Protein AF-0000000081377756 (afdb_homodimer)

Radius of gyration: 36.28 Å; Cα contacts (8 Å, |Δi|>4): 1027; chains: 2; bounding box: 153×93×91 Å

Organism: Iris pallida (NCBI:txid29817)

Structure (mmCIF, N/CA/C/O backbone):
data_AF-0000000081377756-model_v1
#
loop_
_entity.id
_entity.type
_entity.pdbx_description
1 polymer 'Uncharacterized protein'
#
loop_
_atom_site.group_PDB
_atom_site.id
_atom_site.type_symbol
_atom_site.label_atom_id
_atom_site.label_alt_id
_atom_site.label_comp_id
_atom_site.label_asym_id
_atom_site.label_entity_id
_atom_site.label_seq_id
_atom_site.pdbx_PDB_ins_code
_atom_site.Cartn_x
_atom_site.Cartn_y
_atom_site.Cartn_z
_atom_site.occupancy
_atom_site.B_iso_or_equiv
_atom_site.auth_seq_id
_atom_site.auth_comp_id
_atom_site.auth_asym_id
_atom_site.auth_atom_id
_atom_site.pdbx_PDB_model_num
ATOM 1 N N . MET A 1 1 ? 67 21.875 63.406 1 16.95 1 MET A N 1
ATOM 2 C CA . MET A 1 1 ? 67.938 21 64.125 1 16.95 1 MET A CA 1
ATOM 3 C C . MET A 1 1 ? 68.375 19.812 63.281 1 16.95 1 MET A C 1
ATOM 5 O O . MET A 1 1 ? 67.75 19.531 62.25 1 16.95 1 MET A O 1
ATOM 9 N N . SER A 1 2 ? 68.438 18.656 63.906 1 16.58 2 SER A N 1
ATOM 10 C CA . SER A 1 2 ? 69.5 17.609 63.906 1 16.58 2 SER A CA 1
ATOM 11 C C . SER A 1 2 ? 69.312 16.656 62.719 1 16.58 2 SER A C 1
ATOM 13 O O . SER A 1 2 ? 68.312 16.672 62.062 1 16.58 2 SER A O 1
ATOM 15 N N . ASP A 1 3 ? 69.312 15.266 62.969 1 16.7 3 ASP A N 1
ATOM 16 C CA . ASP A 1 3 ? 70.312 14.219 62.812 1 16.7 3 ASP A CA 1
ATOM 17 C C . ASP A 1 3 ? 70.062 13.352 61.594 1 16.7 3 ASP A C 1
ATOM 19 O O . ASP A 1 3 ? 68.938 13.406 61.031 1 16.7 3 ASP A O 1
ATOM 23 N N . SER A 1 4 ? 69.938 11.953 61.781 1 17.02 4 SER A N 1
ATOM 24 C CA . SER A 1 4 ? 70.812 10.781 61.625 1 17.02 4 SER A CA 1
ATOM 25 C C . SER A 1 4 ? 70.312 9.93 60.438 1 17.02 4 SER A C 1
ATOM 27 O O . SER A 1 4 ? 69.188 10.047 59.969 1 17.02 4 SER A O 1
ATOM 29 N N . SER A 1 5 ? 70.75 8.609 60.281 1 16.91 5 SER A N 1
ATOM 30 C CA . SER A 1 5 ? 71.625 7.719 59.5 1 16.91 5 SER A CA 1
ATOM 31 C C . SER A 1 5 ? 70.812 6.664 58.75 1 16.91 5 SER A C 1
ATOM 33 O O . SER A 1 5 ? 71.125 6.289 57.625 1 16.91 5 SER A O 1
ATOM 35 N N . PRO A 1 6 ? 69.75 5.816 59.281 1 18.91 6 PRO A N 1
ATOM 36 C CA . PRO A 1 6 ? 70.188 4.43 59.438 1 18.91 6 PRO A CA 1
ATOM 37 C C . PRO A 1 6 ? 70.125 3.65 58.125 1 18.91 6 PRO A C 1
ATOM 39 O O . PRO A 1 6 ? 69.438 4.043 57.188 1 18.91 6 PRO A O 1
ATOM 42 N N . PRO A 1 7 ? 70.312 2.166 58.125 1 18.94 7 PRO A N 1
ATOM 43 C CA . PRO A 1 7 ? 71.062 1.033 57.594 1 18.94 7 PRO A CA 1
ATOM 44 C C . PRO A 1 7 ? 70.312 0.346 56.438 1 18.94 7 PRO A C 1
ATOM 46 O O . PRO A 1 7 ? 69.125 0.571 56.219 1 18.94 7 PRO A O 1
ATOM 49 N N . THR A 1 8 ? 70.812 -0.946 55.906 1 18.73 8 THR A N 1
ATOM 50 C CA . THR A 1 8 ? 71.375 -1.743 54.844 1 18.73 8 THR A CA 1
ATOM 51 C C . THR A 1 8 ? 70.375 -2.826 54.375 1 18.73 8 THR A C 1
ATOM 53 O O . THR A 1 8 ? 70.5 -3.375 53.281 1 18.73 8 THR A O 1
ATOM 56 N N . PRO A 1 9 ? 69.25 -3.254 55.031 1 17.28 9 PRO A N 1
ATOM 57 C CA . PRO A 1 9 ? 69.25 -4.711 55.188 1 17.28 9 PRO A CA 1
ATOM 58 C C . PRO A 1 9 ? 69.125 -5.43 53.844 1 17.28 9 PRO A C 1
ATOM 60 O O . PRO A 1 9 ? 68.562 -4.863 52.875 1 17.28 9 PRO A O 1
ATOM 63 N N . ASN A 1 10 ? 69.438 -6.836 53.656 1 17.06 10 ASN A N 1
ATOM 64 C CA . ASN A 1 10 ? 70.062 -8.023 53.062 1 17.06 10 ASN A CA 1
ATOM 65 C C . ASN A 1 10 ? 69.062 -8.766 52.156 1 17.06 10 ASN A C 1
ATOM 67 O O . ASN A 1 10 ? 69.375 -9.086 51 1 17.06 10 ASN A O 1
ATOM 71 N N . ASN A 1 11 ? 68.25 -9.773 52.656 1 15.78 11 ASN A N 1
ATOM 72 C CA . ASN A 1 11 ? 68.5 -11.195 52.438 1 15.78 11 ASN A CA 1
ATOM 73 C C . ASN A 1 11 ? 67.75 -11.703 51.156 1 15.78 11 ASN A C 1
ATOM 75 O O . ASN A 1 11 ? 68.438 -12.344 50.312 1 15.78 11 ASN A O 1
ATOM 79 N N . ASN A 1 12 ? 66.562 -12.438 51.281 1 16.52 12 ASN A N 1
ATOM 80 C CA . ASN A 1 12 ? 66.375 -13.883 51.125 1 16.52 12 ASN A CA 1
ATOM 81 C C . ASN A 1 12 ? 66.062 -14.258 49.688 1 16.52 12 ASN A C 1
ATOM 83 O O . ASN A 1 12 ? 65.562 -13.422 48.906 1 16.52 12 ASN A O 1
ATOM 87 N N . ILE A 1 13 ? 65.75 -15.703 49.312 1 17.34 13 ILE A N 1
ATOM 88 C CA . ILE A 1 13 ? 66.188 -16.922 48.625 1 17.34 13 ILE A CA 1
ATOM 89 C C . ILE A 1 13 ? 65.25 -17.219 47.438 1 17.34 13 ILE A C 1
ATOM 91 O O . ILE A 1 13 ? 65.75 -17.469 46.344 1 17.34 13 ILE A O 1
ATOM 95 N N . THR A 1 14 ? 63.906 -17.578 47.594 1 17.12 14 THR A N 1
ATOM 96 C CA . THR A 1 14 ? 63.5 -18.953 47.281 1 17.12 14 THR A CA 1
ATOM 97 C C . THR A 1 14 ? 63.344 -19.141 45.781 1 17.12 14 THR A C 1
ATOM 99 O O . THR A 1 14 ? 63.094 -18.172 45.062 1 17.12 14 THR A O 1
ATOM 102 N N . THR A 1 15 ? 62.906 -20.5 45.25 1 17.42 15 THR A N 1
ATOM 103 C CA . THR A 1 15 ? 63.156 -21.641 44.375 1 17.42 15 THR A CA 1
ATOM 104 C C . THR A 1 15 ? 62.25 -21.609 43.156 1 17.42 15 THR A C 1
ATOM 106 O O . THR A 1 15 ? 61.031 -21.469 43.281 1 17.42 15 THR A O 1
ATOM 109 N N . ALA A 1 16 ? 62.719 -21.391 42 1 19.36 16 ALA A N 1
ATOM 110 C CA . ALA A 1 16 ? 62.312 -21.25 40.594 1 19.36 16 ALA A CA 1
ATOM 111 C C . ALA A 1 16 ? 61.812 -22.578 40.031 1 19.36 16 ALA A C 1
ATOM 113 O O . ALA A 1 16 ? 62.625 -23.438 39.688 1 19.36 16 ALA A O 1
ATOM 114 N N . THR A 1 17 ? 60.781 -23.25 40.594 1 17.16 17 THR A N 1
ATOM 115 C CA . THR A 1 17 ? 60.438 -24.625 40.219 1 17.16 17 THR A CA 1
ATOM 116 C C . THR A 1 17 ? 60.219 -24.719 38.719 1 17.16 17 THR A C 1
ATOM 118 O O . THR A 1 17 ? 59.812 -23.734 38.062 1 17.16 17 THR A O 1
ATOM 121 N N . ASN A 1 18 ? 60.281 -26 37.969 1 17.84 18 ASN A N 1
ATOM 122 C CA . ASN A 1 18 ? 60.656 -26.938 36.906 1 17.84 18 ASN A CA 1
ATOM 123 C C . ASN A 1 18 ? 59.5 -27.172 35.938 1 17.84 18 ASN A C 1
ATOM 125 O O . ASN A 1 18 ? 59.656 -27.891 34.938 1 17.84 18 ASN A O 1
ATOM 129 N N . ASN A 1 19 ? 58.188 -26.875 36.156 1 17.86 19 ASN A N 1
ATOM 130 C CA . ASN A 1 19 ? 57.281 -27.906 35.719 1 17.86 19 ASN A CA 1
ATOM 131 C C . ASN A 1 19 ? 57.281 -28.047 34.188 1 17.86 19 ASN A C 1
ATOM 133 O O . ASN A 1 19 ? 57.406 -27.062 33.469 1 17.86 19 ASN A O 1
ATOM 137 N N . LYS A 1 20 ? 57.094 -29.359 33.531 1 19.05 20 LYS A N 1
ATOM 138 C CA . LYS A 1 20 ? 57.344 -30.359 32.5 1 19.05 20 LYS A CA 1
ATOM 139 C C . LYS A 1 20 ? 56.375 -30.188 31.328 1 19.05 20 LYS A C 1
ATOM 141 O O . LYS A 1 20 ? 56.406 -30.938 30.359 1 19.05 20 LYS A O 1
ATOM 146 N N . THR A 1 21 ? 55.344 -29.312 31.234 1 19.38 21 THR A N 1
ATOM 147 C CA . THR A 1 21 ? 54.188 -29.875 30.547 1 19.38 21 THR A CA 1
ATOM 148 C C . THR A 1 21 ? 54.5 -30.109 29.078 1 19.38 21 THR A C 1
ATOM 150 O O . THR A 1 21 ? 54.938 -29.188 28.375 1 19.38 21 THR A O 1
ATOM 153 N N . HIS A 1 22 ? 54.781 -31.297 28.625 1 18.95 22 HIS A N 1
ATOM 154 C CA . HIS A 1 22 ? 55.188 -31.938 27.375 1 18.95 22 HIS A CA 1
ATOM 155 C C . HIS A 1 22 ? 54.125 -31.734 26.281 1 18.95 22 HIS A C 1
ATOM 157 O O . HIS A 1 22 ? 52.938 -31.938 26.5 1 18.95 22 HIS A O 1
ATOM 163 N N . SER A 1 23 ? 54.25 -30.828 25.422 1 18.95 23 SER A N 1
ATOM 164 C CA . SER A 1 23 ? 53.375 -30.375 24.344 1 18.95 23 SER A CA 1
ATOM 165 C C . SER A 1 23 ? 53.156 -31.484 23.312 1 18.95 23 SER A C 1
ATOM 167 O O . SER A 1 23 ? 54.125 -32.094 22.828 1 18.95 23 SER A O 1
ATOM 169 N N . PRO A 1 24 ? 52 -32.188 23.328 1 19.88 24 PRO A N 1
ATOM 170 C CA . PRO A 1 24 ? 51.719 -33.375 22.516 1 19.88 24 PRO A CA 1
ATOM 171 C C . PRO A 1 24 ? 52.031 -33.188 21.047 1 19.88 24 PRO A C 1
ATOM 173 O O . PRO A 1 24 ? 52.062 -32.031 20.562 1 19.88 24 PRO A O 1
ATOM 176 N N . SER A 1 25 ? 52.625 -34.188 20.406 1 19.44 25 SER A N 1
ATOM 177 C CA . SER A 1 25 ? 53.25 -34.531 19.141 1 19.44 25 SER A CA 1
ATOM 178 C C . SER A 1 25 ? 52.25 -34.531 17.984 1 19.44 25 SER A C 1
ATOM 180 O O . SER A 1 25 ? 51.406 -35.406 17.875 1 19.44 25 SER A O 1
ATOM 182 N N . LEU A 1 26 ? 51.594 -33.469 17.672 1 19.25 26 LEU A N 1
ATOM 183 C CA . LEU A 1 26 ? 50.562 -33.438 16.641 1 19.25 26 LEU A CA 1
ATOM 184 C C . LEU A 1 26 ? 51.094 -33.906 15.305 1 19.25 26 LEU A C 1
ATOM 186 O O . LEU A 1 26 ? 51.938 -33.219 14.695 1 19.25 26 LEU A O 1
ATOM 190 N N . ILE A 1 27 ? 51.344 -35.188 15.18 1 19.31 27 ILE A N 1
ATOM 191 C CA . ILE A 1 27 ? 51.938 -35.844 14.016 1 19.31 27 ILE A CA 1
ATOM 192 C C . ILE A 1 27 ? 51.125 -35.469 12.766 1 19.31 27 ILE A C 1
ATOM 194 O O . ILE A 1 27 ? 49.906 -35.625 12.75 1 19.31 27 ILE A O 1
ATOM 198 N N . ILE A 1 28 ? 51.656 -34.719 11.891 1 21.33 28 ILE A N 1
ATOM 199 C CA . ILE A 1 28 ? 51.312 -34.125 10.609 1 21.33 28 ILE A CA 1
ATOM 200 C C . ILE A 1 28 ? 51.25 -35.188 9.539 1 21.33 28 ILE A C 1
ATOM 202 O O . ILE A 1 28 ? 52.25 -35.75 9.133 1 21.33 28 ILE A O 1
ATOM 206 N N . CYS A 1 29 ? 50.469 -36.312 9.766 1 19.7 29 CYS A N 1
ATOM 207 C CA . CYS A 1 29 ? 50.531 -37.375 8.766 1 19.7 29 CYS A CA 1
ATOM 208 C C . CYS A 1 29 ? 50.312 -36.812 7.367 1 19.7 29 CYS A C 1
ATOM 210 O O . CYS A 1 29 ? 49.375 -36.062 7.121 1 19.7 29 CYS A O 1
ATOM 212 N N . PRO A 1 30 ? 51.375 -36.875 6.551 1 24.06 30 PRO A N 1
ATOM 213 C CA . PRO A 1 30 ? 51.562 -36.406 5.18 1 24.06 30 PRO A CA 1
ATOM 214 C C . PRO A 1 30 ? 50.656 -37.125 4.172 1 24.06 30 PRO A C 1
ATOM 216 O O . PRO A 1 30 ? 50.906 -37.062 2.969 1 24.06 30 PRO A O 1
ATOM 219 N N . CYS A 1 31 ? 49.469 -37.562 4.531 1 21.94 31 CYS A N 1
ATOM 220 C CA . CYS A 1 31 ? 48.75 -38.469 3.623 1 21.94 31 CYS A CA 1
ATOM 221 C C . CYS A 1 31 ? 48.719 -37.875 2.213 1 21.94 31 CYS A C 1
ATOM 223 O O . CYS A 1 31 ? 48.219 -36.75 2.004 1 21.94 31 CYS A O 1
ATOM 225 N N . GLN A 1 32 ? 49.594 -38.281 1.352 1 23.69 32 GLN A N 1
ATOM 226 C CA . GLN A 1 32 ? 49.844 -38.062 -0.066 1 23.69 32 GLN A CA 1
ATOM 227 C C . GLN A 1 32 ? 48.625 -38.469 -0.913 1 23.69 32 GLN A C 1
ATOM 229 O O . GLN A 1 32 ? 48.531 -39.625 -1.307 1 23.69 32 GLN A O 1
ATOM 234 N N . THR A 1 33 ? 47.5 -38.438 -0.489 1 23.33 33 THR A N 1
ATOM 235 C CA . THR A 1 33 ? 46.438 -38.969 -1.323 1 23.33 33 THR A CA 1
ATOM 236 C C . THR A 1 33 ? 46.469 -38.375 -2.723 1 23.33 33 THR A C 1
ATOM 238 O O . THR A 1 33 ? 46.531 -37.156 -2.873 1 23.33 33 THR A O 1
ATOM 241 N N . LYS A 1 34 ? 47 -39.094 -3.686 1 25.02 34 LYS A N 1
ATOM 242 C CA . LYS A 1 34 ? 46.969 -38.781 -5.117 1 25.02 34 LYS A CA 1
ATOM 243 C C . LYS A 1 34 ? 45.625 -38.281 -5.559 1 25.02 34 LYS A C 1
ATOM 245 O O . LYS A 1 34 ? 44.594 -38.938 -5.305 1 25.02 34 LYS A O 1
ATOM 250 N N . LEU A 1 35 ? 45.531 -37.125 -5.672 1 22.86 35 LEU A N 1
ATOM 251 C CA . LEU A 1 35 ? 44.375 -36.344 -6.082 1 22.86 35 LEU A CA 1
ATOM 252 C C . LEU A 1 35 ? 43.844 -36.812 -7.434 1 22.86 35 LEU A C 1
ATOM 254 O O . LEU A 1 35 ? 44.469 -36.562 -8.469 1 22.86 35 LEU A O 1
ATOM 258 N N . GLU A 1 36 ? 43.531 -38.125 -7.574 1 27.7 36 GLU A N 1
ATOM 259 C CA . GLU A 1 36 ? 42.938 -38.562 -8.844 1 27.7 36 GLU A CA 1
ATOM 260 C C . GLU A 1 36 ? 42 -37.469 -9.406 1 27.7 36 GLU A C 1
ATOM 262 O O . GLU A 1 36 ? 41.312 -36.812 -8.648 1 27.7 36 GLU A O 1
ATOM 267 N N . GLU A 1 37 ? 42.219 -37.219 -10.773 1 26.62 37 GLU A N 1
ATOM 268 C CA . GLU A 1 37 ? 41.625 -36.125 -11.562 1 26.62 37 GLU A CA 1
ATOM 269 C C . GLU A 1 37 ? 40.094 -36.156 -11.539 1 26.62 37 GLU A C 1
ATOM 271 O O . GLU A 1 37 ? 39.5 -37.094 -12.07 1 26.62 37 GLU A O 1
ATOM 276 N N . THR A 1 38 ? 39.5 -36.094 -10.5 1 27.22 38 THR A N 1
ATOM 277 C CA . THR A 1 38 ? 38.062 -36.219 -10.453 1 27.22 38 THR A CA 1
ATOM 278 C C . THR A 1 38 ? 37.406 -35.375 -11.555 1 27.22 38 THR A C 1
ATOM 280 O O . THR A 1 38 ? 37.781 -34.219 -11.773 1 27.22 38 THR A O 1
ATOM 283 N N . PRO A 1 39 ? 36.688 -36.062 -12.492 1 28.75 39 PRO A N 1
ATOM 284 C CA . PRO A 1 39 ? 36.188 -35.344 -13.672 1 28.75 39 PRO A CA 1
ATOM 285 C C . PRO A 1 39 ? 35.5 -34.031 -13.312 1 28.75 39 PRO A C 1
ATOM 287 O O . PRO A 1 39 ? 34.844 -33.938 -12.289 1 28.75 39 PRO A O 1
ATOM 290 N N . THR A 1 40 ? 35.969 -32.906 -13.789 1 25.28 40 THR A N 1
ATOM 291 C CA . THR A 1 40 ? 35.719 -31.547 -13.336 1 25.28 40 THR A CA 1
ATOM 292 C C . THR A 1 40 ? 34.25 -31.203 -13.438 1 25.28 40 THR A C 1
ATOM 294 O O . THR A 1 40 ? 33.594 -31.562 -14.414 1 25.28 40 THR A O 1
ATOM 297 N N . LEU A 1 41 ? 33.531 -31.078 -12.32 1 25.64 41 LEU A N 1
ATOM 298 C CA . LEU A 1 41 ? 32.25 -30.469 -12.055 1 25.64 41 LEU A CA 1
ATOM 299 C C . LEU A 1 41 ? 31.953 -29.344 -13.039 1 25.64 41 LEU A C 1
ATOM 301 O O . LEU A 1 41 ? 30.906 -28.703 -12.969 1 25.64 41 LEU A O 1
ATOM 305 N N . VAL A 1 42 ? 32.812 -29.031 -14.047 1 27.89 42 VAL A N 1
ATOM 306 C CA . VAL A 1 42 ? 32.75 -28 -15.07 1 27.89 42 VAL A CA 1
ATOM 307 C C . VAL A 1 42 ? 31.625 -28.312 -16.062 1 27.89 42 VAL A C 1
ATOM 309 O O . VAL A 1 42 ? 30.922 -27.406 -16.516 1 27.89 42 VAL A O 1
ATOM 312 N N . GLU A 1 43 ? 31.516 -29.516 -16.516 1 28.5 43 GLU A N 1
ATOM 313 C CA . GLU A 1 43 ? 30.719 -29.75 -17.719 1 28.5 43 GLU A CA 1
ATOM 314 C C . GLU A 1 43 ? 29.234 -29.703 -17.406 1 28.5 43 GLU A C 1
ATOM 316 O O . GLU A 1 43 ? 28.438 -29.234 -18.234 1 28.5 43 GLU A O 1
ATOM 321 N N . THR A 1 44 ? 28.734 -30.5 -16.453 1 29.59 44 THR A N 1
ATOM 322 C CA . THR A 1 44 ? 27.297 -30.531 -16.188 1 29.59 44 THR A CA 1
ATOM 323 C C . THR A 1 44 ? 26.797 -29.172 -15.719 1 29.59 44 THR A C 1
ATOM 325 O O . THR A 1 44 ? 25.594 -28.953 -15.586 1 29.59 44 THR A O 1
ATOM 328 N N . MET A 1 45 ? 27.641 -28.344 -15.133 1 29.42 45 MET A N 1
ATOM 329 C CA . MET A 1 45 ? 27.344 -26.938 -14.875 1 29.42 45 MET A CA 1
ATOM 330 C C . MET A 1 45 ? 27.25 -26.156 -16.172 1 29.42 45 MET A C 1
ATOM 332 O O . MET A 1 45 ? 27.094 -24.922 -16.156 1 29.42 45 MET A O 1
ATOM 336 N N . LYS A 1 46 ? 27.25 -26.656 -17.281 1 33.75 46 LYS A N 1
ATOM 337 C CA . LYS A 1 46 ? 27.312 -26.062 -18.609 1 33.75 46 LYS A CA 1
ATOM 338 C C . LYS A 1 46 ? 25.953 -25.516 -19.047 1 33.75 46 LYS A C 1
ATOM 340 O O . LYS A 1 46 ? 25.875 -24.469 -19.703 1 33.75 46 LYS A O 1
ATOM 345 N N . ALA A 1 47 ? 24.984 -26.297 -19 1 34.5 47 ALA A N 1
ATOM 346 C CA . ALA A 1 47 ? 23.703 -25.812 -19.516 1 34.5 47 ALA A CA 1
ATOM 347 C C . ALA A 1 47 ? 23.141 -24.688 -18.656 1 34.5 47 ALA A C 1
ATOM 349 O O . ALA A 1 47 ? 22.484 -23.781 -19.156 1 34.5 47 ALA A O 1
ATOM 350 N N . GLU A 1 48 ? 23.281 -24.578 -17.328 1 38.5 48 GLU A N 1
ATOM 351 C CA . GLU A 1 48 ? 23.062 -23.5 -16.375 1 38.5 48 GLU A CA 1
ATOM 352 C C . GLU A 1 48 ? 24.094 -22.375 -16.578 1 38.5 48 GLU A C 1
ATOM 354 O O . GLU A 1 48 ? 23.938 -21.297 -16.016 1 38.5 48 GLU A O 1
ATOM 359 N N . ASN A 1 49 ? 25.109 -22.422 -17.344 1 40.28 49 ASN A N 1
ATOM 360 C CA . ASN A 1 49 ? 26.312 -21.688 -17.719 1 40.28 49 ASN A CA 1
ATOM 361 C C . ASN A 1 49 ? 26.016 -20.656 -18.812 1 40.28 49 ASN A C 1
ATOM 363 O O . ASN A 1 49 ? 26.609 -19.578 -18.828 1 40.28 49 ASN A O 1
ATOM 367 N N . VAL A 1 50 ? 25.328 -21.156 -19.75 1 41.22 50 VAL A N 1
ATOM 368 C CA . VAL A 1 50 ? 25.094 -20.281 -20.891 1 41.22 50 VAL A CA 1
ATOM 369 C C . VAL A 1 50 ? 24.328 -19.047 -20.438 1 41.22 50 VAL A C 1
ATOM 371 O O . VAL A 1 50 ? 24.672 -17.922 -20.797 1 41.22 50 VAL A O 1
ATOM 374 N N . ASP A 1 51 ? 23.078 -19.328 -19.797 1 47.88 51 ASP A N 1
ATOM 375 C CA . ASP A 1 51 ? 22.266 -18.234 -19.281 1 47.88 51 ASP A CA 1
ATOM 376 C C . ASP A 1 51 ? 23.016 -17.406 -18.234 1 47.88 51 ASP A C 1
ATOM 378 O O . ASP A 1 51 ? 22.906 -16.188 -18.203 1 47.88 51 ASP A O 1
ATOM 382 N N . SER A 1 52 ? 23.828 -18.266 -17.453 1 54.72 52 SER A N 1
ATOM 383 C CA . SER A 1 52 ? 24.703 -17.594 -16.5 1 54.72 52 SER A CA 1
ATOM 384 C C . SER A 1 52 ? 25.828 -16.828 -17.219 1 54.72 52 SER A C 1
ATOM 386 O O . SER A 1 52 ? 26.141 -15.695 -16.859 1 54.72 52 SER A O 1
ATOM 388 N N . ASN A 1 53 ? 26.312 -17.516 -18.344 1 54.5 53 ASN A N 1
ATOM 389 C CA . ASN A 1 53 ? 27.359 -16.859 -19.109 1 54.5 53 ASN A CA 1
ATOM 390 C C . ASN A 1 53 ? 26.828 -15.656 -19.875 1 54.5 53 ASN A C 1
ATOM 392 O O . ASN A 1 53 ? 27.5 -14.625 -19.969 1 54.5 53 ASN A O 1
ATOM 396 N N . TYR A 1 54 ? 25.719 -15.875 -20.469 1 56.59 54 TYR A N 1
ATOM 397 C CA . TYR A 1 54 ? 25.078 -14.758 -21.156 1 56.59 54 TYR A CA 1
ATOM 398 C C . TYR A 1 54 ? 24.797 -13.602 -20.203 1 56.59 54 TYR A C 1
ATOM 400 O O . TYR A 1 54 ? 25.062 -12.445 -20.516 1 56.59 54 TYR A O 1
ATOM 408 N N . ASP A 1 55 ? 24.391 -14.055 -19.078 1 73.56 55 ASP A N 1
ATOM 409 C CA . ASP A 1 55 ? 24.094 -13.008 -18.109 1 73.56 55 ASP A CA 1
ATOM 410 C C . ASP A 1 55 ? 25.359 -12.305 -17.656 1 73.56 55 ASP A C 1
ATOM 412 O O . ASP A 1 55 ? 25.391 -11.086 -17.5 1 73.56 55 ASP A O 1
ATOM 416 N N . ALA A 1 56 ? 26.406 -13.125 -17.781 1 80.06 56 ALA A N 1
ATOM 417 C CA . ALA A 1 56 ? 27.656 -12.5 -17.344 1 80.06 56 ALA A CA 1
ATOM 418 C C . ALA A 1 56 ? 28.188 -11.539 -18.406 1 80.06 56 ALA A C 1
ATOM 420 O O . ALA A 1 56 ? 28.656 -10.445 -18.078 1 80.06 56 ALA A O 1
ATOM 421 N N . ALA A 1 57 ? 28.141 -11.969 -19.688 1 84.94 57 ALA A N 1
ATOM 422 C CA . ALA A 1 57 ? 28.578 -11.094 -20.766 1 84.94 57 ALA A CA 1
ATOM 423 C C . ALA A 1 57 ? 27.688 -9.859 -20.875 1 84.94 57 ALA A C 1
ATOM 425 O O . ALA A 1 57 ? 28.172 -8.75 -21.062 1 84.94 57 ALA A O 1
ATOM 426 N N . ALA A 1 58 ? 26.469 -10.109 -20.812 1 87.31 58 ALA A N 1
ATOM 427 C CA . ALA A 1 58 ? 25.516 -9.008 -20.875 1 87.31 58 ALA A CA 1
ATOM 428 C C . ALA A 1 58 ? 25.734 -8.023 -19.734 1 87.31 58 ALA A C 1
ATOM 430 O O . ALA A 1 58 ? 25.641 -6.805 -19.922 1 87.31 58 ALA A O 1
ATOM 431 N N . MET A 1 59 ? 26.094 -8.508 -18.625 1 90.44 59 MET A N 1
ATOM 432 C CA . MET A 1 59 ? 26.359 -7.664 -17.469 1 90.44 59 MET A CA 1
ATOM 433 C C . MET A 1 59 ? 27.594 -6.801 -17.688 1 90.44 59 MET A C 1
ATOM 435 O O . MET A 1 59 ? 27.547 -5.586 -17.484 1 90.44 59 MET A O 1
ATOM 439 N N . LYS A 1 60 ? 28.625 -7.461 -18.188 1 89.69 60 LYS A N 1
ATOM 440 C CA . LYS A 1 60 ? 29.859 -6.727 -18.422 1 89.69 60 LYS A CA 1
ATOM 441 C C . LYS A 1 60 ? 29.672 -5.652 -19.484 1 89.69 60 LYS A C 1
ATOM 443 O O . LYS A 1 60 ? 30.172 -4.535 -19.344 1 89.69 60 LYS A O 1
ATOM 448 N N . ARG A 1 61 ? 29 -5.957 -20.469 1 92.12 61 ARG A N 1
ATOM 449 C CA . ARG A 1 61 ? 28.719 -5.004 -21.547 1 92.12 61 ARG A CA 1
ATOM 450 C C . ARG A 1 61 ? 27.906 -3.818 -21.031 1 92.12 61 ARG A C 1
ATOM 452 O O . ARG A 1 61 ? 28.219 -2.666 -21.344 1 92.12 61 ARG A O 1
ATOM 459 N N . SER A 1 62 ? 26.891 -4.121 -20.281 1 93 62 SER A N 1
ATOM 460 C CA . SER A 1 62 ? 26.031 -3.062 -19.766 1 93 62 SER A CA 1
ATOM 461 C C . SER A 1 62 ? 26.781 -2.129 -18.828 1 93 62 SER A C 1
ATOM 463 O O . SER A 1 62 ? 26.609 -0.911 -18.875 1 93 62 SER A O 1
ATOM 465 N N . VAL A 1 63 ? 27.656 -2.729 -18.062 1 91.69 63 VAL A N 1
ATOM 466 C CA . VAL A 1 63 ? 28.453 -1.934 -17.125 1 91.69 63 VAL A CA 1
ATOM 467 C C . VAL A 1 63 ? 29.375 -1 -17.906 1 91.69 63 VAL A C 1
ATOM 469 O O . VAL A 1 63 ? 29.5 0.181 -17.578 1 91.69 63 VAL A O 1
ATOM 472 N N . LYS A 1 64 ? 29.938 -1.518 -18.938 1 92.94 64 LYS A N 1
ATOM 473 C CA . LYS A 1 64 ? 30.812 -0.712 -19.781 1 92.94 64 LYS A CA 1
ATOM 474 C C . LYS A 1 64 ? 30.047 0.408 -20.469 1 92.94 64 LYS A C 1
ATOM 476 O O . LYS A 1 64 ? 30.516 1.544 -20.547 1 92.94 64 LYS A O 1
ATOM 481 N N . GLU A 1 65 ? 28.906 0.089 -20.906 1 95.38 65 GLU A N 1
ATOM 482 C CA . GLU A 1 65 ? 28.109 1.045 -21.672 1 95.38 65 GLU A CA 1
ATOM 483 C C . GLU A 1 65 ? 27.594 2.166 -20.766 1 95.38 65 GLU A C 1
ATOM 485 O O . GLU A 1 65 ? 27.453 3.309 -21.219 1 95.38 65 GLU A O 1
ATOM 490 N N . ILE A 1 66 ? 27.297 1.918 -19.547 1 96.06 66 ILE A N 1
ATOM 491 C CA . ILE A 1 66 ? 26.859 2.953 -18.609 1 96.06 66 ILE A CA 1
ATOM 492 C C . ILE A 1 66 ? 28 3.945 -18.375 1 96.06 66 ILE A C 1
ATOM 494 O O . ILE A 1 66 ? 27.766 5.148 -18.25 1 96.06 66 ILE A O 1
ATOM 498 N N . ASN A 1 67 ? 29.219 3.451 -18.422 1 93.25 67 ASN A N 1
ATOM 499 C CA . ASN A 1 67 ? 30.375 4.285 -18.109 1 93.25 67 ASN A CA 1
ATOM 500 C C . ASN A 1 67 ? 30.844 5.074 -19.312 1 93.25 67 ASN A C 1
ATOM 502 O O . ASN A 1 67 ? 31.234 6.234 -19.203 1 93.25 67 ASN A O 1
ATOM 506 N N . PHE A 1 68 ? 30.719 4.391 -20.453 1 92.56 68 PHE A N 1
ATOM 507 C CA . PHE A 1 68 ? 31.438 4.992 -21.562 1 92.56 68 PHE A CA 1
ATOM 508 C C . PHE A 1 68 ? 30.531 5.16 -22.766 1 92.56 68 PHE A C 1
ATOM 510 O O . PHE A 1 68 ? 30.922 5.77 -23.766 1 92.56 68 PHE A O 1
ATOM 517 N N . GLY A 1 69 ? 29.406 4.723 -22.734 1 92.12 69 GLY A N 1
ATOM 518 C CA . GLY A 1 69 ? 28.547 4.719 -23.906 1 92.12 69 GLY A CA 1
ATOM 519 C C . GLY A 1 69 ? 27.875 6.059 -24.156 1 92.12 69 GLY A C 1
ATOM 520 O O . GLY A 1 69 ? 27.938 6.961 -23.312 1 92.12 69 GLY A O 1
ATOM 521 N N . GLY A 1 70 ? 27.344 6.203 -25.281 1 92.88 70 GLY A N 1
ATOM 522 C CA . GLY A 1 70 ? 26.516 7.348 -25.625 1 92.88 70 GLY A CA 1
ATOM 523 C C . GLY A 1 70 ? 25.125 7.281 -25.031 1 92.88 70 GLY A C 1
ATOM 524 O O . GLY A 1 70 ? 24.828 6.391 -24.234 1 92.88 70 GLY A O 1
ATOM 525 N N . HIS A 1 71 ? 24.297 8.211 -25.453 1 93.31 71 HIS A N 1
ATOM 526 C CA . HIS A 1 71 ? 22.969 8.367 -24.859 1 93.31 71 HIS A CA 1
ATOM 527 C C . HIS A 1 71 ? 22.125 7.117 -25.062 1 93.31 71 HIS A C 1
ATOM 529 O O . HIS A 1 71 ? 21.562 6.578 -24.094 1 93.31 71 HIS A O 1
ATOM 535 N N . ASP A 1 72 ? 22.078 6.699 -26.234 1 95.56 72 ASP A N 1
ATOM 536 C CA . ASP A 1 72 ? 21.234 5.555 -26.547 1 95.56 72 ASP A CA 1
ATOM 537 C C . ASP A 1 72 ? 21.781 4.273 -25.938 1 95.56 72 ASP A C 1
ATOM 539 O O . ASP A 1 72 ? 21.016 3.414 -25.484 1 95.56 72 ASP A O 1
ATOM 543 N N . GLU A 1 73 ? 23.078 4.184 -25.922 1 95.94 73 GLU A N 1
ATOM 544 C CA . GLU A 1 73 ? 23.719 3.016 -25.312 1 95.94 73 GLU A CA 1
ATOM 545 C C . GLU A 1 73 ? 23.5 2.984 -23.812 1 95.94 73 GLU A C 1
ATOM 547 O O . GLU A 1 73 ? 23.266 1.921 -23.234 1 95.94 73 GLU A O 1
ATOM 552 N N . LYS A 1 74 ? 23.625 4.148 -23.188 1 96.75 74 LYS A N 1
ATOM 553 C CA . LYS A 1 74 ? 23.391 4.242 -21.75 1 96.75 74 LYS A CA 1
ATOM 554 C C . LYS A 1 74 ? 21.953 3.885 -21.391 1 96.75 74 LYS A C 1
ATOM 556 O O . LYS A 1 74 ? 21.703 3.18 -20.422 1 96.75 74 LYS A O 1
ATOM 561 N N . ALA A 1 75 ? 21.031 4.348 -22.234 1 97.12 75 ALA A N 1
ATOM 562 C CA . ALA A 1 75 ? 19.625 4.039 -22.031 1 97.12 75 ALA A CA 1
ATOM 563 C C . ALA A 1 75 ? 19.375 2.535 -22.125 1 97.12 75 ALA A C 1
ATOM 565 O O . ALA A 1 75 ? 18.719 1.95 -21.266 1 97.12 75 ALA A O 1
ATOM 566 N N . ALA A 1 76 ? 19.906 1.938 -23.156 1 96.81 76 ALA A N 1
ATOM 567 C CA . ALA A 1 76 ? 19.734 0.503 -23.375 1 96.81 76 ALA A CA 1
ATOM 568 C C . ALA A 1 76 ? 20.391 -0.296 -22.25 1 96.81 76 ALA A C 1
ATOM 570 O O . ALA A 1 76 ? 19.844 -1.307 -21.797 1 96.81 76 ALA A O 1
ATOM 571 N N . ALA A 1 77 ? 21.547 0.15 -21.875 1 97.56 77 ALA A N 1
ATOM 572 C CA . ALA A 1 77 ? 22.266 -0.529 -20.812 1 97.56 77 ALA A CA 1
ATOM 573 C C . ALA A 1 77 ? 21.5 -0.453 -19.5 1 97.56 77 ALA A C 1
ATOM 575 O O . ALA A 1 77 ? 21.406 -1.441 -18.766 1 97.56 77 ALA A O 1
ATOM 576 N N . ALA A 1 78 ? 20.969 0.699 -19.156 1 97.81 78 ALA A N 1
ATOM 577 C CA . ALA A 1 78 ? 20.188 0.855 -17.922 1 97.81 78 ALA A CA 1
ATOM 578 C C . ALA A 1 78 ? 18.969 -0.056 -17.922 1 97.81 78 ALA A C 1
ATOM 580 O O . ALA A 1 78 ? 18.641 -0.679 -16.922 1 97.81 78 ALA A O 1
ATOM 581 N N . ALA A 1 79 ? 18.312 -0.139 -19.062 1 96.69 79 ALA A N 1
ATOM 582 C CA . ALA A 1 79 ? 17.156 -1.021 -19.203 1 96.69 79 ALA A CA 1
ATOM 583 C C . ALA A 1 79 ? 17.547 -2.48 -19 1 96.69 79 ALA A C 1
ATOM 585 O O . ALA A 1 79 ? 16.812 -3.254 -18.375 1 96.69 79 ALA A O 1
ATOM 586 N N . GLU A 1 80 ? 18.656 -2.818 -19.547 1 95.06 80 GLU A N 1
ATOM 587 C CA . GLU A 1 80 ? 19.141 -4.184 -19.406 1 95.06 80 GLU A CA 1
ATOM 588 C C . GLU A 1 80 ? 19.516 -4.496 -17.953 1 95.06 80 GLU A C 1
ATOM 590 O O . GLU A 1 80 ? 19.25 -5.598 -17.469 1 95.06 80 GLU A O 1
ATOM 595 N N . ILE A 1 81 ? 20.125 -3.586 -17.297 1 95.94 81 ILE A N 1
ATOM 596 C CA . ILE A 1 81 ? 20.469 -3.762 -15.891 1 95.94 81 ILE A CA 1
ATOM 597 C C . ILE A 1 81 ? 19.203 -3.965 -15.062 1 95.94 81 ILE A C 1
ATOM 599 O O . ILE A 1 81 ? 19.172 -4.828 -14.18 1 95.94 81 ILE A O 1
ATOM 603 N N . LYS A 1 82 ? 18.203 -3.148 -15.359 1 94.5 82 LYS A N 1
ATOM 604 C CA . LYS A 1 82 ? 16.922 -3.311 -14.68 1 94.5 82 LYS A CA 1
ATOM 605 C C . LYS A 1 82 ? 16.359 -4.719 -14.875 1 94.5 82 LYS A C 1
ATOM 607 O O . LYS A 1 82 ? 15.953 -5.371 -13.914 1 94.5 82 LYS A O 1
ATOM 612 N N . ARG A 1 83 ? 16.391 -5.188 -16.078 1 91.38 83 ARG A N 1
ATOM 613 C CA . ARG A 1 83 ? 15.883 -6.512 -16.406 1 91.38 83 ARG A CA 1
ATOM 614 C C . ARG A 1 83 ? 16.656 -7.598 -15.68 1 91.38 83 ARG A C 1
ATOM 616 O O . ARG A 1 83 ? 16.062 -8.516 -15.102 1 91.38 83 ARG A O 1
ATOM 623 N N . LEU A 1 84 ? 17.953 -7.512 -15.703 1 90.44 84 LEU A N 1
ATOM 624 C CA . LEU A 1 84 ? 18.828 -8.5 -15.086 1 90.44 84 LEU A CA 1
ATOM 625 C C . LEU A 1 84 ? 18.656 -8.516 -13.578 1 90.44 84 LEU A C 1
ATOM 627 O O . LEU A 1 84 ? 18.609 -9.586 -12.961 1 90.44 84 LEU A O 1
ATOM 631 N N . ALA A 1 85 ? 18.547 -7.332 -12.977 1 90.81 85 ALA A N 1
ATOM 632 C CA . ALA A 1 85 ? 18.391 -7.215 -11.531 1 90.81 85 ALA A CA 1
ATOM 633 C C . ALA A 1 85 ? 17.047 -7.781 -11.086 1 90.81 85 ALA A C 1
ATOM 635 O O . ALA A 1 85 ? 16.922 -8.297 -9.969 1 90.81 85 ALA A O 1
ATOM 636 N N . LYS A 1 86 ? 16.062 -7.656 -11.898 1 85.31 86 LYS A N 1
ATOM 637 C CA . LYS A 1 86 ? 14.711 -8.125 -11.578 1 85.31 86 LYS A CA 1
ATOM 638 C C . LYS A 1 86 ? 14.617 -9.641 -11.664 1 85.31 86 LYS A C 1
ATOM 640 O O . LYS A 1 86 ? 13.852 -10.266 -10.938 1 85.31 86 LYS A O 1
ATOM 645 N N . ALA A 1 87 ? 15.414 -10.266 -12.445 1 75.81 87 ALA A N 1
ATOM 646 C CA . ALA A 1 87 ? 15.289 -11.68 -12.797 1 75.81 87 ALA A CA 1
ATOM 647 C C . ALA A 1 87 ? 15.867 -12.57 -11.703 1 75.81 87 ALA A C 1
ATOM 649 O O . ALA A 1 87 ? 15.266 -13.594 -11.352 1 75.81 87 ALA A O 1
ATOM 650 N N . ASP A 1 88 ? 16.969 -12.18 -11.18 1 72.94 88 ASP A N 1
ATOM 651 C CA . ASP A 1 88 ? 17.719 -13.117 -10.344 1 72.94 88 ASP A CA 1
ATOM 652 C C . ASP A 1 88 ? 18.484 -12.383 -9.25 1 72.94 88 ASP A C 1
ATOM 654 O O . ASP A 1 88 ? 19.172 -11.398 -9.523 1 72.94 88 ASP A O 1
ATOM 658 N N . GLY A 1 89 ? 18.344 -12.93 -8.039 1 77.56 89 GLY A N 1
ATOM 659 C CA . GLY A 1 89 ? 19.062 -12.344 -6.926 1 77.56 89 GLY A CA 1
ATOM 660 C C . GLY A 1 89 ? 20.578 -12.445 -7.066 1 77.56 89 GLY A C 1
ATOM 661 O O . GLY A 1 89 ? 21.297 -11.539 -6.656 1 77.56 89 GLY A O 1
ATOM 662 N N . ARG A 1 90 ? 20.953 -13.461 -7.629 1 75.94 90 ARG A N 1
ATOM 663 C CA . ARG A 1 90 ? 22.391 -13.633 -7.855 1 75.94 90 ARG A CA 1
ATOM 664 C C . ARG A 1 90 ? 22.922 -12.602 -8.844 1 75.94 90 ARG A C 1
ATOM 666 O O . ARG A 1 90 ? 23.984 -12.023 -8.633 1 75.94 90 ARG A O 1
ATOM 673 N N . THR A 1 91 ? 22.203 -12.461 -9.898 1 84.12 91 THR A N 1
ATOM 674 C CA . THR A 1 91 ? 22.578 -11.469 -10.891 1 84.12 91 THR A CA 1
ATOM 675 C C . THR A 1 91 ? 22.594 -10.062 -10.289 1 84.12 91 THR A C 1
ATOM 677 O O . THR A 1 91 ? 23.484 -9.266 -10.578 1 84.12 91 THR A O 1
ATOM 680 N N . LYS A 1 92 ? 21.688 -9.852 -9.469 1 87.69 92 LYS A N 1
ATOM 681 C CA . LYS A 1 92 ? 21.594 -8.57 -8.781 1 87.69 92 LYS A CA 1
ATOM 682 C C . LYS A 1 92 ? 22.844 -8.312 -7.934 1 87.69 92 LYS A C 1
ATOM 684 O O . LYS A 1 92 ? 23.406 -7.219 -7.973 1 87.69 92 LYS A O 1
ATOM 689 N N . ARG A 1 93 ? 23.234 -9.266 -7.223 1 85.62 93 ARG A N 1
ATOM 690 C CA . ARG A 1 93 ? 24.438 -9.164 -6.391 1 85.62 93 ARG A CA 1
ATOM 691 C C . ARG A 1 93 ? 25.688 -8.953 -7.242 1 85.62 93 ARG A C 1
ATOM 693 O O . ARG A 1 93 ? 26.547 -8.141 -6.898 1 85.62 93 ARG A O 1
ATOM 700 N N . LEU A 1 94 ? 25.734 -9.68 -8.273 1 89.38 94 LEU A N 1
ATOM 701 C CA . LEU A 1 94 ? 26.891 -9.594 -9.156 1 89.38 94 LEU A CA 1
ATOM 702 C C . LEU A 1 94 ? 26.984 -8.219 -9.797 1 89.38 94 LEU A C 1
ATOM 704 O O . LEU A 1 94 ? 28.078 -7.66 -9.93 1 89.38 94 LEU A O 1
ATOM 708 N N . LEU A 1 95 ? 25.875 -7.691 -10.195 1 93.62 95 LEU A N 1
ATOM 709 C CA . LEU A 1 95 ? 25.844 -6.348 -10.766 1 93.62 95 LEU A CA 1
ATOM 710 C C . LEU A 1 95 ? 26.406 -5.324 -9.781 1 93.62 95 LEU A C 1
ATOM 712 O O . LEU A 1 95 ? 27.219 -4.473 -10.156 1 93.62 95 LEU A O 1
ATOM 716 N N . ALA A 1 96 ? 25.984 -5.434 -8.57 1 92.62 96 ALA A N 1
ATOM 717 C CA . ALA A 1 96 ? 26.469 -4.531 -7.531 1 92.62 96 ALA A CA 1
ATOM 718 C C . ALA A 1 96 ? 27.984 -4.691 -7.328 1 92.62 96 ALA A C 1
ATOM 720 O O . ALA A 1 96 ? 28.703 -3.705 -7.16 1 92.62 96 ALA A O 1
ATOM 721 N N . GLU A 1 97 ? 28.438 -5.91 -7.355 1 90.31 97 GLU A N 1
ATOM 722 C CA . GLU A 1 97 ? 29.859 -6.203 -7.172 1 90.31 97 GLU A CA 1
ATOM 723 C C . GLU A 1 97 ? 30.688 -5.648 -8.328 1 90.31 97 GLU A C 1
ATOM 725 O O . GLU A 1 97 ? 31.859 -5.301 -8.148 1 90.31 97 GLU A O 1
ATOM 730 N N . LEU A 1 98 ? 30.109 -5.582 -9.438 1 92.75 98 LEU A N 1
ATOM 731 C CA . LEU A 1 98 ? 30.797 -5.031 -10.602 1 92.75 98 LEU A CA 1
ATOM 732 C C . LEU A 1 98 ? 30.859 -3.512 -10.523 1 92.75 98 LEU A C 1
ATOM 734 O O . LEU A 1 98 ? 31.453 -2.867 -11.391 1 92.75 98 LEU A O 1
ATOM 738 N N . GLY A 1 99 ? 30.266 -2.906 -9.523 1 93.62 99 GLY A N 1
ATOM 739 C CA . GLY A 1 99 ? 30.406 -1.483 -9.258 1 93.62 99 GLY A CA 1
ATOM 740 C C . GLY A 1 99 ? 29.469 -0.626 -10.086 1 93.62 99 GLY A C 1
ATOM 741 O O . GLY A 1 99 ? 29.812 0.49 -10.469 1 93.62 99 GLY A O 1
ATOM 742 N N . ILE A 1 100 ? 28.281 -1.108 -10.391 1 96.62 100 ILE A N 1
ATOM 743 C CA . ILE A 1 100 ? 27.375 -0.424 -11.32 1 96.62 100 ILE A CA 1
ATOM 744 C C . ILE A 1 100 ? 26.641 0.69 -10.586 1 96.62 100 ILE A C 1
ATOM 746 O O . ILE A 1 100 ? 26.109 1.611 -11.219 1 96.62 100 ILE A O 1
ATOM 750 N N . VAL A 1 101 ? 26.547 0.732 -9.305 1 97.31 101 VAL A N 1
ATOM 751 C CA . VAL A 1 101 ? 25.672 1.6 -8.531 1 97.31 101 VAL A CA 1
ATOM 752 C C . VAL A 1 101 ? 26.141 3.049 -8.641 1 97.31 101 VAL A C 1
ATOM 754 O O . VAL A 1 101 ? 25.359 3.934 -9.008 1 97.31 101 VAL A O 1
ATOM 757 N N . PRO A 1 102 ? 27.453 3.344 -8.43 1 96.44 102 PRO A N 1
ATOM 758 C CA . PRO A 1 102 ? 27.875 4.746 -8.492 1 96.44 102 PRO A CA 1
ATOM 759 C C . PRO A 1 102 ? 27.641 5.371 -9.859 1 96.44 102 PRO A C 1
ATOM 761 O O . PRO A 1 102 ? 27.078 6.469 -9.961 1 96.44 102 PRO A O 1
ATOM 764 N N . PRO A 1 103 ? 27.953 4.676 -10.945 1 97.19 103 PRO A N 1
ATOM 765 C CA . PRO A 1 103 ? 27.688 5.297 -12.25 1 97.19 103 PRO A CA 1
ATOM 766 C C . PRO A 1 103 ? 26.203 5.48 -12.523 1 97.19 103 PRO A C 1
ATOM 768 O O . PRO A 1 103 ? 25.812 6.434 -13.203 1 97.19 103 PRO A O 1
ATOM 771 N N . LEU A 1 104 ? 25.344 4.633 -12.078 1 98.12 104 LEU A N 1
ATOM 772 C CA . LEU A 1 104 ? 23.891 4.785 -12.242 1 98.12 104 LEU A CA 1
ATOM 773 C C . LEU A 1 104 ? 23.391 5.992 -11.461 1 98.12 104 LEU A C 1
ATOM 775 O O . LEU A 1 104 ? 22.531 6.734 -11.945 1 98.12 104 LEU A O 1
ATOM 779 N N . VAL A 1 105 ? 23.875 6.172 -10.25 1 97.56 105 VAL A N 1
ATOM 780 C CA . VAL A 1 105 ? 23.5 7.336 -9.461 1 97.56 105 VAL A CA 1
ATOM 781 C C . VAL A 1 105 ? 23.922 8.617 -10.18 1 97.56 105 VAL A C 1
ATOM 783 O O . VAL A 1 105 ? 23.156 9.578 -10.25 1 97.56 105 VAL A O 1
ATOM 786 N N . ALA A 1 106 ? 25.109 8.57 -10.719 1 96.25 106 ALA A N 1
ATOM 787 C CA . ALA A 1 106 ? 25.594 9.727 -11.477 1 96.25 106 ALA A CA 1
ATOM 788 C C . ALA A 1 106 ? 24.719 9.984 -12.695 1 96.25 106 ALA A C 1
ATOM 790 O O . ALA A 1 106 ? 24.375 11.133 -13 1 96.25 106 ALA A O 1
ATOM 791 N N . MET A 1 107 ? 24.391 8.953 -13.398 1 97.19 107 MET A N 1
ATOM 792 C CA . MET A 1 107 ? 23.547 9.062 -14.586 1 97.19 107 MET A CA 1
ATOM 793 C C . MET A 1 107 ? 22.188 9.656 -14.234 1 97.19 107 MET A C 1
ATOM 795 O O . MET A 1 107 ? 21.672 10.516 -14.953 1 97.19 107 MET A O 1
ATOM 799 N N . MET A 1 108 ? 21.562 9.281 -13.172 1 97.06 108 MET A N 1
ATOM 800 C CA . MET A 1 108 ? 20.25 9.75 -12.703 1 97.06 108 MET A CA 1
ATOM 801 C C . MET A 1 108 ? 20.281 11.258 -12.461 1 97.06 108 MET A C 1
ATOM 803 O O . MET A 1 108 ? 19.312 11.953 -12.766 1 97.06 108 MET A O 1
ATOM 807 N N . VAL A 1 109 ? 21.391 11.711 -12.047 1 95.12 109 VAL A N 1
ATOM 808 C CA . VAL A 1 109 ? 21.469 13.102 -11.586 1 95.12 109 VAL A CA 1
ATOM 809 C C . VAL A 1 109 ? 21.984 13.984 -12.719 1 95.12 109 VAL A C 1
ATOM 811 O O . VAL A 1 109 ? 21.453 15.078 -12.945 1 95.12 109 VAL A O 1
ATOM 814 N N . GLU A 1 110 ? 22.922 13.469 -13.406 1 92.5 110 GLU A N 1
ATOM 815 C CA . GLU A 1 110 ? 23.734 14.359 -14.227 1 92.5 110 GLU A CA 1
ATOM 816 C C . GLU A 1 110 ? 23.375 14.211 -15.711 1 92.5 110 GLU A C 1
ATOM 818 O O . GLU A 1 110 ? 23.719 15.078 -16.516 1 92.5 110 GLU A O 1
ATOM 823 N N . HIS A 1 111 ? 22.766 13.172 -16.031 1 94.81 111 HIS A N 1
ATOM 824 C CA . HIS A 1 111 ? 22.562 12.969 -17.453 1 94.81 111 HIS A CA 1
ATOM 825 C C . HIS A 1 111 ? 21.656 14.047 -18.031 1 94.81 111 HIS A C 1
ATOM 827 O O . HIS A 1 111 ? 20.688 14.484 -17.391 1 94.81 111 HIS A O 1
ATOM 833 N N . LYS A 1 112 ? 21.922 14.375 -19.281 1 94.06 112 LYS A N 1
ATOM 834 C CA . LYS A 1 112 ? 21.219 15.484 -19.906 1 94.06 112 LYS A CA 1
ATOM 835 C C . LYS A 1 112 ? 19.781 15.094 -20.266 1 94.06 112 LYS A C 1
ATOM 837 O O . LYS A 1 112 ? 18.875 15.922 -20.203 1 94.06 112 LYS A O 1
ATOM 842 N N . GLU A 1 113 ? 19.594 13.898 -20.625 1 94.81 113 GLU A N 1
ATOM 843 C CA . GLU A 1 113 ? 18.281 13.438 -21.078 1 94.81 113 GLU A CA 1
ATOM 844 C C . GLU A 1 113 ? 17.453 12.875 -19.922 1 94.81 113 GLU A C 1
ATOM 846 O O . GLU A 1 113 ? 17.906 11.977 -19.219 1 94.81 113 GLU A O 1
ATOM 851 N N . LEU A 1 114 ? 16.25 13.414 -19.797 1 95 114 LEU A N 1
ATOM 852 C CA . LEU A 1 114 ? 15.352 12.992 -18.734 1 95 114 LEU A CA 1
ATOM 853 C C . LEU A 1 114 ? 15.055 11.5 -18.828 1 95 114 LEU A C 1
ATOM 855 O O . LEU A 1 114 ? 14.945 10.812 -17.812 1 95 114 LEU A O 1
ATOM 859 N N . ARG A 1 115 ? 14.875 11.055 -20.062 1 94.94 115 ARG A N 1
ATOM 860 C CA . ARG A 1 115 ? 14.586 9.641 -20.281 1 94.94 115 ARG A CA 1
ATOM 861 C C . ARG A 1 115 ? 15.68 8.766 -19.688 1 94.94 1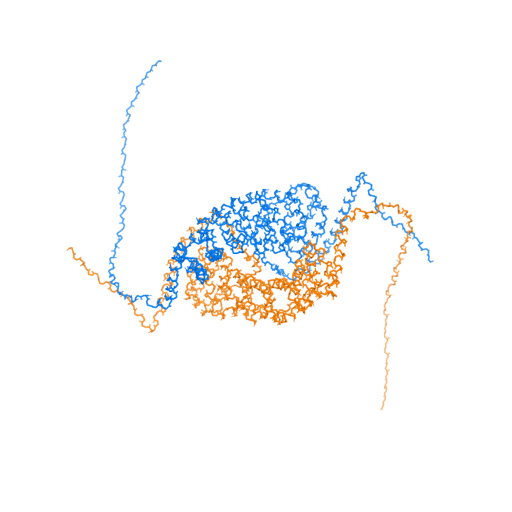15 ARG A C 1
ATOM 863 O O . ARG A 1 115 ? 15.398 7.766 -19.016 1 94.94 115 ARG A O 1
ATOM 870 N N . CYS A 1 116 ? 16.922 9.102 -19.875 1 96.69 116 CYS A N 1
ATOM 871 C CA . CYS A 1 116 ? 18.062 8.359 -19.359 1 96.69 116 CYS A CA 1
ATOM 872 C C . CYS A 1 116 ? 18.109 8.43 -17.828 1 96.69 116 CYS A C 1
ATOM 874 O O . CYS A 1 116 ? 18.406 7.438 -17.172 1 96.69 116 CYS A O 1
ATOM 876 N N . ARG A 1 117 ? 17.781 9.562 -17.281 1 97.06 117 ARG A N 1
ATOM 877 C CA . ARG A 1 117 ? 17.75 9.719 -15.836 1 97.06 117 ARG A CA 1
ATOM 878 C C . ARG A 1 117 ? 16.703 8.805 -15.211 1 97.06 117 ARG A C 1
ATOM 880 O O . ARG A 1 117 ? 16.969 8.141 -14.203 1 97.06 117 ARG A O 1
ATOM 887 N N . ARG A 1 118 ? 15.57 8.711 -15.867 1 96.94 118 ARG A N 1
ATOM 888 C CA . ARG A 1 118 ? 14.477 7.871 -15.375 1 96.94 118 ARG A CA 1
ATOM 889 C C . ARG A 1 118 ? 14.852 6.395 -15.445 1 96.94 118 ARG A C 1
ATOM 891 O O . ARG A 1 118 ? 14.531 5.625 -14.539 1 96.94 118 ARG A O 1
ATOM 898 N N . LEU A 1 119 ? 15.469 6.035 -16.516 1 97.56 119 LEU A N 1
ATOM 899 C CA . LEU A 1 119 ? 15.883 4.645 -16.656 1 97.56 119 LEU A CA 1
ATOM 900 C C . LEU A 1 119 ? 16.906 4.27 -15.594 1 97.56 119 LEU A C 1
ATOM 902 O O . LEU A 1 119 ? 16.922 3.139 -15.102 1 97.56 119 LEU A O 1
ATOM 906 N N . ALA A 1 120 ? 17.781 5.211 -15.297 1 98.12 120 ALA A N 1
ATOM 907 C CA . ALA A 1 120 ? 18.734 4.984 -14.211 1 98.12 120 ALA A CA 1
ATOM 908 C C . ALA A 1 120 ? 18.016 4.781 -12.883 1 98.12 120 ALA A C 1
ATOM 910 O O . ALA A 1 120 ? 18.375 3.9 -12.102 1 98.12 120 ALA A O 1
ATOM 911 N N . VAL A 1 121 ? 16.969 5.559 -12.617 1 97.94 121 VAL A N 1
ATOM 912 C CA . VAL A 1 121 ? 16.172 5.402 -11.398 1 97.94 121 VAL A CA 1
ATOM 913 C C . VAL A 1 121 ? 15.547 4.016 -11.367 1 97.94 121 VAL A C 1
ATOM 915 O O . VAL A 1 121 ? 15.617 3.318 -10.352 1 97.94 121 VAL A O 1
ATOM 918 N N . ASP A 1 122 ? 15.023 3.623 -12.453 1 96.81 122 ASP A N 1
ATOM 919 C CA . ASP A 1 122 ? 14.375 2.314 -12.539 1 96.81 122 ASP A CA 1
ATOM 920 C C . ASP A 1 122 ? 15.359 1.198 -12.18 1 96.81 122 ASP A C 1
ATOM 922 O O . ASP A 1 122 ? 15 0.264 -11.461 1 96.81 122 ASP A O 1
ATOM 926 N N . ALA A 1 123 ? 16.469 1.294 -12.773 1 97.62 123 ALA A N 1
ATOM 927 C CA . ALA A 1 123 ? 17.5 0.287 -12.508 1 97.62 123 ALA A CA 1
ATOM 928 C C . ALA A 1 123 ? 17.891 0.269 -11.031 1 97.62 123 ALA A C 1
ATOM 930 O O . ALA A 1 123 ? 18.047 -0.8 -10.438 1 97.62 123 ALA A O 1
ATOM 931 N N . LEU A 1 124 ? 18.031 1.405 -10.438 1 97.88 124 LEU A N 1
ATOM 932 C CA . LEU A 1 124 ? 18.422 1.513 -9.039 1 97.88 124 LEU A CA 1
ATOM 933 C C . LEU A 1 124 ? 17.328 0.95 -8.125 1 97.88 124 LEU A C 1
ATOM 935 O O . LEU A 1 124 ? 17.641 0.325 -7.105 1 97.88 124 LEU A O 1
ATOM 939 N N . VAL A 1 125 ? 16.062 1.177 -8.492 1 96.19 125 VAL A N 1
ATOM 940 C CA . VAL A 1 125 ? 14.961 0.63 -7.711 1 96.19 125 VAL A CA 1
ATOM 941 C C . VAL A 1 125 ? 15.055 -0.894 -7.668 1 96.19 125 VAL A C 1
ATOM 943 O O . VAL A 1 125 ? 14.93 -1.502 -6.605 1 96.19 125 VAL A O 1
ATOM 946 N N . GLU A 1 126 ? 15.328 -1.429 -8.773 1 94.12 126 GLU A N 1
ATOM 947 C CA . GLU A 1 126 ? 15.422 -2.885 -8.844 1 94.12 126 GLU A CA 1
ATOM 948 C C . GLU A 1 126 ? 16.641 -3.398 -8.094 1 94.12 126 GLU A C 1
ATOM 950 O O . GLU A 1 126 ? 16.578 -4.434 -7.426 1 94.12 126 GLU A O 1
ATOM 955 N N . LEU A 1 127 ? 17.719 -2.697 -8.195 1 95.31 127 LEU A N 1
ATOM 956 C CA . LEU A 1 127 ? 18.938 -3.092 -7.488 1 95.31 127 LEU A CA 1
ATOM 957 C C . LEU A 1 127 ? 18.734 -3.004 -5.977 1 95.31 127 LEU A C 1
ATOM 959 O O . LEU A 1 127 ? 19.281 -3.816 -5.227 1 95.31 127 LEU A O 1
ATOM 963 N N . ALA A 1 128 ? 17.984 -2.072 -5.559 1 94.38 128 ALA A N 1
ATOM 964 C CA . ALA A 1 128 ? 17.75 -1.863 -4.129 1 94.38 128 ALA A CA 1
ATOM 965 C C . ALA A 1 128 ? 16.781 -2.898 -3.57 1 94.38 128 ALA A C 1
ATOM 967 O O . ALA A 1 128 ? 16.891 -3.299 -2.41 1 94.38 128 ALA A O 1
ATOM 968 N N . SER A 1 129 ? 15.891 -3.322 -4.348 1 91.44 129 SER A N 1
ATOM 969 C CA . SER A 1 129 ? 14.797 -4.172 -3.895 1 91.44 129 SER A CA 1
ATOM 970 C C . SER A 1 129 ? 15.312 -5.504 -3.367 1 91.44 129 SER A C 1
ATOM 972 O O . SER A 1 129 ? 16.016 -6.23 -4.078 1 91.44 129 SER A O 1
ATOM 974 N N . GLY A 1 130 ? 15.062 -5.797 -2.137 1 86.56 130 GLY A N 1
ATOM 975 C CA . GLY A 1 130 ? 15.352 -7.086 -1.537 1 86.56 130 GLY A CA 1
ATOM 976 C C . GLY A 1 130 ? 16.766 -7.188 -1.009 1 86.56 130 GLY A C 1
ATOM 977 O O . GLY A 1 130 ? 17.203 -8.258 -0.584 1 86.56 130 GLY A O 1
ATOM 978 N N . SER A 1 131 ? 17.531 -6.039 -1.018 1 87.75 131 SER A N 1
ATOM 979 C CA . SER A 1 131 ? 18.938 -6.129 -0.634 1 87.75 131 SER A CA 1
ATOM 980 C C . SER A 1 131 ? 19.359 -4.941 0.226 1 87.75 131 SER A C 1
ATOM 982 O O . SER A 1 131 ? 19.531 -3.834 -0.284 1 87.75 131 SER A O 1
ATOM 984 N N . PHE A 1 132 ? 19.703 -5.219 1.51 1 87.62 132 PHE A N 1
ATOM 985 C CA . PHE A 1 132 ? 20.203 -4.168 2.379 1 87.62 132 PHE A CA 1
ATOM 986 C C . PHE A 1 132 ? 21.562 -3.676 1.892 1 87.62 132 PHE A C 1
ATOM 988 O O . PHE A 1 132 ? 21.859 -2.482 1.968 1 87.62 132 PHE A O 1
ATOM 995 N N . ARG A 1 133 ? 22.266 -4.582 1.385 1 87.75 133 ARG A N 1
ATOM 996 C CA . ARG A 1 133 ? 23.609 -4.258 0.898 1 87.75 133 ARG A CA 1
ATOM 997 C C . ARG A 1 133 ? 23.547 -3.24 -0.236 1 87.75 133 ARG A C 1
ATOM 999 O O . ARG A 1 133 ? 24.25 -2.234 -0.215 1 87.75 133 ARG A O 1
ATOM 1006 N N . ASN A 1 134 ? 22.719 -3.545 -1.207 1 92.88 134 ASN A N 1
ATOM 1007 C CA . ASN A 1 134 ? 22.609 -2.633 -2.342 1 92.88 134 ASN A CA 1
ATOM 1008 C C . ASN A 1 134 ? 22.016 -1.288 -1.925 1 92.88 134 ASN A C 1
ATOM 1010 O O . ASN A 1 134 ? 22.391 -0.247 -2.467 1 92.88 134 ASN A O 1
ATOM 1014 N N . LYS A 1 135 ? 21.078 -1.301 -1.024 1 92.81 135 LYS A N 1
ATOM 1015 C CA . LYS A 1 135 ? 20.547 -0.049 -0.496 1 92.81 135 LYS A CA 1
ATOM 1016 C C . LYS A 1 135 ? 21.641 0.803 0.123 1 92.81 135 LYS A C 1
ATOM 1018 O O . LYS A 1 135 ? 21.719 2.01 -0.118 1 92.81 135 LYS A O 1
ATOM 1023 N N . LYS A 1 136 ? 22.453 0.139 0.875 1 91.94 136 LYS A N 1
ATOM 1024 C CA . LYS A 1 136 ? 23.578 0.84 1.491 1 91.94 136 LYS A CA 1
ATOM 1025 C C . LYS A 1 136 ? 24.516 1.42 0.434 1 91.94 136 LYS A C 1
ATOM 1027 O O . LYS A 1 136 ? 24.953 2.566 0.547 1 91.94 136 LYS A O 1
ATOM 1032 N N . LEU A 1 137 ? 24.797 0.648 -0.543 1 93.5 137 LEU A N 1
ATOM 1033 C CA . LEU A 1 137 ? 25.688 1.092 -1.619 1 93.5 137 LEU A CA 1
ATOM 1034 C C . LEU A 1 137 ? 25.109 2.324 -2.312 1 93.5 137 LEU A C 1
ATOM 1036 O O . LEU A 1 137 ? 25.859 3.244 -2.662 1 93.5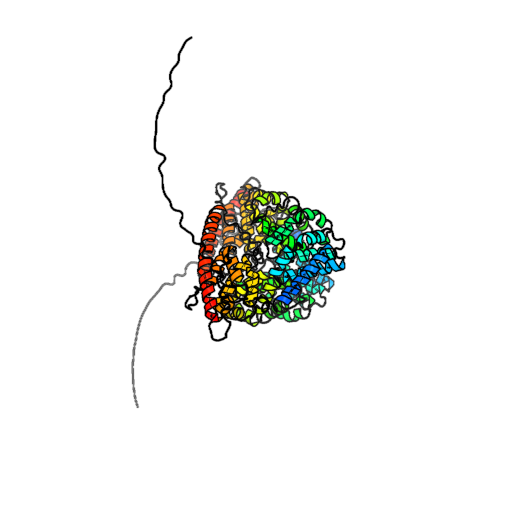 137 LEU A O 1
ATOM 1040 N N . ILE A 1 138 ? 23.844 2.371 -2.492 1 95.75 138 ILE A N 1
ATOM 1041 C CA . ILE A 1 138 ? 23.172 3.48 -3.164 1 95.75 138 ILE A CA 1
ATOM 1042 C C . ILE A 1 138 ? 23.297 4.742 -2.314 1 95.75 138 ILE A C 1
ATOM 1044 O O . ILE A 1 138 ? 23.594 5.824 -2.834 1 95.75 138 ILE A O 1
ATOM 1048 N N . VAL A 1 139 ? 23.078 4.605 -1.03 1 93.31 139 VAL A N 1
ATOM 1049 C CA . VAL A 1 139 ? 23.219 5.738 -0.119 1 93.31 139 VAL A CA 1
ATOM 1050 C C . VAL A 1 139 ? 24.672 6.211 -0.1 1 93.31 139 VAL A C 1
ATOM 1052 O O . VAL A 1 139 ? 24.938 7.418 -0.145 1 93.31 139 VAL A O 1
ATOM 1055 N N . GLU A 1 140 ? 25.578 5.289 -0.1 1 92.31 140 GLU A N 1
ATOM 1056 C CA . GLU A 1 140 ? 27 5.602 -0.061 1 92.31 140 GLU A CA 1
ATOM 1057 C C . GLU A 1 140 ? 27.453 6.262 -1.36 1 92.31 140 GLU A C 1
ATOM 1059 O O . GLU A 1 140 ? 28.438 7.012 -1.372 1 92.31 140 GLU A O 1
ATOM 1064 N N . ALA A 1 141 ? 26.766 5.957 -2.395 1 94.88 141 ALA A N 1
ATOM 1065 C CA . ALA A 1 141 ? 27.094 6.559 -3.686 1 94.88 141 ALA A CA 1
ATOM 1066 C C . ALA A 1 141 ? 26.656 8.016 -3.742 1 94.88 141 ALA A C 1
ATOM 1068 O O . ALA A 1 141 ? 26.906 8.711 -4.73 1 94.88 141 ALA A O 1
ATOM 1069 N N . GLY A 1 142 ? 25.984 8.477 -2.715 1 93.31 142 GLY A N 1
ATOM 1070 C CA . GLY A 1 142 ? 25.688 9.891 -2.574 1 93.31 142 GLY A CA 1
ATOM 1071 C C . GLY A 1 142 ? 24.281 10.258 -3.033 1 93.31 142 GLY A C 1
ATOM 1072 O O . GLY A 1 142 ? 24.031 11.406 -3.406 1 93.31 142 GLY A O 1
ATOM 1073 N N . LEU A 1 143 ? 23.359 9.336 -3.078 1 94.62 143 LEU A N 1
ATOM 1074 C CA . LEU A 1 143 ? 21.984 9.594 -3.516 1 94.62 143 LEU A CA 1
ATOM 1075 C C . LEU A 1 143 ? 21.391 10.766 -2.754 1 94.62 143 LEU A C 1
ATOM 1077 O O . LEU A 1 143 ? 20.859 11.703 -3.363 1 94.62 143 LEU A O 1
ATOM 1081 N N . LEU A 1 144 ? 21.5 10.797 -1.464 1 94.06 144 LEU A N 1
ATOM 1082 C CA . LEU A 1 144 ? 20.812 11.773 -0.628 1 94.06 144 LEU A CA 1
ATOM 1083 C C . LEU A 1 144 ? 21.391 13.172 -0.842 1 94.06 144 LEU A C 1
ATOM 1085 O O . LEU A 1 144 ? 20.641 14.148 -0.914 1 94.06 144 LEU A O 1
ATOM 1089 N N . SER A 1 145 ? 22.688 13.289 -0.969 1 93.31 145 SER A N 1
ATOM 1090 C CA . SER A 1 145 ? 23.328 14.586 -1.131 1 93.31 145 SER A CA 1
ATOM 1091 C C . SER A 1 145 ? 23 15.203 -2.486 1 93.31 145 SER A C 1
ATOM 1093 O O . SER A 1 145 ? 23.203 16.391 -2.699 1 93.31 145 SER A O 1
ATOM 1095 N N . LYS A 1 146 ? 22.453 14.398 -3.326 1 94.19 146 LYS A N 1
ATOM 1096 C CA . LYS A 1 146 ? 22.156 14.875 -4.676 1 94.19 146 LYS A CA 1
ATOM 1097 C C . LYS A 1 146 ? 20.688 15.258 -4.824 1 94.19 146 LYS A C 1
ATOM 1099 O O . LYS A 1 146 ? 20.281 15.75 -5.875 1 94.19 146 LYS A O 1
ATOM 1104 N N . LEU A 1 147 ? 19.844 15.133 -3.82 1 94.62 147 LEU A N 1
ATOM 1105 C CA . LEU A 1 147 ? 18.406 15.359 -3.883 1 94.62 147 LEU A CA 1
ATOM 1106 C C . LEU A 1 147 ? 18.094 16.812 -4.254 1 94.62 147 LEU A C 1
ATOM 1108 O O . LEU A 1 147 ? 17.203 17.062 -5.055 1 94.62 147 LEU A O 1
ATOM 1112 N N . PRO A 1 148 ? 18.859 17.781 -3.736 1 93.38 148 PRO A N 1
ATOM 1113 C CA . PRO A 1 148 ? 18.578 19.156 -4.164 1 93.38 148 PRO A CA 1
ATOM 1114 C C . PRO A 1 148 ? 18.703 19.344 -5.672 1 93.38 148 PRO A C 1
ATOM 1116 O O . PRO A 1 148 ? 17.922 20.078 -6.277 1 93.38 148 PRO A O 1
ATOM 1119 N N . GLN A 1 149 ? 19.625 18.672 -6.242 1 93.44 149 GLN A N 1
ATOM 1120 C CA . GLN A 1 149 ? 19.797 18.75 -7.691 1 93.44 149 GLN A CA 1
ATOM 1121 C C . GLN A 1 149 ? 18.641 18.094 -8.422 1 93.44 149 GLN A C 1
ATOM 1123 O O . GLN A 1 149 ? 18.188 18.594 -9.469 1 93.44 149 GLN A O 1
ATOM 1128 N N . LEU A 1 150 ? 18.156 17.031 -7.867 1 93.38 150 LEU A N 1
ATOM 1129 C CA . LEU A 1 150 ? 17.047 16.328 -8.477 1 93.38 150 LEU A CA 1
ATOM 1130 C C . LEU A 1 150 ? 15.773 17.172 -8.422 1 93.38 150 LEU A C 1
ATOM 1132 O O . LEU A 1 150 ? 14.906 17.047 -9.297 1 93.38 150 LEU A O 1
ATOM 1136 N N . MET A 1 151 ? 15.648 18.016 -7.477 1 91.5 151 MET A N 1
ATOM 1137 C CA . MET A 1 151 ? 14.469 18.844 -7.27 1 91.5 151 MET A CA 1
ATOM 1138 C C . MET A 1 151 ? 14.359 19.906 -8.359 1 91.5 151 MET A C 1
ATOM 1140 O O . MET A 1 151 ? 13.289 20.484 -8.555 1 91.5 151 MET A O 1
ATOM 1144 N N . ARG A 1 152 ? 15.438 20.141 -9.016 1 90.19 152 ARG A N 1
ATOM 1145 C CA . ARG A 1 152 ? 15.422 21.125 -10.086 1 90.19 152 ARG A CA 1
ATOM 1146 C C . ARG A 1 152 ? 14.531 20.688 -11.234 1 90.19 152 ARG A C 1
ATOM 1148 O O . ARG A 1 152 ? 13.953 21.516 -11.945 1 90.19 152 ARG A O 1
ATOM 1155 N N . SER A 1 153 ? 14.5 19.422 -11.406 1 91.12 153 SER A N 1
ATOM 1156 C CA . SER A 1 153 ? 13.555 18.844 -12.352 1 91.12 153 SER A CA 1
ATOM 1157 C C . SER A 1 153 ? 12.266 18.438 -11.664 1 91.12 153 SER A C 1
ATOM 1159 O O . SER A 1 153 ? 12.203 17.359 -11.047 1 91.12 153 SER A O 1
ATOM 1161 N N . LYS A 1 154 ? 11.18 19.203 -11.875 1 89.94 154 LYS A N 1
ATOM 1162 C CA . LYS A 1 154 ? 9.914 18.906 -11.211 1 89.94 154 LYS A CA 1
ATOM 1163 C C . LYS A 1 154 ? 9.375 17.547 -11.641 1 89.94 154 LYS A C 1
ATOM 1165 O O . LYS A 1 154 ? 8.789 16.828 -10.828 1 89.94 154 LYS A O 1
ATOM 1170 N N . ALA A 1 155 ? 9.672 17.281 -12.883 1 92.12 155 ALA A N 1
ATOM 1171 C CA . ALA A 1 155 ? 9.195 16.016 -13.398 1 92.12 155 ALA A CA 1
ATOM 1172 C C . ALA A 1 155 ? 9.875 14.844 -12.695 1 92.12 155 ALA A C 1
ATOM 1174 O O . ALA A 1 155 ? 9.219 13.859 -12.336 1 92.12 155 ALA A O 1
ATOM 1175 N N . LEU A 1 156 ? 11.156 14.953 -12.461 1 92.75 156 LEU A N 1
ATOM 1176 C CA . LEU A 1 156 ? 11.891 13.875 -11.812 1 92.75 156 LEU A CA 1
ATOM 1177 C C . LEU A 1 156 ? 11.609 13.844 -10.312 1 92.75 156 LEU A C 1
ATOM 1179 O O . LEU A 1 156 ? 11.523 12.766 -9.719 1 92.75 156 LEU A O 1
ATOM 1183 N N . ALA A 1 157 ? 11.422 15 -9.758 1 93.75 157 ALA A N 1
ATOM 1184 C CA . ALA A 1 157 ? 11.141 15.078 -8.328 1 93.75 157 ALA A CA 1
ATOM 1185 C C . ALA A 1 157 ? 9.812 14.406 -7.992 1 93.75 157 ALA A C 1
ATOM 1187 O O . ALA A 1 157 ? 9.656 13.852 -6.898 1 93.75 157 ALA A O 1
ATOM 1188 N N . ARG A 1 158 ? 8.93 14.414 -8.93 1 95.38 158 ARG A N 1
ATOM 1189 C CA . ARG A 1 158 ? 7.598 13.844 -8.727 1 95.38 158 ARG A CA 1
ATOM 1190 C C . ARG A 1 158 ? 7.52 12.43 -9.273 1 95.38 158 ARG A C 1
ATOM 1192 O O . ARG A 1 158 ? 6.434 11.859 -9.398 1 95.38 158 ARG A O 1
ATOM 1199 N N . ASP A 1 159 ? 8.633 11.953 -9.625 1 94.75 159 ASP A N 1
ATOM 1200 C CA . ASP A 1 159 ? 8.68 10.641 -10.266 1 94.75 159 ASP A CA 1
ATOM 1201 C C . ASP A 1 159 ? 8.375 9.531 -9.258 1 94.75 159 ASP A C 1
ATOM 1203 O O . ASP A 1 159 ? 8.961 9.484 -8.18 1 94.75 159 ASP A O 1
ATOM 1207 N N . ARG A 1 160 ? 7.496 8.625 -9.672 1 93.12 160 ARG A N 1
ATOM 1208 C CA . ARG A 1 160 ? 7.051 7.543 -8.797 1 93.12 160 ARG A CA 1
ATOM 1209 C C . ARG A 1 160 ? 8.211 6.617 -8.445 1 93.12 160 ARG A C 1
ATOM 1211 O O . ARG A 1 160 ? 8.312 6.152 -7.309 1 93.12 160 ARG A O 1
ATOM 1218 N N . GLN A 1 161 ? 9.008 6.359 -9.398 1 94.31 161 GLN A N 1
ATOM 1219 C CA . GLN A 1 161 ? 10.117 5.441 -9.164 1 94.31 161 GLN A CA 1
ATOM 1220 C C . GLN A 1 161 ? 11.164 6.066 -8.25 1 94.31 161 GLN A C 1
ATOM 1222 O O . GLN A 1 161 ? 11.797 5.363 -7.453 1 94.31 161 GLN A O 1
ATOM 1227 N N . LEU A 1 162 ? 11.367 7.312 -8.367 1 97 162 LEU A N 1
ATOM 1228 C CA . LEU A 1 162 ? 12.281 7.969 -7.434 1 97 162 LEU A CA 1
ATOM 1229 C C . LEU A 1 162 ? 11.742 7.895 -6.008 1 97 162 LEU A C 1
ATOM 1231 O O . LEU A 1 162 ? 12.5 7.609 -5.074 1 97 162 LEU A O 1
ATOM 1235 N N . ALA A 1 163 ? 10.469 8.172 -5.859 1 96.44 163 ALA A N 1
ATOM 1236 C CA . ALA A 1 163 ? 9.859 8.055 -4.539 1 96.44 163 ALA A CA 1
ATOM 1237 C C . ALA A 1 163 ? 10.039 6.652 -3.971 1 96.44 163 ALA A C 1
ATOM 1239 O O . ALA A 1 163 ? 10.352 6.488 -2.789 1 96.44 163 ALA A O 1
ATOM 1240 N N . LEU A 1 164 ? 9.844 5.676 -4.824 1 95.31 164 LEU A N 1
ATOM 1241 C CA . LEU A 1 164 ? 10 4.285 -4.406 1 95.31 164 LEU A CA 1
ATOM 1242 C C . LEU A 1 164 ? 11.438 4.008 -3.982 1 95.31 164 LEU A C 1
ATOM 1244 O O . LEU A 1 164 ? 11.672 3.271 -3.021 1 95.31 164 LEU A O 1
ATOM 1248 N N . LEU A 1 165 ? 12.359 4.512 -4.699 1 96.62 165 LEU A N 1
ATOM 1249 C CA . LEU A 1 165 ? 13.766 4.336 -4.359 1 96.62 165 LEU A CA 1
ATOM 1250 C C . LEU A 1 165 ? 14.07 4.918 -2.982 1 96.62 165 LEU A C 1
ATOM 1252 O O . LEU A 1 165 ? 14.695 4.262 -2.15 1 96.62 165 LEU A O 1
ATOM 1256 N N . LEU A 1 166 ? 13.594 6.125 -2.779 1 96.44 166 LEU A N 1
ATOM 1257 C CA . LEU A 1 166 ? 13.82 6.785 -1.495 1 96.44 166 LEU A CA 1
ATOM 1258 C C . LEU A 1 166 ? 13.141 6.012 -0.366 1 96.44 166 LEU A C 1
ATOM 1260 O O . LEU A 1 166 ? 13.711 5.871 0.721 1 96.44 166 LEU A O 1
ATOM 1264 N N . CYS A 1 167 ? 12.023 5.508 -0.637 1 95.12 167 CYS A N 1
ATOM 1265 C CA . CYS A 1 167 ? 11.328 4.684 0.346 1 95.12 167 CYS A CA 1
ATOM 1266 C C . CYS A 1 167 ? 12.117 3.412 0.642 1 95.12 167 CYS A C 1
ATOM 1268 O O . CYS A 1 167 ? 12.258 3.021 1.802 1 95.12 167 CYS A O 1
ATOM 1270 N N . SER A 1 168 ? 12.602 2.865 -0.357 1 93.12 168 SER A N 1
ATOM 1271 C CA . SER A 1 168 ? 13.375 1.634 -0.21 1 93.12 168 SER A CA 1
ATOM 1272 C C . SER A 1 168 ? 14.609 1.855 0.656 1 93.12 168 SER A C 1
ATOM 1274 O O . SER A 1 168 ? 14.875 1.085 1.582 1 93.12 168 SER A O 1
ATOM 1276 N N . VAL A 1 169 ? 15.352 2.889 0.415 1 93.56 169 VAL A N 1
ATOM 1277 C CA . VAL A 1 169 ? 16.594 3.104 1.149 1 93.56 169 VAL A CA 1
ATOM 1278 C C . VAL A 1 169 ? 16.281 3.549 2.576 1 93.56 169 VAL A C 1
ATOM 1280 O O . VAL A 1 169 ? 17.094 3.357 3.486 1 93.56 169 VAL A O 1
ATOM 1283 N N . SER A 1 170 ? 15.109 4.102 2.83 1 93.06 170 SER A N 1
ATOM 1284 C CA . SER A 1 170 ? 14.742 4.555 4.168 1 93.06 170 SER A CA 1
ATOM 1285 C C . SER A 1 170 ? 14.586 3.375 5.125 1 93.06 170 SER A C 1
ATOM 1287 O O . SER A 1 170 ? 14.617 3.553 6.344 1 93.06 170 SER A O 1
ATOM 1289 N N . SER A 1 171 ? 14.375 2.189 4.613 1 88.75 171 SER A N 1
ATOM 1290 C CA . SER A 1 171 ? 14.258 1.002 5.453 1 88.75 171 SER A CA 1
ATOM 1291 C C . SER A 1 171 ? 15.547 0.743 6.227 1 88.75 171 SER A C 1
ATOM 1293 O O . SER A 1 171 ? 15.547 0.002 7.215 1 88.75 171 SER A O 1
ATOM 1295 N N . LEU A 1 172 ? 16.641 1.341 5.785 1 86.44 172 LEU A N 1
ATOM 1296 C CA . LEU A 1 172 ? 17.922 1.217 6.465 1 86.44 172 LEU A CA 1
ATOM 1297 C C . LEU A 1 172 ? 17.906 1.952 7.801 1 86.44 172 LEU A C 1
ATOM 1299 O O . LEU A 1 172 ? 18.766 1.73 8.648 1 86.44 172 LEU A O 1
ATOM 1303 N N . ALA A 1 173 ? 16.984 2.775 8.031 1 80.5 173 ALA A N 1
ATOM 1304 C CA . ALA A 1 173 ? 16.953 3.635 9.211 1 80.5 173 ALA A CA 1
ATOM 1305 C C . ALA A 1 173 ? 16.875 2.807 10.492 1 80.5 173 ALA A C 1
ATOM 1307 O O . ALA A 1 173 ? 17.469 3.164 11.508 1 80.5 173 ALA A O 1
ATOM 1308 N N . LYS A 1 174 ? 16.188 1.641 10.484 1 69.31 174 LYS A N 1
ATOM 1309 C CA . LYS A 1 174 ? 15.977 0.836 11.68 1 69.31 174 LYS A CA 1
ATOM 1310 C C . LYS A 1 174 ? 17.219 0.013 12.016 1 69.31 174 LYS A C 1
ATOM 1312 O O . LYS A 1 174 ? 17.438 -0.361 13.164 1 69.31 174 LYS A O 1
ATOM 1317 N N . THR A 1 175 ? 17.688 -0.703 11.203 1 59.31 175 THR A N 1
ATOM 1318 C CA . THR A 1 175 ? 18.641 -1.774 11.445 1 59.31 175 THR A CA 1
ATOM 1319 C C . THR A 1 175 ? 20.047 -1.213 11.594 1 59.31 175 THR A C 1
ATOM 1321 O O . THR A 1 175 ? 20.891 -1.797 12.289 1 59.31 175 THR A O 1
ATOM 1324 N N . GLN A 1 176 ? 20.5 -0.415 10.844 1 54.25 176 GLN A N 1
ATOM 1325 C CA . GLN A 1 176 ? 21.922 -0.126 10.797 1 54.25 176 GLN A CA 1
ATOM 1326 C C . GLN A 1 176 ? 22.172 1.373 10.68 1 54.25 176 GLN A C 1
ATOM 1328 O O . GLN A 1 176 ? 22.812 1.974 11.547 1 54.25 176 GLN A O 1
ATOM 1333 N N . PHE A 1 177 ? 22.016 1.914 9.477 1 54.59 177 PHE A N 1
ATOM 1334 C CA . PHE A 1 177 ? 22.781 2.986 8.844 1 54.59 177 PHE A CA 1
ATOM 1335 C C . PHE A 1 177 ? 22.375 4.344 9.414 1 54.59 177 PHE A C 1
ATOM 1337 O O . PHE A 1 177 ? 21.234 4.52 9.867 1 54.59 177 PHE A O 1
ATOM 1344 N N . PRO A 1 178 ? 23.484 4.977 9.695 1 58.75 178 PRO A N 1
ATOM 1345 C CA . PRO A 1 178 ? 23.469 6.406 10.016 1 58.75 178 PRO A CA 1
ATOM 1346 C C . PRO A 1 178 ? 22.75 7.238 8.953 1 58.75 178 PRO A C 1
ATOM 1348 O O . PRO A 1 178 ? 23.375 8.07 8.289 1 58.75 178 PRO A O 1
ATOM 1351 N N . LEU A 1 179 ? 21.625 6.672 8.43 1 73.75 179 LEU A N 1
ATOM 1352 C CA . LEU A 1 179 ? 20.906 7.559 7.512 1 73.75 179 LEU A CA 1
ATOM 1353 C C . LEU A 1 179 ? 20.422 8.805 8.234 1 73.75 179 LEU A C 1
ATOM 1355 O O . LEU A 1 179 ? 19.531 8.727 9.094 1 73.75 179 LEU A O 1
ATOM 1359 N N . ASP A 1 180 ? 21.203 9.805 7.945 1 84.56 180 ASP A N 1
ATOM 1360 C CA . ASP A 1 180 ? 20.812 11.117 8.453 1 84.56 180 ASP A CA 1
ATOM 1361 C C . ASP A 1 180 ? 19.859 11.82 7.488 1 84.56 180 ASP A C 1
ATOM 1363 O O . ASP A 1 180 ? 20.281 12.32 6.445 1 84.56 180 ASP A O 1
ATOM 1367 N N . PRO A 1 181 ? 18.672 11.828 7.832 1 88.38 181 PRO A N 1
ATOM 1368 C CA . PRO A 1 181 ? 17.703 12.375 6.875 1 88.38 181 PRO A CA 1
ATOM 1369 C C . PRO A 1 181 ? 17.562 13.891 6.973 1 88.38 181 PRO A C 1
ATOM 1371 O O . PRO A 1 181 ? 16.891 14.508 6.148 1 88.38 181 PRO A O 1
ATOM 1374 N N . ARG A 1 182 ? 18.219 14.617 7.809 1 88.44 182 ARG A N 1
ATOM 1375 C CA . ARG A 1 182 ? 17.922 15.992 8.203 1 88.44 182 ARG A CA 1
ATOM 1376 C C . ARG A 1 182 ? 18.25 16.969 7.066 1 88.44 182 ARG A C 1
ATOM 1378 O O . ARG A 1 182 ? 17.453 17.859 6.762 1 88.44 182 ARG A O 1
ATOM 1385 N N . ARG A 1 183 ? 19.297 16.766 6.473 1 87.31 183 ARG A N 1
ATOM 1386 C CA . ARG A 1 183 ? 19.812 17.828 5.602 1 87.31 183 ARG A CA 1
ATOM 1387 C C . ARG A 1 183 ? 19.141 17.781 4.234 1 87.31 183 ARG A C 1
ATOM 1389 O O . ARG A 1 183 ? 18.797 18.828 3.67 1 87.31 183 ARG A O 1
ATOM 1396 N N . PHE A 1 184 ? 18.828 16.641 3.742 1 92 184 PHE A N 1
ATOM 1397 C CA . PHE A 1 184 ? 18.422 16.609 2.342 1 92 184 PHE A CA 1
ATOM 1398 C C . PHE A 1 184 ? 17.125 15.828 2.174 1 92 184 PHE A C 1
ATOM 1400 O O . PHE A 1 184 ? 16.203 16.281 1.494 1 92 184 PHE A O 1
ATOM 1407 N N . LEU A 1 185 ? 16.984 14.75 2.846 1 95.44 185 LEU A N 1
ATOM 1408 C CA . LEU A 1 185 ? 15.867 13.844 2.617 1 95.44 185 LEU A CA 1
ATOM 1409 C C . LEU A 1 185 ? 14.57 14.438 3.162 1 95.44 185 LEU A C 1
ATOM 1411 O O . LEU A 1 185 ? 13.562 14.477 2.461 1 95.44 185 LEU A O 1
ATOM 1415 N N . LEU A 1 186 ? 14.57 15 4.344 1 97.38 186 LEU A N 1
ATOM 1416 C CA . LEU A 1 186 ? 13.352 15.484 4.977 1 97.38 186 LEU A CA 1
ATOM 1417 C C . LEU A 1 186 ? 12.797 16.703 4.234 1 97.38 186 LEU A C 1
ATOM 1419 O O . LEU A 1 186 ? 11.609 16.734 3.896 1 97.38 186 LEU A O 1
ATOM 1423 N N . PRO A 1 187 ? 13.672 17.641 3.914 1 96.56 187 PRO A N 1
ATOM 1424 C CA . PRO A 1 187 ? 13.148 18.766 3.133 1 96.56 187 PRO A CA 1
ATOM 1425 C C . PRO A 1 187 ? 12.555 18.328 1.798 1 96.56 187 PRO A C 1
ATOM 1427 O O . PRO A 1 187 ? 11.516 18.844 1.381 1 96.56 187 PRO A O 1
ATOM 1430 N N . PHE A 1 188 ? 13.219 17.438 1.164 1 97 188 PHE A N 1
ATOM 1431 C CA . PHE A 1 188 ? 12.711 16.906 -0.097 1 97 188 PHE A CA 1
ATOM 1432 C C . PHE A 1 188 ? 11.32 16.312 0.085 1 97 188 PHE A C 1
ATOM 1434 O O . PHE A 1 188 ? 10.406 16.609 -0.677 1 97 188 PHE A O 1
ATOM 1441 N N . LEU A 1 189 ? 11.102 15.477 1.078 1 97.94 189 LEU A N 1
ATOM 1442 C CA . LEU A 1 189 ? 9.844 14.789 1.323 1 97.94 189 LEU A CA 1
ATOM 1443 C C . LEU A 1 189 ? 8.727 15.781 1.64 1 97.94 189 LEU A C 1
ATOM 1445 O O . LEU A 1 189 ? 7.625 15.68 1.1 1 97.94 189 LEU A O 1
ATOM 1449 N N . VAL A 1 190 ? 9 16.734 2.463 1 97.75 190 VAL A N 1
ATOM 1450 C CA . VAL A 1 190 ? 7.996 17.719 2.869 1 97.75 190 VAL A CA 1
ATOM 1451 C C . VAL A 1 190 ? 7.566 18.547 1.662 1 97.75 190 VAL A C 1
ATOM 1453 O O . VAL A 1 190 ? 6.379 18.844 1.49 1 97.75 190 VAL A O 1
ATOM 1456 N N . GLU A 1 191 ? 8.5 18.844 0.859 1 96.81 191 GLU A N 1
ATOM 1457 C CA . GLU A 1 191 ? 8.18 19.594 -0.348 1 96.81 191 GLU A CA 1
ATOM 1458 C C . GLU A 1 191 ? 7.223 18.828 -1.249 1 96.81 191 GLU A C 1
ATOM 1460 O O . GLU A 1 191 ? 6.277 19.406 -1.798 1 96.81 191 GLU A O 1
ATOM 1465 N N . ILE A 1 192 ? 7.461 17.547 -1.386 1 97.06 192 ILE A N 1
ATOM 1466 C CA . ILE A 1 192 ? 6.605 16.734 -2.238 1 97.06 192 ILE A CA 1
ATOM 1467 C C . ILE A 1 192 ? 5.223 16.594 -1.604 1 97.06 192 ILE A C 1
ATOM 1469 O O . ILE A 1 192 ? 4.207 16.656 -2.299 1 97.06 192 ILE A O 1
ATOM 1473 N N . LEU A 1 193 ? 5.152 16.438 -0.318 1 97 193 LEU A N 1
ATOM 1474 C CA . LEU A 1 193 ? 3.873 16.297 0.368 1 97 193 LEU A CA 1
ATOM 1475 C C . LEU A 1 193 ? 3.021 17.547 0.188 1 97 193 LEU A C 1
ATOM 1477 O O . LEU A 1 193 ? 1.798 17.469 0.068 1 97 193 LEU A O 1
ATOM 1481 N N . ASP A 1 194 ? 3.682 18.656 0.121 1 95.69 194 ASP A N 1
ATOM 1482 C CA . ASP A 1 194 ? 2.961 19.922 0.042 1 95.69 194 ASP A CA 1
ATOM 1483 C C . ASP A 1 194 ? 2.764 20.344 -1.409 1 95.69 194 ASP A C 1
ATOM 1485 O O . ASP A 1 194 ? 2.16 21.391 -1.678 1 95.69 194 ASP A O 1
ATOM 1489 N N . ASP A 1 195 ? 3.312 19.562 -2.283 1 95.06 195 ASP A N 1
ATOM 1490 C CA . ASP A 1 195 ? 3.184 19.875 -3.705 1 95.06 195 ASP A CA 1
ATOM 1491 C C . ASP A 1 195 ? 1.797 19.484 -4.223 1 95.06 195 ASP A C 1
ATOM 1493 O O . ASP A 1 195 ? 1.472 18.312 -4.336 1 95.06 195 ASP A O 1
ATOM 1497 N N . GLU A 1 196 ? 1.026 20.406 -4.641 1 91.19 196 GLU A N 1
ATOM 1498 C CA . GLU A 1 196 ? -0.345 20.172 -5.082 1 91.19 196 GLU A CA 1
ATOM 1499 C C . GLU A 1 196 ? -0.379 19.391 -6.395 1 91.19 196 GLU A C 1
ATOM 1501 O O . GLU A 1 196 ? -1.363 18.719 -6.695 1 91.19 196 GLU A O 1
ATOM 1506 N N . ASP A 1 197 ? 0.711 19.453 -7.051 1 91.75 197 ASP A N 1
ATOM 1507 C CA . ASP A 1 197 ? 0.753 18.797 -8.359 1 91.75 197 ASP A CA 1
ATOM 1508 C C . ASP A 1 197 ? 1.246 17.359 -8.242 1 91.75 197 ASP A C 1
ATOM 1510 O O . ASP A 1 197 ? 1.147 16.578 -9.195 1 91.75 197 ASP A O 1
ATOM 1514 N N . ALA A 1 198 ? 1.832 17.031 -7.086 1 92.81 198 ALA A N 1
ATOM 1515 C CA . ALA A 1 198 ? 2.277 15.656 -6.906 1 92.81 198 ALA A CA 1
ATOM 1516 C C . ALA A 1 198 ? 1.09 14.703 -6.816 1 92.81 198 ALA A C 1
ATOM 1518 O O . ALA A 1 198 ? 0.087 15.016 -6.168 1 92.81 198 ALA A O 1
ATOM 1519 N N . CYS A 1 199 ? 1.189 13.586 -7.535 1 88.5 199 CYS A N 1
ATOM 1520 C CA . CYS A 1 199 ? 0.069 12.648 -7.527 1 88.5 199 CYS A CA 1
ATOM 1521 C C . CYS A 1 199 ? -0.045 11.945 -6.18 1 88.5 199 CYS A C 1
ATOM 1523 O O . CYS A 1 199 ? 0.919 11.898 -5.414 1 88.5 199 CYS A O 1
ATOM 1525 N N . GLU A 1 200 ? -1.144 11.391 -5.922 1 87.25 200 GLU A N 1
ATOM 1526 C CA . GLU A 1 200 ? -1.47 10.766 -4.645 1 87.25 200 GLU A CA 1
ATOM 1527 C C . GLU A 1 200 ? -0.538 9.594 -4.348 1 87.25 200 GLU A C 1
ATOM 1529 O O . GLU A 1 200 ? -0.149 9.375 -3.199 1 87.25 200 GLU A O 1
ATOM 1534 N N . GLU A 1 201 ? -0.196 8.852 -5.348 1 88.69 201 GLU A N 1
ATOM 1535 C CA . GLU A 1 201 ? 0.666 7.688 -5.176 1 88.69 201 GLU A CA 1
ATOM 1536 C C . GLU A 1 201 ? 2.047 8.094 -4.668 1 88.69 201 GLU A C 1
ATOM 1538 O O . GLU A 1 201 ? 2.619 7.426 -3.805 1 88.69 201 GLU A O 1
ATOM 1543 N N . VAL A 1 202 ? 2.557 9.164 -5.223 1 94.25 202 VAL A N 1
ATOM 1544 C CA . VAL A 1 202 ? 3.865 9.664 -4.812 1 94.25 202 VAL A CA 1
ATOM 1545 C C . VAL A 1 202 ? 3.801 10.164 -3.371 1 94.25 202 VAL A C 1
ATOM 1547 O O . VAL A 1 202 ? 4.684 9.867 -2.564 1 94.25 202 VAL A O 1
ATOM 1550 N N . LYS A 1 203 ? 2.764 10.836 -3.031 1 95.5 203 LYS A N 1
ATOM 1551 C CA . LYS A 1 203 ? 2.594 11.32 -1.667 1 95.5 203 LYS A CA 1
ATOM 1552 C C . LYS A 1 203 ? 2.48 10.172 -0.676 1 95.5 203 LYS A C 1
ATOM 1554 O O . LYS A 1 203 ? 3.08 10.203 0.4 1 95.5 203 LYS A O 1
ATOM 1559 N N . ARG A 1 204 ? 1.716 9.195 -1.077 1 93.88 204 ARG A N 1
ATOM 1560 C CA . ARG A 1 204 ? 1.582 8.008 -0.237 1 93.88 204 ARG A CA 1
ATOM 1561 C C . ARG A 1 204 ? 2.938 7.355 0.008 1 93.88 204 ARG A C 1
ATOM 1563 O O . ARG A 1 204 ? 3.242 6.945 1.13 1 93.88 204 ARG A O 1
ATOM 1570 N N . THR A 1 205 ? 3.711 7.289 -1.021 1 94.88 205 THR A N 1
ATOM 1571 C CA . THR A 1 205 ? 5.039 6.691 -0.903 1 94.88 205 THR A CA 1
ATOM 1572 C C . THR A 1 205 ? 5.938 7.547 -0.014 1 94.88 205 THR A C 1
ATOM 1574 O O . THR A 1 205 ? 6.719 7.02 0.781 1 94.88 205 THR A O 1
ATOM 1577 N N . CYS A 1 206 ? 5.848 8.836 -0.132 1 97.62 206 CYS A N 1
ATOM 1578 C CA . CYS A 1 206 ? 6.617 9.727 0.724 1 97.62 206 CYS A CA 1
ATOM 1579 C C . CYS A 1 206 ? 6.207 9.578 2.184 1 97.62 206 CYS A C 1
ATOM 1581 O O . CYS A 1 206 ? 7.051 9.625 3.08 1 97.62 206 CYS A O 1
ATOM 1583 N N . VAL A 1 207 ? 4.961 9.359 2.406 1 97.69 207 VAL A N 1
ATOM 1584 C CA . VAL A 1 207 ? 4.484 9.109 3.764 1 97.69 207 VAL A CA 1
ATOM 1585 C C . VAL A 1 207 ? 5.09 7.82 4.301 1 97.69 207 VAL A C 1
ATOM 1587 O O . VAL A 1 207 ? 5.531 7.762 5.453 1 97.69 207 VAL A O 1
ATOM 1590 N N . ALA A 1 208 ? 5.117 6.848 3.465 1 95.62 208 ALA A N 1
ATOM 1591 C CA . ALA A 1 208 ? 5.727 5.582 3.867 1 95.62 208 ALA A CA 1
ATOM 1592 C C . ALA A 1 208 ? 7.203 5.77 4.207 1 95.62 208 ALA A C 1
ATOM 1594 O O . ALA A 1 208 ? 7.727 5.125 5.117 1 95.62 208 ALA A O 1
ATOM 1595 N N . THR A 1 209 ? 7.863 6.582 3.451 1 96.5 209 THR A N 1
ATOM 1596 C CA . THR A 1 209 ? 9.258 6.898 3.727 1 96.5 209 THR A CA 1
ATOM 1597 C C . THR A 1 209 ? 9.406 7.547 5.102 1 96.5 209 THR A C 1
ATOM 1599 O O . THR A 1 209 ? 10.266 7.152 5.891 1 96.5 209 THR A O 1
ATOM 1602 N N . LEU A 1 210 ? 8.547 8.477 5.375 1 96.88 210 LEU A N 1
ATOM 1603 C CA . LEU A 1 210 ? 8.562 9.141 6.676 1 96.88 210 LEU A CA 1
ATOM 1604 C C . LEU A 1 210 ? 8.25 8.156 7.793 1 96.88 210 LEU A C 1
ATOM 1606 O O . LEU A 1 210 ? 8.82 8.25 8.883 1 96.88 210 LEU A O 1
ATOM 1610 N N . TYR A 1 211 ? 7.449 7.277 7.59 1 96.62 211 TYR A N 1
ATOM 1611 C CA . TYR A 1 211 ? 7.121 6.246 8.562 1 96.62 211 TYR A CA 1
ATOM 1612 C C . TYR A 1 211 ? 8.352 5.422 8.922 1 96.62 211 TYR A C 1
ATOM 1614 O O . TYR A 1 211 ? 8.625 5.184 10.102 1 96.62 211 TYR A O 1
ATOM 1622 N N . ASN A 1 212 ? 9.023 5.023 7.867 1 92.38 212 ASN A N 1
ATOM 1623 C CA . ASN A 1 212 ? 10.258 4.277 8.102 1 92.38 212 ASN A CA 1
ATOM 1624 C C . ASN A 1 212 ? 11.25 5.074 8.93 1 92.38 212 ASN A C 1
ATOM 1626 O O . ASN A 1 212 ? 11.867 4.539 9.852 1 92.38 212 ASN A O 1
ATOM 1630 N N . LEU A 1 213 ? 11.383 6.297 8.625 1 94 213 LEU A N 1
ATOM 1631 C CA . LEU A 1 213 ? 12.328 7.152 9.328 1 94 213 LEU A CA 1
ATOM 1632 C C . LEU A 1 213 ? 11.883 7.383 10.766 1 94 213 LEU A C 1
ATOM 1634 O O . LEU A 1 213 ? 12.719 7.445 11.672 1 94 213 LEU A O 1
ATOM 1638 N N . SER A 1 214 ? 10.617 7.453 10.984 1 94.06 214 SER A N 1
ATOM 1639 C CA . SER A 1 214 ? 10.078 7.773 12.297 1 94.06 214 SER A CA 1
ATOM 1640 C C . SER A 1 214 ? 10.172 6.578 13.242 1 94.06 214 SER A C 1
ATOM 1642 O O . SER A 1 214 ? 9.984 6.723 14.453 1 94.06 214 SER A O 1
ATOM 1644 N N . ALA A 1 215 ? 10.445 5.434 12.68 1 89.56 215 ALA A N 1
ATOM 1645 C CA . ALA A 1 215 ? 10.617 4.246 13.516 1 89.56 215 ALA A CA 1
ATOM 1646 C C . ALA A 1 215 ? 11.789 4.406 14.477 1 89.56 215 ALA A C 1
ATOM 1648 O O . ALA A 1 215 ? 11.828 3.768 15.523 1 89.56 215 ALA A O 1
ATOM 1649 N N . LYS A 1 216 ? 12.719 5.199 14.07 1 87.62 216 LYS A N 1
ATOM 1650 C CA . LYS A 1 216 ? 13.828 5.551 14.953 1 87.62 216 LYS A CA 1
ATOM 1651 C C . LYS A 1 216 ? 13.5 6.789 15.781 1 87.62 216 LYS A C 1
ATOM 1653 O O . LYS A 1 216 ? 13.344 7.883 15.234 1 87.62 216 LYS A O 1
ATOM 1658 N N . LEU A 1 217 ? 13.539 6.648 17.094 1 88.38 217 LEU A N 1
ATOM 1659 C CA . LEU A 1 217 ? 13.117 7.699 18.016 1 88.38 217 LEU A CA 1
ATOM 1660 C C . LEU A 1 217 ? 13.953 8.961 17.828 1 88.38 217 LEU A C 1
ATOM 1662 O O . LEU A 1 217 ? 13.438 10.078 17.922 1 88.38 217 LEU A O 1
ATOM 1666 N N . ASP A 1 218 ? 15.195 8.781 17.469 1 89.69 218 ASP A N 1
ATOM 1667 C CA . ASP A 1 218 ? 16.109 9.906 17.344 1 89.69 218 ASP A CA 1
ATOM 1668 C C . ASP A 1 218 ? 15.742 10.781 16.141 1 89.69 218 ASP A C 1
ATOM 1670 O O . ASP A 1 218 ? 16.172 11.93 16.047 1 89.69 218 ASP A O 1
ATOM 1674 N N . ASN A 1 219 ? 14.969 10.234 15.273 1 92.81 219 ASN A N 1
ATOM 1675 C CA . ASN A 1 219 ? 14.594 10.992 14.086 1 92.81 219 ASN A CA 1
ATOM 1676 C C . ASN A 1 219 ? 13.367 11.852 14.336 1 92.81 219 ASN A C 1
ATOM 1678 O O . ASN A 1 219 ? 12.977 12.656 13.477 1 92.81 219 ASN A O 1
ATOM 1682 N N . ALA A 1 220 ? 12.75 11.758 15.469 1 94.69 220 ALA A N 1
ATOM 1683 C CA . ALA A 1 220 ? 11.531 12.508 15.766 1 94.69 220 ALA A CA 1
ATOM 1684 C C . ALA A 1 220 ? 11.797 14.016 15.703 1 94.69 220 ALA A C 1
ATOM 1686 O O . ALA A 1 220 ? 11.031 14.758 15.078 1 94.69 220 ALA A O 1
ATOM 1687 N N . ARG A 1 221 ? 12.828 14.445 16.328 1 95.62 221 ARG A N 1
ATOM 1688 C CA . ARG A 1 221 ? 13.109 15.875 16.406 1 95.62 221 ARG A CA 1
ATOM 1689 C C . ARG A 1 221 ? 13.344 16.469 15.016 1 95.62 221 ARG A C 1
ATOM 1691 O O . ARG A 1 221 ? 12.711 17.453 14.641 1 95.62 221 ARG A O 1
ATOM 1698 N N . PRO A 1 222 ? 14.211 15.828 14.219 1 95.75 222 PRO A N 1
ATOM 1699 C CA . PRO A 1 222 ? 14.398 16.391 12.883 1 95.75 222 PRO A CA 1
ATOM 1700 C C . PRO A 1 222 ? 13.125 16.344 12.031 1 95.75 222 PRO A C 1
ATOM 1702 O O . PRO A 1 222 ? 12.875 17.234 11.227 1 95.75 222 PRO A O 1
ATOM 1705 N N . ILE A 1 223 ? 12.352 15.305 12.125 1 97.44 223 ILE A N 1
ATOM 1706 C CA . ILE A 1 223 ? 11.109 15.195 11.359 1 97.44 223 ILE A CA 1
ATOM 1707 C C . ILE A 1 223 ? 10.156 16.328 11.758 1 97.44 223 ILE A C 1
ATOM 1709 O O . ILE A 1 223 ? 9.586 17 10.898 1 97.44 223 ILE A O 1
ATOM 1713 N N . VAL A 1 224 ? 10.047 16.594 13.031 1 97.88 224 VAL A N 1
ATOM 1714 C CA . VAL A 1 224 ? 9.188 17.656 13.531 1 97.88 224 VAL A CA 1
ATOM 1715 C C . VAL A 1 224 ? 9.711 19.016 13.047 1 97.88 224 VAL A C 1
ATOM 1717 O O . VAL A 1 224 ? 8.93 19.844 12.586 1 97.88 224 VAL A O 1
ATOM 1720 N N . ALA A 1 225 ? 10.969 19.172 13.109 1 97.25 225 ALA A N 1
ATOM 1721 C CA . ALA A 1 225 ? 11.594 20.438 12.727 1 97.25 225 ALA A CA 1
ATOM 1722 C C . ALA A 1 225 ? 11.391 20.719 11.242 1 97.25 225 ALA A C 1
ATOM 1724 O O . ALA A 1 225 ? 11.391 21.875 10.82 1 97.25 225 ALA A O 1
ATOM 1725 N N . SER A 1 226 ? 11.242 19.734 10.438 1 97.31 226 SER A N 1
ATOM 1726 C CA . SER A 1 226 ? 11.086 19.906 9 1 97.31 226 SER A CA 1
ATOM 1727 C C . SER A 1 226 ? 9.695 20.422 8.648 1 97.31 226 SER A C 1
ATOM 1729 O O . SER A 1 226 ? 9.445 20.828 7.512 1 97.31 226 SER A O 1
ATOM 1731 N N . GLY A 1 227 ? 8.75 20.312 9.586 1 96.75 227 GLY A N 1
ATOM 1732 C CA . GLY A 1 227 ? 7.375 20.719 9.336 1 96.75 227 GLY A CA 1
ATOM 1733 C C . GLY A 1 227 ? 6.5 19.578 8.828 1 96.75 227 GLY A C 1
ATOM 1734 O O . GLY A 1 227 ? 5.379 19.812 8.375 1 96.75 227 GLY A O 1
ATOM 1735 N N . ALA A 1 228 ? 6.984 18.391 8.953 1 97.75 228 ALA A N 1
ATOM 1736 C CA . ALA A 1 228 ? 6.293 17.234 8.398 1 97.75 228 ALA A CA 1
ATOM 1737 C C . ALA A 1 228 ? 4.961 17 9.102 1 97.75 228 ALA A C 1
ATOM 1739 O O . ALA A 1 228 ? 4.012 16.484 8.5 1 97.75 228 ALA A O 1
ATOM 1740 N N . VAL A 1 229 ? 4.812 17.359 10.32 1 98 229 VAL A N 1
ATOM 1741 C CA . VAL A 1 229 ? 3.617 17.078 11.109 1 98 229 VAL A CA 1
ATOM 1742 C C . VAL A 1 229 ? 2.41 17.781 10.477 1 98 229 VAL A C 1
ATOM 1744 O O . VAL A 1 229 ? 1.354 17.156 10.312 1 98 229 VAL A O 1
ATOM 1747 N N . ARG A 1 230 ? 2.594 19.016 10.117 1 96.69 230 ARG A N 1
ATOM 1748 C CA . ARG A 1 230 ? 1.514 19.766 9.492 1 96.69 230 ARG A CA 1
ATOM 1749 C C . ARG A 1 230 ? 1.092 19.125 8.172 1 96.69 230 ARG A C 1
ATOM 1751 O O . ARG A 1 230 ? -0.102 18.984 7.898 1 96.69 230 ARG A O 1
ATOM 1758 N N . SER A 1 231 ? 2.055 18.766 7.387 1 97.06 231 SER A N 1
ATOM 1759 C CA . SER A 1 231 ? 1.782 18.141 6.094 1 97.06 231 SER A CA 1
ATOM 1760 C C . SER A 1 231 ? 1.063 16.812 6.258 1 97.06 231 SER A C 1
ATOM 1762 O O . SER A 1 231 ? 0.151 16.484 5.492 1 97.06 231 SER A O 1
ATOM 1764 N N . LEU A 1 232 ? 1.48 16.016 7.223 1 97.5 232 LEU A N 1
ATOM 1765 C CA . LEU A 1 232 ? 0.868 14.727 7.5 1 97.5 232 LEU A CA 1
ATOM 1766 C C . LEU A 1 232 ? -0.585 14.898 7.93 1 97.5 232 LEU A C 1
ATOM 1768 O O . LEU A 1 232 ? -1.466 14.18 7.449 1 97.5 232 LEU A O 1
ATOM 1772 N N . LEU A 1 233 ? -0.867 15.844 8.773 1 96.25 233 LEU A N 1
ATOM 1773 C CA . LEU A 1 233 ? -2.227 16.062 9.25 1 96.25 233 LEU A CA 1
ATOM 1774 C C . LEU A 1 233 ? -3.131 16.531 8.109 1 96.25 233 LEU A C 1
ATOM 1776 O O . LEU A 1 233 ? -4.305 16.141 8.055 1 96.25 233 LEU A O 1
ATOM 1780 N N . LYS A 1 234 ? -2.596 17.297 7.27 1 93.12 234 LYS A N 1
ATOM 1781 C CA . LYS A 1 234 ? -3.354 17.703 6.09 1 93.12 234 LYS A CA 1
ATOM 1782 C C . LYS A 1 234 ? -3.73 16.484 5.234 1 93.12 234 LYS A C 1
ATOM 1784 O O . LYS A 1 234 ? -4.867 16.391 4.77 1 93.12 234 LYS A O 1
ATOM 1789 N N . LEU A 1 235 ? -2.824 15.594 5.117 1 93.06 235 LEU A N 1
ATOM 1790 C CA . LEU A 1 235 ? -3.035 14.422 4.27 1 93.06 235 LEU A CA 1
ATOM 1791 C C . LEU A 1 235 ? -4.035 13.461 4.91 1 93.06 235 LEU A C 1
ATOM 1793 O O . LEU A 1 235 ? -4.77 12.766 4.207 1 93.06 235 LEU A O 1
ATOM 1797 N N . VAL A 1 236 ? -4.043 13.383 6.188 1 92.75 236 VAL A N 1
ATOM 1798 C CA . VAL A 1 236 ? -4.961 12.508 6.91 1 92.75 236 VAL A CA 1
ATOM 1799 C C . VAL A 1 236 ? -6.395 12.789 6.473 1 92.75 236 VAL A C 1
ATOM 1801 O O . VAL A 1 236 ? -7.188 11.859 6.285 1 92.75 236 VAL A O 1
ATOM 1804 N N . SER A 1 237 ? -6.695 14.023 6.199 1 81.19 237 SER A N 1
ATOM 1805 C CA . SER A 1 237 ? -8.07 14.422 5.906 1 81.19 237 SER A CA 1
ATOM 1806 C C . SER A 1 237 ? -8.312 14.492 4.402 1 81.19 237 SER A C 1
ATOM 1808 O O . SER A 1 237 ? -9.461 14.43 3.951 1 81.19 237 SER A O 1
ATOM 1810 N N . THR A 1 238 ? -7.27 14.57 3.658 1 83 238 THR A N 1
ATOM 1811 C CA . THR A 1 238 ? -7.477 14.875 2.246 1 83 238 THR A CA 1
ATOM 1812 C C . THR A 1 238 ? -7.18 13.648 1.384 1 83 238 THR A C 1
ATOM 1814 O O . THR A 1 238 ? -7.586 13.594 0.22 1 83 238 THR A O 1
ATOM 1817 N N . SER A 1 239 ? -6.453 12.758 1.9 1 81.62 239 SER A N 1
ATOM 1818 C CA . SER A 1 239 ? -6.066 11.578 1.126 1 81.62 239 SER A CA 1
ATOM 1819 C C . SER A 1 239 ? -6.395 10.297 1.874 1 81.62 239 SER A C 1
ATOM 1821 O O . SER A 1 239 ? -5.625 9.852 2.732 1 81.62 239 SER A O 1
ATOM 1823 N N . THR A 1 240 ? -7.379 9.672 1.418 1 78.25 240 THR A N 1
ATOM 1824 C CA . THR A 1 240 ? -7.809 8.453 2.092 1 78.25 240 THR A CA 1
ATOM 1825 C C . THR A 1 240 ? -6.75 7.359 1.96 1 78.25 240 THR A C 1
ATOM 1827 O O . THR A 1 240 ? -6.551 6.566 2.881 1 78.25 240 THR A O 1
ATOM 1830 N N . SER A 1 241 ? -6.027 7.367 0.859 1 81.75 241 SER A N 1
ATOM 1831 C CA . SER A 1 241 ? -5.055 6.312 0.598 1 81.75 241 SER A CA 1
ATOM 1832 C C . SER A 1 241 ? -3.799 6.5 1.445 1 81.75 241 SER A C 1
ATOM 1834 O O . SER A 1 241 ? -3.105 5.527 1.759 1 81.75 241 SER A O 1
ATOM 1836 N N . ALA A 1 242 ? -3.551 7.668 1.834 1 90.75 242 ALA A N 1
ATOM 1837 C CA . ALA A 1 242 ? -2.334 7.953 2.594 1 90.75 242 ALA A CA 1
ATOM 1838 C C . ALA A 1 242 ? -2.641 8.117 4.078 1 90.75 242 ALA A C 1
ATOM 1840 O O . ALA A 1 242 ? -1.727 8.227 4.898 1 90.75 242 ALA A O 1
ATOM 1841 N N . SER A 1 243 ? -3.879 8.094 4.48 1 92.81 243 SER A N 1
ATOM 1842 C CA . SER A 1 243 ? -4.312 8.453 5.828 1 92.81 243 SER A CA 1
ATOM 1843 C C . SER A 1 243 ? -3.738 7.496 6.867 1 92.81 243 SER A C 1
ATOM 1845 O O . SER A 1 243 ? -3.254 7.926 7.914 1 92.81 243 SER A O 1
ATOM 1847 N N . GLU A 1 244 ? -3.797 6.273 6.559 1 93.88 244 GLU A N 1
ATOM 1848 C CA . GLU A 1 244 ? -3.312 5.301 7.535 1 93.88 244 GLU A CA 1
ATOM 1849 C C . GLU A 1 244 ? -1.817 5.473 7.789 1 93.88 244 GLU A C 1
ATOM 1851 O O . GLU A 1 244 ? -1.372 5.453 8.938 1 93.88 244 GLU A O 1
ATOM 1856 N N . GLY A 1 245 ? -1.094 5.613 6.695 1 96.31 245 GLY A N 1
ATOM 1857 C CA . GLY A 1 245 ? 0.332 5.855 6.844 1 96.31 245 GLY A CA 1
ATOM 1858 C C . GLY A 1 245 ? 0.645 7.133 7.602 1 96.31 245 GLY A C 1
ATOM 1859 O O . GLY A 1 245 ? 1.549 7.156 8.438 1 96.31 245 GLY A O 1
ATOM 1860 N N . ALA A 1 246 ? -0.076 8.117 7.25 1 97.62 246 ALA A N 1
ATOM 1861 C CA . ALA A 1 246 ? 0.12 9.398 7.926 1 97.62 246 ALA A CA 1
ATOM 1862 C C . ALA A 1 246 ? -0.167 9.273 9.422 1 97.62 246 ALA A C 1
ATOM 1864 O O . ALA A 1 246 ? 0.612 9.75 10.25 1 97.62 246 ALA A O 1
ATOM 1865 N N . LEU A 1 247 ? -1.229 8.586 9.75 1 97.81 247 LEU A N 1
ATOM 1866 C CA . LEU A 1 247 ? -1.603 8.391 11.141 1 97.81 247 LEU A CA 1
ATOM 1867 C C . LEU A 1 247 ? -0.552 7.562 11.875 1 97.81 247 LEU A C 1
ATOM 1869 O O . LEU A 1 247 ? -0.184 7.875 13.008 1 97.81 247 LEU A O 1
ATOM 1873 N N . ALA A 1 248 ? -0.105 6.559 11.227 1 97.06 248 ALA A N 1
ATOM 1874 C CA . ALA A 1 248 ? 0.912 5.703 11.836 1 97.06 248 ALA A CA 1
ATOM 1875 C C . ALA A 1 248 ? 2.207 6.473 12.07 1 97.06 248 ALA A C 1
ATOM 1877 O O . ALA A 1 248 ? 2.863 6.289 13.102 1 97.06 248 ALA A O 1
ATOM 1878 N N . THR A 1 249 ? 2.572 7.262 11.141 1 97.88 249 THR A N 1
ATOM 1879 C CA . THR A 1 249 ? 3.762 8.094 11.289 1 97.88 249 THR A CA 1
ATOM 1880 C C . THR A 1 249 ? 3.609 9.047 12.469 1 97.88 249 THR A C 1
ATOM 1882 O O . THR A 1 249 ? 4.516 9.172 13.297 1 97.88 249 THR A O 1
ATOM 1885 N N . LEU A 1 250 ? 2.49 9.688 12.523 1 98.31 250 LEU A N 1
ATOM 1886 C CA . LEU A 1 250 ? 2.209 10.562 13.648 1 98.31 250 LEU A CA 1
ATOM 1887 C C . LEU A 1 250 ? 2.246 9.797 14.969 1 98.31 250 LEU A C 1
ATOM 1889 O O . LEU A 1 250 ? 2.711 10.312 15.984 1 98.31 250 LEU A O 1
ATOM 1893 N N . GLY A 1 251 ? 1.741 8.594 14.953 1 97.81 251 GLY A N 1
ATOM 1894 C CA . GLY A 1 251 ? 1.817 7.738 16.125 1 97.81 251 GLY A CA 1
ATOM 1895 C C . GLY A 1 251 ? 3.24 7.492 16.594 1 97.81 251 GLY A C 1
ATOM 1896 O O . GLY A 1 251 ? 3.523 7.539 17.797 1 97.81 251 GLY A O 1
ATOM 1897 N N . ASN A 1 252 ? 4.102 7.227 15.641 1 95.94 252 ASN A N 1
ATOM 1898 C CA . ASN A 1 252 ? 5.508 7.051 15.977 1 95.94 252 ASN A CA 1
ATOM 1899 C C . ASN A 1 252 ? 6.102 8.32 16.594 1 95.94 252 ASN A C 1
ATOM 1901 O O . ASN A 1 252 ? 6.867 8.25 17.547 1 95.94 252 ASN A O 1
ATOM 1905 N N . LEU A 1 253 ? 5.773 9.414 16.016 1 97.56 253 LEU A N 1
ATOM 1906 C CA . LEU A 1 253 ? 6.297 10.68 16.5 1 97.56 253 LEU A CA 1
ATOM 1907 C C . LEU A 1 253 ? 5.777 10.977 17.906 1 97.56 253 LEU A C 1
ATOM 1909 O O . LEU A 1 253 ? 6.48 11.586 18.719 1 97.56 253 LEU A O 1
ATOM 1913 N N . ALA A 1 254 ? 4.613 10.523 18.219 1 97.06 254 ALA A N 1
ATOM 1914 C CA . ALA A 1 254 ? 3.975 10.781 19.5 1 97.06 254 ALA A CA 1
ATOM 1915 C C . ALA A 1 254 ? 4.688 10.031 20.625 1 97.06 254 ALA A C 1
ATOM 1917 O O . ALA A 1 254 ? 4.426 10.281 21.812 1 97.06 254 ALA A O 1
ATOM 1918 N N . ALA A 1 255 ? 5.547 9.164 20.281 1 94.25 255 ALA A N 1
ATOM 1919 C CA . ALA A 1 255 ? 6.332 8.453 21.281 1 94.25 255 ALA A CA 1
ATOM 1920 C C . ALA A 1 255 ? 7.379 9.367 21.906 1 94.25 255 ALA A C 1
ATOM 1922 O O . ALA A 1 255 ? 7.922 9.062 22.969 1 94.25 255 ALA A O 1
ATOM 1923 N N . SER A 1 256 ? 7.68 10.453 21.328 1 94.69 256 SER A N 1
ATOM 1924 C CA . SER A 1 256 ? 8.625 11.438 21.844 1 94.69 256 SER A CA 1
ATOM 1925 C C . SER A 1 256 ? 7.898 12.672 22.359 1 94.69 256 SER A C 1
ATOM 1927 O O . SER A 1 256 ? 6.812 13.008 21.891 1 94.69 256 SER A O 1
ATOM 1929 N N . ALA A 1 257 ? 8.531 13.344 23.312 1 95.12 257 ALA A N 1
ATOM 1930 C CA . ALA A 1 257 ? 7.961 14.578 23.844 1 95.12 257 ALA A CA 1
ATOM 1931 C C . ALA A 1 257 ? 7.836 15.641 22.766 1 95.12 257 ALA A C 1
ATOM 1933 O O . ALA A 1 257 ? 6.824 16.344 22.688 1 95.12 257 ALA A O 1
ATOM 1934 N N . THR A 1 258 ? 8.828 15.672 21.938 1 96.31 258 THR A N 1
ATOM 1935 C CA . THR A 1 258 ? 8.836 16.641 20.859 1 96.31 258 THR A CA 1
ATOM 1936 C C . THR A 1 258 ? 7.688 16.391 19.891 1 96.31 258 THR A C 1
ATOM 1938 O O . THR A 1 258 ? 7.023 17.312 19.438 1 96.31 258 THR A O 1
ATOM 1941 N N . GLY A 1 259 ? 7.523 15.148 19.578 1 97 259 GLY A N 1
ATOM 1942 C CA . GLY A 1 259 ? 6.434 14.766 18.688 1 97 259 GLY A CA 1
ATOM 1943 C C . GLY A 1 259 ? 5.062 15.055 19.266 1 97 259 GLY A C 1
ATOM 1944 O O . GLY A 1 259 ? 4.188 15.57 18.578 1 97 259 GLY A O 1
ATOM 1945 N N . LYS A 1 260 ? 4.887 14.758 20.531 1 96 260 LYS A N 1
ATOM 1946 C CA . LYS A 1 260 ? 3.625 15.023 21.203 1 96 260 LYS A CA 1
ATOM 1947 C C . LYS A 1 260 ? 3.275 16.516 21.172 1 96 260 LYS A C 1
ATOM 1949 O O . LYS A 1 260 ? 2.143 16.875 20.844 1 96 260 LYS A O 1
ATOM 1954 N N . ASP A 1 261 ? 4.23 17.234 21.422 1 96.25 261 ASP A N 1
ATOM 1955 C CA . ASP A 1 261 ? 4.031 18.688 21.453 1 96.25 261 ASP A CA 1
ATOM 1956 C C . ASP A 1 261 ? 3.682 19.219 20.062 1 96.25 261 ASP A C 1
ATOM 1958 O O . ASP A 1 261 ? 2.775 20.047 19.922 1 96.25 261 ASP A O 1
ATOM 1962 N N . ALA A 1 262 ? 4.398 18.766 19.125 1 97.25 262 ALA A N 1
ATOM 1963 C CA . ALA A 1 262 ? 4.18 19.234 17.766 1 97.25 262 ALA A CA 1
ATOM 1964 C C . ALA A 1 262 ? 2.777 18.875 17.281 1 97.25 262 ALA A C 1
ATOM 1966 O O . ALA A 1 262 ? 2.094 19.688 16.656 1 97.25 262 ALA A O 1
ATOM 1967 N N . ILE A 1 263 ? 2.34 17.672 17.531 1 97.25 263 ILE A N 1
ATOM 1968 C CA . ILE A 1 263 ? 1.018 17.203 17.125 1 97.25 263 ILE A CA 1
ATOM 1969 C C . ILE A 1 263 ? -0.058 17.984 17.875 1 97.25 263 ILE A C 1
ATOM 1971 O O . ILE A 1 263 ? -1.013 18.469 17.266 1 97.25 263 ILE A O 1
ATOM 1975 N N . GLY A 1 264 ? 0.089 18.141 19.156 1 95 264 GLY A N 1
ATOM 1976 C CA . GLY A 1 264 ? -0.887 18.812 19.984 1 95 264 GLY A CA 1
ATOM 1977 C C . GLY A 1 264 ? -1.021 20.297 19.656 1 95 264 GLY A C 1
ATOM 1978 O O . GLY A 1 264 ? -2.078 20.891 19.875 1 95 264 GLY A O 1
ATOM 1979 N N . ASN A 1 265 ? 0.014 20.844 19.156 1 94.69 265 ASN A N 1
ATOM 1980 C CA . ASN A 1 265 ? 0.013 22.281 18.875 1 94.69 265 ASN A CA 1
ATOM 1981 C C . ASN A 1 265 ? -0.6 22.594 17.516 1 94.69 265 ASN A C 1
ATOM 1983 O O . ASN A 1 265 ? -0.826 23.75 17.172 1 94.69 265 ASN A O 1
ATOM 1987 N N . GLU A 1 266 ? -0.838 21.578 16.719 1 94.44 266 GLU A N 1
ATOM 1988 C CA . GLU A 1 266 ? -1.493 21.797 15.438 1 94.44 266 GLU A CA 1
ATOM 1989 C C . GLU A 1 266 ? -2.971 22.125 15.625 1 94.44 266 GLU A C 1
ATOM 1991 O O . GLU A 1 266 ? -3.725 21.328 16.188 1 94.44 266 GLU A O 1
ATOM 1996 N N . PRO A 1 267 ? -3.439 23.266 15.125 1 91.31 267 PRO A N 1
ATOM 1997 C CA . PRO A 1 267 ? -4.809 23.703 15.398 1 91.31 267 PRO A CA 1
ATOM 1998 C C . PRO A 1 267 ? -5.863 22.766 14.836 1 91.31 267 PRO A C 1
ATOM 2000 O O . PRO A 1 267 ? -6.949 22.625 15.406 1 91.31 267 PRO A O 1
ATOM 2003 N N . SER A 1 268 ? -5.562 22.094 13.781 1 89.5 268 SER A N 1
ATOM 2004 C CA . SER A 1 268 ? -6.574 21.312 13.086 1 89.5 268 SER A CA 1
ATOM 2005 C C . SER A 1 268 ? -6.551 19.859 13.547 1 89.5 268 SER A C 1
ATOM 2007 O O . SER A 1 268 ? -7.281 19.016 13.016 1 89.5 268 SER A O 1
ATOM 2009 N N . VAL A 1 269 ? -5.762 19.531 14.547 1 94.56 269 VAL A N 1
ATOM 2010 C CA . VAL A 1 269 ? -5.484 18.125 14.859 1 94.56 269 VAL A CA 1
ATOM 2011 C C . VAL A 1 269 ? -6.754 17.453 15.352 1 94.56 269 VAL A C 1
ATOM 2013 O O . VAL A 1 269 ? -7.074 16.328 14.922 1 94.56 269 VAL A O 1
ATOM 2016 N N . VAL A 1 270 ? -7.543 18.062 16.172 1 94.12 270 VAL A N 1
ATOM 2017 C CA . VAL A 1 270 ? -8.719 17.438 16.766 1 94.12 270 VAL A CA 1
ATOM 2018 C C . VAL A 1 270 ? -9.781 17.203 15.695 1 94.12 270 VAL A C 1
ATOM 2020 O O . VAL A 1 270 ? -10.359 16.125 15.609 1 94.12 270 VAL A O 1
ATOM 2023 N N . GLU A 1 271 ? -10 18.203 14.891 1 90.31 271 GLU A N 1
ATOM 2024 C CA . GLU A 1 271 ? -10.992 18.094 13.828 1 90.31 271 GLU A CA 1
ATOM 2025 C C . GLU A 1 271 ? -10.617 17.016 12.828 1 90.31 271 GLU A C 1
ATOM 2027 O O . GLU A 1 271 ? -11.469 16.219 12.414 1 90.31 271 GLU A O 1
ATOM 2032 N N . ALA A 1 272 ? -9.359 16.969 12.453 1 91.88 272 ALA A N 1
ATOM 2033 C CA . ALA A 1 272 ? -8.883 15.984 11.484 1 91.88 272 ALA A CA 1
ATOM 2034 C C . ALA A 1 272 ? -9.047 14.562 12.016 1 91.88 272 ALA A C 1
ATOM 2036 O O . ALA A 1 272 ? -9.523 13.68 11.305 1 91.88 272 ALA A O 1
ATOM 2037 N N . LEU A 1 273 ? -8.703 14.406 13.242 1 95.25 273 LEU A N 1
ATOM 2038 C CA . LEU A 1 273 ? -8.75 13.07 13.836 1 95.25 273 LEU A CA 1
ATOM 2039 C C . LEU A 1 273 ? -10.188 12.648 14.109 1 95.25 273 LEU A C 1
ATOM 2041 O O . LEU A 1 273 ? -10.531 11.469 14 1 95.25 273 LEU A O 1
ATOM 2045 N N . ALA A 1 274 ? -11.016 13.602 14.461 1 91.56 274 ALA A N 1
ATOM 2046 C CA . ALA A 1 274 ? -12.43 13.305 14.688 1 91.56 274 ALA A CA 1
ATOM 2047 C C . ALA A 1 274 ? -13.094 12.789 13.422 1 91.56 274 ALA A C 1
ATOM 2049 O O . ALA A 1 274 ? -13.953 11.898 13.469 1 91.56 274 ALA A O 1
ATOM 2050 N N . GLU A 1 275 ? -12.734 13.344 12.336 1 89 275 GLU A N 1
ATOM 2051 C CA . GLU A 1 275 ? -13.273 12.898 11.055 1 89 275 GLU A CA 1
ATOM 2052 C C . GLU A 1 275 ? -12.914 11.438 10.781 1 89 275 GLU A C 1
ATOM 2054 O O . GLU A 1 275 ? -13.742 10.672 10.281 1 89 275 GLU A O 1
ATOM 2059 N N . ILE A 1 276 ? -11.719 11.031 11.086 1 92.94 276 ILE A N 1
ATOM 2060 C CA . ILE A 1 276 ? -11.227 9.68 10.844 1 92.94 276 ILE A CA 1
ATOM 2061 C C . ILE A 1 276 ? -11.984 8.688 11.719 1 92.94 276 ILE A C 1
ATOM 2063 O O . ILE A 1 276 ? -12.203 7.539 11.32 1 92.94 276 ILE A O 1
ATOM 2067 N N . LEU A 1 277 ? -12.406 9.125 12.906 1 92 277 LEU A N 1
ATOM 2068 C CA . LEU A 1 277 ? -13.156 8.258 13.805 1 92 277 LEU A CA 1
ATOM 2069 C C . LEU A 1 277 ? -14.453 7.781 13.148 1 92 277 LEU A C 1
ATOM 2071 O O . LEU A 1 277 ? -14.992 6.734 13.516 1 92 277 LEU A O 1
ATOM 2075 N N . ALA A 1 278 ? -14.883 8.516 12.195 1 87.88 278 ALA A N 1
ATOM 2076 C CA . ALA A 1 278 ? -16.172 8.211 11.57 1 87.88 278 ALA A CA 1
ATOM 2077 C C . ALA A 1 278 ? -16 7.16 10.477 1 87.88 278 ALA A C 1
ATOM 2079 O O . ALA A 1 278 ? -17 6.66 9.93 1 87.88 278 ALA A O 1
ATOM 2080 N N . TRP A 1 279 ? -14.773 6.871 10.164 1 88.38 279 TRP A N 1
ATOM 2081 C CA . TRP A 1 279 ? -14.531 5.871 9.125 1 88.38 279 TRP A CA 1
ATOM 2082 C C . TRP A 1 279 ? -14.758 4.461 9.664 1 88.38 279 TRP A C 1
ATOM 2084 O O . TRP A 1 279 ? -13.844 3.848 10.211 1 88.38 279 TRP A O 1
ATOM 2094 N N . ASP A 1 280 ? -15.844 3.924 9.445 1 84.38 280 ASP A N 1
ATOM 2095 C CA . ASP A 1 280 ? -16.203 2.658 10.078 1 84.38 280 ASP A CA 1
ATOM 2096 C C . ASP A 1 280 ? -15.586 1.476 9.344 1 84.38 280 ASP A C 1
ATOM 2098 O O . ASP A 1 280 ? -15.508 0.373 9.883 1 84.38 280 ASP A O 1
ATOM 2102 N N . ASP A 1 281 ? -15.133 1.701 8.109 1 84.19 281 ASP A N 1
ATOM 2103 C CA . ASP A 1 281 ? -14.586 0.586 7.348 1 84.19 281 ASP A CA 1
ATOM 2104 C C . ASP A 1 281 ? -13.062 0.516 7.5 1 84.19 281 ASP A C 1
ATOM 2106 O O . ASP A 1 281 ? -12.414 -0.308 6.859 1 84.19 281 ASP A O 1
ATOM 2110 N N . LYS A 1 282 ? -12.516 1.394 8.258 1 89.25 282 LYS A N 1
ATOM 2111 C CA . LYS A 1 282 ? -11.07 1.433 8.453 1 89.25 282 LYS A CA 1
ATOM 2112 C C . LYS A 1 282 ? -10.719 1.343 9.938 1 89.25 282 LYS A C 1
ATOM 2114 O O . LYS A 1 282 ? -10.344 2.344 10.555 1 89.25 282 LYS A O 1
ATOM 2119 N N . PRO A 1 283 ? -10.758 0.219 10.523 1 88.5 283 PRO A N 1
ATOM 2120 C CA . PRO A 1 283 ? -10.562 0.052 11.961 1 88.5 283 PRO A CA 1
ATOM 2121 C C . PRO A 1 283 ? -9.188 0.519 12.438 1 88.5 283 PRO A C 1
ATOM 2123 O O . PRO A 1 283 ? -9.062 1.1 13.516 1 88.5 283 PRO A O 1
ATOM 2126 N N . ARG A 1 284 ? -8.219 0.284 11.586 1 91.56 284 ARG A N 1
ATOM 2127 C CA . ARG A 1 284 ? -6.875 0.686 11.977 1 91.56 284 ARG A CA 1
ATOM 2128 C C . ARG A 1 284 ? -6.762 2.205 12.07 1 91.56 284 ARG A C 1
ATOM 2130 O O . ARG A 1 284 ? -6.117 2.732 12.977 1 91.56 284 ARG A O 1
ATOM 2137 N N . CYS A 1 285 ? -7.352 2.83 11.148 1 93.69 285 CYS A N 1
ATOM 2138 C CA . CYS A 1 285 ? -7.355 4.289 11.18 1 93.69 285 CYS A CA 1
ATOM 2139 C C . CYS A 1 285 ? -8.102 4.801 12.406 1 93.69 285 CYS A C 1
ATOM 2141 O O . CYS A 1 285 ? -7.652 5.754 13.055 1 93.69 285 CYS A O 1
ATOM 2143 N N . GLN A 1 286 ? -9.148 4.148 12.75 1 93.25 286 GLN A N 1
ATOM 2144 C CA . GLN A 1 286 ? -9.906 4.531 13.938 1 93.25 286 GLN A CA 1
ATOM 2145 C C . GLN A 1 286 ? -9.07 4.355 15.203 1 93.25 286 GLN A C 1
ATOM 2147 O O . GLN A 1 286 ? -9.055 5.23 16.078 1 93.25 286 GLN A O 1
ATOM 2152 N N . GLU A 1 287 ? -8.375 3.24 15.234 1 94.81 287 GLU A N 1
ATOM 2153 C CA . GLU A 1 287 ? -7.523 2.949 16.391 1 94.81 287 GLU A CA 1
ATOM 2154 C C . GLU A 1 287 ? -6.434 4.008 16.547 1 94.81 287 GLU A C 1
ATOM 2156 O O . GLU A 1 287 ? -6.191 4.488 17.656 1 94.81 287 GLU A O 1
ATOM 2161 N N . LEU A 1 288 ? -5.879 4.328 15.438 1 96.69 288 LEU A N 1
ATOM 2162 C CA . LEU A 1 288 ? -4.773 5.281 15.469 1 96.69 288 LEU A CA 1
ATOM 2163 C C . LEU A 1 288 ? -5.277 6.688 15.773 1 96.69 288 LEU A C 1
ATOM 2165 O O . LEU A 1 288 ? -4.633 7.438 16.516 1 96.69 288 LEU A O 1
ATOM 2169 N N . ALA A 1 289 ? -6.379 7.043 15.172 1 96.81 289 ALA A N 1
ATOM 2170 C CA . ALA A 1 289 ? -6.969 8.352 15.453 1 96.81 289 ALA A CA 1
ATOM 2171 C C . ALA A 1 289 ? -7.32 8.492 16.938 1 96.81 289 ALA A C 1
ATOM 2173 O O . ALA A 1 289 ? -7.043 9.523 17.547 1 96.81 289 ALA A O 1
ATOM 2174 N N . ALA A 1 290 ? -7.906 7.445 17.516 1 96.31 290 ALA A N 1
ATOM 2175 C CA . ALA A 1 290 ? -8.242 7.465 18.938 1 96.31 290 ALA A CA 1
ATOM 2176 C C . ALA A 1 290 ? -6.988 7.605 19.797 1 96.31 290 ALA A C 1
ATOM 2178 O O . ALA A 1 290 ? -6.977 8.352 20.781 1 96.31 290 ALA A O 1
ATOM 2179 N N . TYR A 1 291 ? -6.008 6.895 19.438 1 97.12 291 TYR A N 1
ATOM 2180 C CA . TYR A 1 291 ? -4.738 6.98 20.141 1 97.12 291 TYR A CA 1
ATOM 2181 C C . TYR A 1 291 ? -4.195 8.406 20.125 1 97.12 291 TYR A C 1
ATOM 2183 O O . TYR A 1 291 ? -3.768 8.93 21.156 1 97.12 291 TYR A O 1
ATOM 2191 N N . LEU A 1 292 ? -4.176 8.992 19 1 97.56 292 LEU A N 1
ATOM 2192 C CA . LEU A 1 292 ? -3.619 10.336 18.859 1 97.56 292 LEU A CA 1
ATOM 2193 C C . LEU A 1 292 ? -4.461 11.352 19.609 1 97.56 292 LEU A C 1
ATOM 2195 O O . LEU A 1 292 ? -3.924 12.305 20.188 1 97.56 292 LEU A O 1
ATOM 2199 N N . LEU A 1 293 ? -5.742 11.172 19.594 1 96.69 293 LEU A N 1
ATOM 2200 C CA . LEU A 1 293 ? -6.602 12.039 20.391 1 96.69 293 LEU A CA 1
ATOM 2201 C C . LEU A 1 293 ? -6.277 11.891 21.875 1 96.69 293 LEU A C 1
ATOM 2203 O O . LEU A 1 293 ? -6.309 12.875 22.625 1 96.69 293 LEU A O 1
ATOM 2207 N N . MET A 1 294 ? -5.992 10.664 22.266 1 95.5 294 MET A N 1
ATOM 2208 C CA . MET A 1 294 ? -5.578 10.445 23.656 1 95.5 294 MET A CA 1
ATOM 2209 C C . MET A 1 294 ? -4.289 11.195 23.969 1 95.5 294 MET A C 1
ATOM 2211 O O . MET A 1 294 ? -4.152 11.781 25.031 1 95.5 294 MET A O 1
ATOM 2215 N N . VAL A 1 295 ? -3.387 11.195 23.078 1 95.62 295 VAL A N 1
ATOM 2216 C CA . VAL A 1 295 ? -2.115 11.891 23.234 1 95.62 295 VAL A CA 1
ATOM 2217 C C . VAL A 1 295 ? -2.363 13.391 23.406 1 95.62 295 VAL A C 1
ATOM 2219 O O . VAL A 1 295 ? -1.773 14.023 24.281 1 95.62 295 VAL A O 1
ATOM 2222 N N . VAL A 1 296 ? -3.234 13.953 22.625 1 95.19 296 VAL A N 1
ATOM 2223 C CA . VAL A 1 296 ? -3.562 15.375 22.688 1 95.19 296 VAL A CA 1
ATOM 2224 C C . VAL A 1 296 ? -4.277 15.695 24 1 95.19 296 VAL A C 1
ATOM 2226 O O . VAL A 1 296 ? -3.977 16.688 24.656 1 95.19 296 VAL A O 1
ATOM 2229 N N . ALA A 1 297 ? -5.125 14.82 24.359 1 93.12 297 ALA A N 1
ATOM 2230 C CA . ALA A 1 297 ? -5.914 15.023 25.578 1 93.12 297 ALA A CA 1
ATOM 2231 C C . ALA A 1 297 ? -5.043 14.953 26.828 1 93.12 297 ALA A C 1
ATOM 2233 O O . ALA A 1 297 ? -5.34 15.586 27.844 1 93.12 297 ALA A O 1
ATOM 2234 N N . HIS A 1 298 ? -4.055 14.234 26.719 1 89.56 298 HIS A N 1
ATOM 2235 C CA . HIS A 1 298 ? -3.205 14 27.875 1 89.56 298 HIS A CA 1
ATOM 2236 C C . HIS A 1 298 ? -2.221 15.141 28.094 1 89.56 298 HIS A C 1
ATOM 2238 O O . HIS A 1 298 ? -1.617 15.266 29.156 1 89.56 298 HIS A O 1
ATOM 2244 N N . ARG A 1 299 ? -2.111 15.945 27.172 1 88 299 ARG A N 1
ATOM 2245 C CA . ARG A 1 299 ? -1.12 17.016 27.234 1 88 299 ARG A CA 1
ATOM 2246 C C . ARG A 1 299 ? -1.495 18.047 28.297 1 88 299 ARG A C 1
ATOM 2248 O O . ARG A 1 299 ? -0.633 18.531 29.031 1 88 299 ARG A O 1
ATOM 2255 N N . SER A 1 300 ? -2.734 18.5 28.328 1 84.06 300 SER A N 1
ATOM 2256 C CA . SER A 1 300 ? -3.191 19.484 29.297 1 84.06 300 SER A CA 1
ATOM 2257 C C . SER A 1 300 ? -4.695 19.391 29.531 1 84.06 300 SER A C 1
ATOM 2259 O O . SER A 1 300 ? -5.426 18.891 28.672 1 84.06 300 SER A O 1
ATOM 2261 N N . ALA A 1 301 ? -5.062 19.875 30.625 1 84.62 301 ALA A N 1
ATOM 2262 C CA . ALA A 1 301 ? -6.484 19.906 30.969 1 84.62 301 ALA A CA 1
ATOM 2263 C C . ALA A 1 301 ? -7.246 20.828 30.016 1 84.62 301 ALA A C 1
ATOM 2265 O O . ALA A 1 301 ? -8.391 20.547 29.656 1 84.62 301 ALA A O 1
ATOM 2266 N N . ALA A 1 302 ? -6.617 21.828 29.625 1 86 302 ALA A N 1
ATOM 2267 C CA . ALA A 1 302 ? -7.23 22.781 28.719 1 86 302 ALA A CA 1
ATOM 2268 C C . ALA A 1 302 ? -7.539 22.156 27.359 1 86 302 ALA A C 1
ATOM 2270 O O . ALA A 1 302 ? -8.617 22.375 26.797 1 86 302 ALA A O 1
ATOM 2271 N N . GLN A 1 303 ? -6.621 21.359 26.891 1 88 303 GLN A N 1
ATOM 2272 C CA . GLN A 1 303 ? -6.816 20.688 25.609 1 88 303 GLN A CA 1
ATOM 2273 C C . GLN A 1 303 ? -7.926 19.656 25.703 1 88 303 GLN A C 1
ATOM 2275 O O . GLN A 1 303 ? -8.703 19.484 24.766 1 88 303 GLN A O 1
ATOM 2280 N N . ARG A 1 304 ? -7.93 19 26.766 1 89.25 304 ARG A N 1
ATOM 2281 C CA . ARG A 1 304 ? -8.977 18.016 26.984 1 89.25 304 ARG A CA 1
ATOM 2282 C C . ARG A 1 304 ? -10.359 18.656 26.984 1 89.25 304 ARG A C 1
ATOM 2284 O O . ARG A 1 304 ? -11.289 18.125 26.375 1 89.25 304 ARG A O 1
ATOM 2291 N N . GLU A 1 305 ? -10.414 19.719 27.672 1 87.81 305 GLU A N 1
ATOM 2292 C CA . GLU A 1 305 ? -11.68 20.438 27.719 1 87.81 305 GLU A CA 1
ATOM 2293 C C . GLU A 1 305 ? -12.086 20.938 26.344 1 87.81 305 GLU A C 1
ATOM 2295 O O . GLU A 1 305 ? -13.25 20.828 25.953 1 87.81 305 GLU A O 1
ATOM 2300 N N . MET A 1 306 ? -11.188 21.469 25.672 1 88.75 306 MET A N 1
ATOM 2301 C CA . MET A 1 306 ? -11.453 21.969 24.328 1 88.75 306 MET A CA 1
ATOM 2302 C C . MET A 1 306 ? -11.914 20.828 23.422 1 88.75 306 MET A C 1
ATOM 2304 O O . MET A 1 306 ? -12.844 21 22.625 1 88.75 306 MET A O 1
ATOM 2308 N N . MET A 1 307 ? -11.281 19.719 23.5 1 90.75 307 MET A N 1
ATOM 2309 C CA . MET A 1 307 ? -11.609 18.547 22.688 1 90.75 307 MET A CA 1
ATOM 2310 C C . MET A 1 307 ? -13.023 18.062 22.984 1 90.75 307 MET A C 1
ATOM 2312 O O . MET A 1 307 ? -13.781 17.734 22.062 1 90.75 307 MET A O 1
ATOM 2316 N N . SER A 1 308 ? -13.352 18.047 24.25 1 88.88 308 SER A N 1
ATOM 2317 C CA . SER A 1 308 ? -14.664 17.547 24.672 1 88.88 308 SER A CA 1
ATOM 2318 C C . SER A 1 308 ? -15.773 18.453 24.172 1 88.88 308 SER A C 1
ATOM 2320 O O . SER A 1 308 ? -16.922 18.016 24.016 1 88.88 308 SER A O 1
ATOM 2322 N N . ARG A 1 309 ? -15.445 19.672 23.844 1 87.38 309 ARG A N 1
ATOM 2323 C CA . ARG A 1 309 ? -16.438 20.641 23.391 1 87.38 309 ARG A CA 1
ATOM 2324 C C . ARG A 1 309 ? -16.469 20.734 21.875 1 87.38 309 ARG A C 1
ATOM 2326 O O . ARG A 1 309 ? -17.375 21.359 21.297 1 87.38 309 ARG A O 1
ATOM 2333 N N . SER A 1 310 ? -15.477 20.172 21.281 1 86.56 310 SER A N 1
ATOM 2334 C CA . SER A 1 310 ? -15.398 20.219 19.812 1 86.56 310 SER A CA 1
ATOM 2335 C C . SER A 1 310 ? -16.547 19.438 19.188 1 86.56 310 SER A C 1
ATOM 2337 O O . SER A 1 310 ? -16.859 18.328 19.625 1 86.56 310 SER A O 1
ATOM 2339 N N . ALA A 1 311 ? -17.094 20.031 18.188 1 77.31 311 ALA A N 1
ATOM 2340 C CA . ALA A 1 311 ? -18.266 19.453 17.531 1 77.31 311 ALA A CA 1
ATOM 2341 C C . ALA A 1 311 ? -17.953 18.078 16.953 1 77.31 311 ALA A C 1
ATOM 2343 O O . ALA A 1 311 ? -16.953 17.922 16.234 1 77.31 311 ALA A O 1
ATOM 2344 N N . GLY A 1 312 ? -18.672 17.094 17.422 1 79.06 312 GLY A N 1
ATOM 2345 C CA . GLY A 1 312 ? -18.656 15.789 16.781 1 79.06 312 GLY A CA 1
ATOM 2346 C C . GLY A 1 312 ? -17.703 14.812 17.453 1 79.06 312 GLY A C 1
ATOM 2347 O O . GLY A 1 312 ? -17.75 13.617 17.172 1 79.06 312 GLY A O 1
ATOM 2348 N N . VAL A 1 313 ? -16.844 15.359 18.266 1 89 313 VAL A N 1
ATOM 2349 C CA . VAL A 1 313 ? -15.828 14.492 18.844 1 89 313 VAL A CA 1
ATOM 2350 C C . VAL A 1 313 ? -16.484 13.461 19.766 1 89 313 VAL A C 1
ATOM 2352 O O . VAL A 1 313 ? -16.266 12.258 19.609 1 89 313 VAL A O 1
ATOM 2355 N N . VAL A 1 314 ? -17.312 13.898 20.672 1 87.44 314 VAL A N 1
ATOM 2356 C CA . VAL A 1 314 ? -17.922 13.016 21.672 1 87.44 314 VAL A CA 1
ATOM 2357 C C . VAL A 1 314 ? -18.859 12.031 20.969 1 87.44 314 VAL A C 1
ATOM 2359 O O . VAL A 1 314 ? -18.75 10.82 21.172 1 87.44 314 VAL A O 1
ATOM 2362 N N . PRO A 1 315 ? -19.75 12.531 20.062 1 83.81 315 PRO A N 1
ATOM 2363 C CA . PRO A 1 315 ? -20.625 11.578 19.359 1 83.81 315 PRO A CA 1
ATOM 2364 C C . PRO A 1 315 ? -19.828 10.523 18.594 1 83.81 315 PRO A C 1
ATOM 2366 O O . PRO A 1 315 ? -20.219 9.344 18.578 1 83.81 315 PRO A O 1
ATOM 2369 N N . ARG A 1 316 ? -18.781 10.922 18 1 88.06 316 ARG A N 1
ATOM 2370 C CA . ARG A 1 316 ? -17.953 9.984 17.234 1 88.06 316 ARG A CA 1
ATOM 2371 C C . ARG A 1 316 ? -17.266 8.984 18.156 1 88.06 316 ARG A C 1
ATOM 2373 O O . ARG A 1 316 ? -17.172 7.801 17.828 1 88.06 316 ARG A O 1
ATOM 2380 N N . LEU A 1 317 ? -16.812 9.469 19.234 1 91 317 LEU A N 1
ATOM 2381 C CA . LEU A 1 317 ? -16.188 8.578 20.203 1 91 317 LEU A CA 1
ATOM 2382 C C . LEU A 1 317 ? -17.203 7.57 20.75 1 91 317 LEU A C 1
ATOM 2384 O O . LEU A 1 317 ? -16.859 6.402 20.953 1 91 317 LEU A O 1
ATOM 2388 N N . LEU A 1 318 ? -18.359 7.996 20.922 1 87.44 318 LEU A N 1
ATOM 2389 C CA . LEU A 1 318 ? -19.406 7.102 21.391 1 87.44 318 LEU A CA 1
ATOM 2390 C C . LEU A 1 318 ? -19.703 6.023 20.359 1 87.44 318 LEU A C 1
ATOM 2392 O O . LEU A 1 318 ? -19.875 4.852 20.703 1 87.44 318 LEU A O 1
ATOM 2396 N N . GLU A 1 319 ? -19.734 6.484 19.188 1 85.56 319 GLU A N 1
ATOM 2397 C CA . GLU A 1 319 ? -19.969 5.531 18.109 1 85.56 319 GLU A CA 1
ATOM 2398 C C . GLU A 1 319 ? -18.859 4.488 18.047 1 85.56 319 GLU A C 1
ATOM 2400 O O . GLU A 1 319 ? -19.125 3.297 17.891 1 85.56 319 GLU A O 1
ATOM 2405 N N . VAL A 1 320 ? -17.625 4.938 18.156 1 90.38 320 VAL A N 1
ATOM 2406 C CA . VAL A 1 320 ? -16.484 4.035 18.125 1 90.38 320 VAL A CA 1
ATOM 2407 C C . VAL A 1 320 ? -16.516 3.109 19.344 1 90.38 320 VAL A C 1
ATOM 2409 O O . VAL A 1 320 ? -16.188 1.929 19.234 1 90.38 320 VAL A O 1
ATOM 2412 N N . ALA A 1 321 ? -16.938 3.633 20.438 1 87.19 321 ALA A N 1
ATOM 2413 C CA . ALA A 1 321 ? -17.031 2.836 21.656 1 87.19 321 ALA A CA 1
ATOM 2414 C C . ALA A 1 321 ? -18.047 1.709 21.5 1 87.19 321 ALA A C 1
ATOM 2416 O O . ALA A 1 321 ? -17.906 0.658 22.141 1 87.19 321 ALA A O 1
ATOM 2417 N N . LEU A 1 322 ? -19 1.899 20.609 1 80.5 322 LEU A N 1
ATOM 2418 C CA . LEU A 1 322 ? -20.062 0.921 20.438 1 80.5 322 LEU A CA 1
ATOM 2419 C C . LEU A 1 322 ? -19.734 -0.031 19.281 1 80.5 322 LEU A C 1
ATOM 2421 O O . LEU A 1 322 ? -20.031 -1.227 19.359 1 80.5 322 LEU A O 1
ATOM 2425 N N . LEU A 1 323 ? -19.109 0.524 18.266 1 79.31 323 LEU A N 1
ATOM 2426 C CA . LEU A 1 323 ? -19.078 -0.24 17.031 1 79.31 323 LEU A CA 1
ATOM 2427 C C . LEU A 1 323 ? -17.656 -0.467 16.562 1 79.31 323 LEU A C 1
ATOM 2429 O O . LEU A 1 323 ? -17.406 -1.207 15.602 1 79.31 323 LEU A O 1
ATOM 2433 N N . GLY A 1 324 ? -16.703 0.081 17.266 1 84.31 324 GLY A N 1
ATOM 2434 C CA . GLY A 1 324 ? -15.336 0.025 16.781 1 84.31 324 GLY A CA 1
ATOM 2435 C C . GLY A 1 324 ? -14.641 -1.29 17.094 1 84.31 324 GLY A C 1
ATOM 2436 O O . GLY A 1 324 ? -15.25 -2.189 17.688 1 84.31 324 GLY A O 1
ATOM 2437 N N . SER A 1 325 ? -13.391 -1.396 16.609 1 83.62 325 SER A N 1
ATOM 2438 C CA . SER A 1 325 ? -12.555 -2.539 16.953 1 83.62 325 SER A CA 1
ATOM 2439 C C . SER A 1 325 ? -12.297 -2.586 18.469 1 83.62 325 SER A C 1
ATOM 2441 O O . SER A 1 325 ? -12.469 -1.584 19.156 1 83.62 325 SER A O 1
ATOM 2443 N N . PRO A 1 326 ? -11.906 -3.77 18.938 1 83.44 326 PRO A N 1
ATOM 2444 C CA . PRO A 1 326 ? -11.68 -3.869 20.391 1 83.44 326 PRO A CA 1
ATOM 2445 C C . PRO A 1 326 ? -10.727 -2.799 20.906 1 83.44 326 PRO A C 1
ATOM 2447 O O . PRO A 1 326 ? -11 -2.168 21.938 1 83.44 326 PRO A O 1
ATOM 2450 N N . LEU A 1 327 ? -9.688 -2.59 20.172 1 91.88 327 LEU A N 1
ATOM 2451 C CA . LEU A 1 327 ? -8.711 -1.601 20.625 1 91.88 327 LEU A CA 1
ATOM 2452 C C . LEU A 1 327 ? -9.266 -0.188 20.484 1 91.88 327 LEU A C 1
ATOM 2454 O O . LEU A 1 327 ? -9.07 0.65 21.375 1 91.88 327 LEU A O 1
ATOM 2458 N N . ALA A 1 328 ? -9.938 0.067 19.391 1 92.12 328 ALA A N 1
ATOM 2459 C CA . ALA A 1 328 ? -10.555 1.38 19.203 1 92.12 328 ALA A CA 1
ATOM 2460 C C . ALA A 1 328 ? -11.594 1.663 20.281 1 92.12 328 ALA A C 1
ATOM 2462 O O . ALA A 1 328 ? -11.68 2.785 20.781 1 92.12 328 ALA A O 1
ATOM 2463 N N . ARG A 1 329 ? -12.289 0.661 20.594 1 90.81 329 ARG A N 1
ATOM 2464 C CA . ARG A 1 329 ? -13.312 0.777 21.625 1 90.81 329 ARG A CA 1
ATOM 2465 C C . ARG A 1 329 ? -12.688 1.118 22.984 1 90.81 329 ARG A C 1
ATOM 2467 O O . ARG A 1 329 ? -13.164 2.014 23.688 1 90.81 329 ARG A O 1
ATOM 2474 N N . LYS A 1 330 ? -11.68 0.374 23.281 1 93 330 LYS A N 1
ATOM 2475 C CA . LYS A 1 330 ? -10.984 0.598 24.547 1 93 330 LYS A CA 1
ATOM 2476 C C . LYS A 1 330 ? -10.461 2.029 24.641 1 93 330 LYS A C 1
ATOM 2478 O O . LYS A 1 330 ? -10.625 2.689 25.656 1 93 330 LYS A O 1
ATOM 2483 N N . ARG A 1 331 ? -9.906 2.471 23.625 1 94.38 331 ARG A N 1
ATOM 2484 C CA . ARG A 1 331 ? -9.328 3.811 23.609 1 94.38 331 ARG A CA 1
ATOM 2485 C C . ARG A 1 331 ? -10.422 4.879 23.656 1 94.38 331 ARG A C 1
ATOM 2487 O O . ARG A 1 331 ? -10.273 5.887 24.359 1 94.38 331 ARG A O 1
ATOM 2494 N N . ALA A 1 332 ? -11.469 4.664 22.922 1 93.5 332 ALA A N 1
ATOM 2495 C CA . ALA A 1 332 ? -12.578 5.613 22.906 1 93.5 332 ALA A CA 1
ATOM 2496 C C . ALA A 1 332 ? -13.211 5.734 24.297 1 93.5 332 ALA A C 1
ATOM 2498 O O . ALA A 1 332 ? -13.492 6.84 24.75 1 93.5 332 ALA A O 1
ATOM 2499 N N . LEU A 1 333 ? -13.336 4.625 24.953 1 90.69 333 LEU A N 1
ATOM 2500 C CA . LEU A 1 333 ? -13.922 4.617 26.281 1 90.69 333 LEU A CA 1
ATOM 2501 C C . LEU A 1 333 ? -13.023 5.352 27.281 1 90.69 333 LEU A C 1
ATOM 2503 O O . LEU A 1 333 ? -13.508 6.105 28.125 1 90.69 333 LEU A O 1
ATOM 2507 N N . LYS A 1 334 ? -11.812 5.105 27.156 1 90.81 334 LYS A N 1
ATOM 2508 C CA . LYS A 1 334 ? -10.867 5.785 28.031 1 90.81 334 LYS A CA 1
ATOM 2509 C C . LYS A 1 334 ? -10.906 7.297 27.812 1 90.81 334 LYS A C 1
ATOM 2511 O O . LYS A 1 334 ? -10.867 8.062 28.781 1 90.81 334 LYS A O 1
ATOM 2516 N N . LEU A 1 335 ? -10.984 7.691 26.656 1 92.56 335 LEU A N 1
ATOM 2517 C CA . LEU A 1 335 ? -11.055 9.109 26.328 1 92.56 335 LEU A CA 1
ATOM 2518 C C . LEU A 1 335 ? -12.32 9.734 26.906 1 92.56 335 LEU A C 1
ATOM 2520 O O . LEU A 1 335 ? -12.281 10.828 27.469 1 92.56 335 LEU A O 1
ATOM 2524 N N . LEU A 1 336 ? -13.367 9.039 26.734 1 89.44 336 LEU A N 1
ATOM 2525 C CA . LEU A 1 336 ? -14.641 9.516 27.266 1 89.44 336 LEU A CA 1
ATOM 2526 C C . LEU A 1 336 ? -14.594 9.625 28.781 1 89.44 336 LEU A C 1
ATOM 2528 O O . LEU A 1 336 ? -15.156 10.555 29.359 1 89.44 336 LEU A O 1
ATOM 2532 N N . GLN A 1 337 ? -13.836 8.688 29.344 1 86.31 337 GLN A N 1
ATOM 2533 C CA . GLN A 1 337 ? -13.641 8.734 30.797 1 86.31 337 GLN A CA 1
ATOM 2534 C C . GLN A 1 337 ? -12.828 9.961 31.203 1 86.31 337 GLN A C 1
ATOM 2536 O O . GLN A 1 337 ? -13.125 10.602 32.219 1 86.31 337 GLN A O 1
ATOM 2541 N N . TRP A 1 338 ? -11.867 10.273 30.438 1 88.38 338 TRP A N 1
ATOM 2542 C CA . TRP A 1 338 ? -11.031 11.438 30.719 1 88.38 338 TRP A CA 1
ATOM 2543 C C . TRP A 1 338 ? -11.844 12.727 30.625 1 88.38 338 TRP A C 1
ATOM 2545 O O . TRP A 1 338 ? -11.547 13.703 31.328 1 88.38 338 TRP A O 1
ATOM 2555 N N . PHE A 1 339 ? -12.805 12.742 29.75 1 87.19 339 PHE A N 1
ATOM 2556 C CA . PHE A 1 339 ? -13.641 13.93 29.594 1 87.19 339 PHE A CA 1
ATOM 2557 C C . PHE A 1 339 ? -14.539 14.125 30.812 1 87.19 339 PHE A C 1
ATOM 2559 O O . PHE A 1 339 ? -14.906 15.258 31.141 1 87.19 339 PHE A O 1
ATOM 2566 N N . LYS A 1 340 ? -14.875 13.031 31.453 1 77.44 340 LYS A N 1
ATOM 2567 C CA . LYS A 1 340 ? -15.75 13.078 32.625 1 77.44 340 LYS A CA 1
ATOM 2568 C C . LYS A 1 340 ? -14.969 13.477 33.875 1 77.44 340 LYS A C 1
ATOM 2570 O O . LYS A 1 340 ? -15.477 14.211 34.719 1 77.44 340 LYS A O 1
ATOM 2575 N N . ASP A 1 341 ? -13.766 12.703 34.062 1 65.12 341 ASP A N 1
ATOM 2576 C CA . ASP A 1 341 ? -12.984 12.883 35.281 1 65.12 341 ASP A CA 1
ATOM 2577 C C . ASP A 1 341 ? -12.383 14.289 35.344 1 65.12 341 ASP A C 1
ATOM 2579 O O . ASP A 1 341 ? -11.641 14.688 34.438 1 65.12 341 ASP A O 1
ATOM 2583 N N . ASP A 1 342 ? -13.133 15.305 35.5 1 50.81 342 ASP A N 1
ATOM 2584 C CA . ASP A 1 342 ? -12.578 16.641 35.719 1 50.81 342 ASP A CA 1
ATOM 2585 C C . ASP A 1 342 ? -11.203 16.562 36.375 1 50.81 342 ASP A C 1
ATOM 2587 O O . ASP A 1 342 ? -10.484 17.562 36.469 1 50.81 342 ASP A O 1
ATOM 2591 N N . ARG A 1 343 ? -10.852 15.68 37.5 1 41.53 343 ARG A N 1
ATOM 2592 C CA . ARG A 1 343 ? -9.719 15.766 38.406 1 41.53 343 ARG A CA 1
ATOM 2593 C C . ARG A 1 343 ? -8.422 15.328 37.719 1 41.53 343 ARG A C 1
ATOM 2595 O O . ARG A 1 343 ? -8.445 14.453 36.875 1 41.53 343 ARG A O 1
ATOM 2602 N N . GLY A 1 344 ? -7.285 16.016 37.688 1 38.72 344 GLY A N 1
ATOM 2603 C CA . GLY A 1 344 ? -5.898 16.109 37.25 1 38.72 344 GLY A CA 1
ATOM 2604 C C . GLY A 1 344 ? -5.172 14.781 37.312 1 38.72 344 GLY A C 1
ATOM 2605 O O . GLY A 1 344 ? -3.996 14.695 36.938 1 38.72 344 GLY A O 1
ATOM 2606 N N . THR A 1 345 ? -5.43 13.867 38.344 1 36.78 345 THR A N 1
ATOM 2607 C CA . THR A 1 345 ? -4.348 12.961 38.688 1 36.78 345 THR A CA 1
ATOM 2608 C C . THR A 1 345 ? -4.305 11.758 37.75 1 36.78 345 THR A C 1
ATOM 2610 O O . THR A 1 345 ? -4.125 10.625 38.188 1 36.78 345 THR A O 1
ATOM 2613 N N . THR A 1 346 ? -4.891 11.773 36.781 1 38.06 346 THR A N 1
ATOM 2614 C CA . THR A 1 346 ? -4.902 10.469 36.125 1 38.06 346 THR A CA 1
ATOM 2615 C C . THR A 1 346 ? -3.555 10.18 35.469 1 38.06 346 THR A C 1
ATOM 2617 O O . THR A 1 346 ? -3.123 10.914 34.594 1 38.06 346 THR A O 1
ATOM 2620 N N . ARG A 1 347 ? -2.607 9.57 36.312 1 33.38 347 ARG A N 1
ATOM 2621 C CA . ARG A 1 347 ? -1.359 9.062 35.75 1 33.38 347 ARG A CA 1
ATOM 2622 C C . ARG A 1 347 ? -1.625 8.18 34.562 1 33.38 347 ARG A C 1
ATOM 2624 O O . ARG A 1 347 ? -2.336 7.172 34.656 1 33.38 347 ARG A O 1
ATOM 2631 N N . VAL A 1 348 ? -1.591 8.688 33.469 1 36.41 348 VAL A N 1
ATOM 2632 C CA . VAL A 1 348 ? -1.589 7.922 32.219 1 36.41 348 VAL A CA 1
ATOM 2633 C C . VAL A 1 348 ? -0.508 6.844 32.281 1 36.41 348 VAL A C 1
ATOM 2635 O O . VAL A 1 348 ? 0.68 7.152 32.406 1 36.41 348 VAL A O 1
ATOM 2638 N N . ALA A 1 349 ? -0.667 5.734 32.938 1 29.11 349 ALA A N 1
ATOM 2639 C CA . ALA A 1 349 ? 0.332 4.695 32.719 1 29.11 349 ALA A CA 1
ATOM 2640 C C . ALA A 1 349 ? 0.861 4.75 31.281 1 29.11 349 ALA A C 1
ATOM 2642 O O . ALA A 1 349 ? 0.162 5.199 30.359 1 29.11 349 ALA A O 1
ATOM 2643 N N . ALA A 1 350 ? 2.172 4.777 31.109 1 31.38 350 ALA A N 1
ATOM 2644 C CA . ALA A 1 350 ? 2.936 4.734 29.859 1 31.38 350 ALA A CA 1
ATOM 2645 C C . ALA A 1 350 ? 2.281 3.797 28.844 1 31.38 350 ALA A C 1
ATOM 2647 O O . ALA A 1 350 ? 2.326 2.574 29 1 31.38 350 ALA A O 1
ATOM 2648 N N . HIS A 1 351 ? 1.063 4.051 28.594 1 31.77 351 HIS A N 1
ATOM 2649 C CA . HIS A 1 351 ? 0.475 3.242 27.531 1 31.77 351 HIS A CA 1
ATOM 2650 C C . HIS A 1 351 ? 1.448 3.064 26.359 1 31.77 351 HIS A C 1
ATOM 2652 O O . HIS A 1 351 ? 2.088 4.027 25.938 1 31.77 351 HIS A O 1
ATOM 2658 N N . SER A 1 352 ? 2.109 1.983 26.375 1 32.59 352 SER A N 1
ATOM 2659 C CA . SER A 1 352 ? 3.037 1.598 25.328 1 32.59 352 SER A CA 1
ATOM 2660 C C . SER A 1 352 ? 2.557 2.088 23.969 1 32.59 352 SER A C 1
ATOM 2662 O O . SER A 1 352 ? 1.392 1.905 23.609 1 32.59 352 SER A O 1
ATOM 2664 N N . GLY A 1 353 ? 2.943 3.262 23.672 1 31.5 353 GLY A N 1
ATOM 2665 C CA . GLY A 1 353 ? 2.727 3.686 22.297 1 31.5 353 GLY A CA 1
ATOM 2666 C C . GLY A 1 353 ? 2.613 2.525 21.328 1 31.5 353 GLY A C 1
ATOM 2667 O O . GLY A 1 353 ? 3.033 1.409 21.641 1 31.5 353 GLY A O 1
ATOM 2668 N N . PRO A 1 354 ? 1.625 2.48 20.672 1 32.41 354 PRO A N 1
ATOM 2669 C CA . PRO A 1 354 ? 1.554 1.388 19.703 1 32.41 354 PRO A CA 1
ATOM 2670 C C . PRO A 1 354 ? 2.91 1.064 19.078 1 32.41 354 PRO A C 1
ATOM 2672 O O . PRO A 1 354 ? 3.566 1.95 18.516 1 32.41 354 PRO A O 1
ATOM 2675 N N . GLN A 1 355 ? 3.818 0.554 19.891 1 30.58 355 GLN A N 1
ATOM 2676 C CA . GLN A 1 355 ? 4.84 0.08 18.969 1 30.58 355 GLN A CA 1
ATOM 2677 C C . GLN A 1 355 ? 4.215 -0.379 17.656 1 30.58 355 GLN A C 1
ATOM 2679 O O . GLN A 1 355 ? 3.438 -1.336 17.625 1 30.58 355 GLN A O 1
ATOM 2684 N N . ALA A 1 356 ? 3.863 0.673 16.953 1 31.31 356 ALA A N 1
ATOM 2685 C CA . ALA A 1 356 ? 3.158 0.618 15.672 1 31.31 356 ALA A CA 1
ATOM 2686 C C . ALA A 1 356 ? 3.615 -0.581 14.844 1 31.31 356 ALA A C 1
ATOM 2688 O O . ALA A 1 356 ? 4.766 -0.638 14.406 1 31.31 356 ALA A O 1
ATOM 2689 N N . GLN A 1 357 ? 3.406 -1.679 15.328 1 27.81 357 GLN A N 1
ATOM 2690 C CA . GLN A 1 357 ? 3.52 -2.631 14.227 1 27.81 357 GLN A CA 1
ATOM 2691 C C . GLN A 1 357 ? 2.771 -2.137 12.992 1 27.81 357 GLN A C 1
ATOM 2693 O O . GLN A 1 357 ? 1.546 -2.242 12.914 1 27.81 357 GLN A O 1
ATOM 2698 N N . ALA A 1 358 ? 3.045 -0.89 12.672 1 26.83 358 ALA A N 1
ATOM 2699 C CA . ALA A 1 358 ? 2.453 -0.332 11.461 1 26.83 358 ALA A CA 1
ATOM 2700 C C . ALA A 1 358 ? 2.283 -1.407 10.391 1 26.83 358 ALA A C 1
ATOM 2702 O O . ALA A 1 358 ? 3.264 -1.867 9.797 1 26.83 358 ALA A O 1
ATOM 2703 N N . ARG A 1 359 ? 1.456 -2.342 10.617 1 27.8 359 ARG A N 1
ATOM 2704 C CA . ARG A 1 359 ? 0.992 -3.268 9.586 1 27.8 359 ARG A CA 1
ATOM 2705 C C . ARG A 1 359 ? 0.619 -2.525 8.312 1 27.8 359 ARG A C 1
ATOM 2707 O O . ARG A 1 359 ? 0.16 -1.382 8.359 1 27.8 359 ARG A O 1
ATOM 2714 N N . MET A 1 360 ? 1.266 -2.791 7.336 1 26.92 360 MET A N 1
ATOM 2715 C CA . MET A 1 360 ? 1.102 -2.229 5.996 1 26.92 360 MET A CA 1
ATOM 2716 C C . MET A 1 360 ? -0.368 -1.951 5.699 1 26.92 360 MET A C 1
ATOM 2718 O O . MET A 1 360 ? -1.219 -2.824 5.879 1 26.92 360 MET A O 1
ATOM 2722 N N . VAL A 1 361 ? -0.846 -0.747 5.926 1 24.78 361 VAL A N 1
ATOM 2723 C CA . VAL A 1 361 ? -2.154 -0.18 5.613 1 24.78 361 VAL A CA 1
ATOM 2724 C C . VAL A 1 361 ? -2.645 -0.723 4.273 1 24.78 361 VAL A C 1
ATOM 2726 O O . VAL A 1 361 ? -3.316 -0.016 3.52 1 24.78 361 VAL A O 1
ATOM 2729 N N . LEU A 1 362 ? -1.979 -1.631 3.711 1 24.56 362 LEU A N 1
ATOM 2730 C CA . LEU A 1 362 ? -2.906 -1.938 2.627 1 24.56 362 LEU A CA 1
ATOM 2731 C C . LEU A 1 362 ? -4.234 -2.451 3.178 1 24.56 362 LEU A C 1
ATOM 2733 O O . LEU A 1 362 ? -4.473 -3.66 3.205 1 24.56 362 LEU A O 1
ATOM 2737 N N . ARG A 1 363 ? -4.582 -2.217 4.473 1 26.48 363 ARG A N 1
ATOM 2738 C CA . ARG A 1 363 ? -5.539 -2.996 5.254 1 26.48 363 ARG A CA 1
ATOM 2739 C C . ARG A 1 363 ? -6.922 -2.975 4.609 1 26.48 363 ARG A C 1
ATOM 2741 O O . ARG A 1 363 ? -7.559 -1.922 4.531 1 26.48 363 ARG A O 1
ATOM 2748 N N . CYS A 1 364 ? -7.23 -3.713 3.619 1 21.94 364 CYS A N 1
ATOM 2749 C CA . CYS A 1 364 ? -8.633 -4.055 3.803 1 21.94 364 CYS A CA 1
ATOM 2750 C C . CYS A 1 364 ? -8.844 -4.816 5.105 1 21.94 364 CYS A C 1
ATOM 2752 O O . CYS A 1 364 ? -8.297 -5.902 5.289 1 21.94 364 CYS A O 1
ATOM 2754 N N . SER A 1 365 ? -8.914 -4.328 6.375 1 24.31 365 SER A N 1
ATOM 2755 C CA . SER A 1 365 ? -8.82 -4.641 7.797 1 24.31 365 SER A CA 1
ATOM 2756 C C . SER A 1 365 ? -9.859 -5.68 8.203 1 24.31 365 SER A C 1
ATOM 2758 O O . SER A 1 365 ? -10.141 -5.852 9.391 1 24.31 365 SER A O 1
ATOM 2760 N N . SER A 1 366 ? -10.422 -6.617 7.547 1 22.55 366 SER A N 1
ATOM 2761 C CA . SER A 1 366 ? -11.555 -7.207 8.242 1 22.55 366 SER A CA 1
ATOM 2762 C C . SER A 1 366 ? -11.109 -8.305 9.203 1 22.55 366 SER A C 1
ATOM 2764 O O . SER A 1 366 ? -10.641 -9.359 8.773 1 22.55 366 SER A O 1
ATOM 2766 N N . SER A 1 367 ? -10.484 -8.047 10.352 1 23.7 367 SER A N 1
ATOM 2767 C CA . SER A 1 367 ? -10.164 -9.172 11.227 1 23.7 367 SER A CA 1
ATOM 2768 C C . SER A 1 367 ? -11.43 -9.773 11.836 1 23.7 367 SER A C 1
ATOM 2770 O O . SER A 1 367 ? -12.242 -9.062 12.414 1 23.7 367 SER A O 1
ATOM 2772 N N . PRO A 1 368 ? -11.875 -11.008 11.562 1 23.48 368 PRO A N 1
ATOM 2773 C CA . PRO A 1 368 ? -13.062 -11.625 12.156 1 23.48 368 PRO A CA 1
ATOM 2774 C C . PRO A 1 368 ? -12.844 -12.07 13.602 1 23.48 368 PRO A C 1
ATOM 2776 O O . PRO A 1 368 ? -11.867 -12.766 13.898 1 23.48 368 PRO A O 1
ATOM 2779 N N . MET A 1 369 ? -13.078 -11.266 14.586 1 24.55 369 MET A N 1
ATOM 2780 C CA . MET A 1 369 ? -13.258 -11.812 15.93 1 24.55 369 MET A CA 1
ATOM 2781 C C . MET A 1 369 ? -14.281 -12.945 15.922 1 24.55 369 MET A C 1
ATOM 2783 O O . MET A 1 369 ? -15.195 -12.953 15.102 1 24.55 369 MET A O 1
ATOM 2787 N N . ALA A 1 370 ? -14.078 -14.078 16.609 1 25.33 370 ALA A N 1
ATOM 2788 C CA . ALA A 1 370 ? -14.914 -15.258 16.812 1 25.33 370 ALA A CA 1
ATOM 2789 C C . ALA A 1 370 ? -16.328 -14.859 17.219 1 25.33 370 ALA A C 1
ATOM 2791 O O . ALA A 1 370 ? -16.516 -13.977 18.062 1 25.33 370 ALA A O 1
ATOM 2792 N N . GLU A 1 371 ? -17.391 -15.172 16.562 1 27.55 371 GLU A N 1
ATOM 2793 C CA . GLU A 1 371 ? -18.812 -14.883 16.5 1 27.55 371 GLU A CA 1
ATOM 2794 C C . GLU A 1 371 ? -19.5 -15.18 17.828 1 27.55 371 GLU A C 1
ATOM 2796 O O . GLU A 1 371 ? -20.391 -14.453 18.25 1 27.55 371 GLU A O 1
ATOM 2801 N N . GLU A 1 372 ? -19.391 -16.422 18.469 1 30.12 372 GLU A N 1
ATOM 2802 C CA . GLU A 1 372 ? -20.359 -16.953 19.406 1 30.12 372 GLU A CA 1
ATOM 2803 C C . GLU A 1 372 ? -20.391 -16.156 20.703 1 30.12 372 GLU A C 1
ATOM 2805 O O . GLU A 1 372 ? -21.453 -15.867 21.25 1 30.12 372 GLU A O 1
ATOM 2810 N N . ASP A 1 373 ? -19.266 -16.109 21.469 1 28.17 373 ASP A N 1
ATOM 2811 C CA . ASP A 1 373 ? -19.219 -15.461 22.781 1 28.17 373 ASP A CA 1
ATOM 2812 C C . ASP A 1 373 ? -19.391 -13.945 22.656 1 28.17 373 ASP A C 1
ATOM 2814 O O . ASP A 1 373 ? -19.562 -13.25 23.656 1 28.17 373 ASP A O 1
ATOM 2818 N N . VAL A 1 374 ? -19.359 -13.359 21.438 1 30.56 374 VAL A N 1
ATOM 2819 C CA . VAL A 1 374 ? -19.438 -11.945 21.125 1 30.56 374 VAL A CA 1
ATOM 2820 C C . VAL A 1 374 ? -20.906 -11.508 21.062 1 30.56 374 VAL A C 1
ATOM 2822 O O . VAL A 1 374 ? -21.219 -10.336 21.281 1 30.56 374 VAL A O 1
ATOM 2825 N N . GLU A 1 375 ? -21.844 -12.336 20.844 1 31.28 375 GLU A N 1
ATOM 2826 C CA . GLU A 1 375 ? -23.25 -11.977 20.75 1 31.28 375 GLU A CA 1
ATOM 2827 C C . GLU A 1 375 ? -23.828 -11.703 22.141 1 31.28 375 GLU A C 1
ATOM 2829 O O . GLU A 1 375 ? -24.609 -10.766 22.328 1 31.28 375 GLU A O 1
ATOM 2834 N N . GLU A 1 376 ? -23.656 -12.656 23.141 1 32.72 376 GLU A N 1
ATOM 2835 C CA . GLU A 1 376 ? -24.203 -12.539 24.5 1 32.72 376 GLU A CA 1
ATOM 2836 C C . GLU A 1 376 ? -23.531 -11.383 25.25 1 32.72 376 GLU A C 1
ATOM 2838 O O . GLU A 1 376 ? -24.203 -10.633 25.969 1 32.72 376 GLU A O 1
ATOM 2843 N N . GLY A 1 377 ? -22.234 -11.156 25.109 1 29.17 377 GLY A N 1
ATOM 2844 C CA . GLY A 1 377 ? -21.531 -10.016 25.688 1 29.17 377 GLY A CA 1
ATOM 2845 C C . GLY A 1 377 ? -21.906 -8.695 25.031 1 29.17 377 GLY A C 1
ATOM 2846 O O . GLY A 1 377 ? -22.016 -7.672 25.719 1 29.17 377 GLY A O 1
ATOM 2847 N N . ARG A 1 378 ? -22.328 -8.633 23.797 1 31.28 378 ARG A N 1
ATOM 2848 C CA . ARG A 1 378 ? -22.844 -7.438 23.125 1 31.28 378 ARG A CA 1
ATOM 2849 C C . ARG A 1 378 ? -24.188 -7.023 23.703 1 31.28 378 ARG A C 1
ATOM 2851 O O . ARG A 1 378 ? -24.453 -5.836 23.906 1 31.28 378 ARG A O 1
ATOM 2858 N N . ARG A 1 379 ? -25.062 -7.938 23.891 1 37.5 379 ARG A N 1
ATOM 2859 C CA . ARG A 1 379 ? -26.344 -7.594 24.484 1 37.5 379 ARG A CA 1
ATOM 2860 C C . ARG A 1 379 ? -26.172 -7.039 25.891 1 37.5 379 ARG A C 1
ATOM 2862 O O . ARG A 1 379 ? -26.828 -6.059 26.266 1 37.5 379 ARG A O 1
ATOM 2869 N N . ALA A 1 380 ? -25.312 -7.688 26.672 1 32.91 380 ALA A N 1
ATOM 2870 C CA . ALA A 1 380 ? -25.078 -7.219 28.031 1 32.91 380 ALA A CA 1
ATOM 2871 C C . ALA A 1 380 ? -24.344 -5.887 28.047 1 32.91 380 ALA A C 1
ATOM 2873 O O . ALA A 1 380 ? -24.688 -4.977 28.797 1 32.91 380 ALA A O 1
ATOM 2874 N N . VAL A 1 381 ? -23.391 -5.691 27.125 1 33 381 VAL A N 1
ATOM 2875 C CA . VAL A 1 381 ? -22.688 -4.41 27.062 1 33 381 VAL A CA 1
ATOM 2876 C C . VAL A 1 381 ? -23.625 -3.35 26.469 1 33 381 VAL A C 1
ATOM 2878 O O . VAL A 1 381 ? -23.672 -2.221 26.953 1 33 381 VAL A O 1
ATOM 2881 N N . ARG A 1 382 ? -24.531 -3.623 25.594 1 35.44 382 ARG A N 1
ATOM 2882 C CA . ARG A 1 382 ? -25.531 -2.676 25.125 1 35.44 382 ARG A CA 1
ATOM 2883 C C . ARG A 1 382 ? -26.438 -2.234 26.266 1 35.44 382 ARG A C 1
ATOM 2885 O O . ARG A 1 382 ? -26.766 -1.049 26.391 1 35.44 382 ARG A O 1
ATOM 2892 N N . ALA A 1 383 ? -26.875 -3.203 27.047 1 37.25 383 ALA A N 1
ATOM 2893 C CA . ALA A 1 383 ? -27.75 -2.854 28.156 1 37.25 383 ALA A CA 1
ATOM 2894 C C . ALA A 1 383 ? -27 -2.029 29.203 1 37.25 383 ALA A C 1
ATOM 2896 O O . ALA A 1 383 ? -27.547 -1.047 29.719 1 37.25 383 ALA A O 1
ATOM 2897 N N . MET A 1 384 ? -25.781 -2.424 29.484 1 31.86 384 MET A N 1
ATOM 2898 C CA . MET A 1 384 ? -24.984 -1.691 30.469 1 31.86 384 MET A CA 1
ATOM 2899 C C . MET A 1 384 ? -24.578 -0.329 29.938 1 31.86 384 MET A C 1
ATOM 2901 O O . MET A 1 384 ? -24.625 0.674 30.641 1 31.86 384 MET A O 1
ATOM 2905 N N . VAL A 1 385 ? -24.234 -0.317 28.688 1 34.53 385 VAL A N 1
ATOM 2906 C CA . VAL A 1 385 ? -23.891 0.961 28.078 1 34.53 385 VAL A CA 1
ATOM 2907 C C . VAL A 1 385 ? -25.125 1.844 27.969 1 34.53 385 VAL A C 1
ATOM 2909 O O . VAL A 1 385 ? -25.078 3.033 28.297 1 34.53 385 VAL A O 1
ATOM 2912 N N . LYS A 1 386 ? -26.266 1.303 27.703 1 35.56 386 LYS A N 1
ATOM 2913 C CA . LYS A 1 386 ? -27.5 2.086 27.688 1 35.56 386 LYS A CA 1
ATOM 2914 C C . LYS A 1 386 ? -27.797 2.643 29.078 1 35.56 386 LYS A C 1
ATOM 2916 O O . LYS A 1 386 ? -28.141 3.816 29.219 1 35.56 386 LYS A O 1
ATOM 2921 N N . GLN A 1 387 ? -27.672 1.809 30.078 1 36.34 387 GLN A N 1
ATOM 2922 C CA . GLN A 1 387 ? -27.938 2.273 31.438 1 36.34 387 GLN A CA 1
ATOM 2923 C C . GLN A 1 387 ? -26.891 3.277 31.891 1 36.34 387 GLN A C 1
ATOM 2925 O O . GLN A 1 387 ? -27.219 4.293 32.5 1 36.34 387 GLN A O 1
ATOM 2930 N N . SER A 1 388 ? -25.641 2.914 31.594 1 31.66 388 SER A N 1
ATOM 2931 C CA . SER A 1 388 ? -24.594 3.854 31.953 1 31.66 388 SER A CA 1
ATOM 2932 C C . SER A 1 388 ? -24.688 5.133 31.141 1 31.66 388 SER A C 1
ATOM 2934 O O . SER A 1 388 ? -24.5 6.234 31.656 1 31.66 388 SER A O 1
ATOM 2936 N N . LEU A 1 389 ? -25.031 4.984 29.875 1 32.38 389 LEU A N 1
ATOM 2937 C CA . LEU A 1 389 ? -25.219 6.172 29.047 1 32.38 389 LEU A CA 1
ATOM 2938 C C . LEU A 1 389 ? -26.406 6.996 29.562 1 32.38 389 LEU A C 1
ATOM 2940 O O . LEU A 1 389 ? -26.328 8.227 29.625 1 32.38 389 LEU A O 1
ATOM 2944 N N . ASP A 1 390 ? -27.438 6.414 30.016 1 37.12 390 ASP A N 1
ATOM 2945 C CA . ASP A 1 390 ? -28.578 7.164 30.562 1 37.12 390 ASP A CA 1
ATOM 2946 C C . ASP A 1 390 ? -28.172 7.918 31.828 1 37.12 390 ASP A C 1
ATOM 2948 O O . ASP A 1 390 ? -28.5 9.094 31.984 1 37.12 390 ASP A O 1
ATOM 2952 N N . ARG A 1 391 ? -27.438 7.285 32.656 1 33.12 391 ARG A N 1
ATOM 2953 C CA . ARG A 1 391 ? -27.016 7.945 33.906 1 33.12 391 ARG A CA 1
ATOM 2954 C C . ARG A 1 391 ? -25.969 9.008 33.625 1 33.12 391 ARG A C 1
ATOM 2956 O O . ARG A 1 391 ? -26.047 10.117 34.156 1 33.12 391 ARG A O 1
ATOM 2963 N N . ASN A 1 392 ? -25 8.57 32.875 1 33.25 392 ASN A N 1
ATOM 2964 C CA . ASN A 1 392 ? -23.906 9.5 32.625 1 33.25 392 ASN A CA 1
ATOM 2965 C C . ASN A 1 392 ? -24.344 10.633 31.688 1 33.25 392 ASN A C 1
ATOM 2967 O O . ASN A 1 392 ? -23.953 11.789 31.906 1 33.25 392 ASN A O 1
ATOM 2971 N N . MET A 1 393 ? -25.188 10.328 30.766 1 32.03 393 MET A N 1
ATOM 2972 C CA . MET A 1 393 ? -25.734 11.422 29.969 1 32.03 393 MET A CA 1
ATOM 2973 C C . MET A 1 393 ? -26.516 12.398 30.844 1 32.03 393 MET A C 1
ATOM 2975 O O . MET A 1 393 ? -26.484 13.609 30.609 1 32.03 393 MET A O 1
ATOM 2979 N N . GLU A 1 394 ? -27.109 11.961 31.922 1 37.06 394 GLU A N 1
ATOM 2980 C CA . GLU A 1 394 ? -27.766 12.883 32.844 1 37.06 394 GLU A CA 1
ATOM 2981 C C . GLU A 1 394 ? -26.75 13.797 33.531 1 37.06 394 GLU A C 1
ATOM 2983 O O . GLU A 1 394 ? -26.969 15.008 33.656 1 37.06 394 GLU A O 1
ATOM 2988 N N . THR A 1 395 ? -25.672 13.164 33.906 1 35.56 395 THR A N 1
ATOM 2989 C CA . THR A 1 395 ? -24.688 13.977 34.594 1 35.56 395 THR A CA 1
ATOM 2990 C C . THR A 1 395 ? -24.031 14.961 33.625 1 35.56 395 THR A C 1
ATOM 2992 O O . THR A 1 395 ? -23.844 16.141 33.969 1 35.56 395 THR A O 1
ATOM 2995 N N . ILE A 1 396 ? -23.766 14.398 32.469 1 34 396 ILE A N 1
ATOM 2996 C CA . ILE A 1 396 ? -23.141 15.281 31.484 1 34 396 ILE A CA 1
ATOM 2997 C C . ILE A 1 396 ? -24.125 16.359 31.062 1 34 396 ILE A C 1
ATOM 2999 O O . ILE A 1 396 ? -23.781 17.547 30.969 1 34 396 ILE A O 1
ATOM 3003 N N . THR A 1 397 ? -25.359 16 31 1 32.81 397 THR A N 1
ATOM 3004 C CA . THR A 1 397 ? -26.391 17 30.734 1 32.81 397 THR A CA 1
ATOM 3005 C C . THR A 1 397 ? -26.531 17.969 31.906 1 32.81 397 THR A C 1
ATOM 3007 O O . THR A 1 397 ? -26.672 19.172 31.719 1 32.81 397 THR A O 1
ATOM 3010 N N . ARG A 1 398 ? -26.328 17.484 33 1 33.94 398 ARG A N 1
ATOM 3011 C CA . ARG A 1 398 ? -26.391 18.359 34.188 1 33.94 398 ARG A CA 1
ATOM 3012 C C . ARG A 1 398 ? -25.188 19.312 34.219 1 33.94 398 ARG A C 1
ATOM 3014 O O . ARG A 1 398 ? -25.344 20.5 34.5 1 33.94 398 ARG A O 1
ATOM 3021 N N . ARG A 1 399 ? -24.062 18.688 34 1 30.83 399 ARG A N 1
ATOM 3022 C CA . ARG A 1 399 ? -22.891 19.531 34.062 1 30.83 399 ARG A CA 1
ATOM 3023 C C . ARG A 1 399 ? -22.875 20.562 32.938 1 30.83 399 ARG A C 1
ATOM 3025 O O . ARG A 1 399 ? -22.516 21.719 33.156 1 30.83 399 ARG A O 1
ATOM 3032 N N . ALA A 1 400 ? -23.281 20.062 31.781 1 29.42 400 ALA A N 1
ATOM 3033 C CA . ALA A 1 400 ? -23.438 21.047 30.703 1 29.42 400 ALA A CA 1
ATOM 3034 C C . ALA A 1 400 ? -24.484 22.094 31.094 1 29.42 400 ALA A C 1
ATOM 3036 O O . ALA A 1 400 ? -24.312 23.281 30.766 1 29.42 400 ALA A O 1
ATOM 3037 N N . ALA A 1 401 ? -25.391 21.703 31.891 1 31.7 401 ALA A N 1
ATOM 3038 C CA . ALA A 1 401 ? -26.375 22.656 32.406 1 31.7 401 ALA A CA 1
ATOM 3039 C C . ALA A 1 401 ? -25.75 23.578 33.438 1 31.7 401 ALA A C 1
ATOM 3041 O O . ALA A 1 401 ? -26.141 24.734 33.562 1 31.7 401 ALA A O 1
ATOM 3042 N N . GLY A 1 402 ? -24.828 23.016 34.188 1 30.39 402 GLY A N 1
ATOM 3043 C CA . GLY A 1 402 ? -24.234 23.875 35.219 1 30.39 402 GLY A CA 1
ATOM 3044 C C . GLY A 1 402 ? -23.391 24.984 34.625 1 30.39 402 GLY A C 1
ATOM 3045 O O . GLY A 1 402 ? -23.141 26 35.281 1 30.39 402 GLY A O 1
ATOM 3046 N N . VAL A 1 403 ? -22.609 24.641 33.594 1 32 403 VAL A N 1
ATOM 3047 C CA . VAL A 1 403 ? -21.781 25.734 33.094 1 32 403 VAL A CA 1
ATOM 3048 C C . VAL A 1 403 ? -22.656 26.828 32.5 1 32 403 VAL A C 1
ATOM 3050 O O . VAL A 1 403 ? -22.188 27.938 32.281 1 32 403 VAL A O 1
ATOM 3053 N N . VAL A 1 404 ? -23.953 26.516 32.281 1 30.08 404 VAL A N 1
ATOM 3054 C CA . VAL A 1 404 ? -24.797 27.594 31.781 1 30.08 404 VAL A CA 1
ATOM 3055 C C . VAL A 1 404 ? -25.031 28.625 32.906 1 30.08 404 VAL A C 1
ATOM 3057 O O . VAL A 1 404 ? -25.406 29.766 32.625 1 30.08 404 VAL A O 1
ATOM 3060 N N . GLU A 1 405 ? -24.891 28.219 34.188 1 29.81 405 GLU A N 1
ATOM 3061 C CA . GLU A 1 405 ? -25.359 29.203 35.125 1 29.81 405 GLU A CA 1
ATOM 3062 C C . GLU A 1 405 ? -24.359 30.344 35.281 1 29.81 405 GLU A C 1
ATOM 3064 O O . GLU A 1 405 ? -24.531 31.234 36.125 1 29.81 405 GLU A O 1
ATOM 3069 N N . GLY A 1 406 ? -23.188 30.281 34.812 1 27.45 406 GLY A N 1
ATOM 3070 C CA . GLY A 1 406 ? -22.656 31.594 35.188 1 27.45 406 GLY A CA 1
ATOM 3071 C C . GLY A 1 406 ? -23.453 32.719 34.562 1 27.45 406 GLY A C 1
ATOM 3072 O O . GLY A 1 406 ? -24.344 32.5 33.75 1 27.45 406 GLY A O 1
ATOM 3073 N N . PRO A 1 407 ? -23.359 34.094 34.875 1 26.28 407 PRO A N 1
ATOM 3074 C CA . PRO A 1 407 ? -24.25 35.219 34.594 1 26.28 407 PRO A CA 1
ATOM 3075 C C . PRO A 1 407 ? -24.734 35.219 33.125 1 26.28 407 PRO A C 1
ATOM 3077 O O . PRO A 1 407 ? -25.516 36.094 32.75 1 26.28 407 PRO A O 1
ATOM 3080 N N . LEU A 1 408 ? -24.156 34.625 32.188 1 24.78 408 LEU A N 1
ATOM 3081 C CA . LEU A 1 408 ? -24.938 34.75 30.953 1 24.78 408 LEU A CA 1
ATOM 3082 C C . LEU A 1 408 ? -26.094 33.75 30.938 1 24.78 408 LEU A C 1
ATOM 3084 O O . LEU A 1 408 ? -25.938 32.594 31.359 1 24.78 408 LEU A O 1
ATOM 3088 N N . GLY A 1 409 ? -27.484 34.094 31.047 1 22.09 409 GLY A N 1
ATOM 3089 C CA . GLY A 1 409 ? -28.891 33.844 31.297 1 22.09 409 GLY A CA 1
ATOM 3090 C C . GLY A 1 409 ? -29.406 32.594 30.641 1 22.09 409 GLY A C 1
ATOM 3091 O O . GLY A 1 409 ? -30.609 32.406 30.469 1 22.09 409 GLY A O 1
ATOM 3092 N N . ILE A 1 410 ? -28.734 31.578 30.094 1 21.11 410 ILE A N 1
ATOM 3093 C CA . ILE A 1 410 ? -29.562 30.719 29.266 1 21.11 410 ILE A CA 1
ATOM 3094 C C . ILE A 1 410 ? -30.453 29.844 30.172 1 21.11 410 ILE A C 1
ATOM 3096 O O . ILE A 1 410 ? -29.953 29.141 31.047 1 21.11 410 ILE A O 1
ATOM 3100 N N . LYS A 1 411 ? -31.75 30.25 30.234 1 23.31 411 LYS A N 1
ATOM 3101 C CA . LYS A 1 411 ? -32.969 29.812 30.906 1 23.31 411 LYS A CA 1
ATOM 3102 C C . LYS A 1 411 ? -33.094 28.297 30.922 1 23.31 411 LYS A C 1
ATOM 3104 O O . LYS A 1 411 ? -32.562 27.625 30.016 1 23.31 411 LYS A O 1
ATOM 3109 N N . SER A 1 412 ? -33.438 27.719 32.031 1 22.2 412 SER A N 1
ATOM 3110 C CA . SER A 1 412 ? -33.75 26.406 32.594 1 22.2 412 SER A CA 1
ATOM 3111 C C . SER A 1 412 ? -34.875 25.719 31.828 1 22.2 412 SER A C 1
ATOM 3113 O O . SER A 1 412 ? -36 26.203 31.797 1 22.2 412 SER A O 1
ATOM 3115 N N . LEU A 1 413 ? -34.781 25.328 30.562 1 20.17 413 LEU A N 1
ATOM 3116 C CA . LEU A 1 413 ? -35.938 24.812 29.859 1 20.17 413 LEU A CA 1
ATOM 3117 C C . LEU A 1 413 ? -36.562 23.656 30.625 1 20.17 413 LEU A C 1
ATOM 3119 O O . LEU A 1 413 ? -36.156 22.516 30.469 1 20.17 413 LEU A O 1
ATOM 3123 N N . VAL A 1 414 ? -36.75 23.875 31.953 1 19.75 414 VAL A N 1
ATOM 3124 C CA . VAL A 1 414 ? -37.406 22.844 32.781 1 19.75 414 VAL A CA 1
ATOM 3125 C C . VAL A 1 414 ? -38.875 22.75 32.438 1 19.75 414 VAL A C 1
ATOM 3127 O O . VAL A 1 414 ? -39.594 23.75 32.531 1 19.75 414 VAL A O 1
ATOM 3130 N N . ALA A 1 415 ? -39.344 21.984 31.453 1 20.69 415 ALA A N 1
ATOM 3131 C CA . ALA A 1 415 ? -40.781 21.719 31.188 1 20.69 415 ALA A CA 1
ATOM 3132 C C . ALA A 1 415 ? -41.469 21.109 32.406 1 20.69 415 ALA A C 1
ATOM 3134 O O . ALA A 1 415 ? -41 20.078 32.938 1 20.69 415 ALA A O 1
ATOM 3135 N N . THR A 1 416 ? -42 21.969 33.312 1 19.81 416 THR A N 1
ATOM 3136 C CA . THR A 1 416 ? -42.906 21.703 34.438 1 19.81 416 THR A CA 1
ATOM 3137 C C . THR A 1 416 ? -44.062 20.844 33.969 1 19.81 416 THR A C 1
ATOM 3139 O O . THR A 1 416 ? -44.594 21.031 32.875 1 19.81 416 THR A O 1
ATOM 3142 N N . SER A 1 417 ? -44.531 19.609 34.594 1 21.17 417 SER A N 1
ATOM 3143 C CA . SER A 1 417 ? -45.438 18.453 34.531 1 21.17 417 SER A CA 1
ATOM 3144 C C . SER A 1 417 ? -46.875 18.828 34.906 1 21.17 417 SER A C 1
ATOM 3146 O O . SER A 1 417 ? -47.719 17.953 35.062 1 21.17 417 SER A O 1
ATOM 3148 N N . SER A 1 418 ? -47.406 20.094 34.938 1 21.08 418 SER A N 1
ATOM 3149 C CA . SER A 1 418 ? -48.688 20.172 35.625 1 21.08 418 SER A CA 1
ATOM 3150 C C . SER A 1 418 ? -49.719 19.266 34.938 1 21.08 418 SER A C 1
ATOM 3152 O O . SER A 1 418 ? -49.719 19.141 33.719 1 21.08 418 SER A O 1
ATOM 3154 N N . SER A 1 419 ? -50.656 18.328 35.688 1 19.62 419 SER A N 1
ATOM 3155 C CA . SER A 1 419 ? -51.625 17.234 35.75 1 19.62 419 SER A CA 1
ATOM 3156 C C . SER A 1 419 ? -53.031 17.688 35.281 1 19.62 419 SER A C 1
ATOM 3158 O O . SER A 1 419 ? -54 16.938 35.375 1 19.62 419 SER A O 1
ATOM 3160 N N . LYS A 1 420 ? -53.375 18.875 34.75 1 20.86 420 LYS A N 1
ATOM 3161 C CA . LYS A 1 420 ? -54.812 19.094 34.75 1 20.86 420 LYS A CA 1
ATOM 3162 C C . LYS A 1 420 ? -55.562 17.969 34.031 1 20.86 420 LYS A C 1
ATOM 3164 O O . LYS A 1 420 ? -55.062 17.422 33.031 1 20.86 420 LYS A O 1
ATOM 3169 N N . SER A 1 421 ? -56.812 17.656 34.656 1 17.8 421 SER A N 1
ATOM 3170 C CA . SER A 1 421 ? -57.938 16.75 34.719 1 17.8 421 SER A CA 1
ATOM 3171 C C . SER A 1 421 ? -58.844 16.891 33.5 1 17.8 421 SER A C 1
ATOM 3173 O O . SER A 1 421 ? -59.312 17.969 33.188 1 17.8 421 SER A O 1
ATOM 3175 N N . LEU A 1 422 ? -58.5 16.594 32.219 1 18.59 422 LEU A N 1
ATOM 3176 C CA . LEU A 1 422 ? -59.656 16.547 31.328 1 18.59 422 LEU A CA 1
ATOM 3177 C C . LEU A 1 422 ? -60.781 15.695 31.922 1 18.59 422 LEU A C 1
ATOM 3179 O O . LEU A 1 422 ? -60.531 14.617 32.469 1 18.59 422 LEU A O 1
ATOM 3183 N N . PRO A 1 423 ? -61.875 16.453 32.438 1 19.02 423 PRO A N 1
ATOM 3184 C CA . PRO A 1 423 ? -63.25 16.016 32.781 1 19.02 423 PRO A CA 1
ATOM 3185 C C . PRO A 1 423 ? -63.75 14.938 31.859 1 19.02 423 PRO A C 1
ATOM 3187 O O . PRO A 1 423 ? -63.312 14.828 30.719 1 19.02 423 PRO A O 1
ATOM 3190 N N . TYR A 1 424 ? -64.625 13.789 32.281 1 21.28 424 TYR A N 1
ATOM 3191 C CA . TYR A 1 424 ? -65.125 12.586 31.656 1 21.28 424 TYR A CA 1
ATOM 3192 C C . TYR A 1 424 ? -65.938 12.93 30.422 1 21.28 424 TYR A C 1
ATOM 3194 O O . TYR A 1 424 ? -66.688 13.953 30.391 1 21.28 424 TYR A O 1
ATOM 3202 N N . MET B 1 1 ? -80.938 -58.062 15.477 1 15.88 1 MET B N 1
ATOM 3203 C CA . MET B 1 1 ? -81.25 -58.125 16.906 1 15.88 1 MET B CA 1
ATOM 3204 C C . MET B 1 1 ? -81.062 -56.781 17.578 1 15.88 1 MET B C 1
ATOM 3206 O O . MET B 1 1 ? -80.375 -55.906 17.016 1 15.88 1 MET B O 1
ATOM 3210 N N . SER B 1 2 ? -80.688 -56.594 18.875 1 16.05 2 SER B N 1
ATOM 3211 C CA . SER B 1 2 ? -81.125 -56 20.141 1 16.05 2 SER B CA 1
ATOM 3212 C C . SER B 1 2 ? -80.5 -54.656 20.391 1 16.05 2 SER B C 1
ATOM 3214 O O . SER B 1 2 ? -79.562 -54.25 19.703 1 16.05 2 SER B O 1
ATOM 3216 N N . ASP B 1 3 ? -79.75 -54.344 21.609 1 16.27 3 ASP B N 1
ATOM 3217 C CA . ASP B 1 3 ? -80.125 -53.719 22.891 1 16.27 3 ASP B CA 1
ATOM 3218 C C . ASP B 1 3 ? -79.5 -52.344 23.016 1 16.27 3 ASP B C 1
ATOM 3220 O O . ASP B 1 3 ? -78.562 -52 22.25 1 16.27 3 ASP B O 1
ATOM 3224 N N . SER B 1 4 ? -78.625 -52 24.125 1 16.02 4 SER B N 1
ATOM 3225 C CA . SER B 1 4 ? -78.812 -51.406 25.438 1 16.02 4 SER B CA 1
ATOM 3226 C C . SER B 1 4 ? -78.062 -50.062 25.516 1 16.02 4 SER B C 1
ATOM 3228 O O . SER B 1 4 ? -77.25 -49.75 24.672 1 16.02 4 SER B O 1
ATOM 3230 N N . SER B 1 5 ? -77.312 -49.656 26.625 1 16.11 5 SER B N 1
ATOM 3231 C CA . SER B 1 5 ? -77.562 -48.844 27.812 1 16.11 5 SER B CA 1
ATOM 3232 C C . SER B 1 5 ? -76.75 -47.562 27.797 1 16.11 5 SER B C 1
ATOM 3234 O O . SER B 1 5 ? -77.312 -46.469 27.953 1 16.11 5 SER B O 1
ATOM 3236 N N . PRO B 1 6 ? -75.625 -47.312 28.719 1 17.97 6 PRO B N 1
ATOM 3237 C CA . PRO B 1 6 ? -75.75 -46.562 29.969 1 17.97 6 PRO B CA 1
ATOM 3238 C C . PRO B 1 6 ? -75.188 -45.156 29.875 1 17.97 6 PRO B C 1
ATOM 3240 O O . PRO B 1 6 ? -74.438 -44.844 28.953 1 17.97 6 PRO B O 1
ATOM 3243 N N . PRO B 1 7 ? -74.438 -44.531 31.016 1 17.28 7 PRO B N 1
ATOM 3244 C CA . PRO B 1 7 ? -74.688 -43.531 32.094 1 17.28 7 PRO B CA 1
ATOM 3245 C C . PRO B 1 7 ? -73.812 -42.312 31.953 1 17.28 7 PRO B C 1
ATOM 3247 O O . PRO B 1 7 ? -74.312 -41.188 32.031 1 17.28 7 PRO B O 1
ATOM 3250 N N . THR B 1 8 ? -72.375 -42.25 32.25 1 16.66 8 THR B N 1
ATOM 3251 C CA . THR B 1 8 ? -71.938 -41.688 33.531 1 16.66 8 THR B CA 1
ATOM 3252 C C . THR B 1 8 ? -71.625 -40.188 33.375 1 16.66 8 THR B C 1
ATOM 3254 O O . THR B 1 8 ? -71.312 -39.719 32.281 1 16.66 8 THR B O 1
ATOM 3257 N N . PRO B 1 9 ? -71.062 -39.438 34.438 1 16.34 9 PRO B N 1
ATOM 3258 C CA . PRO B 1 9 ? -71.375 -38.375 35.406 1 16.34 9 PRO B CA 1
ATOM 3259 C C . PRO B 1 9 ? -70.562 -37.094 35.125 1 16.34 9 PRO B C 1
ATOM 3261 O O . PRO B 1 9 ? -71.125 -36.031 35.094 1 16.34 9 PRO B O 1
ATOM 3264 N N . ASN B 1 10 ? -69.188 -37 35.344 1 16.02 10 ASN B N 1
ATOM 3265 C CA . ASN B 1 10 ? -68.688 -36.312 36.562 1 16.02 10 ASN B CA 1
ATOM 3266 C C . ASN B 1 10 ? -68.5 -34.812 36.312 1 16.02 10 ASN B C 1
ATOM 3268 O O . ASN B 1 10 ? -68.438 -34.375 35.156 1 16.02 10 ASN B O 1
ATOM 3272 N N . ASN B 1 11 ? -67.625 -34.094 37.094 1 16.02 11 ASN B N 1
ATOM 3273 C CA . ASN B 1 11 ? -67.562 -33.156 38.188 1 16.02 11 ASN B CA 1
ATOM 3274 C C . ASN B 1 11 ? -67.125 -31.766 37.75 1 16.02 11 ASN B C 1
ATOM 3276 O O . ASN B 1 11 ? -66.625 -31.609 36.625 1 16.02 11 ASN B O 1
ATOM 3280 N N . ASN B 1 12 ? -66.188 -31.031 38.5 1 15.66 12 ASN B N 1
ATOM 3281 C CA . ASN B 1 12 ? -66.25 -29.938 39.5 1 15.66 12 ASN B CA 1
ATOM 3282 C C . ASN B 1 12 ? -65.625 -28.656 38.938 1 15.66 12 ASN B C 1
ATOM 3284 O O . ASN B 1 12 ? -66.25 -27.594 39 1 15.66 12 ASN B O 1
ATOM 3288 N N . ILE B 1 13 ? -64.25 -28.5 38.812 1 16.73 13 ILE B N 1
ATOM 3289 C CA . ILE B 1 13 ? -63.656 -27.578 39.781 1 16.73 13 ILE B CA 1
ATOM 3290 C C . ILE B 1 13 ? -63.75 -26.141 39.25 1 16.73 13 ILE B C 1
ATOM 3292 O O . ILE B 1 13 ? -63.875 -25.922 38.031 1 16.73 13 ILE B O 1
ATOM 3296 N N . THR B 1 14 ? -62.656 -25.219 39.562 1 16.12 14 THR B N 1
ATOM 3297 C CA . THR B 1 14 ? -62.469 -24.078 40.438 1 16.12 14 THR B CA 1
ATOM 3298 C C . THR B 1 14 ? -62.469 -22.766 39.656 1 16.12 14 THR B C 1
ATOM 3300 O O . THR B 1 14 ? -62.25 -22.766 38.469 1 16.12 14 THR B O 1
ATOM 3303 N N . THR B 1 15 ? -62.094 -21.5 40.281 1 15.8 15 THR B N 1
ATOM 3304 C CA . THR B 1 15 ? -62.594 -20.203 40.719 1 15.8 15 THR B CA 1
ATOM 3305 C C . THR B 1 15 ? -61.938 -19.062 39.938 1 15.8 15 THR B C 1
ATOM 3307 O O . THR B 1 15 ? -62.594 -18.047 39.656 1 15.8 15 THR B O 1
ATOM 3310 N N . ALA B 1 16 ? -60.5 -19 39.594 1 17.56 16 ALA B N 1
ATOM 3311 C CA . ALA B 1 16 ? -59.812 -17.828 40.156 1 17.56 16 ALA B CA 1
ATOM 3312 C C . ALA B 1 16 ? -60.188 -16.562 39.375 1 17.56 16 ALA B C 1
ATOM 3314 O O . ALA B 1 16 ? -60.625 -16.641 38.219 1 17.56 16 ALA B O 1
ATOM 3315 N N . THR B 1 17 ? -59.594 -15.305 39.875 1 16.88 17 THR B N 1
ATOM 3316 C CA . THR B 1 17 ? -59.844 -13.93 40.281 1 16.88 17 THR B CA 1
ATOM 3317 C C . THR B 1 17 ? -59.531 -12.953 39.156 1 16.88 17 THR B C 1
ATOM 3319 O O . THR B 1 17 ? -58.594 -13.148 38.406 1 16.88 17 THR B O 1
ATOM 3322 N N . ASN B 1 18 ? -60.406 -11.945 38.75 1 17.88 18 ASN B N 1
ATOM 3323 C CA . ASN B 1 18 ? -60.812 -10.938 37.781 1 17.88 18 ASN B CA 1
ATOM 3324 C C . ASN B 1 18 ? -59.969 -9.664 37.906 1 17.88 18 ASN B C 1
ATOM 3326 O O . ASN B 1 18 ? -60.406 -8.594 37.469 1 17.88 18 ASN B O 1
ATOM 3330 N N . ASN B 1 19 ? -58.656 -9.703 38.5 1 16.86 19 ASN B N 1
ATOM 3331 C CA . ASN B 1 19 ? -58.25 -8.414 39.062 1 16.86 19 ASN B CA 1
ATOM 3332 C C . ASN B 1 19 ? -58.125 -7.348 37.969 1 16.86 19 ASN B C 1
ATOM 3334 O O . ASN B 1 19 ? -57.281 -7.465 37.094 1 16.86 19 ASN B O 1
ATOM 3338 N N . LYS B 1 20 ? -59.156 -6.508 37.656 1 18.38 20 LYS B N 1
ATOM 3339 C CA . LYS B 1 20 ? -59.438 -5.473 36.688 1 18.38 20 LYS B CA 1
ATOM 3340 C C . LYS B 1 20 ? -58.625 -4.203 36.969 1 18.38 20 LYS B C 1
ATOM 3342 O O . LYS B 1 20 ? -58.938 -3.475 37.906 1 18.38 20 LYS B O 1
ATOM 3347 N N . THR B 1 21 ? -57.188 -4.285 37.031 1 18.05 21 THR B N 1
ATOM 3348 C CA . THR B 1 21 ? -56.438 -3.15 37.531 1 18.05 21 THR B CA 1
ATOM 3349 C C . THR B 1 21 ? -56.781 -1.873 36.781 1 18.05 21 THR B C 1
ATOM 3351 O O . THR B 1 21 ? -57.094 -1.919 35.594 1 18.05 21 THR B O 1
ATOM 3354 N N . HIS B 1 22 ? -57.031 -0.711 37.531 1 18.89 22 HIS B N 1
ATOM 3355 C CA . HIS B 1 22 ? -57.531 0.661 37.594 1 18.89 22 HIS B CA 1
ATOM 3356 C C . HIS B 1 22 ? -56.625 1.605 36.812 1 18.89 22 HIS B C 1
ATOM 3358 O O . HIS B 1 22 ? -55.406 1.56 36.938 1 18.89 22 HIS B O 1
ATOM 3364 N N . SER B 1 23 ? -56.969 2.059 35.531 1 18.69 23 SER B N 1
ATOM 3365 C CA . SER B 1 23 ? -56.375 2.816 34.438 1 18.69 23 SER B CA 1
ATOM 3366 C C . SER B 1 23 ? -56.094 4.262 34.844 1 18.69 23 SER B C 1
ATOM 3368 O O . SER B 1 23 ? -57.031 5.016 35.156 1 18.69 23 SER B O 1
ATOM 3370 N N . PRO B 1 24 ? -55.031 4.582 35.719 1 18.67 24 PRO B N 1
ATOM 3371 C CA . PRO B 1 24 ? -54.938 5.91 36.344 1 18.67 24 PRO B CA 1
ATOM 3372 C C . PRO B 1 24 ? -54.906 7.031 35.312 1 18.67 24 PRO B C 1
ATOM 3374 O O . PRO B 1 24 ? -54.344 6.867 34.219 1 18.67 24 PRO B O 1
ATOM 3377 N N . SER B 1 25 ? -55.875 7.84 35.219 1 19.97 25 SER B N 1
ATOM 3378 C CA . SER B 1 25 ? -56.312 8.945 34.375 1 19.97 25 SER B CA 1
ATOM 3379 C C . SER B 1 25 ? -55.344 10.125 34.5 1 19.97 25 SER B C 1
ATOM 3381 O O . SER B 1 25 ? -55.281 10.773 35.531 1 19.97 25 SER B O 1
ATOM 3383 N N . LEU B 1 26 ? -54.062 10 33.969 1 18.81 26 LEU B N 1
ATOM 3384 C CA . LEU B 1 26 ? -52.969 10.969 34.156 1 18.81 26 LEU B CA 1
ATOM 3385 C C . LEU B 1 26 ? -53.375 12.352 33.688 1 18.81 26 LEU B C 1
ATOM 3387 O O . LEU B 1 26 ? -53.844 12.516 32.531 1 18.81 26 LEU B O 1
ATOM 3391 N N . ILE B 1 27 ? -53.812 13.227 34.594 1 20.06 27 ILE B N 1
ATOM 3392 C CA . ILE B 1 27 ? -54.312 14.602 34.594 1 20.06 27 ILE B CA 1
ATOM 3393 C C . ILE B 1 27 ? -53.312 15.516 33.875 1 20.06 27 ILE B C 1
ATOM 3395 O O . ILE B 1 27 ? -52.156 15.625 34.312 1 20.06 27 ILE B O 1
ATOM 3399 N N . ILE B 1 28 ? -53.531 15.789 32.562 1 20.48 28 ILE B N 1
ATOM 3400 C CA . ILE B 1 28 ? -52.844 16.516 31.516 1 20.48 28 ILE B CA 1
ATOM 3401 C C . ILE B 1 28 ? -52.844 18.016 31.812 1 20.48 28 ILE B C 1
ATOM 3403 O O . ILE B 1 28 ? -53.906 18.656 31.719 1 20.48 28 ILE B O 1
ATOM 3407 N N . CYS B 1 29 ? -52.344 18.469 33.031 1 19.45 29 CYS B N 1
ATOM 3408 C CA . CYS B 1 29 ? -52.5 19.875 33.344 1 19.45 29 CYS B CA 1
ATOM 3409 C C . CYS B 1 29 ? -51.938 20.766 32.25 1 19.45 29 CYS B C 1
ATOM 3411 O O . CYS B 1 29 ? -50.875 20.516 31.734 1 19.45 29 CYS B O 1
ATOM 3413 N N . PRO B 1 30 ? -52.844 21.672 31.703 1 23.34 30 PRO B N 1
ATOM 3414 C CA . PRO B 1 30 ? -52.781 22.609 30.578 1 23.34 30 PRO B CA 1
ATOM 3415 C C . PRO B 1 30 ? -51.781 23.734 30.797 1 23.34 30 PRO B C 1
ATOM 3417 O O . PRO B 1 30 ? -51.844 24.766 30.125 1 23.34 30 PRO B O 1
ATOM 3420 N N . CYS B 1 31 ? -50.625 23.625 31.578 1 21.72 31 CYS B N 1
ATOM 3421 C CA . CYS B 1 31 ? -49.844 24.766 32 1 21.72 31 CYS B CA 1
ATOM 3422 C C . CYS B 1 31 ? -49.438 25.609 30.812 1 21.72 31 CYS B C 1
ATOM 3424 O O . CYS B 1 31 ? -48.781 25.109 29.891 1 21.72 31 CYS B O 1
ATOM 3426 N N . GLN B 1 32 ? -50.062 26.812 30.531 1 22.61 32 GLN B N 1
ATOM 3427 C CA . GLN B 1 32 ? -50 27.875 29.547 1 22.61 32 GLN B CA 1
ATOM 3428 C C . GLN B 1 32 ? -48.656 28.609 29.641 1 22.61 32 GLN B C 1
ATOM 3430 O O . GLN B 1 32 ? -48.594 29.672 30.266 1 22.61 32 GLN B O 1
ATOM 3435 N N . THR B 1 33 ? -47.625 28.109 30.156 1 23.19 33 THR B N 1
ATOM 3436 C CA . THR B 1 33 ? -46.469 28.984 30.375 1 23.19 33 THR B CA 1
ATOM 3437 C C . THR B 1 33 ? -46.094 29.688 29.078 1 23.19 33 THR B C 1
ATOM 3439 O O . THR B 1 33 ? -45.938 29.047 28.031 1 23.19 33 THR B O 1
ATOM 3442 N N . LYS B 1 34 ? -46.344 31.094 28.984 1 26.8 34 LYS B N 1
ATOM 3443 C CA . LYS B 1 34 ? -46 32.156 28.016 1 26.8 34 LYS B CA 1
ATOM 3444 C C . LYS B 1 34 ? -44.562 32.062 27.578 1 26.8 34 LYS B C 1
ATOM 3446 O O . LYS B 1 34 ? -43.656 32.188 28.391 1 26.8 34 LYS B O 1
ATOM 3451 N N . LEU B 1 35 ? -44.281 31.359 26.609 1 22.88 35 LEU B N 1
ATOM 3452 C CA . LEU B 1 35 ? -43.031 31.047 25.922 1 22.88 35 LEU B CA 1
ATOM 3453 C C . LEU B 1 35 ? -42.281 32.312 25.531 1 22.88 35 LEU B C 1
ATOM 3455 O O . LEU B 1 35 ? -42.719 33.031 24.625 1 22.88 35 LEU B O 1
ATOM 3459 N N . GLU B 1 36 ? -41.844 33.125 26.562 1 28.52 36 GLU B N 1
ATOM 3460 C CA . GLU B 1 36 ? -41.031 34.281 26.203 1 28.52 36 GLU B CA 1
ATOM 3461 C C . GLU B 1 36 ? -40.094 34 25.047 1 28.52 36 GLU B C 1
ATOM 3463 O O . GLU B 1 36 ? -39.594 32.875 24.906 1 28.52 36 GLU B O 1
ATOM 3468 N N . GLU B 1 37 ? -40.031 35.062 24.078 1 26 37 GLU B N 1
ATOM 3469 C CA . GLU B 1 37 ? -39.438 35.031 22.75 1 26 37 GLU B CA 1
ATOM 3470 C C . GLU B 1 37 ? -37.969 34.656 22.812 1 26 37 GLU B C 1
ATOM 3472 O O . GLU B 1 37 ? -37.156 35.438 23.297 1 26 37 GLU B O 1
ATOM 3477 N N . THR B 1 38 ? -37.625 33.594 23.422 1 26.42 38 THR B N 1
ATOM 3478 C CA . THR B 1 38 ? -36.219 33.219 23.531 1 26.42 38 THR B CA 1
ATOM 3479 C C . THR B 1 38 ? -35.5 33.438 22.203 1 26.42 38 THR B C 1
ATOM 3481 O O . THR B 1 38 ? -35.969 32.938 21.172 1 26.42 38 THR B O 1
ATOM 3484 N N . PRO B 1 39 ? -34.688 34.531 22.109 1 28.95 39 PRO B N 1
ATOM 3485 C CA . PRO B 1 39 ? -34.062 34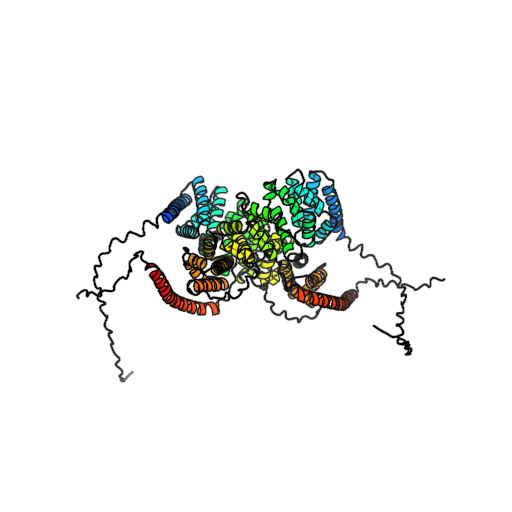.844 20.844 1 28.95 39 PRO B CA 1
ATOM 3486 C C . PRO B 1 39 ? -33.5 33.625 20.109 1 28.95 39 PRO B C 1
ATOM 3488 O O . PRO B 1 39 ? -32.906 32.75 20.734 1 28.95 39 PRO B O 1
ATOM 3491 N N . THR B 1 40 ? -34.031 33.281 19.031 1 24.88 40 THR B N 1
ATOM 3492 C CA . THR B 1 40 ? -34 32 18.297 1 24.88 40 THR B CA 1
ATOM 3493 C C . THR B 1 40 ? -32.562 31.656 17.922 1 24.88 40 THR B C 1
ATOM 3495 O O . THR B 1 40 ? -31.812 32.5 17.422 1 24.88 40 THR B O 1
ATOM 3498 N N . LEU B 1 41 ? -31.938 30.734 18.656 1 25.44 41 LEU B N 1
ATOM 3499 C CA . LEU B 1 41 ? -30.75 29.953 18.344 1 25.44 41 LEU B CA 1
ATOM 3500 C C . LEU B 1 41 ? -30.594 29.781 16.844 1 25.44 41 LEU B C 1
ATOM 3502 O O . LEU B 1 41 ? -29.641 29.141 16.375 1 25.44 41 LEU B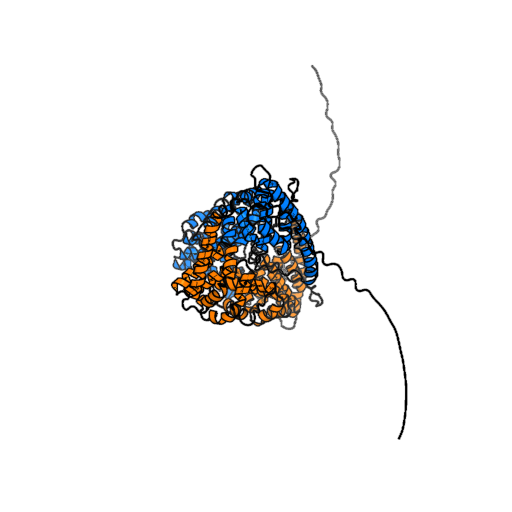 O 1
ATOM 3506 N N . VAL B 1 42 ? -31.484 30.375 15.969 1 27.98 42 VAL B N 1
ATOM 3507 C CA . VAL B 1 42 ? -31.516 30.344 14.516 1 27.98 42 VAL B CA 1
ATOM 3508 C C . VAL B 1 42 ? -30.281 31.078 13.961 1 27.98 42 VAL B C 1
ATOM 3510 O O . VAL B 1 42 ? -29.719 30.672 12.945 1 27.98 42 VAL B O 1
ATOM 3513 N N . GLU B 1 43 ? -29.922 32.219 14.547 1 28.61 43 GLU B N 1
ATOM 3514 C CA . GLU B 1 43 ? -29.016 33.094 13.844 1 28.61 43 GLU B CA 1
ATOM 3515 C C . GLU B 1 43 ? -27.578 32.594 13.906 1 28.61 43 GLU B C 1
ATOM 3517 O O . GLU B 1 43 ? -26.812 32.75 12.945 1 28.61 43 GLU B O 1
ATOM 3522 N N . THR B 1 44 ? -27.078 32.281 15.102 1 29.23 44 THR B N 1
ATOM 3523 C CA . THR B 1 44 ? -25.688 31.875 15.234 1 29.23 44 THR B CA 1
ATOM 3524 C C . THR B 1 44 ? -25.422 30.562 14.492 1 29.23 44 THR B C 1
ATOM 3526 O O . THR B 1 44 ? -24.266 30.188 14.289 1 29.23 44 THR B O 1
ATOM 3529 N N . MET B 1 45 ? -26.391 29.656 14.328 1 29.59 45 MET B N 1
ATOM 3530 C CA . MET B 1 45 ? -26.312 28.453 13.492 1 29.59 45 MET B CA 1
ATOM 3531 C C . MET B 1 45 ? -26.266 28.828 12.008 1 29.59 45 MET B C 1
ATOM 3533 O O . MET B 1 45 ? -26.297 27.969 11.141 1 29.59 45 MET B O 1
ATOM 3537 N N . LYS B 1 46 ? -26.234 30 11.562 1 34.78 46 LYS B N 1
ATOM 3538 C CA . LYS B 1 46 ? -26.359 30.578 10.227 1 34.78 46 LYS B CA 1
ATOM 3539 C C . LYS B 1 46 ? -25.062 30.438 9.453 1 34.78 46 LYS B C 1
ATOM 3541 O O . LYS B 1 46 ? -25.062 30.234 8.234 1 34.78 46 LYS B O 1
ATOM 3546 N N . ALA B 1 47 ? -24.016 30.766 10.008 1 34.88 47 ALA B N 1
ATOM 3547 C CA . ALA B 1 47 ? -22.766 30.75 9.242 1 34.88 47 ALA B CA 1
ATOM 3548 C C . ALA B 1 47 ? -22.344 29.328 8.922 1 34.88 47 ALA B C 1
ATOM 3550 O O . ALA B 1 47 ? -21.734 29.078 7.879 1 34.88 47 ALA B O 1
ATOM 3551 N N . GLU B 1 48 ? -22.516 28.234 9.695 1 39.16 48 GLU B N 1
ATOM 3552 C CA . GLU B 1 48 ? -22.391 26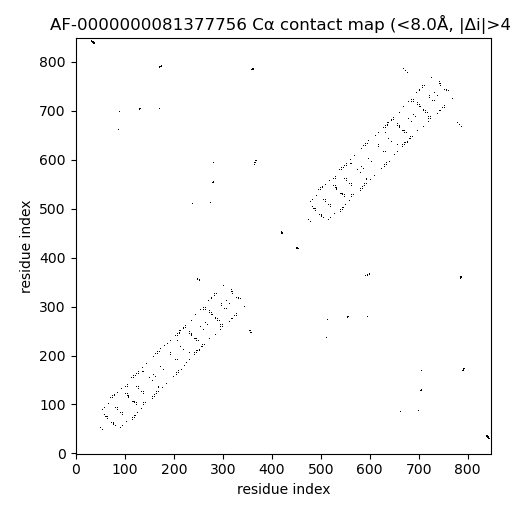.812 9.461 1 39.16 48 GLU B CA 1
ATOM 3553 C C . GLU B 1 48 ? -23.453 26.312 8.484 1 39.16 48 GLU B C 1
ATOM 3555 O O . GLU B 1 48 ? -23.344 25.203 7.941 1 39.16 48 GLU B O 1
ATOM 3560 N N . ASN B 1 49 ? -24.516 26.938 8.094 1 40.69 49 ASN B N 1
ATOM 3561 C CA . ASN B 1 49 ? -25.719 26.797 7.305 1 40.69 49 ASN B CA 1
ATOM 3562 C C . ASN B 1 49 ? -25.469 27.016 5.82 1 40.69 49 ASN B C 1
ATOM 3564 O O . ASN B 1 49 ? -26.078 26.375 4.965 1 40.69 49 ASN B O 1
ATOM 3568 N N . VAL B 1 50 ? -24.781 28.062 5.59 1 41.53 50 VAL B N 1
ATOM 3569 C CA . VAL B 1 50 ? -24.578 28.453 4.199 1 41.53 50 VAL B CA 1
ATOM 3570 C C . VAL B 1 50 ? -23.812 27.375 3.463 1 41.53 50 VAL B C 1
ATOM 3572 O O . VAL B 1 50 ? -24.172 26.984 2.352 1 41.53 50 VAL B O 1
ATOM 3575 N N . ASP B 1 51 ? -22.562 27 4.043 1 47.53 51 ASP B N 1
ATOM 3576 C CA . ASP B 1 51 ? -21.75 25.953 3.445 1 47.53 51 ASP B CA 1
ATOM 3577 C C . ASP B 1 51 ? -22.5 24.625 3.402 1 47.53 51 ASP B C 1
ATOM 3579 O O . ASP B 1 51 ? -22.391 23.875 2.434 1 47.53 51 ASP B O 1
ATOM 3583 N N . SER B 1 52 ? -23.297 24.469 4.543 1 54.66 52 SER B N 1
ATOM 3584 C CA . SER B 1 52 ? -24.172 23.281 4.57 1 54.66 52 SER B CA 1
ATOM 3585 C C . SER B 1 52 ? -25.297 23.406 3.545 1 54.66 52 SER B C 1
ATOM 3587 O O . SER B 1 52 ? -25.594 22.438 2.846 1 54.66 52 SER B O 1
ATOM 3589 N N . ASN B 1 53 ? -25.828 24.703 3.418 1 54.56 53 ASN B N 1
ATOM 3590 C CA . ASN B 1 53 ? -26.906 24.906 2.449 1 54.56 53 ASN B CA 1
ATOM 3591 C C . ASN B 1 53 ? -26.391 24.828 1.017 1 54.56 53 ASN B C 1
ATOM 3593 O O . ASN B 1 53 ? -27.062 24.297 0.137 1 54.56 53 ASN B O 1
ATOM 3597 N N . TYR B 1 54 ? -25.25 25.438 0.826 1 56.5 54 TYR B N 1
ATOM 3598 C CA . TYR B 1 54 ? -24.6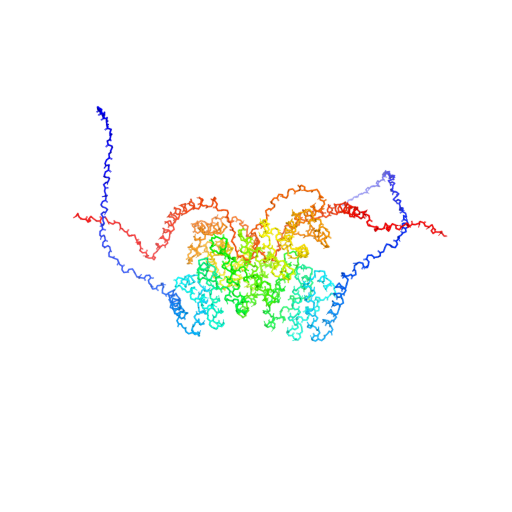25 25.328 -0.491 1 56.5 54 TYR B CA 1
ATOM 3599 C C . TYR B 1 54 ? -24.344 23.891 -0.854 1 56.5 54 TYR B C 1
ATOM 3601 O O . TYR B 1 54 ? -24.609 23.453 -1.979 1 56.5 54 TYR B O 1
ATOM 3609 N N . ASP B 1 55 ? -23.922 23.234 0.175 1 73.88 55 ASP B N 1
ATOM 3610 C CA . ASP B 1 55 ? -23.625 21.828 -0.094 1 73.88 55 ASP B CA 1
ATOM 3611 C C . ASP B 1 55 ? -24.891 21.047 -0.378 1 73.88 55 ASP B C 1
ATOM 3613 O O . ASP B 1 55 ? -24.922 20.203 -1.289 1 73.88 55 ASP B O 1
ATOM 3617 N N . ALA B 1 56 ? -25.938 21.625 0.197 1 80.25 56 ALA B N 1
ATOM 3618 C CA . ALA B 1 56 ? -27.172 20.891 -0.034 1 80.25 56 ALA B CA 1
ATOM 3619 C C . ALA B 1 56 ? -27.719 21.172 -1.43 1 80.25 56 ALA B C 1
ATOM 3621 O O . ALA B 1 56 ? -28.188 20.266 -2.117 1 80.25 56 ALA B O 1
ATOM 3622 N N . ALA B 1 57 ? -27.688 22.469 -1.836 1 85.19 57 ALA B N 1
ATOM 3623 C CA . ALA B 1 57 ? -28.141 22.828 -3.178 1 85.19 57 ALA B CA 1
ATOM 3624 C C . ALA B 1 57 ? -27.25 22.188 -4.246 1 85.19 57 ALA B C 1
ATOM 3626 O O . ALA B 1 57 ? -27.75 21.688 -5.254 1 85.19 57 ALA B O 1
ATOM 3627 N N . ALA B 1 58 ? -26.031 22.297 -4.023 1 87.31 58 ALA B N 1
ATOM 3628 C CA . ALA B 1 58 ? -25.078 21.703 -4.965 1 87.31 58 ALA B CA 1
ATOM 3629 C C . ALA B 1 58 ? -25.297 20.203 -5.082 1 87.31 58 ALA B C 1
ATOM 3631 O O . ALA B 1 58 ? -25.219 19.641 -6.176 1 87.31 58 ALA B O 1
ATOM 3632 N N . MET B 1 59 ? -25.641 19.578 -4.051 1 90.31 59 MET B N 1
ATOM 3633 C CA . MET B 1 59 ? -25.875 18.141 -4.035 1 90.31 59 MET B CA 1
ATOM 3634 C C . MET B 1 59 ? -27.125 17.797 -4.844 1 90.31 59 MET B C 1
ATOM 3636 O O . MET B 1 59 ? -27.078 16.906 -5.707 1 90.31 59 MET B O 1
ATOM 3640 N N . LYS B 1 60 ? -28.156 18.594 -4.598 1 89.69 60 LYS B N 1
ATOM 3641 C CA . LYS B 1 60 ? -29.391 18.328 -5.312 1 89.69 60 LYS B CA 1
ATOM 3642 C C . LYS B 1 60 ? -29.234 18.562 -6.812 1 89.69 60 LYS B C 1
ATOM 3644 O O . LYS B 1 60 ? -29.734 17.781 -7.625 1 89.69 60 LYS B O 1
ATOM 3649 N N . ARG B 1 61 ? -28.562 19.531 -7.156 1 92.12 61 ARG B N 1
ATOM 3650 C CA . ARG B 1 61 ? -28.297 19.844 -8.555 1 92.12 61 ARG B CA 1
ATOM 3651 C C . ARG B 1 61 ? -27.5 18.734 -9.219 1 92.12 61 ARG B C 1
ATOM 3653 O O . ARG B 1 61 ? -27.812 18.297 -10.328 1 92.12 61 ARG B O 1
ATOM 3660 N N . SER B 1 62 ? -26.469 18.297 -8.531 1 92.88 62 SER B N 1
ATOM 3661 C CA . SER B 1 62 ? -25.594 17.266 -9.094 1 92.88 62 SER B CA 1
ATOM 3662 C C . SER B 1 62 ? -26.359 15.953 -9.281 1 92.88 62 SER B C 1
ATOM 3664 O O . SER B 1 62 ? -26.188 15.273 -10.297 1 92.88 62 SER B O 1
ATOM 3666 N N . VAL B 1 63 ? -27.219 15.688 -8.352 1 91.69 63 VAL B N 1
ATOM 3667 C CA . VAL B 1 63 ? -28.016 14.461 -8.438 1 91.69 63 VAL B CA 1
ATOM 3668 C C . VAL B 1 63 ? -28.938 14.531 -9.641 1 91.69 63 VAL B C 1
ATOM 3670 O O . VAL B 1 63 ? -29.062 13.57 -10.398 1 91.69 63 VAL B O 1
ATOM 3673 N N . LYS B 1 64 ? -29.516 15.672 -9.828 1 93 64 LYS B N 1
ATOM 3674 C CA . LYS B 1 64 ? -30.406 15.867 -10.969 1 93 64 LYS B CA 1
ATOM 3675 C C . LYS B 1 64 ? -29.656 15.766 -12.289 1 93 64 LYS B C 1
ATOM 3677 O O . LYS B 1 64 ? -30.125 15.148 -13.242 1 93 64 LYS B O 1
ATOM 3682 N N . GLU B 1 65 ? -28.531 16.312 -12.297 1 95.38 65 GLU B N 1
ATOM 3683 C CA . GLU B 1 65 ? -27.75 16.359 -13.523 1 95.38 65 GLU B CA 1
ATOM 3684 C C . GLU B 1 65 ? -27.219 14.984 -13.898 1 95.38 65 GLU B C 1
ATOM 3686 O O . GLU B 1 65 ? -27.094 14.664 -15.086 1 95.38 65 GLU B O 1
ATOM 3691 N N . ILE B 1 66 ? -26.891 14.133 -12.984 1 95.88 66 ILE B N 1
ATOM 3692 C CA . ILE B 1 66 ? -26.453 12.773 -13.273 1 95.88 66 ILE B CA 1
ATOM 3693 C C . ILE B 1 66 ? -27.594 11.984 -13.922 1 95.88 66 ILE B C 1
ATOM 3695 O O . ILE B 1 66 ? -27.375 11.172 -14.812 1 95.88 66 ILE B O 1
ATOM 3699 N N . ASN B 1 67 ? -28.812 12.32 -13.547 1 93.06 67 ASN B N 1
ATOM 3700 C CA . ASN B 1 67 ? -29.969 11.562 -14.016 1 93.06 67 ASN B CA 1
ATOM 3701 C C . ASN B 1 67 ? -30.469 12.078 -15.367 1 93.06 67 ASN B C 1
ATOM 3703 O O . ASN B 1 67 ? -30.859 11.289 -16.234 1 93.06 67 ASN B O 1
ATOM 3707 N N . PHE B 1 68 ? -30.359 13.383 -15.484 1 92.56 68 PHE B N 1
ATOM 3708 C CA . PHE B 1 68 ? -31.094 13.922 -16.609 1 92.56 68 PHE B CA 1
ATOM 3709 C C . PHE B 1 68 ? -30.203 14.805 -17.484 1 92.56 68 PHE B C 1
ATOM 3711 O O . PHE B 1 68 ? -30.594 15.234 -18.562 1 92.56 68 PHE B O 1
ATOM 3718 N N . GLY B 1 69 ? -29.062 15.047 -17.109 1 92.19 69 GLY B N 1
ATOM 3719 C CA . GLY B 1 69 ? -28.203 16 -17.812 1 92.19 69 GLY B CA 1
ATOM 3720 C C . GLY B 1 69 ? -27.547 15.414 -19.047 1 92.19 69 GLY B C 1
ATOM 3721 O O . GLY B 1 69 ? -27.609 14.203 -19.266 1 92.19 69 GLY B O 1
ATOM 3722 N N . GLY B 1 70 ? -27.031 16.234 -19.844 1 92.75 70 GLY B N 1
ATOM 3723 C CA . GLY B 1 70 ? -26.219 15.844 -20.984 1 92.75 70 GLY B CA 1
ATOM 3724 C C . GLY B 1 70 ? -24.812 15.406 -20.578 1 92.75 70 GLY B C 1
ATOM 3725 O O . GLY B 1 70 ? -24.5 15.289 -19.391 1 92.75 70 GLY B O 1
ATOM 3726 N N . HIS B 1 71 ? -23.984 15.203 -21.578 1 93.19 71 HIS B N 1
ATOM 3727 C CA . HIS B 1 71 ? -22.656 14.641 -21.359 1 93.19 71 HIS B CA 1
ATOM 3728 C C . HIS B 1 71 ? -21.812 15.547 -20.484 1 93.19 71 HIS B C 1
ATOM 3730 O O . HIS B 1 71 ? -21.234 15.094 -19.484 1 93.19 71 HIS B O 1
ATOM 3736 N N . ASP B 1 72 ? -21.781 16.766 -20.844 1 95.5 72 ASP B N 1
ATOM 3737 C CA . ASP B 1 72 ? -20.922 17.688 -20.109 1 95.5 72 ASP B CA 1
ATOM 3738 C C . ASP B 1 72 ? -21.469 17.938 -18.719 1 95.5 72 ASP B C 1
ATOM 3740 O O . ASP B 1 72 ? -20.688 18.094 -17.766 1 95.5 72 ASP B O 1
ATOM 3744 N N . GLU B 1 73 ? -22.766 17.969 -18.609 1 95.94 73 GLU B N 1
ATOM 3745 C CA . GLU B 1 73 ? -23.406 18.172 -17.312 1 95.94 73 GLU B CA 1
ATOM 3746 C C . GLU B 1 73 ? -23.172 16.969 -16.391 1 95.94 73 GLU B C 1
ATOM 3748 O O . GLU B 1 73 ? -22.906 17.141 -15.195 1 95.94 73 GLU B O 1
ATOM 3753 N N . LYS B 1 74 ? -23.297 15.781 -16.969 1 96.75 74 LYS B N 1
ATOM 3754 C CA . LYS B 1 74 ? -23.047 14.57 -16.203 1 96.75 74 LYS B CA 1
ATOM 3755 C C . LYS B 1 74 ? -21.594 14.508 -15.719 1 96.75 74 LYS B C 1
ATOM 3757 O O . LYS B 1 74 ? -21.344 14.133 -14.57 1 96.75 74 LYS B O 1
ATOM 3762 N N . ALA B 1 75 ? -20.688 14.922 -16.594 1 97.06 75 ALA B N 1
ATOM 3763 C CA . ALA B 1 75 ? -19.281 14.945 -16.234 1 97.06 75 ALA B CA 1
ATOM 3764 C C . ALA B 1 75 ? -19.016 15.914 -15.086 1 97.06 75 ALA B C 1
ATOM 3766 O O . ALA B 1 75 ? -18.344 15.562 -14.109 1 97.06 75 ALA B O 1
ATOM 3767 N N . ALA B 1 76 ? -19.547 17.094 -15.203 1 96.81 76 ALA B N 1
ATOM 3768 C CA . ALA B 1 76 ? -19.375 18.109 -14.172 1 96.81 76 ALA B CA 1
ATOM 3769 C C . ALA B 1 76 ? -20 17.672 -12.852 1 96.81 76 ALA B C 1
ATOM 3771 O O . ALA B 1 76 ? -19.453 17.906 -11.781 1 96.81 76 ALA B O 1
ATOM 3772 N N . ALA B 1 77 ? -21.172 17.094 -12.992 1 97.5 77 ALA B N 1
ATOM 3773 C CA . ALA B 1 77 ? -21.875 16.641 -11.805 1 97.5 77 ALA B CA 1
ATOM 3774 C C . ALA B 1 77 ? -21.094 15.531 -11.094 1 97.5 77 ALA B C 1
ATOM 3776 O O . ALA B 1 77 ? -21 15.523 -9.867 1 97.5 77 ALA B O 1
ATOM 3777 N N . ALA B 1 78 ? -20.578 14.586 -11.828 1 97.75 78 ALA B N 1
ATOM 3778 C CA . ALA B 1 78 ? -19.781 13.5 -11.242 1 97.75 78 ALA B CA 1
ATOM 3779 C C . ALA B 1 78 ? -18.562 14.047 -10.523 1 97.75 78 ALA B C 1
ATOM 3781 O O . ALA B 1 78 ? -18.219 13.602 -9.422 1 97.75 78 ALA B O 1
ATOM 3782 N N . ALA B 1 79 ? -17.906 15.016 -11.133 1 96.75 79 ALA B N 1
ATOM 3783 C CA . ALA B 1 79 ? -16.734 15.656 -10.516 1 96.75 79 ALA B CA 1
ATOM 3784 C C . ALA B 1 79 ? -17.125 16.359 -9.219 1 96.75 79 ALA B C 1
ATOM 3786 O O . ALA B 1 79 ? -16.391 16.312 -8.234 1 96.75 79 ALA B O 1
ATOM 3787 N N . GLU B 1 80 ? -18.234 16.984 -9.25 1 95.12 80 GLU B N 1
ATOM 3788 C CA . GLU B 1 80 ? -18.719 17.672 -8.062 1 95.12 80 GLU B CA 1
ATOM 3789 C C . GLU B 1 80 ? -19.062 16.703 -6.949 1 95.12 80 GLU B C 1
ATOM 3791 O O . GLU B 1 80 ? -18.797 16.953 -5.777 1 95.12 80 GLU B O 1
ATOM 3796 N N . ILE B 1 81 ? -19.672 15.625 -7.297 1 95.94 81 ILE B N 1
ATOM 3797 C CA . ILE B 1 81 ? -20.016 14.594 -6.32 1 95.94 81 ILE B CA 1
ATOM 3798 C C . ILE B 1 81 ? -18.734 14.047 -5.68 1 95.94 81 ILE B C 1
ATOM 3800 O O . ILE B 1 81 ? -18.688 13.844 -4.465 1 95.94 81 ILE B O 1
ATOM 3804 N N . LYS B 1 82 ? -17.734 13.812 -6.516 1 94.56 82 LYS B N 1
ATOM 3805 C CA . LYS B 1 82 ? -16.438 13.367 -6 1 94.56 82 LYS B CA 1
ATOM 3806 C C . LYS B 1 82 ? -15.883 14.359 -4.984 1 94.56 82 LYS B C 1
ATOM 3808 O O . LYS B 1 82 ? -15.461 13.969 -3.896 1 94.56 82 LYS B O 1
ATOM 3813 N N . ARG B 1 83 ? -15.922 15.609 -5.324 1 91.56 83 ARG B N 1
ATOM 3814 C CA . ARG B 1 83 ? -15.398 16.656 -4.457 1 91.56 83 ARG B CA 1
ATOM 3815 C C . ARG B 1 83 ? -16.172 16.719 -3.139 1 91.56 83 ARG B C 1
ATOM 3817 O O . ARG B 1 83 ? -15.562 16.797 -2.066 1 91.56 83 ARG B O 1
ATOM 3824 N N . LEU B 1 84 ? -17.469 16.672 -3.203 1 90.5 84 LEU B N 1
ATOM 3825 C CA . LEU B 1 84 ? -18.328 16.75 -2.029 1 90.5 84 LEU B CA 1
ATOM 3826 C C . LEU B 1 84 ? -18.141 15.539 -1.127 1 90.5 84 LEU B C 1
ATOM 3828 O O . LEU B 1 84 ? -18.094 15.672 0.098 1 90.5 84 LEU B O 1
ATOM 3832 N N . ALA B 1 85 ? -18.031 14.359 -1.74 1 90.81 85 ALA B N 1
ATOM 3833 C CA . ALA B 1 85 ? -17.859 13.125 -0.98 1 90.81 85 ALA B CA 1
ATOM 3834 C C . ALA B 1 85 ? -16.5 13.102 -0.272 1 90.81 85 ALA B C 1
ATOM 3836 O O . ALA B 1 85 ? -16.359 12.5 0.796 1 90.81 85 ALA B O 1
ATOM 3837 N N . LYS B 1 86 ? -15.516 13.695 -0.852 1 85.44 86 LYS B N 1
ATOM 3838 C CA . LYS B 1 86 ? -14.164 13.719 -0.301 1 85.44 86 LYS B CA 1
ATOM 3839 C C . LYS B 1 86 ? -14.07 14.688 0.876 1 85.44 86 LYS B C 1
ATOM 3841 O O . LYS B 1 86 ? -13.281 14.469 1.802 1 85.44 86 LYS B O 1
ATOM 3846 N N . ALA B 1 87 ? -14.867 15.672 0.935 1 76 87 ALA B N 1
ATOM 3847 C CA . ALA B 1 87 ? -14.742 16.797 1.863 1 76 87 ALA B CA 1
ATOM 3848 C C . ALA B 1 87 ? -15.289 16.422 3.238 1 76 87 ALA B C 1
ATOM 3850 O O . ALA B 1 87 ? -14.68 16.734 4.262 1 76 87 ALA B O 1
ATOM 3851 N N . ASP B 1 88 ? -16.391 15.758 3.258 1 73.38 88 ASP B N 1
ATOM 3852 C CA . ASP B 1 88 ? -17.109 15.633 4.516 1 73.38 88 ASP B CA 1
ATOM 3853 C C . ASP B 1 88 ? -17.891 14.32 4.578 1 73.38 88 ASP B C 1
ATOM 3855 O O . ASP B 1 88 ? -18.578 13.953 3.625 1 73.38 88 ASP B O 1
ATOM 3859 N N . GLY B 1 89 ? -17.734 13.672 5.738 1 77.38 89 GLY B N 1
ATOM 3860 C CA . GLY B 1 89 ? -18.469 12.422 5.926 1 77.38 89 GLY B CA 1
ATOM 3861 C C . GLY B 1 89 ? -19.969 12.594 5.934 1 77.38 89 GLY B C 1
ATOM 3862 O O . GLY B 1 89 ? -20.703 11.727 5.445 1 77.38 89 GLY B O 1
ATOM 3863 N N . ARG B 1 90 ? -20.328 13.648 6.406 1 75.69 90 ARG B N 1
ATOM 3864 C CA . ARG B 1 90 ? -21.766 13.938 6.434 1 75.69 90 ARG B CA 1
ATOM 3865 C C . ARG B 1 90 ? -22.312 14.125 5.02 1 75.69 90 ARG B C 1
ATOM 3867 O O . ARG B 1 90 ? -23.375 13.609 4.691 1 75.69 90 ARG B O 1
ATOM 3874 N N . THR B 1 91 ? -21.609 14.875 4.289 1 84 91 THR B N 1
ATOM 3875 C CA . THR B 1 91 ? -22 15.094 2.902 1 84 91 THR B CA 1
ATOM 3876 C C . THR B 1 91 ? -22.016 13.773 2.129 1 84 91 THR B C 1
ATOM 3878 O O . THR B 1 91 ? -22.922 13.531 1.325 1 84 91 THR B O 1
ATOM 3881 N N . LYS B 1 92 ? -21.094 12.984 2.418 1 87.62 92 LYS B N 1
ATOM 3882 C CA . LYS B 1 92 ? -21.016 11.672 1.786 1 87.62 92 LYS B CA 1
ATOM 3883 C C . LYS B 1 92 ? -22.25 10.836 2.088 1 87.62 92 LYS B C 1
ATOM 3885 O O . LYS B 1 92 ? -22.828 10.227 1.187 1 87.62 92 LYS B O 1
ATOM 3890 N N . ARG B 1 93 ? -22.656 10.836 3.273 1 85.69 93 ARG B N 1
ATOM 3891 C CA . ARG B 1 93 ? -23.844 10.094 3.697 1 85.69 93 ARG B CA 1
ATOM 3892 C C . ARG B 1 93 ? -25.094 10.656 3.037 1 85.69 93 ARG B C 1
ATOM 3894 O O . ARG B 1 93 ? -25.953 9.898 2.596 1 85.69 93 ARG B O 1
ATOM 3901 N N . LEU B 1 94 ? -25.141 11.93 3.02 1 89.12 94 LEU B N 1
ATOM 3902 C CA . LEU B 1 94 ? -26.312 12.578 2.445 1 89.12 94 LEU B CA 1
ATOM 3903 C C . LEU B 1 94 ? -26.422 12.281 0.953 1 89.12 94 LEU B C 1
ATOM 3905 O O . LEU B 1 94 ? -27.516 12.047 0.442 1 89.12 94 LEU B O 1
ATOM 3909 N N . LEU B 1 95 ? -25.328 12.297 0.282 1 93.56 95 LEU B N 1
ATOM 3910 C CA . LEU B 1 95 ? -25.312 11.969 -1.139 1 93.56 95 LEU B CA 1
ATOM 3911 C C . LEU B 1 95 ? -25.859 10.562 -1.374 1 93.56 95 LEU B C 1
ATOM 3913 O O . LEU B 1 95 ? -26.688 10.359 -2.271 1 93.56 95 LEU B O 1
ATOM 3917 N N . ALA B 1 96 ? -25.422 9.641 -0.577 1 92.69 96 ALA B N 1
ATOM 3918 C CA . ALA B 1 96 ? -25.906 8.266 -0.689 1 92.69 96 ALA B CA 1
ATOM 3919 C C . ALA B 1 96 ? -27.406 8.195 -0.424 1 92.69 96 ALA B C 1
ATOM 3921 O O . ALA B 1 96 ? -28.141 7.469 -1.113 1 92.69 96 ALA B O 1
ATOM 3922 N N . GLU B 1 97 ? -27.859 8.945 0.547 1 90.31 97 GLU B N 1
ATOM 3923 C CA . GLU B 1 97 ? -29.281 8.969 0.907 1 90.31 97 GLU B CA 1
ATOM 3924 C C . GLU B 1 97 ? -30.125 9.57 -0.213 1 90.31 97 GLU B C 1
ATOM 3926 O O . GLU B 1 97 ? -31.297 9.211 -0.369 1 90.31 97 GLU B O 1
ATOM 3931 N N . LEU B 1 98 ? -29.562 10.414 -0.929 1 92.69 98 LEU B N 1
ATOM 3932 C CA . LEU B 1 98 ? -30.25 11.031 -2.053 1 92.69 98 LEU B CA 1
ATOM 3933 C C . LEU B 1 98 ? -30.344 10.07 -3.232 1 92.69 98 LEU B C 1
ATOM 3935 O O . LEU B 1 98 ? -30.953 10.383 -4.254 1 92.69 98 LEU B O 1
ATOM 3939 N N . GLY B 1 99 ? -29.734 8.906 -3.146 1 93.62 99 GLY B N 1
ATOM 3940 C CA . GLY B 1 99 ? -29.891 7.848 -4.137 1 93.62 99 GLY B CA 1
ATOM 3941 C C . GLY B 1 99 ? -28.953 8.016 -5.324 1 93.62 99 GLY B C 1
ATOM 3942 O O . GLY B 1 99 ? -29.312 7.668 -6.453 1 93.62 99 GLY B O 1
ATOM 3943 N N . ILE B 1 100 ? -27.766 8.555 -5.121 1 96.69 100 ILE B N 1
ATOM 3944 C CA . ILE B 1 100 ? -26.891 8.906 -6.23 1 96.69 100 ILE B CA 1
ATOM 3945 C C . ILE B 1 100 ? -26.141 7.66 -6.703 1 96.69 100 ILE B C 1
ATOM 3947 O O . ILE B 1 100 ? -25.625 7.625 -7.824 1 96.69 100 ILE B O 1
ATOM 3951 N N . VAL B 1 101 ? -26.047 6.59 -5.988 1 97.38 101 VAL B N 1
ATOM 3952 C CA . VAL B 1 101 ? -25.156 5.457 -6.238 1 97.38 101 VAL B CA 1
ATOM 3953 C C . VAL B 1 101 ? -25.641 4.691 -7.469 1 97.38 101 VAL B C 1
ATOM 3955 O O . VAL B 1 101 ? -24.859 4.461 -8.406 1 97.38 101 VAL B O 1
ATOM 3958 N N . PRO B 1 102 ? -26.953 4.344 -7.566 1 96.44 102 PRO B N 1
ATOM 3959 C CA . PRO B 1 102 ? -27.375 3.562 -8.727 1 96.44 102 PRO B CA 1
ATOM 3960 C C . PRO B 1 102 ? -27.156 4.301 -10.047 1 96.44 102 PRO B C 1
ATOM 3962 O O . PRO B 1 102 ? -26.609 3.732 -10.992 1 96.44 102 PRO B O 1
ATOM 3965 N N . PRO B 1 103 ? -27.5 5.582 -10.125 1 97.19 103 PRO B N 1
ATOM 3966 C CA . PRO B 1 103 ? -27.25 6.266 -11.398 1 97.19 103 PRO B CA 1
ATOM 3967 C C . PRO B 1 103 ? -25.766 6.391 -11.727 1 97.19 103 PRO B C 1
ATOM 3969 O O . PRO B 1 103 ? -25.375 6.379 -12.898 1 97.19 103 PRO B O 1
ATOM 3972 N N . LEU B 1 104 ? -24.891 6.531 -10.773 1 98.06 104 LEU B N 1
ATOM 3973 C CA . LEU B 1 104 ? -23.453 6.582 -11.016 1 98.06 104 LEU B CA 1
ATOM 3974 C C . LEU B 1 104 ? -22.938 5.242 -11.531 1 98.06 104 LEU B C 1
ATOM 3976 O O . LEU B 1 104 ? -22.078 5.203 -12.422 1 98.06 104 LEU B O 1
ATOM 3980 N N . VAL B 1 105 ? -23.422 4.156 -10.969 1 97.56 105 VAL B N 1
ATOM 3981 C CA . VAL B 1 105 ? -23.031 2.832 -11.445 1 97.56 105 VAL B CA 1
ATOM 3982 C C . VAL B 1 105 ? -23.469 2.654 -12.891 1 97.56 105 VAL B C 1
ATOM 3984 O O . VAL B 1 105 ? -22.719 2.145 -13.719 1 97.56 105 VAL B O 1
ATOM 3987 N N . ALA B 1 106 ? -24.656 3.109 -13.164 1 96.12 106 ALA B N 1
ATOM 3988 C CA . ALA B 1 106 ? -25.156 3.039 -14.539 1 96.12 106 ALA B CA 1
ATOM 3989 C C . ALA B 1 106 ? -24.297 3.873 -15.477 1 96.12 106 ALA B C 1
ATOM 3991 O O . ALA B 1 106 ? -23.969 3.438 -16.578 1 96.12 106 ALA B O 1
ATOM 3992 N N . MET B 1 107 ? -23.969 5.055 -15.062 1 97.12 107 MET B N 1
ATOM 3993 C CA . MET B 1 107 ? -23.141 5.949 -15.859 1 97.12 107 MET B CA 1
ATOM 3994 C C . MET B 1 107 ? -21.781 5.324 -16.141 1 97.12 107 MET B C 1
ATOM 3996 O O . MET B 1 107 ? -21.281 5.406 -17.266 1 97.12 107 MET B O 1
ATOM 4000 N N . MET B 1 108 ? -21.141 4.688 -15.219 1 97 108 MET B N 1
ATOM 4001 C CA . MET B 1 108 ? -19.844 4.039 -15.336 1 97 108 MET B CA 1
ATOM 4002 C C . MET B 1 108 ? -19.859 2.955 -16.406 1 97 108 MET B C 1
ATOM 4004 O O . MET B 1 108 ? -18.906 2.793 -17.156 1 97 108 MET B O 1
ATOM 4008 N N . VAL B 1 109 ? -20.984 2.35 -16.531 1 94.88 109 VAL B N 1
ATOM 4009 C CA . VAL B 1 109 ? -21.047 1.164 -17.375 1 94.88 109 VAL B CA 1
ATOM 4010 C C . VAL B 1 109 ? -21.594 1.548 -18.75 1 94.88 109 VAL B C 1
ATOM 4012 O O . VAL B 1 109 ? -21.062 1.103 -19.781 1 94.88 109 VAL B O 1
ATOM 4015 N N . GLU B 1 110 ? -22.531 2.391 -18.734 1 92.19 110 GLU B N 1
ATOM 4016 C CA . GLU B 1 110 ? -23.359 2.527 -19.922 1 92.19 110 GLU B CA 1
ATOM 4017 C C . GLU B 1 110 ? -23.016 3.807 -20.688 1 92.19 110 GLU B C 1
ATOM 4019 O O . GLU B 1 110 ? -23.375 3.951 -21.859 1 92.19 110 GLU B O 1
ATOM 4024 N N . HIS B 1 111 ? -22.406 4.688 -20.031 1 94.62 111 HIS B N 1
ATOM 4025 C CA . HIS B 1 111 ? -22.203 5.961 -20.719 1 94.62 111 HIS B CA 1
ATOM 4026 C C . HIS B 1 111 ? -21.312 5.801 -21.938 1 94.62 111 HIS B C 1
ATOM 4028 O O . HIS B 1 111 ? -20.344 5.031 -21.906 1 94.62 111 HIS B O 1
ATOM 4034 N N . LYS B 1 112 ? -21.594 6.605 -22.922 1 93.81 112 LYS B N 1
ATOM 4035 C CA . LYS B 1 112 ? -20.891 6.473 -24.203 1 93.81 112 LYS B CA 1
ATOM 4036 C C . LYS B 1 112 ? -19.469 7.008 -24.109 1 93.81 112 LYS B C 1
ATOM 4038 O O . LYS B 1 112 ? -18.562 6.473 -24.75 1 93.81 112 LYS B O 1
ATOM 4043 N N . GLU B 1 113 ? -19.281 8.008 -23.359 1 94.75 113 GLU B N 1
ATOM 4044 C CA . GLU B 1 113 ? -17.969 8.656 -23.266 1 94.75 113 GLU B CA 1
ATOM 4045 C C . GLU B 1 113 ? -17.141 8.055 -22.141 1 94.75 113 GLU B C 1
ATOM 4047 O O . GLU B 1 113 ? -17.578 8.008 -20.984 1 94.75 113 GLU B O 1
ATOM 4052 N N . LEU B 1 114 ? -15.93 7.637 -22.531 1 94.88 114 LEU B N 1
ATOM 4053 C CA . LEU B 1 114 ? -15.016 7.027 -21.562 1 94.88 114 LEU B CA 1
ATOM 4054 C C . LEU B 1 114 ? -14.711 7.992 -20.422 1 94.88 114 LEU B C 1
ATOM 4056 O O . LEU B 1 114 ? -14.586 7.574 -19.266 1 94.88 114 LEU B O 1
ATOM 4060 N N . ARG B 1 115 ? -14.547 9.25 -20.797 1 94.94 115 ARG B N 1
ATOM 4061 C CA . ARG B 1 115 ? -14.258 10.258 -19.781 1 94.94 115 ARG B CA 1
ATOM 4062 C C . ARG B 1 115 ? -15.344 10.289 -18.703 1 94.94 115 ARG B C 1
ATOM 4064 O O . ARG B 1 115 ? -15.039 10.352 -17.516 1 94.94 115 ARG B O 1
ATOM 4071 N N . CYS B 1 116 ? -16.578 10.234 -19.094 1 96.69 116 CYS B N 1
ATOM 4072 C CA . CYS B 1 116 ? -17.719 10.242 -18.172 1 96.69 116 CYS B CA 1
ATOM 4073 C C . CYS B 1 116 ? -17.734 8.977 -17.328 1 96.69 116 CYS B C 1
ATOM 4075 O O . CYS B 1 116 ? -18.016 9.031 -16.125 1 96.69 116 CYS B O 1
ATOM 4077 N N . ARG B 1 117 ? -17.422 7.875 -17.922 1 97 117 ARG B N 1
ATOM 4078 C CA . ARG B 1 117 ? -17.375 6.613 -17.188 1 97 117 ARG B CA 1
ATOM 4079 C C . ARG B 1 117 ? -16.312 6.656 -16.094 1 97 117 ARG B C 1
ATOM 4081 O O . ARG B 1 117 ? -16.547 6.238 -14.961 1 97 117 ARG B O 1
ATOM 4088 N N . ARG B 1 118 ? -15.18 7.242 -16.406 1 96.88 118 ARG B N 1
ATOM 4089 C CA . ARG B 1 118 ? -14.078 7.348 -15.461 1 96.88 118 ARG B CA 1
ATOM 4090 C C . ARG B 1 118 ? -14.445 8.273 -14.305 1 96.88 118 ARG B C 1
ATOM 4092 O O . ARG B 1 118 ? -14.102 7.996 -13.148 1 96.88 118 ARG B O 1
ATOM 4099 N N . LEU B 1 119 ? -15.07 9.336 -14.633 1 97.56 119 LEU B N 1
ATOM 4100 C CA . LEU B 1 119 ? -15.484 10.273 -13.594 1 97.56 119 LEU B CA 1
ATOM 4101 C C . LEU B 1 119 ? -16.5 9.633 -12.648 1 97.56 119 LEU B C 1
ATOM 4103 O O . LEU B 1 119 ? -16.484 9.898 -11.445 1 97.56 119 LEU B O 1
ATOM 4107 N N . ALA B 1 120 ? -17.359 8.828 -13.227 1 98.12 120 ALA B N 1
ATOM 4108 C CA . ALA B 1 120 ? -18.312 8.086 -12.398 1 98.12 120 ALA B CA 1
ATOM 4109 C C . ALA B 1 120 ? -17.578 7.133 -11.453 1 98.12 120 ALA B C 1
ATOM 4111 O O . ALA B 1 120 ? -17.922 7.02 -10.281 1 98.12 120 ALA B O 1
ATOM 4112 N N . VAL B 1 121 ? -16.531 6.461 -11.938 1 97.88 121 VAL B N 1
ATOM 4113 C CA . VAL B 1 121 ? -15.727 5.578 -11.109 1 97.88 121 VAL B CA 1
ATOM 4114 C C . VAL B 1 121 ? -15.086 6.375 -9.969 1 97.88 121 VAL B C 1
ATOM 4116 O O . VAL B 1 121 ? -15.141 5.965 -8.812 1 97.88 121 VAL B O 1
ATOM 4119 N N . ASP B 1 122 ? -14.562 7.496 -10.305 1 96.75 122 ASP B N 1
ATOM 4120 C CA . ASP B 1 122 ? -13.914 8.336 -9.305 1 96.75 122 ASP B CA 1
ATOM 4121 C C . ASP B 1 122 ? -14.883 8.711 -8.18 1 96.75 122 ASP B C 1
ATOM 4123 O O . ASP B 1 122 ? -14.516 8.68 -7.004 1 96.75 122 ASP B O 1
ATOM 4127 N N . ALA B 1 123 ? -16.016 9.109 -8.594 1 97.62 123 ALA B N 1
ATOM 4128 C CA . ALA B 1 123 ? -17.031 9.492 -7.617 1 97.62 123 ALA B CA 1
ATOM 4129 C C . ALA B 1 123 ? -17.406 8.305 -6.73 1 97.62 123 ALA B C 1
ATOM 4131 O O . ALA B 1 123 ? -17.547 8.453 -5.516 1 97.62 123 ALA B O 1
ATOM 4132 N N . LEU B 1 124 ? -17.547 7.16 -7.293 1 97.88 124 LEU B N 1
ATOM 4133 C CA . LEU B 1 124 ? -17.922 5.965 -6.551 1 97.88 124 LEU B CA 1
ATOM 4134 C C . LEU B 1 124 ? -16.828 5.562 -5.566 1 97.88 124 LEU B C 1
ATOM 4136 O O . LEU B 1 124 ? -17.109 5.109 -4.457 1 97.88 124 LEU B O 1
ATOM 4140 N N . VAL B 1 125 ? -15.562 5.73 -5.977 1 96.25 125 VAL B N 1
ATOM 4141 C CA . VAL B 1 125 ? -14.445 5.43 -5.09 1 96.25 125 VAL B CA 1
ATOM 4142 C C . VAL B 1 125 ? -14.531 6.297 -3.834 1 96.25 125 VAL B C 1
ATOM 4144 O O . VAL B 1 125 ? -14.391 5.797 -2.717 1 96.25 125 VAL B O 1
ATOM 4147 N N . GLU B 1 126 ? -14.82 7.516 -4.055 1 94.19 126 GLU B N 1
ATOM 4148 C CA . GLU B 1 126 ? -14.898 8.43 -2.918 1 94.19 126 GLU B CA 1
ATOM 4149 C C . GLU B 1 126 ? -16.109 8.117 -2.043 1 94.19 126 GLU B C 1
ATOM 4151 O O . GLU B 1 126 ? -16.031 8.195 -0.815 1 94.19 126 GLU B O 1
ATOM 4156 N N . LEU B 1 127 ? -17.188 7.762 -2.654 1 95.38 127 LEU B N 1
ATOM 4157 C CA . LEU B 1 127 ? -18.391 7.422 -1.902 1 95.38 127 LEU B CA 1
ATOM 4158 C C . LEU B 1 127 ? -18.172 6.152 -1.083 1 95.38 127 LEU B C 1
ATOM 4160 O O . LEU B 1 127 ? -18.703 6.027 0.024 1 95.38 127 LEU B O 1
ATOM 4164 N N . ALA B 1 128 ? -17.422 5.262 -1.603 1 94.31 128 ALA B N 1
ATOM 4165 C CA . ALA B 1 128 ? -17.188 3.988 -0.929 1 94.31 128 ALA B CA 1
ATOM 4166 C C . ALA B 1 128 ? -16.203 4.152 0.223 1 94.31 128 ALA B C 1
ATOM 4168 O O . ALA B 1 128 ? -16.297 3.453 1.234 1 94.31 128 ALA B O 1
ATOM 4169 N N . SER B 1 129 ? -15.305 5.039 0.088 1 91.38 129 SER B N 1
ATOM 4170 C CA . SER B 1 129 ? -14.195 5.176 1.025 1 91.38 129 SER B CA 1
ATOM 4171 C C . SER B 1 129 ? -14.695 5.535 2.422 1 91.38 129 SER B C 1
ATOM 4173 O O . SER B 1 129 ? -15.398 6.531 2.598 1 91.38 129 SER B O 1
ATOM 4175 N N . GLY B 1 130 ? -14.438 4.715 3.373 1 86.62 130 GLY B N 1
ATOM 4176 C CA . GLY B 1 130 ? -14.711 4.988 4.773 1 86.62 130 GLY B CA 1
ATOM 4177 C C . GLY B 1 130 ? -16.125 4.613 5.184 1 86.62 130 GLY B C 1
ATOM 4178 O O . GLY B 1 130 ? -16.547 4.891 6.312 1 86.62 130 GLY B O 1
ATOM 4179 N N . SER B 1 131 ? -16.906 3.943 4.266 1 87.44 131 SER B N 1
ATOM 4180 C CA . SER B 1 131 ? -18.297 3.68 4.578 1 87.44 131 SER B CA 1
ATOM 4181 C C . SER B 1 131 ? -18.703 2.279 4.137 1 87.44 131 SER B C 1
ATOM 4183 O O . SER B 1 131 ? -18.891 2.031 2.943 1 87.44 131 SER B O 1
ATOM 4185 N N . PHE B 1 132 ? -19.047 1.403 5.117 1 87.06 132 PHE B N 1
ATOM 4186 C CA . PHE B 1 132 ? -19.562 0.078 4.781 1 87.06 132 PHE B CA 1
ATOM 4187 C C . PHE B 1 132 ? -20.922 0.176 4.117 1 87.06 132 PHE B C 1
ATOM 4189 O O . PHE B 1 132 ? -21.234 -0.591 3.205 1 87.06 132 PHE B O 1
ATOM 4196 N N . ARG B 1 133 ? -21.609 1.129 4.566 1 87.62 133 ARG B N 1
ATOM 4197 C CA . ARG B 1 133 ? -22.953 1.325 4.031 1 87.62 133 ARG B CA 1
ATOM 4198 C C . ARG B 1 133 ? -22.906 1.64 2.541 1 87.62 133 ARG B C 1
ATOM 4200 O O . ARG B 1 133 ? -23.625 1.023 1.751 1 87.62 133 ARG B O 1
ATOM 4207 N N . ASN B 1 134 ? -22.109 2.6 2.207 1 92.81 134 ASN B N 1
ATOM 4208 C CA . ASN B 1 134 ? -22.016 2.98 0.801 1 92.81 134 ASN B CA 1
ATOM 4209 C C . ASN B 1 134 ? -21.422 1.855 -0.048 1 92.81 134 ASN B C 1
ATOM 4211 O O . ASN B 1 134 ? -21.828 1.675 -1.202 1 92.81 134 ASN B O 1
ATOM 4215 N N . LYS B 1 135 ? -20.469 1.129 0.479 1 93 135 LYS B N 1
ATOM 4216 C CA . LYS B 1 135 ? -19.938 -0.033 -0.228 1 93 135 LYS B CA 1
ATOM 4217 C C . LYS B 1 135 ? -21.047 -1.04 -0.539 1 93 135 LYS B C 1
ATOM 4219 O O . LYS B 1 135 ? -21.125 -1.558 -1.655 1 93 135 LYS B O 1
ATOM 4224 N N . LYS B 1 136 ? -21.844 -1.262 0.457 1 92.19 136 LYS B N 1
ATOM 4225 C CA . LYS B 1 136 ? -22.969 -2.18 0.266 1 92.19 136 LYS B CA 1
ATOM 4226 C C . LYS B 1 136 ? -23.906 -1.672 -0.816 1 92.19 136 LYS B C 1
ATOM 4228 O O . LYS B 1 136 ? -24.359 -2.441 -1.672 1 92.19 136 LYS B O 1
ATOM 4233 N N . LEU B 1 137 ? -24.203 -0.418 -0.767 1 93.75 137 LEU B N 1
ATOM 4234 C CA . LEU B 1 137 ? -25.094 0.185 -1.751 1 93.75 137 LEU B CA 1
ATOM 4235 C C . LEU B 1 137 ? -24.531 0.02 -3.162 1 93.75 137 LEU B C 1
ATOM 4237 O O . LEU B 1 137 ? -25.297 -0.246 -4.102 1 93.75 137 LEU B O 1
ATOM 4241 N N . ILE B 1 138 ? -23.281 0.153 -3.316 1 95.88 138 ILE B N 1
ATOM 4242 C CA . ILE B 1 138 ? -22.625 0.048 -4.613 1 95.88 138 ILE B CA 1
ATOM 4243 C C . ILE B 1 138 ? -22.734 -1.383 -5.137 1 95.88 138 ILE B C 1
ATOM 4245 O O . ILE B 1 138 ? -23.047 -1.6 -6.309 1 95.88 138 ILE B O 1
ATOM 4249 N N . VAL B 1 139 ? -22.5 -2.357 -4.285 1 93.69 139 VAL B N 1
ATOM 4250 C CA . VAL B 1 139 ? -22.625 -3.76 -4.664 1 93.69 139 VAL B CA 1
ATOM 4251 C C . VAL B 1 139 ? -24.078 -4.07 -5.02 1 93.69 139 VAL B C 1
ATOM 4253 O O . VAL B 1 139 ? -24.359 -4.742 -6.02 1 93.69 139 VAL B O 1
ATOM 4256 N N . GLU B 1 140 ? -24.969 -3.529 -4.266 1 92.62 140 GLU B N 1
ATOM 4257 C CA . GLU B 1 140 ? -26.406 -3.762 -4.48 1 92.62 140 GLU B CA 1
ATOM 4258 C C . GLU B 1 140 ? -26.875 -3.098 -5.766 1 92.62 140 GLU B C 1
ATOM 4260 O O . GLU B 1 140 ? -27.859 -3.533 -6.363 1 92.62 140 GLU B O 1
ATOM 4265 N N . ALA B 1 141 ? -26.219 -2.074 -6.145 1 94.88 141 ALA B N 1
ATOM 4266 C CA . ALA B 1 141 ? -26.562 -1.384 -7.383 1 94.88 141 ALA B CA 1
ATOM 4267 C C . ALA B 1 141 ? -26.141 -2.191 -8.602 1 94.88 141 ALA B C 1
ATOM 4269 O O . ALA B 1 141 ? -26.391 -1.795 -9.742 1 94.88 141 ALA B O 1
ATOM 4270 N N . GLY B 1 142 ? -25.438 -3.293 -8.383 1 93.5 142 GLY B N 1
ATOM 4271 C CA . GLY B 1 142 ? -25.156 -4.234 -9.453 1 93.5 142 GLY B CA 1
ATOM 4272 C C . GLY B 1 142 ? -23.766 -4.078 -10.031 1 93.5 142 GLY B C 1
ATOM 4273 O O . GLY B 1 142 ? -23.516 -4.457 -11.18 1 93.5 142 GLY B O 1
ATOM 4274 N N . LEU B 1 143 ? -22.844 -3.504 -9.312 1 94.62 143 LEU B N 1
ATOM 4275 C CA . LEU B 1 143 ? -21.469 -3.297 -9.789 1 94.62 143 LEU B CA 1
ATOM 4276 C C . LEU B 1 143 ? -20.875 -4.602 -10.297 1 94.62 143 LEU B C 1
ATOM 4278 O O . LEU B 1 143 ? -20.359 -4.656 -11.414 1 94.62 143 LEU B O 1
ATOM 4282 N N . LEU B 1 144 ? -20.984 -5.664 -9.562 1 94 144 LEU B N 1
ATOM 4283 C CA . LEU B 1 144 ? -20.297 -6.91 -9.867 1 94 144 LEU B CA 1
ATOM 4284 C C . LEU B 1 144 ? -20.875 -7.566 -11.117 1 94 144 LEU B C 1
ATOM 4286 O O . LEU B 1 144 ? -20.141 -8.078 -11.953 1 94 144 LEU B O 1
ATOM 4290 N N . SER B 1 145 ? -22.188 -7.527 -11.258 1 93.25 145 SER B N 1
ATOM 4291 C CA . SER B 1 145 ? -22.828 -8.172 -12.398 1 93.25 145 SER B CA 1
ATOM 4292 C C . SER B 1 145 ? -22.516 -7.438 -13.695 1 93.25 145 SER B C 1
ATOM 4294 O O . SER B 1 145 ? -22.734 -7.977 -14.781 1 93.25 145 SER B O 1
ATOM 4296 N N . LYS B 1 146 ? -21.984 -6.285 -13.555 1 94.12 146 LYS B N 1
ATOM 4297 C CA . LYS B 1 146 ? -21.719 -5.48 -14.742 1 94.12 146 LYS B CA 1
ATOM 4298 C C . LYS B 1 146 ? -20.25 -5.57 -15.148 1 94.12 146 LYS B C 1
ATOM 4300 O O . LYS B 1 146 ? -19.844 -5.004 -16.172 1 94.12 146 LYS B O 1
ATOM 4305 N N . LEU B 1 147 ? -19.375 -6.305 -14.469 1 94.62 147 LEU B N 1
ATOM 4306 C CA . LEU B 1 147 ? -17.938 -6.383 -14.703 1 94.62 147 LEU B CA 1
ATOM 4307 C C . LEU B 1 147 ? -17.641 -6.934 -16.094 1 94.62 147 LEU B C 1
ATOM 4309 O O . LEU B 1 147 ? -16.75 -6.434 -16.781 1 94.62 147 LEU B O 1
ATOM 4313 N N . PRO B 1 148 ? -18.391 -7.918 -16.562 1 93.19 148 PRO B N 1
ATOM 4314 C CA . PRO B 1 148 ? -18.125 -8.383 -17.922 1 93.19 148 PRO B CA 1
ATOM 4315 C C . PRO B 1 148 ? -18.266 -7.281 -18.969 1 93.19 148 PRO B C 1
ATOM 4317 O O . PRO B 1 148 ? -17.5 -7.223 -19.922 1 93.19 148 PRO B O 1
ATOM 4320 N N . GLN B 1 149 ? -19.203 -6.449 -18.75 1 93.12 149 GLN B N 1
ATOM 4321 C CA . GLN B 1 149 ? -19.391 -5.332 -19.656 1 93.12 149 GLN B CA 1
ATOM 4322 C C . GLN B 1 149 ? -18.234 -4.344 -19.578 1 93.12 149 GLN B C 1
ATOM 4324 O O . GLN B 1 149 ? -17.812 -3.793 -20.594 1 93.12 149 GLN B O 1
ATOM 4329 N N . LEU B 1 150 ? -17.75 -4.152 -18.406 1 93.06 150 LEU B N 1
ATOM 4330 C CA . LEU B 1 150 ? -16.625 -3.232 -18.203 1 93.06 150 LEU B CA 1
ATOM 4331 C C . LEU B 1 150 ? -15.359 -3.764 -18.859 1 93.06 150 LEU B C 1
ATOM 4333 O O . LEU B 1 150 ? -14.508 -2.984 -19.297 1 93.06 150 LEU B O 1
ATOM 4337 N N . MET B 1 151 ? -15.219 -5.039 -18.984 1 90.94 151 MET B N 1
ATOM 4338 C CA . MET B 1 151 ? -14.039 -5.688 -19.547 1 90.94 151 MET B CA 1
ATOM 4339 C C . MET B 1 151 ? -13.953 -5.445 -21.047 1 90.94 151 MET B C 1
ATOM 4341 O O . MET B 1 151 ? -12.891 -5.637 -21.656 1 90.94 151 MET B O 1
ATOM 4345 N N . ARG B 1 152 ? -15.055 -5.051 -21.609 1 89.94 152 ARG B N 1
ATOM 4346 C CA . ARG B 1 152 ? -15.055 -4.773 -23.047 1 89.94 152 ARG B CA 1
ATOM 4347 C C . ARG B 1 152 ? -14.172 -3.57 -23.375 1 89.94 152 ARG B C 1
ATOM 4349 O O . ARG B 1 152 ? -13.609 -3.488 -24.469 1 89.94 152 ARG B O 1
ATOM 4356 N N . SER B 1 153 ? -14.141 -2.697 -22.469 1 90.88 153 SER B N 1
ATOM 4357 C CA . SER B 1 153 ? -13.195 -1.586 -22.578 1 90.88 153 SER B CA 1
ATOM 4358 C C . SER B 1 153 ? -11.898 -1.888 -21.844 1 90.88 153 SER B C 1
ATOM 4360 O O . SER B 1 153 ? -11.828 -1.765 -20.609 1 90.88 153 SER B O 1
ATOM 4362 N N . LYS B 1 154 ? -10.812 -2.17 -22.594 1 89.75 154 LYS B N 1
ATOM 4363 C CA . LYS B 1 154 ? -9.539 -2.523 -21.984 1 89.75 154 LYS B CA 1
ATOM 4364 C C . LYS B 1 154 ? -9 -1.371 -21.141 1 89.75 154 LYS B C 1
ATOM 4366 O O . LYS B 1 154 ? -8.398 -1.593 -20.094 1 89.75 154 LYS B O 1
ATOM 4371 N N . ALA B 1 155 ? -9.305 -0.205 -21.656 1 92.19 155 ALA B N 1
ATOM 4372 C CA . ALA B 1 155 ? -8.828 0.972 -20.938 1 92.19 155 ALA B CA 1
ATOM 4373 C C . ALA B 1 155 ? -9.492 1.087 -19.562 1 92.19 155 ALA B C 1
ATOM 4375 O O . ALA B 1 155 ? -8.828 1.376 -18.562 1 92.19 155 ALA B O 1
ATOM 4376 N N . LEU B 1 156 ? -10.773 0.812 -19.5 1 92.62 156 LEU B N 1
ATOM 4377 C CA . LEU B 1 156 ? -11.492 0.924 -18.234 1 92.62 156 LEU B CA 1
ATOM 4378 C C . LEU B 1 156 ? -11.195 -0.267 -17.328 1 92.62 156 LEU B C 1
ATOM 4380 O O . LEU B 1 156 ? -11.094 -0.116 -16.109 1 92.62 156 LEU B O 1
ATOM 4384 N N . ALA B 1 157 ? -11.008 -1.39 -17.953 1 93.56 157 ALA B N 1
ATOM 4385 C CA . ALA B 1 157 ? -10.711 -2.594 -17.188 1 93.56 157 ALA B CA 1
ATOM 4386 C C . ALA B 1 157 ? -9.383 -2.461 -16.453 1 93.56 157 ALA B C 1
ATOM 4388 O O . ALA B 1 157 ? -9.203 -3.016 -15.359 1 93.56 157 ALA B O 1
ATOM 4389 N N . ARG B 1 158 ? -8.5 -1.703 -17.016 1 95.38 158 ARG B N 1
ATOM 4390 C CA . ARG B 1 158 ? -7.164 -1.522 -16.453 1 95.38 158 ARG B CA 1
ATOM 4391 C C . ARG B 1 158 ? -7.09 -0.238 -15.625 1 95.38 158 ARG B C 1
ATOM 4393 O O . ARG B 1 158 ? -6 0.202 -15.258 1 95.38 158 ARG B O 1
ATOM 4400 N N . ASP B 1 159 ? -8.211 0.319 -15.438 1 94.69 159 ASP B N 1
ATOM 4401 C CA . ASP B 1 159 ? -8.258 1.607 -14.758 1 94.69 159 ASP B CA 1
ATOM 4402 C C . ASP B 1 159 ? -7.934 1.451 -13.273 1 94.69 159 ASP B C 1
ATOM 4404 O O . ASP B 1 159 ? -8.508 0.596 -12.594 1 94.69 159 ASP B O 1
ATOM 4408 N N . ARG B 1 160 ? -7.047 2.322 -12.789 1 93.06 160 ARG B N 1
ATOM 4409 C CA . ARG B 1 160 ? -6.586 2.256 -11.406 1 93.06 160 ARG B CA 1
ATOM 4410 C C . ARG B 1 160 ? -7.73 2.518 -10.438 1 93.06 160 ARG B C 1
ATOM 4412 O O . ARG B 1 160 ? -7.824 1.872 -9.391 1 93.06 160 ARG B O 1
ATOM 4419 N N . GLN B 1 161 ? -8.539 3.438 -10.781 1 94.25 161 GLN B N 1
ATOM 4420 C CA . GLN B 1 161 ? -9.633 3.787 -9.891 1 94.25 161 GLN B CA 1
ATOM 4421 C C . GLN B 1 161 ? -10.68 2.674 -9.844 1 94.25 161 GLN B C 1
ATOM 4423 O O . GLN B 1 161 ? -11.297 2.441 -8.797 1 94.25 161 GLN B O 1
ATOM 4428 N N . LEU B 1 162 ? -10.898 2.033 -10.914 1 96.94 162 LEU B N 1
ATOM 4429 C CA . LEU B 1 162 ? -11.805 0.89 -10.883 1 96.94 162 LEU B CA 1
ATOM 4430 C C . LEU B 1 162 ? -11.258 -0.215 -9.992 1 96.94 162 LEU B C 1
ATOM 4432 O O . LEU B 1 162 ? -12 -0.805 -9.195 1 96.94 162 LEU B O 1
ATOM 4436 N N . ALA B 1 163 ? -9.984 -0.502 -10.141 1 96.38 163 ALA B N 1
ATOM 4437 C CA . ALA B 1 163 ? -9.359 -1.499 -9.281 1 96.38 163 ALA B CA 1
ATOM 4438 C C . ALA B 1 163 ? -9.523 -1.131 -7.809 1 96.38 163 ALA B C 1
ATOM 4440 O O . ALA B 1 163 ? -9.82 -1.99 -6.977 1 96.38 163 ALA B O 1
ATOM 4441 N N . LEU B 1 164 ? -9.32 0.145 -7.523 1 95.31 164 LEU B N 1
ATOM 4442 C CA . LEU B 1 164 ? -9.469 0.628 -6.156 1 95.31 164 LEU B CA 1
ATOM 4443 C C . LEU B 1 164 ? -10.898 0.443 -5.664 1 95.31 164 LEU B C 1
ATOM 4445 O O . LEU B 1 164 ? -11.117 0.1 -4.5 1 95.31 164 LEU B O 1
ATOM 4449 N N . LEU B 1 165 ? -11.828 0.715 -6.488 1 96.62 165 LEU B N 1
ATOM 4450 C CA . LEU B 1 165 ? -13.227 0.537 -6.129 1 96.62 165 LEU B CA 1
ATOM 4451 C C . LEU B 1 165 ? -13.523 -0.919 -5.785 1 96.62 165 LEU B C 1
ATOM 4453 O O . LEU B 1 165 ? -14.141 -1.207 -4.758 1 96.62 165 LEU B O 1
ATOM 4457 N N . LEU B 1 166 ? -13.062 -1.795 -6.641 1 96.38 166 LEU B N 1
ATOM 4458 C CA . LEU B 1 166 ? -13.281 -3.221 -6.414 1 96.38 166 LEU B CA 1
ATOM 4459 C C . LEU B 1 166 ? -12.586 -3.674 -5.133 1 96.38 166 LEU B C 1
ATOM 4461 O O . LEU B 1 166 ? -13.141 -4.469 -4.371 1 96.38 166 LEU B O 1
ATOM 4465 N N . CYS B 1 167 ? -11.453 -3.164 -4.902 1 95.19 167 CYS B N 1
ATOM 4466 C CA . CYS B 1 167 ? -10.742 -3.465 -3.666 1 95.19 167 CYS B CA 1
ATOM 4467 C C . CYS B 1 167 ? -11.516 -2.955 -2.455 1 95.19 167 CYS B C 1
ATOM 4469 O O . CYS B 1 167 ? -11.648 -3.662 -1.455 1 95.19 167 CYS B O 1
ATOM 4471 N N . SER B 1 168 ? -12.016 -1.824 -2.596 1 93 168 SER B N 1
ATOM 4472 C CA . SER B 1 168 ? -12.773 -1.219 -1.505 1 93 168 SER B CA 1
ATOM 4473 C C . SER B 1 168 ? -14 -2.051 -1.156 1 93 168 SER B C 1
ATOM 4475 O O . SER B 1 168 ? -14.242 -2.35 0.014 1 93 168 SER B O 1
ATOM 4477 N N . VAL B 1 169 ? -14.75 -2.471 -2.123 1 93.56 169 VAL B N 1
ATOM 4478 C CA . VAL B 1 169 ? -15.984 -3.191 -1.844 1 93.56 169 VAL B CA 1
ATOM 4479 C C . VAL B 1 169 ? -15.664 -4.605 -1.367 1 93.56 169 VAL B C 1
ATOM 4481 O O . VAL B 1 169 ? -16.469 -5.23 -0.667 1 93.56 169 VAL B O 1
ATOM 4484 N N . SER B 1 170 ? -14.508 -5.133 -1.684 1 93.12 170 SER B N 1
ATOM 4485 C CA . SER B 1 170 ? -14.133 -6.48 -1.267 1 93.12 170 SER B CA 1
ATOM 4486 C C . SER B 1 170 ? -13.953 -6.562 0.246 1 93.12 170 SER B C 1
ATOM 4488 O O . SER B 1 170 ? -13.977 -7.656 0.82 1 93.12 170 SER B O 1
ATOM 4490 N N . SER B 1 171 ? -13.742 -5.457 0.897 1 88.81 171 SER B N 1
ATOM 4491 C CA . SER B 1 171 ? -13.609 -5.438 2.35 1 88.81 171 SER B CA 1
ATOM 4492 C C . SER B 1 171 ? -14.891 -5.922 3.023 1 88.81 171 SER B C 1
ATOM 4494 O O . SER B 1 171 ? -14.875 -6.297 4.199 1 88.81 171 SER B O 1
ATOM 4496 N N . LEU B 1 172 ? -15.984 -5.926 2.279 1 86.56 172 LEU B N 1
ATOM 4497 C CA . LEU B 1 172 ? -17.266 -6.418 2.785 1 86.56 172 LEU B CA 1
ATOM 4498 C C . LEU B 1 172 ? -17.234 -7.93 2.967 1 86.56 172 LEU B C 1
ATOM 4500 O O . LEU B 1 172 ? -18.078 -8.5 3.654 1 86.56 172 LEU B O 1
ATOM 4504 N N . ALA B 1 173 ? -16.328 -8.594 2.41 1 80.81 173 ALA B N 1
ATOM 4505 C CA . ALA B 1 173 ? -16.281 -10.055 2.406 1 80.81 173 ALA B CA 1
ATOM 4506 C C . ALA B 1 173 ? -16.188 -10.602 3.826 1 80.81 173 ALA B C 1
ATOM 4508 O O . ALA B 1 173 ? -16.75 -11.656 4.133 1 80.81 173 ALA B O 1
ATOM 4509 N N . LYS B 1 174 ? -15.477 -9.922 4.715 1 70.38 174 LYS B N 1
ATOM 4510 C CA . LYS B 1 174 ? -15.258 -10.406 6.074 1 70.38 174 LYS B CA 1
ATOM 4511 C C . LYS B 1 174 ? -16.516 -10.266 6.918 1 70.38 174 LYS B C 1
ATOM 4513 O O . LYS B 1 174 ? -16.688 -10.961 7.918 1 70.38 174 LYS B O 1
ATOM 4518 N N . THR B 1 175 ? -17.125 -9.352 6.934 1 59.66 175 THR B N 1
ATOM 4519 C CA . THR B 1 175 ? -18.172 -9.023 7.902 1 59.66 175 THR B CA 1
ATOM 4520 C C . THR B 1 175 ? -19.484 -9.711 7.535 1 59.66 175 THR B C 1
ATOM 4522 O O . THR B 1 175 ? -20.297 -10.008 8.414 1 59.66 175 THR B O 1
ATOM 4525 N N . GLN B 1 176 ? -20.219 -9.719 6.5 1 54.78 176 GLN B N 1
ATOM 4526 C CA . GLN B 1 176 ? -21.562 -10.258 6.305 1 54.78 176 GLN B CA 1
ATOM 4527 C C . GLN B 1 176 ? -21.984 -10.18 4.84 1 54.78 176 GLN B C 1
ATOM 4529 O O . GLN B 1 176 ? -23.125 -10.5 4.496 1 54.78 176 GLN B O 1
ATOM 4534 N N . PHE B 1 177 ? -21.078 -9.742 4.086 1 58.28 177 PHE B N 1
ATOM 4535 C CA . PHE B 1 177 ? -21.906 -9.266 2.986 1 58.28 177 PHE B CA 1
ATOM 4536 C C . PHE B 1 177 ? -22.016 -10.32 1.894 1 58.28 177 PHE B C 1
ATOM 4538 O O . PHE B 1 177 ? -21.234 -11.266 1.854 1 58.28 177 PHE B O 1
ATOM 4545 N N . PRO B 1 178 ? -23.203 -10.102 1.249 1 61.19 178 PRO B N 1
ATOM 4546 C CA . PRO B 1 178 ? -23.688 -10.898 0.114 1 61.19 178 PRO B CA 1
ATOM 4547 C C . PRO B 1 178 ? -22.734 -10.867 -1.074 1 61.19 178 PRO B C 1
ATOM 4549 O O . PRO B 1 178 ? -23.156 -11.031 -2.221 1 61.19 178 PRO B O 1
ATOM 4552 N N . LEU B 1 179 ? -21.406 -10.727 -0.748 1 76.12 179 LEU B N 1
ATOM 4553 C CA . LEU B 1 179 ? -20.531 -10.633 -1.913 1 76.12 179 LEU B CA 1
ATOM 4554 C C . LEU B 1 179 ? -20.078 -12.023 -2.369 1 76.12 179 LEU B C 1
ATOM 4556 O O . LEU B 1 179 ? -19.328 -12.695 -1.665 1 76.12 179 LEU B O 1
ATOM 4560 N N . ASP B 1 180 ? -20.719 -12.445 -3.377 1 85.62 180 ASP B N 1
ATOM 4561 C CA . ASP B 1 180 ? -20.297 -13.664 -4.062 1 85.62 180 ASP B CA 1
ATOM 4562 C C . ASP B 1 180 ? -19.328 -13.352 -5.195 1 85.62 180 ASP B C 1
ATOM 4564 O O . ASP B 1 180 ? -19.719 -12.852 -6.246 1 85.62 180 ASP B O 1
ATOM 4568 N N . PRO B 1 181 ? -18.125 -13.648 -4.992 1 88.56 181 PRO B N 1
ATOM 4569 C CA . PRO B 1 181 ? -17.141 -13.219 -5.996 1 88.56 181 PRO B CA 1
ATOM 4570 C C . PRO B 1 181 ? -17 -14.219 -7.141 1 88.56 181 PRO B C 1
ATOM 4572 O O . PRO B 1 181 ? -16.328 -13.93 -8.141 1 88.56 181 PRO B O 1
ATOM 4575 N N . ARG B 1 182 ? -17.625 -15.328 -7.227 1 88.38 182 ARG B N 1
ATOM 4576 C CA . ARG B 1 182 ? -17.344 -16.469 -8.086 1 88.38 182 ARG B CA 1
ATOM 4577 C C . ARG B 1 182 ? -17.672 -16.156 -9.539 1 88.38 182 ARG B C 1
ATOM 4579 O O . ARG B 1 182 ? -16.875 -16.453 -10.438 1 88.38 182 ARG B O 1
ATOM 4586 N N . ARG B 1 183 ? -18.734 -15.562 -9.727 1 87.81 183 ARG B N 1
ATOM 4587 C CA . ARG B 1 183 ? -19.25 -15.5 -11.086 1 87.81 183 ARG B CA 1
ATOM 4588 C C . ARG B 1 183 ? -18.578 -14.375 -11.875 1 87.81 183 ARG B C 1
ATOM 4590 O O . ARG B 1 183 ? -18.25 -14.547 -13.055 1 87.81 183 ARG B O 1
ATOM 4597 N N . PHE B 1 184 ? -18.281 -13.305 -11.25 1 92 184 PHE B N 1
ATOM 4598 C CA . PHE B 1 184 ? -17.875 -12.164 -12.062 1 92 184 PHE B CA 1
ATOM 4599 C C . PHE B 1 184 ? -16.578 -11.547 -11.531 1 92 184 PHE B C 1
ATOM 4601 O O . PHE B 1 184 ? -15.656 -11.266 -12.305 1 92 184 PHE B O 1
ATOM 4608 N N . LEU B 1 185 ? -16.438 -11.445 -10.273 1 95.56 185 LEU B N 1
ATOM 4609 C CA . LEU B 1 185 ? -15.32 -10.719 -9.688 1 95.56 185 LEU B CA 1
ATOM 4610 C C . LEU B 1 185 ? -14.023 -11.5 -9.852 1 95.56 185 LEU B C 1
ATOM 4612 O O . LEU B 1 185 ? -13.016 -10.953 -10.305 1 95.56 185 LEU B O 1
ATOM 4616 N N . LEU B 1 186 ? -14.008 -12.781 -9.594 1 97.38 186 LEU B N 1
ATOM 4617 C CA . LEU B 1 186 ? -12.789 -13.578 -9.617 1 97.38 186 LEU B CA 1
ATOM 4618 C C . LEU B 1 186 ? -12.234 -13.695 -11.031 1 97.38 186 LEU B C 1
ATOM 4620 O O . LEU B 1 186 ? -11.055 -13.438 -11.266 1 97.38 186 LEU B O 1
ATOM 4624 N N . PRO B 1 187 ? -13.109 -14 -11.977 1 96.5 187 PRO B N 1
ATOM 4625 C CA . PRO B 1 187 ? -12.594 -14.039 -13.352 1 96.5 187 PRO B CA 1
ATOM 4626 C C . PRO B 1 187 ? -12.016 -12.695 -13.797 1 96.5 187 PRO B C 1
ATOM 4628 O O . PRO B 1 187 ? -10.977 -12.664 -14.469 1 96.5 187 PRO B O 1
ATOM 4631 N N . PHE B 1 188 ? -12.688 -11.68 -13.453 1 96.88 188 PHE B N 1
ATOM 4632 C CA . PHE B 1 188 ? -12.195 -10.344 -13.773 1 96.88 188 PHE B CA 1
ATOM 4633 C C . PHE B 1 188 ? -10.805 -10.125 -13.203 1 96.88 188 PHE B C 1
ATOM 4635 O O . PHE B 1 188 ? -9.898 -9.68 -13.906 1 96.88 188 PHE B O 1
ATOM 4642 N N . LEU B 1 189 ? -10.57 -10.422 -11.953 1 97.94 189 LEU B N 1
ATOM 4643 C CA . LEU B 1 189 ? -9.305 -10.195 -11.266 1 97.94 189 LEU B CA 1
ATOM 4644 C C . LEU B 1 189 ? -8.188 -11.031 -11.883 1 97.94 189 LEU B C 1
ATOM 4646 O O . LEU B 1 189 ? -7.09 -10.531 -12.133 1 97.94 189 LEU B O 1
ATOM 4650 N N . VAL B 1 190 ? -8.453 -12.258 -12.164 1 97.75 190 VAL B N 1
ATOM 4651 C CA . VAL B 1 190 ? -7.445 -13.156 -12.727 1 97.75 190 VAL B CA 1
ATOM 4652 C C . VAL B 1 190 ? -7.035 -12.672 -14.117 1 97.75 190 VAL B C 1
ATOM 4654 O O . VAL B 1 190 ? -5.855 -12.703 -14.461 1 97.75 190 VAL B O 1
ATOM 4657 N N . GLU B 1 191 ? -7.98 -12.211 -14.812 1 96.75 191 GLU B N 1
ATOM 4658 C CA . GLU B 1 191 ? -7.684 -11.68 -16.141 1 96.75 191 GLU B CA 1
ATOM 4659 C C . GLU B 1 191 ? -6.727 -10.492 -16.062 1 96.75 191 GLU B C 1
ATOM 4661 O O . GLU B 1 191 ? -5.797 -10.383 -16.859 1 96.75 191 GLU B O 1
ATOM 4666 N N . ILE B 1 192 ? -6.957 -9.641 -15.102 1 97 192 ILE B N 1
ATOM 4667 C CA . ILE B 1 192 ? -6.105 -8.461 -14.953 1 97 192 ILE B CA 1
ATOM 4668 C C . ILE B 1 192 ? -4.715 -8.883 -14.492 1 97 192 ILE B C 1
ATOM 4670 O O . ILE B 1 192 ? -3.707 -8.359 -14.961 1 97 192 ILE B O 1
ATOM 4674 N N . LEU B 1 193 ? -4.637 -9.828 -13.609 1 97 193 LEU B N 1
ATOM 4675 C CA . LEU B 1 193 ? -3.35 -10.297 -13.109 1 97 193 LEU B CA 1
ATOM 4676 C C . LEU B 1 193 ? -2.506 -10.883 -14.234 1 97 193 LEU B C 1
ATOM 4678 O O . LEU B 1 193 ? -1.283 -10.727 -14.25 1 97 193 LEU B O 1
ATOM 4682 N N . ASP B 1 194 ? -3.174 -11.477 -15.164 1 95.56 194 ASP B N 1
ATOM 4683 C CA . ASP B 1 194 ? -2.463 -12.148 -16.234 1 95.56 194 ASP B CA 1
ATOM 4684 C C . ASP B 1 194 ? -2.281 -11.227 -17.438 1 95.56 194 ASP B C 1
ATOM 4686 O O . ASP B 1 194 ? -1.688 -11.617 -18.453 1 95.56 194 ASP B O 1
ATOM 4690 N N . ASP B 1 195 ? -2.84 -10.062 -17.312 1 95 195 ASP B N 1
ATOM 4691 C CA . ASP B 1 195 ? -2.729 -9.094 -18.391 1 95 195 ASP B CA 1
ATOM 4692 C C . ASP B 1 195 ? -1.345 -8.445 -18.406 1 95 195 ASP B C 1
ATOM 4694 O O . ASP B 1 195 ? -1.014 -7.656 -17.516 1 95 195 ASP B O 1
ATOM 4698 N N . GLU B 1 196 ? -0.571 -8.641 -19.406 1 90.94 196 GLU B N 1
ATOM 4699 C CA . GLU B 1 196 ? 0.797 -8.133 -19.5 1 90.94 196 GLU B CA 1
ATOM 4700 C C . GLU B 1 196 ? 0.819 -6.617 -19.641 1 90.94 196 GLU B C 1
ATOM 4702 O O . GLU B 1 196 ? 1.802 -5.969 -19.281 1 90.94 196 GLU B O 1
ATOM 4707 N N . ASP B 1 197 ? -0.292 -6.121 -20.062 1 91.69 197 ASP B N 1
ATOM 4708 C CA . ASP B 1 197 ? -0.347 -4.684 -20.312 1 91.69 197 ASP B CA 1
ATOM 4709 C C . ASP B 1 197 ? -0.831 -3.932 -19.078 1 91.69 197 ASP B C 1
ATOM 4711 O O . ASP B 1 197 ? -0.738 -2.703 -19.016 1 91.69 197 ASP B O 1
ATOM 4715 N N . ALA B 1 198 ? -1.398 -4.684 -18.125 1 92.75 198 ALA B N 1
ATOM 4716 C CA . ALA B 1 198 ? -1.836 -4.016 -16.906 1 92.75 198 ALA B CA 1
ATOM 4717 C C . ALA B 1 198 ? -0.643 -3.516 -16.094 1 92.75 198 ALA B C 1
ATOM 4719 O O . ALA B 1 198 ? 0.37 -4.211 -15.977 1 92.75 198 ALA B O 1
ATOM 4720 N N . CYS B 1 199 ? -0.742 -2.283 -15.602 1 88.69 199 CYS B N 1
ATOM 4721 C CA . CYS B 1 199 ? 0.382 -1.729 -14.859 1 88.69 199 CYS B CA 1
ATOM 4722 C C . CYS B 1 199 ? 0.517 -2.402 -13.492 1 88.69 199 CYS B C 1
ATOM 4724 O O . CYS B 1 199 ? -0.437 -3.004 -13 1 88.69 199 CYS B O 1
ATOM 4726 N N . GLU B 1 200 ? 1.617 -2.27 -12.898 1 87.25 200 GLU B N 1
ATOM 4727 C CA . GLU B 1 200 ? 1.961 -2.934 -11.641 1 87.25 200 GLU B CA 1
ATOM 4728 C C . GLU B 1 200 ? 1.036 -2.488 -10.508 1 87.25 200 GLU B C 1
ATOM 4730 O O . GLU B 1 200 ? 0.662 -3.293 -9.656 1 87.25 200 GLU B O 1
ATOM 4735 N N . GLU B 1 201 ? 0.688 -1.246 -10.5 1 88.69 201 GLU B N 1
ATOM 4736 C CA . GLU B 1 201 ? -0.167 -0.707 -9.453 1 88.69 201 GLU B CA 1
ATOM 4737 C C . GLU B 1 201 ? -1.544 -1.364 -9.469 1 88.69 201 GLU B C 1
ATOM 4739 O O . GLU B 1 201 ? -2.104 -1.674 -8.414 1 88.69 201 GLU B O 1
ATOM 4744 N N . VAL B 1 202 ? -2.064 -1.558 -10.656 1 94.12 202 VAL B N 1
ATOM 4745 C CA . VAL B 1 202 ? -3.371 -2.189 -10.805 1 94.12 202 VAL B CA 1
ATOM 4746 C C . VAL B 1 202 ? -3.293 -3.648 -10.359 1 94.12 202 VAL B C 1
ATOM 4748 O O . VAL B 1 202 ? -4.168 -4.133 -9.641 1 94.12 202 VAL B O 1
ATOM 4751 N N . LYS B 1 203 ? -2.256 -4.309 -10.711 1 95.38 203 LYS B N 1
ATOM 4752 C CA . LYS B 1 203 ? -2.074 -5.699 -10.305 1 95.38 203 LYS B CA 1
ATOM 4753 C C . LYS B 1 203 ? -1.945 -5.82 -8.789 1 95.38 203 LYS B C 1
ATOM 4755 O O . LYS B 1 203 ? -2.535 -6.715 -8.18 1 95.38 203 LYS B O 1
ATOM 4760 N N . ARG B 1 204 ? -1.181 -4.918 -8.242 1 93.81 204 ARG B N 1
ATOM 4761 C CA . ARG B 1 204 ? -1.032 -4.895 -6.789 1 93.81 204 ARG B CA 1
ATOM 4762 C C . ARG B 1 204 ? -2.383 -4.719 -6.102 1 93.81 204 ARG B C 1
ATOM 4764 O O . ARG B 1 204 ? -2.672 -5.387 -5.109 1 93.81 204 ARG B O 1
ATOM 4771 N N . THR B 1 205 ? -3.168 -3.85 -6.652 1 94.81 205 THR B N 1
ATOM 4772 C CA . THR B 1 205 ? -4.492 -3.602 -6.09 1 94.81 205 THR B CA 1
ATOM 4773 C C . THR B 1 205 ? -5.383 -4.832 -6.246 1 94.81 205 THR B C 1
ATOM 4775 O O . THR B 1 205 ? -6.152 -5.168 -5.34 1 94.81 205 THR B O 1
ATOM 4778 N N . CYS B 1 206 ? -5.301 -5.496 -7.352 1 97.56 206 CYS B N 1
ATOM 4779 C CA . CYS B 1 206 ? -6.07 -6.719 -7.559 1 97.56 206 CYS B CA 1
ATOM 4780 C C . CYS B 1 206 ? -5.641 -7.805 -6.582 1 97.56 206 CYS B C 1
ATOM 4782 O O . CYS B 1 206 ? -6.477 -8.562 -6.086 1 97.56 206 CYS B O 1
ATOM 4784 N N . VAL B 1 207 ? -4.387 -7.844 -6.285 1 97.69 207 VAL B N 1
ATOM 4785 C CA . VAL B 1 207 ? -3.893 -8.797 -5.297 1 97.69 207 VAL B CA 1
ATOM 4786 C C . VAL B 1 207 ? -4.484 -8.469 -3.926 1 97.69 207 VAL B C 1
ATOM 4788 O O . VAL B 1 207 ? -4.91 -9.367 -3.199 1 97.69 207 VAL B O 1
ATOM 4791 N N . ALA B 1 208 ? -4.512 -7.215 -3.631 1 95.56 208 ALA B N 1
ATOM 4792 C CA . ALA B 1 208 ? -5.113 -6.801 -2.365 1 95.56 208 ALA B CA 1
ATOM 4793 C C . ALA B 1 208 ? -6.586 -7.195 -2.303 1 95.56 208 ALA B C 1
ATOM 4795 O O . ALA B 1 208 ? -7.094 -7.559 -1.238 1 95.56 208 ALA B O 1
ATOM 4796 N N . THR B 1 209 ? -7.266 -7.078 -3.395 1 96.5 209 THR B N 1
ATOM 4797 C CA . THR B 1 209 ? -8.656 -7.5 -3.473 1 96.5 209 THR B CA 1
ATOM 4798 C C . THR B 1 209 ? -8.789 -8.992 -3.186 1 96.5 209 THR B C 1
ATOM 4800 O O . THR B 1 209 ? -9.641 -9.406 -2.393 1 96.5 209 THR B O 1
ATOM 4803 N N . LEU B 1 210 ? -7.938 -9.758 -3.783 1 97 210 LEU B N 1
ATOM 4804 C CA . LEU B 1 210 ? -7.934 -11.195 -3.555 1 97 210 LEU B CA 1
ATOM 4805 C C . LEU B 1 210 ? -7.609 -11.516 -2.1 1 97 210 LEU B C 1
ATOM 4807 O O . LEU B 1 210 ? -8.164 -12.461 -1.526 1 97 210 LEU B O 1
ATOM 4811 N N . TYR B 1 211 ? -6.789 -10.828 -1.529 1 96.69 211 TYR B N 1
ATOM 4812 C CA . TYR B 1 211 ? -6.445 -11 -0.123 1 96.69 211 TYR B CA 1
ATOM 4813 C C . TYR B 1 211 ? -7.668 -10.812 0.767 1 96.69 211 TYR B C 1
ATOM 4815 O O . TYR B 1 211 ? -7.922 -11.625 1.661 1 96.69 211 TYR B O 1
ATOM 4823 N N . ASN B 1 212 ? -8.359 -9.734 0.473 1 92.31 212 ASN B N 1
ATOM 4824 C CA . ASN B 1 212 ? -9.586 -9.484 1.227 1 92.31 212 ASN B CA 1
ATOM 4825 C C . ASN B 1 212 ? -10.57 -10.633 1.083 1 92.31 212 ASN B C 1
ATOM 4827 O O . ASN B 1 212 ? -11.172 -11.062 2.068 1 92.31 212 ASN B O 1
ATOM 4831 N N . LEU B 1 213 ? -10.719 -11.109 -0.079 1 94 213 LEU B N 1
ATOM 4832 C CA . LEU B 1 213 ? -11.664 -12.188 -0.345 1 94 213 LEU B CA 1
ATOM 4833 C C . LEU B 1 213 ? -11.203 -13.484 0.312 1 94 213 LEU B C 1
ATOM 4835 O O . LEU B 1 213 ? -12.023 -14.25 0.812 1 94 213 LEU B O 1
ATOM 4839 N N . SER B 1 214 ? -9.93 -13.695 0.371 1 94.19 214 SER B N 1
ATOM 4840 C CA . SER B 1 214 ? -9.375 -14.945 0.877 1 94.19 214 SER B CA 1
ATOM 4841 C C . SER B 1 214 ? -9.461 -15.008 2.398 1 94.19 214 SER B C 1
ATOM 4843 O O . SER B 1 214 ? -9.258 -16.078 2.99 1 94.19 214 SER B O 1
ATOM 4845 N N . ALA B 1 215 ? -9.727 -13.875 2.998 1 89.69 215 ALA B N 1
ATOM 4846 C CA . ALA B 1 215 ? -9.875 -13.852 4.453 1 89.69 215 ALA B CA 1
ATOM 4847 C C . ALA B 1 215 ? -11.039 -14.734 4.902 1 89.69 215 ALA B C 1
ATOM 4849 O O . ALA B 1 215 ? -11.062 -15.211 6.039 1 89.69 215 ALA B O 1
ATOM 4850 N N . LYS B 1 216 ? -11.984 -14.875 4.035 1 87.62 216 LYS B N 1
ATOM 4851 C CA . LYS B 1 216 ? -13.078 -15.805 4.289 1 87.62 216 LYS B CA 1
ATOM 4852 C C . LYS B 1 216 ? -12.758 -17.203 3.768 1 87.62 216 LYS B C 1
ATOM 4854 O O . LYS B 1 216 ? -12.617 -17.406 2.561 1 87.62 216 LYS B O 1
ATOM 4859 N N . LEU B 1 217 ? -12.766 -18.188 4.652 1 88.56 217 LEU B N 1
ATOM 4860 C CA . LEU B 1 217 ? -12.344 -19.547 4.336 1 88.56 217 LEU B CA 1
ATOM 4861 C C . LEU B 1 217 ? -13.195 -20.141 3.217 1 88.56 217 LEU B C 1
ATOM 4863 O O . LEU B 1 217 ? -12.688 -20.859 2.361 1 88.56 217 LEU B O 1
ATOM 4867 N N . ASP B 1 218 ? -14.438 -19.75 3.16 1 89.56 218 ASP B N 1
ATOM 4868 C CA . ASP B 1 218 ? -15.367 -20.312 2.18 1 89.56 218 ASP B CA 1
ATOM 4869 C C . ASP B 1 218 ? -15.008 -19.859 0.767 1 89.56 218 ASP B C 1
ATOM 4871 O O . ASP B 1 218 ? -15.453 -20.453 -0.215 1 89.56 218 ASP B O 1
ATOM 4875 N N . ASN B 1 219 ? -14.242 -18.828 0.695 1 92.88 219 ASN B N 1
ATOM 4876 C CA . ASN B 1 219 ? -13.883 -18.312 -0.621 1 92.88 219 ASN B CA 1
ATOM 4877 C C . ASN B 1 219 ? -12.656 -19.016 -1.188 1 92.88 219 ASN B C 1
ATOM 4879 O O . ASN B 1 219 ? -12.289 -18.781 -2.342 1 92.88 219 ASN B O 1
ATOM 4883 N N . ALA B 1 220 ? -12.023 -19.859 -0.449 1 94.75 220 ALA B N 1
ATOM 4884 C CA . ALA B 1 220 ? -10.805 -20.531 -0.896 1 94.75 220 ALA B CA 1
ATOM 4885 C C . ALA B 1 220 ? -11.07 -21.375 -2.146 1 94.75 220 ALA B C 1
ATOM 4887 O O . ALA B 1 220 ? -10.328 -21.297 -3.123 1 94.75 220 ALA B O 1
ATOM 4888 N N . ARG B 1 221 ? -12.109 -22.125 -2.125 1 95.75 221 ARG B N 1
ATOM 4889 C CA . ARG B 1 221 ? -12.398 -23.031 -3.236 1 95.75 221 ARG B CA 1
ATOM 4890 C C . ARG B 1 221 ? -12.648 -22.25 -4.523 1 95.75 221 ARG B C 1
ATOM 4892 O O . ARG B 1 221 ? -12.031 -22.531 -5.551 1 95.75 221 ARG B O 1
ATOM 4899 N N . PRO B 1 222 ? -13.539 -21.25 -4.469 1 95.88 222 PRO B N 1
ATOM 4900 C CA . PRO B 1 222 ? -13.742 -20.5 -5.707 1 95.88 222 PRO B CA 1
ATOM 4901 C C . PRO B 1 222 ? -12.484 -19.766 -6.176 1 95.88 222 PRO B C 1
ATOM 4903 O O . PRO B 1 222 ? -12.25 -19.641 -7.379 1 95.88 222 PRO B O 1
ATOM 4906 N N . ILE B 1 223 ? -11.688 -19.234 -5.297 1 97.56 223 ILE B N 1
ATOM 4907 C CA . ILE B 1 223 ? -10.461 -18.547 -5.676 1 97.56 223 ILE B CA 1
ATOM 4908 C C . ILE B 1 223 ? -9.508 -19.516 -6.359 1 97.56 223 ILE B C 1
ATOM 4910 O O . ILE B 1 223 ? -8.953 -19.219 -7.418 1 97.56 223 ILE B O 1
ATOM 4914 N N . VAL B 1 224 ? -9.375 -20.703 -5.828 1 97.88 224 VAL B N 1
ATOM 4915 C CA . VAL B 1 224 ? -8.523 -21.734 -6.406 1 97.88 224 VAL B CA 1
ATOM 4916 C C . VAL B 1 224 ? -9.055 -22.141 -7.777 1 97.88 224 VAL B C 1
ATOM 4918 O O . VAL B 1 224 ? -8.289 -22.25 -8.742 1 97.88 224 VAL B O 1
ATOM 4921 N N . ALA B 1 225 ? -10.328 -22.297 -7.855 1 97.25 225 ALA B N 1
ATOM 4922 C CA . ALA B 1 225 ? -10.961 -22.734 -9.094 1 97.25 225 ALA B CA 1
ATOM 4923 C C . ALA B 1 225 ? -10.781 -21.703 -10.203 1 97.25 225 ALA B C 1
ATOM 4925 O O . ALA B 1 225 ? -10.789 -22.031 -11.391 1 97.25 225 ALA B O 1
ATOM 4926 N N . SER B 1 226 ? -10.641 -20.469 -9.875 1 97.38 226 SER B N 1
ATOM 4927 C CA . SER B 1 226 ? -10.5 -19.406 -10.859 1 97.38 226 SER B CA 1
ATOM 4928 C C . SER B 1 226 ? -9.117 -19.406 -11.5 1 97.38 226 SER B C 1
ATOM 4930 O O . SER B 1 226 ? -8.883 -18.734 -12.5 1 97.38 226 SER B O 1
ATOM 4932 N N . GLY B 1 227 ? -8.148 -20.109 -10.883 1 96.69 227 GLY B N 1
ATOM 4933 C CA . GLY B 1 227 ? -6.781 -20.141 -11.375 1 96.69 227 GLY B CA 1
ATOM 4934 C C . GLY B 1 227 ? -5.902 -19.062 -10.766 1 96.69 227 GLY B C 1
ATOM 4935 O O . GLY B 1 227 ? -4.789 -18.828 -11.234 1 96.69 227 GLY B O 1
ATOM 4936 N N . ALA B 1 228 ? -6.379 -18.469 -9.719 1 97.75 228 ALA B N 1
ATOM 4937 C CA . ALA B 1 228 ? -5.688 -17.328 -9.109 1 97.75 228 ALA B CA 1
ATOM 4938 C C . ALA B 1 228 ? -4.348 -17.766 -8.516 1 97.75 228 ALA B C 1
ATOM 4940 O O . ALA B 1 228 ? -3.402 -16.969 -8.469 1 97.75 228 ALA B O 1
ATOM 4941 N N . VAL B 1 229 ? -4.18 -18.953 -8.094 1 98 229 VAL B N 1
ATOM 4942 C CA . VAL B 1 229 ? -2.975 -19.438 -7.426 1 98 229 VAL B CA 1
ATOM 4943 C C . VAL B 1 229 ? -1.78 -19.312 -8.367 1 98 229 VAL B C 1
ATOM 4945 O O . VAL B 1 229 ? -0.721 -18.812 -7.98 1 98 229 VAL B O 1
ATOM 4948 N N . ARG B 1 230 ? -1.976 -19.75 -9.578 1 96.69 230 ARG B N 1
ATOM 4949 C CA . ARG B 1 230 ? -0.907 -19.688 -10.57 1 96.69 230 ARG B CA 1
ATOM 4950 C C . ARG B 1 230 ? -0.497 -18.234 -10.836 1 96.69 230 ARG B C 1
ATOM 4952 O O . ARG B 1 230 ? 0.694 -17.922 -10.891 1 96.69 230 ARG B O 1
ATOM 4959 N N . SER B 1 231 ? -1.471 -17.391 -10.992 1 97.06 231 SER B N 1
ATOM 4960 C CA . SER B 1 231 ? -1.21 -15.984 -11.258 1 97.06 231 SER B CA 1
ATOM 4961 C C . SER B 1 231 ? -0.483 -15.328 -10.094 1 97.06 231 SER B C 1
ATOM 4963 O O . SER B 1 231 ? 0.423 -14.516 -10.297 1 97.06 231 SER B O 1
ATOM 4965 N N . LEU B 1 232 ? -0.877 -15.648 -8.875 1 97.5 232 LEU B N 1
ATOM 4966 C CA . LEU B 1 232 ? -0.256 -15.102 -7.676 1 97.5 232 LEU B CA 1
ATOM 4967 C C . LEU B 1 232 ? 1.201 -15.539 -7.57 1 97.5 232 LEU B C 1
ATOM 4969 O O . LEU B 1 232 ? 2.078 -14.719 -7.281 1 97.5 232 LEU B O 1
ATOM 4973 N N . LEU B 1 233 ? 1.494 -16.766 -7.844 1 96.25 233 LEU B N 1
ATOM 4974 C CA . LEU B 1 233 ? 2.859 -17.281 -7.762 1 96.25 233 LEU B CA 1
ATOM 4975 C C . LEU B 1 233 ? 3.748 -16.625 -8.812 1 96.25 233 LEU B C 1
ATOM 4977 O O . LEU B 1 233 ? 4.922 -16.344 -8.555 1 96.25 233 LEU B O 1
ATOM 4981 N N . LYS B 1 234 ? 3.189 -16.406 -9.922 1 93.19 234 LYS B N 1
ATOM 4982 C CA . LYS B 1 234 ? 3.93 -15.688 -10.961 1 93.19 234 LYS B CA 1
ATOM 4983 C C . LYS B 1 234 ? 4.301 -14.281 -10.492 1 93.19 234 LYS B C 1
ATOM 4985 O O . LYS B 1 234 ? 5.434 -13.836 -10.688 1 93.19 234 LYS B O 1
ATOM 4990 N N . LEU B 1 235 ? 3.398 -13.664 -9.82 1 93.06 235 LEU B N 1
ATOM 4991 C CA . LEU B 1 235 ? 3.605 -12.297 -9.367 1 93.06 235 LEU B CA 1
ATOM 4992 C C . LEU B 1 235 ? 4.621 -12.242 -8.234 1 93.06 235 LEU B C 1
ATOM 4994 O O . LEU B 1 235 ? 5.348 -11.258 -8.086 1 93.06 235 LEU B O 1
ATOM 4998 N N . VAL B 1 236 ? 4.648 -13.219 -7.41 1 92.62 236 VAL B N 1
ATOM 4999 C CA . VAL B 1 236 ? 5.578 -13.281 -6.289 1 92.62 236 VAL B CA 1
ATOM 5000 C C . VAL B 1 236 ? 7.008 -13.086 -6.793 1 92.62 236 VAL B C 1
ATOM 5002 O O . VAL B 1 236 ? 7.805 -12.391 -6.16 1 92.62 236 VAL B O 1
ATOM 5005 N N . SER B 1 237 ? 7.301 -13.586 -7.953 1 81.31 237 SER B N 1
ATOM 5006 C CA . SER B 1 237 ? 8.672 -13.57 -8.461 1 81.31 237 SER B CA 1
ATOM 5007 C C . SER B 1 237 ? 8.898 -12.398 -9.406 1 81.31 237 SER B C 1
ATOM 5009 O O . SER B 1 237 ? 10.039 -11.984 -9.625 1 81.31 237 SER B O 1
ATOM 5011 N N . THR B 1 238 ? 7.828 -11.867 -9.906 1 82.88 238 THR B N 1
ATOM 5012 C CA . THR B 1 238 ? 8.016 -10.898 -10.984 1 82.88 238 THR B CA 1
ATOM 5013 C C . THR B 1 238 ? 7.719 -9.484 -10.508 1 82.88 238 THR B C 1
ATOM 5015 O O . THR B 1 238 ? 8.109 -8.508 -11.148 1 82.88 238 THR B O 1
ATOM 5018 N N . SER B 1 239 ? 6.996 -9.383 -9.469 1 81.44 239 SER B N 1
ATOM 5019 C CA . SER B 1 239 ? 6.605 -8.07 -8.977 1 81.44 239 SER B CA 1
ATOM 5020 C C . SER B 1 239 ? 6.949 -7.914 -7.496 1 81.44 239 SER B C 1
ATOM 5022 O O . SER B 1 239 ? 6.184 -8.344 -6.629 1 81.44 239 SER B O 1
ATOM 5024 N N . THR B 1 240 ? 7.941 -7.176 -7.258 1 78.19 240 THR B N 1
ATOM 5025 C CA . THR B 1 240 ? 8.383 -6.996 -5.879 1 78.19 240 THR B CA 1
ATOM 5026 C C . THR B 1 240 ? 7.328 -6.25 -5.066 1 78.19 240 THR B C 1
ATOM 5028 O O . THR B 1 240 ? 7.137 -6.531 -3.881 1 78.19 240 THR B O 1
ATOM 5031 N N . SER B 1 241 ? 6.602 -5.363 -5.715 1 81.56 241 SER B N 1
ATOM 5032 C CA . SER B 1 241 ? 5.629 -4.535 -5.008 1 81.56 241 SER B CA 1
ATOM 5033 C C . SER B 1 241 ? 4.383 -5.332 -4.645 1 81.56 241 SER B C 1
ATOM 5035 O O . SER B 1 241 ? 3.693 -5.012 -3.676 1 81.56 241 SER B O 1
ATOM 5037 N N . ALA B 1 242 ? 4.137 -6.344 -5.355 1 90.56 242 ALA B N 1
ATOM 5038 C CA . ALA B 1 242 ? 2.926 -7.129 -5.121 1 90.56 242 ALA B CA 1
ATOM 5039 C C . ALA B 1 242 ? 3.248 -8.422 -4.383 1 90.56 242 ALA B C 1
ATOM 5041 O O . ALA B 1 242 ? 2.342 -9.164 -3.982 1 90.56 242 ALA B O 1
ATOM 5042 N N . SER B 1 243 ? 4.496 -8.719 -4.141 1 92.94 243 SER B N 1
ATOM 5043 C CA . SER B 1 243 ? 4.941 -10.016 -3.641 1 92.94 243 SER B CA 1
ATOM 5044 C C . SER B 1 243 ? 4.379 -10.297 -2.248 1 92.94 243 SER B C 1
ATOM 5046 O O . SER B 1 243 ? 3.904 -11.398 -1.975 1 92.94 243 SER B O 1
ATOM 5048 N N . GLU B 1 244 ? 4.434 -9.328 -1.438 1 93.94 244 GLU B N 1
ATOM 5049 C CA . GLU B 1 244 ? 3.963 -9.547 -0.074 1 93.94 244 GLU B CA 1
ATOM 5050 C C . GLU B 1 244 ? 2.471 -9.867 -0.048 1 93.94 244 GLU B C 1
ATOM 5052 O O . GLU B 1 244 ? 2.037 -10.781 0.65 1 93.94 244 GLU B O 1
ATOM 5057 N N . GLY B 1 245 ? 1.733 -9.062 -0.813 1 96.25 245 GLY B N 1
ATOM 5058 C CA . GLY B 1 245 ? 0.309 -9.336 -0.909 1 96.25 245 GLY B CA 1
ATOM 5059 C C . GLY B 1 245 ? 0.002 -10.703 -1.491 1 96.25 245 GLY B C 1
ATOM 5060 O O . GLY B 1 245 ? -0.892 -11.406 -1.009 1 96.25 245 GLY B O 1
ATOM 5061 N N . ALA B 1 246 ? 0.708 -11.008 -2.496 1 97.62 246 ALA B N 1
ATOM 5062 C CA . ALA B 1 246 ? 0.513 -12.305 -3.127 1 97.62 246 ALA B CA 1
ATOM 5063 C C . ALA B 1 246 ? 0.818 -13.438 -2.152 1 97.62 246 ALA B C 1
ATOM 5065 O O . ALA B 1 246 ? 0.047 -14.398 -2.039 1 97.62 246 ALA B O 1
ATOM 5066 N N . LEU B 1 247 ? 1.897 -13.289 -1.411 1 97.88 247 LEU B N 1
ATOM 5067 C CA . LEU B 1 247 ? 2.287 -14.297 -0.432 1 97.88 247 LEU B CA 1
ATOM 5068 C C . LEU B 1 247 ? 1.249 -14.406 0.68 1 97.88 247 LEU B C 1
ATOM 5070 O O . LEU B 1 247 ? 0.891 -15.508 1.095 1 97.88 247 LEU B O 1
ATOM 5074 N N . ALA B 1 248 ? 0.792 -13.297 1.111 1 97.06 248 ALA B N 1
ATOM 5075 C CA . ALA B 1 248 ? -0.213 -13.281 2.17 1 97.06 248 ALA B CA 1
ATOM 5076 C C . ALA B 1 248 ? -1.508 -13.945 1.703 1 97.06 248 ALA B C 1
ATOM 5078 O O . ALA B 1 248 ? -2.152 -14.672 2.465 1 97.06 248 ALA B O 1
ATOM 5079 N N . THR B 1 249 ? -1.886 -13.656 0.518 1 97.88 249 THR B N 1
ATOM 5080 C CA . THR B 1 249 ? -3.078 -14.273 -0.054 1 97.88 249 THR B CA 1
ATOM 5081 C C . THR B 1 249 ? -2.916 -15.789 -0.132 1 97.88 249 THR B C 1
ATOM 5083 O O . THR B 1 249 ? -3.814 -16.531 0.265 1 97.88 249 THR B O 1
ATOM 5086 N N . LEU B 1 250 ? -1.8 -16.203 -0.616 1 98.31 250 LEU B N 1
ATOM 5087 C CA . LEU B 1 250 ? -1.512 -17.625 -0.667 1 98.31 250 LEU B CA 1
ATOM 5088 C C . LEU B 1 250 ? -1.529 -18.234 0.731 1 98.31 250 LEU B C 1
ATOM 5090 O O . LEU B 1 250 ? -1.988 -19.375 0.915 1 98.31 250 LEU B O 1
ATOM 5094 N N . GLY B 1 251 ? -1.019 -17.516 1.684 1 97.88 251 GLY B N 1
ATOM 5095 C CA . GLY B 1 251 ? -1.079 -17.953 3.066 1 97.88 251 GLY B CA 1
ATOM 5096 C C . GLY B 1 251 ? -2.494 -18.203 3.553 1 97.88 251 GLY B C 1
ATOM 5097 O O . GLY B 1 251 ? -2.766 -19.203 4.219 1 97.88 251 GLY B O 1
ATOM 5098 N N . ASN B 1 252 ? -3.365 -17.281 3.217 1 95.94 252 ASN B N 1
ATOM 5099 C CA . ASN B 1 252 ? -4.77 -17.469 3.568 1 95.94 252 ASN B CA 1
ATOM 5100 C C . ASN B 1 252 ? -5.359 -18.703 2.908 1 95.94 252 ASN B C 1
ATOM 5102 O O . ASN B 1 252 ? -6.109 -19.453 3.541 1 95.94 252 ASN B O 1
ATOM 5106 N N . LEU B 1 253 ? -5.047 -18.875 1.688 1 97.62 253 LEU B N 1
ATOM 5107 C CA . LEU B 1 253 ? -5.57 -20.031 0.956 1 97.62 253 LEU B CA 1
ATOM 5108 C C . LEU B 1 253 ? -5.035 -21.328 1.536 1 97.62 253 LEU B C 1
ATOM 5110 O O . LEU B 1 253 ? -5.73 -22.359 1.525 1 97.62 253 LEU B O 1
ATOM 5114 N N . ALA B 1 254 ? -3.859 -21.312 2.07 1 97 254 ALA B N 1
ATOM 5115 C CA . ALA B 1 254 ? -3.205 -22.5 2.611 1 97 254 ALA B CA 1
ATOM 5116 C C . ALA B 1 254 ? -3.902 -22.984 3.881 1 97 254 ALA B C 1
ATOM 5118 O O . ALA B 1 254 ? -3.633 -24.078 4.367 1 97 254 ALA B O 1
ATOM 5119 N N . ALA B 1 255 ? -4.77 -22.188 4.375 1 94.25 255 ALA B N 1
ATOM 5120 C CA . ALA B 1 255 ? -5.539 -22.594 5.551 1 94.25 255 ALA B CA 1
ATOM 5121 C C . ALA B 1 255 ? -6.582 -23.641 5.188 1 94.25 255 ALA B C 1
ATOM 5123 O O . ALA B 1 255 ? -7.105 -24.344 6.066 1 94.25 255 ALA B O 1
ATOM 5124 N N . SER B 1 256 ? -6.902 -23.797 3.982 1 94.56 256 SER B N 1
ATOM 5125 C CA . SER B 1 256 ? -7.844 -24.812 3.51 1 94.56 256 SER B CA 1
ATOM 5126 C C . SER B 1 256 ? -7.121 -25.953 2.803 1 94.56 256 SER B C 1
ATOM 5128 O O . SER B 1 256 ? -6.043 -25.766 2.24 1 94.56 256 SER B O 1
ATOM 5130 N N . ALA B 1 257 ? -7.746 -27.109 2.83 1 95.12 257 ALA B N 1
ATOM 5131 C CA . ALA B 1 257 ? -7.172 -28.266 2.145 1 95.12 257 ALA B CA 1
ATOM 5132 C C . ALA B 1 257 ? -7.062 -28.016 0.644 1 95.12 257 ALA B C 1
ATOM 5134 O O . ALA B 1 257 ? -6.055 -28.359 0.022 1 95.12 257 ALA B O 1
ATOM 5135 N N . THR B 1 258 ? -8.055 -27.391 0.138 1 96.25 258 THR B N 1
ATOM 5136 C CA . THR B 1 258 ? -8.078 -27.078 -1.288 1 96.25 258 THR B CA 1
ATOM 5137 C C . THR B 1 258 ? -6.941 -26.141 -1.659 1 96.25 258 THR B C 1
ATOM 5139 O O . THR B 1 258 ? -6.281 -26.328 -2.684 1 96.25 258 THR B O 1
ATOM 5142 N N . GLY B 1 259 ? -6.77 -25.156 -0.842 1 97 259 GLY B N 1
ATOM 5143 C CA . GLY B 1 259 ? -5.691 -24.203 -1.066 1 97 259 GLY B CA 1
ATOM 5144 C C . GLY B 1 259 ? -4.312 -24.844 -0.966 1 97 259 GLY B C 1
ATOM 5145 O O . GLY B 1 259 ? -3.443 -24.578 -1.799 1 97 259 GLY B O 1
ATOM 5146 N N . LYS B 1 260 ? -4.129 -25.688 0.005 1 96 260 LYS B N 1
ATOM 5147 C CA . LYS B 1 260 ? -2.859 -26.391 0.186 1 96 260 LYS B CA 1
ATOM 5148 C C . LYS B 1 260 ? -2.518 -27.234 -1.04 1 96 260 LYS B C 1
ATOM 5150 O O . LYS B 1 260 ? -1.389 -27.188 -1.534 1 96 260 LYS B O 1
ATOM 5155 N N . ASP B 1 261 ? -3.479 -27.859 -1.474 1 96.19 261 ASP B N 1
ATOM 5156 C CA . ASP B 1 261 ? -3.281 -28.734 -2.627 1 96.19 261 ASP B CA 1
ATOM 5157 C C . ASP B 1 261 ? -2.949 -27.922 -3.879 1 96.19 261 ASP B C 1
ATOM 5159 O O . ASP B 1 261 ? -2.049 -28.281 -4.637 1 96.19 261 ASP B O 1
ATOM 5163 N N . ALA B 1 262 ? -3.676 -26.906 -4.051 1 97.25 262 ALA B N 1
ATOM 5164 C CA . ALA B 1 262 ? -3.471 -26.078 -5.238 1 97.25 262 ALA B CA 1
ATOM 5165 C C . ALA B 1 262 ? -2.074 -25.469 -5.242 1 97.25 262 ALA B C 1
ATOM 5167 O O . ALA B 1 262 ? -1.401 -25.438 -6.277 1 97.25 262 ALA B O 1
ATOM 5168 N N . ILE B 1 263 ? -1.617 -24.953 -4.133 1 97.25 263 ILE B N 1
ATOM 5169 C CA . ILE B 1 263 ? -0.298 -24.344 -4 1 97.25 263 ILE B CA 1
ATOM 5170 C C . ILE B 1 263 ? 0.782 -25.406 -4.211 1 97.25 263 ILE B C 1
ATOM 5172 O O . ILE B 1 263 ? 1.729 -25.188 -4.973 1 97.25 263 ILE B O 1
ATOM 5176 N N . GLY B 1 264 ? 0.641 -26.516 -3.572 1 95 264 GLY B N 1
ATOM 5177 C CA . GLY B 1 264 ? 1.623 -27.594 -3.643 1 95 264 GLY B CA 1
ATOM 5178 C C . GLY B 1 264 ? 1.748 -28.188 -5.027 1 95 264 GLY B C 1
ATOM 5179 O O . GLY B 1 264 ? 2.805 -28.703 -5.395 1 95 264 GLY B O 1
ATOM 5180 N N . ASN B 1 265 ? 0.709 -28.125 -5.766 1 94.62 265 ASN B N 1
ATOM 5181 C CA . ASN B 1 265 ? 0.702 -28.75 -7.086 1 94.62 265 ASN B CA 1
ATOM 5182 C C . ASN B 1 265 ? 1.299 -27.828 -8.148 1 94.62 265 ASN B C 1
ATOM 5184 O O . ASN B 1 265 ? 1.517 -28.234 -9.281 1 94.62 265 ASN B O 1
ATOM 5188 N N . GLU B 1 266 ? 1.531 -26.578 -7.809 1 94.38 266 GLU B N 1
ATOM 5189 C CA . GLU B 1 266 ? 2.168 -25.672 -8.758 1 94.38 266 GLU B CA 1
ATOM 5190 C C . GLU B 1 266 ? 3.648 -26 -8.93 1 94.38 266 GLU B C 1
ATOM 5192 O O . GLU B 1 266 ? 4.414 -25.984 -7.965 1 94.38 266 GLU B O 1
ATOM 5197 N N . PRO B 1 267 ? 4.105 -26.266 -10.133 1 91.25 267 PRO B N 1
ATOM 5198 C CA . PRO B 1 267 ? 5.473 -26.75 -10.352 1 91.25 267 PRO B CA 1
ATOM 5199 C C . PRO B 1 267 ? 6.527 -25.719 -9.93 1 91.25 267 PRO B C 1
ATOM 5201 O O . PRO B 1 267 ? 7.621 -26.094 -9.5 1 91.25 267 PRO B O 1
ATOM 5204 N N . SER B 1 268 ? 6.223 -24.484 -10.016 1 89.31 268 SER B N 1
ATOM 5205 C CA . SER B 1 268 ? 7.23 -23.453 -9.797 1 89.31 268 SER B CA 1
ATOM 5206 C C . SER B 1 268 ? 7.219 -22.969 -8.352 1 89.31 268 SER B C 1
ATOM 5208 O O . SER B 1 268 ? 7.945 -22.031 -7.992 1 89.31 268 SER B O 1
ATOM 5210 N N . VAL B 1 269 ? 6.438 -23.594 -7.484 1 94.5 269 VAL B N 1
ATOM 5211 C CA . VAL B 1 269 ? 6.168 -23.016 -6.168 1 94.5 269 VAL B CA 1
ATOM 5212 C C . VAL B 1 269 ? 7.449 -23 -5.34 1 94.5 269 VAL B C 1
ATOM 5214 O O . VAL B 1 269 ? 7.766 -22 -4.695 1 94.5 269 VAL B O 1
ATOM 5217 N N . VAL B 1 270 ? 8.242 -24.016 -5.348 1 94.06 270 VAL B N 1
ATOM 5218 C CA . VAL B 1 270 ? 9.43 -24.125 -4.504 1 94.06 270 VAL B CA 1
ATOM 5219 C C . VAL B 1 270 ? 10.477 -23.109 -4.961 1 94.06 270 VAL B C 1
ATOM 5221 O O . VAL B 1 270 ? 11.062 -22.406 -4.137 1 94.06 270 VAL B O 1
ATOM 5224 N N . GLU B 1 271 ? 10.68 -23.062 -6.25 1 90.19 271 GLU B N 1
ATOM 5225 C CA . GLU B 1 271 ? 11.656 -22.125 -6.805 1 90.19 271 GLU B CA 1
ATOM 5226 C C . GLU B 1 271 ? 11.273 -20.672 -6.508 1 90.19 271 GLU B C 1
ATOM 5228 O O . GLU B 1 271 ? 12.125 -19.875 -6.117 1 90.19 271 GLU B O 1
ATOM 5233 N N . ALA B 1 272 ? 10.023 -20.359 -6.672 1 91.88 272 ALA B N 1
ATOM 5234 C CA . ALA B 1 272 ? 9.539 -19 -6.445 1 91.88 272 ALA B CA 1
ATOM 5235 C C . ALA B 1 272 ? 9.711 -18.594 -4.984 1 91.88 272 ALA B C 1
ATOM 5237 O O . ALA B 1 272 ? 10.188 -17.5 -4.691 1 91.88 272 ALA B O 1
ATOM 5238 N N . LEU B 1 273 ? 9.383 -19.5 -4.129 1 95.25 273 LEU B N 1
ATOM 5239 C CA . LEU B 1 273 ? 9.445 -19.188 -2.703 1 95.25 273 LEU B CA 1
ATOM 5240 C C . LEU B 1 273 ? 10.891 -19.156 -2.217 1 95.25 273 LEU B C 1
ATOM 5242 O O . LEU B 1 273 ? 11.227 -18.359 -1.333 1 95.25 273 LEU B O 1
ATOM 5246 N N . ALA B 1 274 ? 11.727 -19.984 -2.768 1 91.62 274 ALA B N 1
ATOM 5247 C CA . ALA B 1 274 ? 13.141 -19.984 -2.412 1 91.62 274 ALA B CA 1
ATOM 5248 C C . ALA B 1 274 ? 13.789 -18.641 -2.754 1 91.62 274 ALA B C 1
ATOM 5250 O O . ALA B 1 274 ? 14.648 -18.156 -2.016 1 91.62 274 ALA B O 1
ATOM 5251 N N . GLU B 1 275 ? 13.406 -18.109 -3.848 1 89 275 GLU B N 1
ATOM 5252 C CA . GLU B 1 275 ? 13.93 -16.797 -4.246 1 89 275 GLU B CA 1
ATOM 5253 C C . GLU B 1 275 ? 13.57 -15.727 -3.225 1 89 275 GLU B C 1
ATOM 5255 O O . GLU B 1 275 ? 14.398 -14.867 -2.91 1 89 275 GLU B O 1
ATOM 5260 N N . ILE B 1 276 ? 12.391 -15.75 -2.705 1 92.94 276 ILE B N 1
ATOM 5261 C CA . ILE B 1 276 ? 11.898 -14.758 -1.751 1 92.94 276 ILE B CA 1
ATOM 5262 C C . ILE B 1 276 ? 12.672 -14.883 -0.44 1 92.94 276 ILE B C 1
ATOM 5264 O O . ILE B 1 276 ? 12.898 -13.883 0.25 1 92.94 276 ILE B O 1
ATOM 5268 N N . LEU B 1 277 ? 13.117 -16.094 -0.089 1 92.06 277 LEU B N 1
ATOM 5269 C CA . LEU B 1 277 ? 13.883 -16.312 1.133 1 92.06 277 LEU B CA 1
ATOM 5270 C C . LEU B 1 277 ? 15.172 -15.484 1.115 1 92.06 277 LEU B C 1
ATOM 5272 O O . LEU B 1 277 ? 15.719 -15.164 2.17 1 92.06 277 LEU B O 1
ATOM 5276 N N . ALA B 1 278 ? 15.586 -15.141 -0.048 1 88.06 278 ALA B N 1
ATOM 5277 C CA . ALA B 1 278 ? 16.859 -14.445 -0.182 1 88.06 278 ALA B CA 1
ATOM 5278 C C . ALA B 1 278 ? 16.688 -12.945 0.031 1 88.06 278 ALA B C 1
ATOM 5280 O O . ALA B 1 278 ? 17.672 -12.211 0.099 1 88.06 278 ALA B O 1
ATOM 5281 N N . TRP B 1 279 ? 15.445 -12.531 0.098 1 88.5 279 TRP B N 1
ATOM 5282 C CA . TRP B 1 279 ? 15.195 -11.109 0.298 1 88.5 279 TRP B CA 1
ATOM 5283 C C . TRP B 1 279 ? 15.43 -10.719 1.752 1 88.5 279 TRP B C 1
ATOM 5285 O O . TRP B 1 279 ? 14.523 -10.797 2.58 1 88.5 279 TRP B O 1
ATOM 5295 N N . ASP B 1 280 ? 16.531 -10.234 2.045 1 84.12 280 ASP B N 1
ATOM 5296 C CA . ASP B 1 280 ? 16.906 -10 3.436 1 84.12 280 ASP B CA 1
ATOM 5297 C C . ASP B 1 280 ? 16.281 -8.703 3.961 1 84.12 280 ASP B C 1
ATOM 5299 O O . ASP B 1 280 ? 16.219 -8.484 5.172 1 84.12 280 ASP B O 1
ATOM 5303 N N . ASP B 1 281 ? 15.812 -7.844 3.059 1 84.56 281 ASP B N 1
ATOM 5304 C CA . ASP B 1 281 ? 15.258 -6.574 3.514 1 84.56 281 ASP B CA 1
ATOM 5305 C C . ASP B 1 281 ? 13.742 -6.66 3.678 1 84.56 281 ASP B C 1
ATOM 5307 O O . ASP B 1 281 ? 13.086 -5.66 3.971 1 84.56 281 ASP B O 1
ATOM 5311 N N . LYS B 1 282 ? 13.203 -7.789 3.41 1 89.38 282 LYS B N 1
ATOM 5312 C CA . LYS B 1 282 ? 11.758 -7.98 3.508 1 89.38 282 LYS B CA 1
ATOM 5313 C C . LYS B 1 282 ? 11.414 -9.125 4.457 1 89.38 282 LYS B C 1
ATOM 5315 O O . LYS B 1 282 ? 11.055 -10.219 4.012 1 89.38 282 LYS B O 1
ATOM 5320 N N . PRO B 1 283 ? 11.469 -8.938 5.715 1 88.56 283 PRO B N 1
ATOM 5321 C CA . PRO B 1 283 ? 11.289 -10.008 6.699 1 88.56 283 PRO B CA 1
ATOM 5322 C C . PRO B 1 283 ? 9.922 -10.664 6.613 1 88.56 283 PRO B C 1
ATOM 5324 O O . PRO B 1 283 ? 9.805 -11.883 6.777 1 88.56 283 PRO B O 1
ATOM 5327 N N . ARG B 1 284 ? 8.945 -9.844 6.301 1 91.62 284 ARG B N 1
ATOM 5328 C CA . ARG B 1 284 ? 7.605 -10.414 6.223 1 91.62 284 ARG B CA 1
ATOM 5329 C C . ARG B 1 284 ? 7.488 -11.375 5.047 1 91.62 284 ARG B C 1
ATOM 5331 O O . ARG B 1 284 ? 6.855 -12.43 5.164 1 91.62 284 ARG B O 1
ATOM 5338 N N . CYS B 1 285 ? 8.047 -11 3.998 1 93.69 285 CYS B N 1
ATOM 5339 C CA . CYS B 1 285 ? 8.047 -11.883 2.838 1 93.69 285 CYS B CA 1
ATOM 5340 C C . CYS B 1 285 ? 8.797 -13.172 3.139 1 93.69 285 CYS B C 1
ATOM 5342 O O . CYS B 1 285 ? 8.359 -14.258 2.748 1 93.69 285 CYS B O 1
ATOM 5344 N N . GLN B 1 286 ? 9.875 -13.047 3.861 1 93.31 286 GLN B N 1
ATOM 5345 C CA . GLN B 1 286 ? 10.641 -14.227 4.246 1 93.31 286 GLN B CA 1
ATOM 5346 C C . GLN B 1 286 ? 9.82 -15.156 5.141 1 93.31 286 GLN B C 1
ATOM 5348 O O . GLN B 1 286 ? 9.82 -16.375 4.945 1 93.31 286 GLN B O 1
ATOM 5353 N N . GLU B 1 287 ? 9.133 -14.523 6.07 1 94.75 287 GLU B N 1
ATOM 5354 C CA . GLU B 1 287 ? 8.289 -15.289 6.992 1 94.75 287 GLU B CA 1
ATOM 5355 C C . GLU B 1 287 ? 7.203 -16.047 6.242 1 94.75 287 GLU B C 1
ATOM 5357 O O . GLU B 1 287 ? 6.973 -17.234 6.504 1 94.75 287 GLU B O 1
ATOM 5362 N N . LEU B 1 288 ? 6.613 -15.344 5.332 1 96.69 288 LEU B N 1
ATOM 5363 C CA . LEU B 1 288 ? 5.512 -15.938 4.59 1 96.69 288 LEU B CA 1
ATOM 5364 C C . LEU B 1 288 ? 6.02 -17.016 3.631 1 96.69 288 LEU B C 1
ATOM 5366 O O . LEU B 1 288 ? 5.383 -18.047 3.465 1 96.69 288 LEU B O 1
ATOM 5370 N N . ALA B 1 289 ? 7.117 -16.734 2.98 1 96.81 289 ALA B N 1
ATOM 5371 C CA . ALA B 1 289 ? 7.703 -17.719 2.084 1 96.81 289 ALA B CA 1
ATOM 5372 C C . ALA B 1 289 ? 8.07 -19 2.838 1 96.81 289 ALA B C 1
ATOM 5374 O O . ALA B 1 289 ? 7.793 -20.109 2.371 1 96.81 289 ALA B O 1
ATOM 5375 N N . ALA B 1 290 ? 8.672 -18.859 4.023 1 96.38 290 ALA B N 1
ATOM 5376 C CA . ALA B 1 290 ? 9.023 -20.016 4.84 1 96.38 290 ALA B CA 1
ATOM 5377 C C . ALA B 1 290 ? 7.777 -20.797 5.246 1 96.38 290 ALA B C 1
ATOM 5379 O O . ALA B 1 290 ? 7.777 -22.031 5.215 1 96.38 290 ALA B O 1
ATOM 5380 N N . TYR B 1 291 ? 6.789 -20.094 5.621 1 97.12 291 TYR B N 1
ATOM 5381 C CA . TYR B 1 291 ? 5.523 -20.734 5.98 1 97.12 291 TYR B CA 1
ATOM 5382 C C . TYR B 1 291 ? 4.977 -21.547 4.82 1 97.12 291 TYR B C 1
ATOM 5384 O O . TYR B 1 291 ? 4.562 -22.703 5.004 1 97.12 291 TYR B O 1
ATOM 5392 N N . LEU B 1 292 ? 4.938 -20.984 3.67 1 97.62 292 LEU B N 1
ATOM 5393 C CA . LEU B 1 292 ? 4.375 -21.672 2.51 1 97.62 292 LEU B CA 1
ATOM 5394 C C . LEU B 1 292 ? 5.223 -22.875 2.125 1 97.62 292 LEU B C 1
ATOM 5396 O O . LEU B 1 292 ? 4.691 -23.906 1.699 1 97.62 292 LEU B O 1
ATOM 5400 N N . LEU B 1 293 ? 6.516 -22.734 2.25 1 96.75 293 LEU B N 1
ATOM 5401 C CA . LEU B 1 293 ? 7.383 -23.891 2.02 1 96.75 293 LEU B CA 1
ATOM 5402 C C . LEU B 1 293 ? 7.078 -25.016 3.01 1 96.75 293 LEU B C 1
ATOM 5404 O O . LEU B 1 293 ? 7.117 -26.188 2.652 1 96.75 293 LEU B O 1
ATOM 5408 N N . MET B 1 294 ? 6.797 -24.609 4.238 1 95.62 294 MET B N 1
ATOM 5409 C CA . MET B 1 294 ? 6.398 -25.594 5.234 1 95.62 294 MET B CA 1
ATOM 5410 C C . MET B 1 294 ? 5.117 -26.312 4.816 1 95.62 294 MET B C 1
ATOM 5412 O O . MET B 1 294 ? 4.996 -27.531 4.977 1 95.62 294 MET B O 1
ATOM 5416 N N . VAL B 1 295 ? 4.199 -25.594 4.297 1 95.62 295 VAL B N 1
ATOM 5417 C CA . VAL B 1 295 ? 2.932 -26.141 3.834 1 95.62 295 VAL B CA 1
ATOM 5418 C C . VAL B 1 295 ? 3.191 -27.172 2.729 1 95.62 295 VAL B C 1
ATOM 5420 O O . VAL B 1 295 ? 2.613 -28.266 2.734 1 95.62 295 VAL B O 1
ATOM 5423 N N . VAL B 1 296 ? 4.039 -26.859 1.802 1 95.12 296 VAL B N 1
ATOM 5424 C CA . VAL B 1 296 ? 4.371 -27.734 0.685 1 95.12 296 VAL B CA 1
ATOM 5425 C C . VAL B 1 296 ? 5.102 -28.969 1.199 1 95.12 296 VAL B C 1
ATOM 5427 O O . VAL B 1 296 ? 4.809 -30.094 0.781 1 95.12 296 VAL B O 1
ATOM 5430 N N . ALA B 1 297 ? 5.961 -28.75 2.125 1 93.12 297 ALA B N 1
ATOM 5431 C CA . ALA B 1 297 ? 6.77 -29.844 2.668 1 93.12 297 ALA B CA 1
ATOM 5432 C C . ALA B 1 297 ? 5.914 -30.812 3.467 1 93.12 297 ALA B C 1
ATOM 5434 O O . ALA B 1 297 ? 6.223 -32 3.543 1 93.12 297 ALA B O 1
ATOM 5435 N N . HIS B 1 298 ? 4.91 -30.328 3.996 1 89.5 298 HIS B N 1
ATOM 5436 C CA . HIS B 1 298 ? 4.074 -31.141 4.875 1 89.5 298 HIS B CA 1
ATOM 5437 C C . HIS B 1 298 ? 3.09 -31.984 4.078 1 89.5 298 HIS B C 1
ATOM 5439 O O . HIS B 1 298 ? 2.496 -32.938 4.613 1 89.5 298 HIS B O 1
ATOM 5445 N N . ARG B 1 299 ? 2.967 -31.719 2.891 1 87.56 299 ARG B N 1
ATOM 5446 C CA . ARG B 1 299 ? 1.972 -32.406 2.072 1 87.56 299 ARG B CA 1
ATOM 5447 C C . ARG B 1 299 ? 2.354 -33.844 1.853 1 87.56 299 ARG B C 1
ATOM 5449 O O . ARG B 1 299 ? 1.496 -34.75 1.901 1 87.56 299 ARG B O 1
ATOM 5456 N N . SER B 1 300 ? 3.6 -34.156 1.501 1 83.81 300 SER B N 1
ATOM 5457 C CA . SER B 1 300 ? 4.062 -35.5 1.273 1 83.81 300 SER B CA 1
ATOM 5458 C C . SER B 1 300 ? 5.57 -35.625 1.474 1 83.81 300 SER B C 1
ATOM 5460 O O . SER B 1 300 ? 6.293 -34.625 1.371 1 83.81 300 SER B O 1
ATOM 5462 N N . ALA B 1 301 ? 5.941 -36.812 1.72 1 84.75 301 ALA B N 1
ATOM 5463 C CA . ALA B 1 301 ? 7.367 -37.094 1.871 1 84.75 301 ALA B CA 1
ATOM 5464 C C . ALA B 1 301 ? 8.117 -36.844 0.563 1 84.75 301 ALA B C 1
ATOM 5466 O O . ALA B 1 301 ? 9.258 -36.406 0.57 1 84.75 301 ALA B O 1
ATOM 5467 N N . ALA B 1 302 ? 7.488 -37.125 -0.462 1 86 302 ALA B N 1
ATOM 5468 C CA . ALA B 1 302 ? 8.094 -36.969 -1.782 1 86 302 ALA B CA 1
ATOM 5469 C C . ALA B 1 302 ? 8.383 -35.5 -2.064 1 86 302 ALA B C 1
ATOM 5471 O O . ALA B 1 302 ? 9.453 -35.156 -2.578 1 86 302 ALA B O 1
ATOM 5472 N N . GLN B 1 303 ? 7.457 -34.656 -1.713 1 88 303 GLN B N 1
ATOM 5473 C CA . GLN B 1 303 ? 7.641 -33.219 -1.919 1 88 303 GLN B CA 1
ATOM 5474 C C . GLN B 1 303 ? 8.758 -32.656 -1.03 1 88 303 GLN B C 1
ATOM 5476 O O . GLN B 1 303 ? 9.531 -31.797 -1.454 1 88 303 GLN B O 1
ATOM 5481 N N . ARG B 1 304 ? 8.789 -33.156 0.123 1 89.06 304 ARG B N 1
ATOM 5482 C CA . ARG B 1 304 ? 9.844 -32.719 1.048 1 89.06 304 ARG B CA 1
ATOM 5483 C C . ARG B 1 304 ? 11.219 -33.094 0.507 1 89.06 304 ARG B C 1
ATOM 5485 O O . ARG B 1 304 ? 12.148 -32.281 0.564 1 89.06 304 ARG B O 1
ATOM 5492 N N . GLU B 1 305 ? 11.273 -34.281 0.061 1 87.69 305 GLU B N 1
ATOM 5493 C CA . GLU B 1 305 ? 12.539 -34.719 -0.507 1 87.69 305 GLU B CA 1
ATOM 5494 C C . GLU B 1 305 ? 12.93 -33.906 -1.729 1 87.69 305 GLU B C 1
ATOM 5496 O O . GLU B 1 305 ? 14.086 -33.531 -1.88 1 87.69 305 GLU B O 1
ATOM 5501 N N . MET B 1 306 ? 12.023 -33.688 -2.555 1 88.75 306 MET B N 1
ATOM 5502 C CA . MET B 1 306 ? 12.273 -32.906 -3.746 1 88.75 306 MET B CA 1
ATOM 5503 C C . MET B 1 306 ? 12.727 -31.484 -3.365 1 88.75 306 MET B C 1
ATOM 5505 O O . MET B 1 306 ? 13.648 -30.938 -3.973 1 88.75 306 MET B O 1
ATOM 5509 N N . MET B 1 307 ? 12.094 -30.891 -2.402 1 90.62 307 MET B N 1
ATOM 5510 C CA . MET B 1 307 ? 12.422 -29.547 -1.928 1 90.62 307 MET B CA 1
ATOM 5511 C C . MET B 1 307 ? 13.844 -29.5 -1.376 1 90.62 307 MET B C 1
ATOM 5513 O O . MET B 1 307 ? 14.586 -28.562 -1.66 1 90.62 307 MET B O 1
ATOM 5517 N N . SER B 1 308 ? 14.188 -30.5 -0.627 1 88.44 308 SER B N 1
ATOM 5518 C CA . SER B 1 308 ? 15.508 -30.547 0.001 1 88.44 308 SER B CA 1
ATOM 5519 C C . SER B 1 308 ? 16.609 -30.656 -1.042 1 88.44 308 SER B C 1
ATOM 5521 O O . SER B 1 308 ? 17.75 -30.266 -0.786 1 88.44 308 SER B O 1
ATOM 5523 N N . ARG B 1 309 ? 16.266 -31.109 -2.201 1 87.12 309 ARG B N 1
ATOM 5524 C CA . ARG B 1 309 ? 17.25 -31.312 -3.258 1 87.12 309 ARG B CA 1
ATOM 5525 C C . ARG B 1 309 ? 17.25 -30.141 -4.23 1 87.12 309 ARG B C 1
ATOM 5527 O O . ARG B 1 309 ? 18.141 -30.031 -5.078 1 87.12 309 ARG B O 1
ATOM 5534 N N . SER B 1 310 ? 16.25 -29.344 -4.109 1 86.12 310 SER B N 1
ATOM 5535 C CA . SER B 1 310 ? 16.156 -28.203 -5.012 1 86.12 310 SER B CA 1
ATOM 5536 C C . SER B 1 310 ? 17.297 -27.203 -4.766 1 86.12 310 SER B C 1
ATOM 5538 O O . SER B 1 310 ? 17.625 -26.891 -3.615 1 86.12 310 SER B O 1
ATOM 5540 N N . ALA B 1 311 ? 17.859 -26.766 -5.84 1 77.25 311 ALA B N 1
ATOM 5541 C CA . ALA B 1 311 ? 19.031 -25.891 -5.77 1 77.25 311 ALA B CA 1
ATOM 5542 C C . ALA B 1 311 ? 18.703 -24.609 -5.012 1 77.25 311 ALA B C 1
ATOM 5544 O O . ALA B 1 311 ? 17.719 -23.938 -5.305 1 77.25 311 ALA B O 1
ATOM 5545 N N . GLY B 1 312 ? 19.438 -24.375 -3.941 1 79.12 312 GLY B N 1
ATOM 5546 C CA . GLY B 1 312 ? 19.406 -23.094 -3.262 1 79.12 312 GLY B CA 1
ATOM 5547 C C . GLY B 1 312 ? 18.469 -23.062 -2.076 1 79.12 312 GLY B C 1
ATOM 5548 O O . GLY B 1 312 ? 18.5 -22.125 -1.269 1 79.12 312 GLY B O 1
ATOM 5549 N N . VAL B 1 313 ? 17.609 -24.047 -2.035 1 88.94 313 VAL B N 1
ATOM 5550 C CA . VAL B 1 313 ? 16.594 -24 -0.982 1 88.94 313 VAL B CA 1
ATOM 5551 C C . VAL B 1 313 ? 17.266 -24.141 0.382 1 88.94 313 VAL B C 1
ATOM 5553 O O . VAL B 1 313 ? 17.062 -23.312 1.273 1 88.94 313 VAL B O 1
ATOM 5556 N N . VAL B 1 314 ? 18.094 -25.156 0.55 1 87.38 314 VAL B N 1
ATOM 5557 C CA . VAL B 1 314 ? 18.719 -25.438 1.84 1 87.38 314 VAL B CA 1
ATOM 5558 C C . VAL B 1 314 ? 19.656 -24.297 2.223 1 87.38 314 VAL B C 1
ATOM 5560 O O . VAL B 1 314 ? 19.547 -23.75 3.324 1 87.38 314 VAL B O 1
ATOM 5563 N N . PRO B 1 315 ? 20.531 -23.828 1.279 1 84.06 315 PRO B N 1
ATOM 5564 C CA . PRO B 1 315 ? 21.406 -22.703 1.64 1 84.06 315 PRO B CA 1
ATOM 5565 C C . PRO B 1 315 ? 20.609 -21.453 2.047 1 84.06 315 PRO B C 1
ATOM 5567 O O . PRO B 1 315 ? 21 -20.75 2.982 1 84.06 315 PRO B O 1
ATOM 5570 N N . ARG B 1 316 ? 19.531 -21.234 1.391 1 88.44 316 ARG B N 1
ATOM 5571 C CA . ARG B 1 316 ? 18.719 -20.062 1.704 1 88.44 316 ARG B CA 1
ATOM 5572 C C . ARG B 1 316 ? 18.031 -20.219 3.062 1 88.44 316 ARG B C 1
ATOM 5574 O O . ARG B 1 316 ? 17.938 -19.266 3.824 1 88.44 316 ARG B O 1
ATOM 5581 N N . LEU B 1 317 ? 17.594 -21.391 3.297 1 91 317 LEU B N 1
ATOM 5582 C CA . LEU B 1 317 ? 16.984 -21.641 4.594 1 91 317 LEU B CA 1
ATOM 5583 C C . LEU B 1 317 ? 18 -21.484 5.719 1 91 317 LEU B C 1
ATOM 5585 O O . LEU B 1 317 ? 17.672 -20.969 6.789 1 91 317 LEU B O 1
ATOM 5589 N N . LEU B 1 318 ? 19.172 -21.875 5.48 1 87.62 318 LEU B N 1
ATOM 5590 C CA . LEU B 1 318 ? 20.234 -21.719 6.469 1 87.62 318 LEU B CA 1
ATOM 5591 C C . LEU B 1 318 ? 20.516 -20.234 6.727 1 87.62 318 LEU B C 1
ATOM 5593 O O . LEU B 1 318 ? 20.688 -19.828 7.875 1 87.62 318 LEU B O 1
ATOM 5597 N N . GLU B 1 319 ? 20.531 -19.562 5.664 1 85.62 319 GLU B N 1
ATOM 5598 C CA . GLU B 1 319 ? 20.75 -18.125 5.801 1 85.62 319 GLU B CA 1
ATOM 5599 C C . GLU B 1 319 ? 19.641 -17.469 6.613 1 85.62 319 GLU B C 1
ATOM 5601 O O . GLU B 1 319 ? 19.906 -16.641 7.484 1 85.62 319 GLU B O 1
ATOM 5606 N N . VAL B 1 320 ? 18.422 -17.812 6.332 1 90.56 320 VAL B N 1
ATOM 5607 C CA . VAL B 1 320 ? 17.281 -17.281 7.051 1 90.56 320 VAL B CA 1
ATOM 5608 C C . VAL B 1 320 ? 17.328 -17.719 8.516 1 90.56 320 VAL B C 1
ATOM 5610 O O . VAL B 1 320 ? 16.984 -16.938 9.414 1 90.56 320 VAL B O 1
ATOM 5613 N N . ALA B 1 321 ? 17.75 -18.906 8.734 1 87.44 321 ALA B N 1
ATOM 5614 C CA . ALA B 1 321 ? 17.859 -19.438 10.094 1 87.44 321 ALA B CA 1
ATOM 5615 C C . ALA B 1 321 ? 18.875 -18.641 10.906 1 87.44 321 ALA B C 1
ATOM 5617 O O . ALA B 1 321 ? 18.766 -18.531 12.133 1 87.44 321 ALA B O 1
ATOM 5618 N N . LEU B 1 322 ? 19.828 -18.031 10.227 1 81.19 322 LEU B N 1
ATOM 5619 C CA . LEU B 1 322 ? 20.906 -17.297 10.898 1 81.19 322 LEU B CA 1
ATOM 5620 C C . LEU B 1 322 ? 20.562 -15.812 10.992 1 81.19 322 LEU B C 1
ATOM 5622 O O . LEU B 1 322 ? 20.875 -15.172 12.008 1 81.19 322 LEU B O 1
ATOM 5626 N N . LEU B 1 323 ? 19.906 -15.328 9.953 1 79.88 323 LEU B N 1
ATOM 5627 C CA . LEU B 1 323 ? 19.859 -13.867 9.844 1 79.88 323 LEU B CA 1
ATOM 5628 C C . LEU B 1 323 ? 18.422 -13.367 9.773 1 79.88 323 LEU B C 1
ATOM 5630 O O . LEU B 1 323 ? 18.188 -12.164 9.812 1 79.88 323 LEU B O 1
ATOM 5634 N N . GLY B 1 324 ? 17.484 -14.258 9.742 1 84.56 324 GLY B N 1
ATOM 5635 C CA . GLY B 1 324 ? 16.109 -13.852 9.523 1 84.56 324 GLY B CA 1
ATOM 5636 C C . GLY B 1 324 ? 15.43 -13.336 10.781 1 84.56 324 GLY B C 1
ATOM 5637 O O . GLY B 1 324 ? 16.047 -13.273 11.844 1 84.56 324 GLY B O 1
ATOM 5638 N N . SER B 1 325 ? 14.172 -12.875 10.586 1 84.19 325 SER B N 1
ATOM 5639 C CA . SER B 1 325 ? 13.344 -12.508 11.727 1 84.19 325 SER B CA 1
ATOM 5640 C C . SER B 1 325 ? 13.102 -13.695 12.648 1 84.19 325 SER B C 1
ATOM 5642 O O . SER B 1 325 ? 13.289 -14.844 12.242 1 84.19 325 SER B O 1
ATOM 5644 N N . PRO B 1 326 ? 12.727 -13.406 13.898 1 83.75 326 PRO B N 1
ATOM 5645 C CA . PRO B 1 326 ? 12.523 -14.523 14.828 1 83.75 326 PRO B CA 1
ATOM 5646 C C . PRO B 1 326 ? 11.57 -15.586 14.273 1 83.75 326 PRO B C 1
ATOM 5648 O O . PRO B 1 326 ? 11.859 -16.781 14.359 1 83.75 326 PRO B O 1
ATOM 5651 N N . LEU B 1 327 ? 10.516 -15.117 13.688 1 91.94 327 LEU B N 1
ATOM 5652 C CA . LEU B 1 327 ? 9.547 -16.062 13.164 1 91.94 327 LEU B CA 1
ATOM 5653 C C . LEU B 1 327 ? 10.094 -16.781 11.9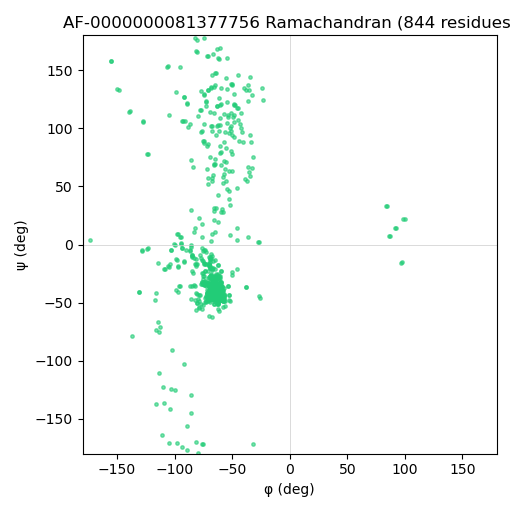3 1 91.94 327 LEU B C 1
ATOM 5655 O O . LEU B 1 327 ? 9.906 -17.984 11.773 1 91.94 327 LEU B O 1
ATOM 5659 N N . ALA B 1 328 ? 10.742 -16.031 11.07 1 92.31 328 ALA B N 1
ATOM 5660 C CA . ALA B 1 328 ? 11.352 -16.641 9.891 1 92.31 328 ALA B CA 1
ATOM 5661 C C . ALA B 1 328 ? 12.406 -17.672 10.289 1 92.31 328 ALA B C 1
ATOM 5663 O O . ALA B 1 328 ? 12.5 -18.734 9.672 1 92.31 328 ALA B O 1
ATOM 5664 N N . ARG B 1 329 ? 13.109 -17.328 11.273 1 90.94 329 ARG B N 1
ATOM 5665 C CA . ARG B 1 329 ? 14.148 -18.234 11.781 1 90.94 329 ARG B CA 1
ATOM 5666 C C . ARG B 1 329 ? 13.547 -19.531 12.305 1 90.94 329 ARG B C 1
ATOM 5668 O O . ARG B 1 329 ? 14.023 -20.609 11.984 1 90.94 329 ARG B O 1
ATOM 5675 N N . LYS B 1 330 ? 12.539 -19.344 13.086 1 93.38 330 LYS B N 1
ATOM 5676 C CA . LYS B 1 330 ? 11.859 -20.516 13.656 1 93.38 330 LYS B CA 1
ATOM 5677 C C . LYS B 1 330 ? 11.336 -21.438 12.555 1 93.38 330 LYS B C 1
ATOM 5679 O O . LYS B 1 330 ? 11.516 -22.656 12.625 1 93.38 330 LYS B O 1
ATOM 5684 N N . ARG B 1 331 ? 10.766 -20.875 11.602 1 94.69 331 ARG B N 1
ATOM 5685 C CA . ARG B 1 331 ? 10.188 -21.656 10.516 1 94.69 331 ARG B CA 1
ATOM 5686 C C . ARG B 1 331 ? 11.273 -22.312 9.68 1 94.69 331 ARG B C 1
ATOM 5688 O O . ARG B 1 331 ? 11.141 -23.469 9.266 1 94.69 331 ARG B O 1
ATOM 5695 N N . ALA B 1 332 ? 12.305 -21.578 9.406 1 93.69 332 ALA B N 1
ATOM 5696 C CA . ALA B 1 332 ? 13.414 -22.109 8.625 1 93.69 332 ALA B CA 1
ATOM 5697 C C . ALA B 1 332 ? 14.062 -23.297 9.336 1 93.69 332 ALA B C 1
ATOM 5699 O O . ALA B 1 332 ? 14.352 -24.328 8.711 1 93.69 332 ALA B O 1
ATOM 5700 N N . LEU B 1 333 ? 14.203 -23.188 10.625 1 90.75 333 LEU B N 1
ATOM 5701 C CA . LEU B 1 333 ? 14.805 -24.25 11.406 1 90.75 333 LEU B CA 1
ATOM 5702 C C . LEU B 1 333 ? 13.914 -25.5 11.406 1 90.75 333 LEU B C 1
ATOM 5704 O O . LEU B 1 333 ? 14.406 -26.609 11.289 1 90.75 333 LEU B O 1
ATOM 5708 N N . LYS B 1 334 ? 12.711 -25.2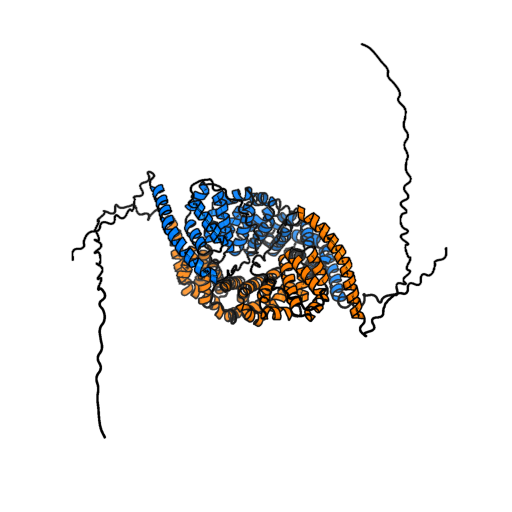5 11.531 1 91.06 334 LYS B N 1
ATOM 5709 C CA . LYS B 1 334 ? 11.773 -26.375 11.5 1 91.06 334 LYS B CA 1
ATOM 5710 C C . LYS B 1 334 ? 11.812 -27.094 10.156 1 91.06 334 LYS B C 1
ATOM 5712 O O . LYS B 1 334 ? 11.781 -28.328 10.102 1 91.06 334 LYS B O 1
ATOM 5717 N N . LEU B 1 335 ? 11.875 -26.391 9.133 1 92.69 335 LEU B N 1
ATOM 5718 C CA . LEU B 1 335 ? 11.953 -26.969 7.793 1 92.69 335 LEU B CA 1
ATOM 5719 C C . LEU B 1 335 ? 13.227 -27.781 7.621 1 92.69 335 LEU B C 1
ATOM 5721 O O . LEU B 1 335 ? 13.188 -28.891 7.078 1 92.69 335 LEU B O 1
ATOM 5725 N N . LEU B 1 336 ? 14.266 -27.234 8.094 1 89.5 336 LEU B N 1
ATOM 5726 C CA . LEU B 1 336 ? 15.547 -27.922 8.008 1 89.5 336 LEU B CA 1
ATOM 5727 C C . LEU B 1 336 ? 15.523 -29.219 8.82 1 89.5 336 LEU B C 1
ATOM 5729 O O . LEU B 1 336 ? 16.094 -30.219 8.398 1 89.5 336 LEU B O 1
ATOM 5733 N N . GLN B 1 337 ? 14.766 -29.141 9.922 1 86.88 337 GLN B N 1
ATOM 5734 C CA . GLN B 1 337 ? 14.594 -30.328 10.727 1 86.88 337 GLN B CA 1
ATOM 5735 C C . GLN B 1 337 ? 13.789 -31.391 9.984 1 86.88 337 GLN B C 1
ATOM 5737 O O . GLN B 1 337 ? 14.102 -32.594 10.055 1 86.88 337 GLN B O 1
ATOM 5742 N N . TRP B 1 338 ? 12.805 -30.969 9.289 1 88.62 338 TRP B N 1
ATOM 5743 C CA . TRP B 1 338 ? 11.969 -31.875 8.523 1 88.62 338 TRP B CA 1
ATOM 5744 C C . TRP B 1 338 ? 12.781 -32.562 7.422 1 88.62 338 TRP B C 1
ATOM 5746 O O . TRP B 1 338 ? 12.492 -33.688 7.047 1 88.62 338 TRP B O 1
ATOM 5756 N N . PHE B 1 339 ? 13.727 -31.859 6.883 1 87 339 PHE B N 1
ATOM 5757 C CA . PHE B 1 339 ? 14.547 -32.406 5.816 1 87 339 PHE B CA 1
ATOM 5758 C C . PHE B 1 339 ? 15.469 -33.5 6.355 1 87 339 PHE B C 1
ATOM 5760 O O . PHE B 1 339 ? 15.844 -34.438 5.629 1 87 339 PHE B O 1
ATOM 5767 N N . LYS B 1 340 ? 15.812 -33.375 7.629 1 77.25 340 LYS B N 1
ATOM 5768 C CA . LYS B 1 340 ? 16.703 -34.344 8.266 1 77.25 340 LYS B CA 1
ATOM 5769 C C . LYS B 1 340 ? 15.945 -35.594 8.68 1 77.25 340 LYS B C 1
ATOM 5771 O O . LYS B 1 340 ? 16.469 -36.719 8.578 1 77.25 340 LYS B O 1
ATOM 5776 N N . ASP B 1 341 ? 14.758 -35.281 9.43 1 64.88 341 ASP B N 1
ATOM 5777 C CA . ASP B 1 341 ? 13.992 -36.406 10 1 64.88 341 ASP B CA 1
ATOM 5778 C C . ASP B 1 341 ? 13.391 -37.281 8.906 1 64.88 341 ASP B C 1
ATOM 5780 O O . ASP B 1 341 ? 12.641 -36.781 8.055 1 64.88 341 ASP B O 1
ATOM 5784 N N . ASP B 1 342 ? 14.133 -38 8.164 1 50.38 342 ASP B N 1
ATOM 5785 C CA . ASP B 1 342 ? 13.586 -38.969 7.219 1 50.38 342 ASP B CA 1
ATOM 5786 C C . ASP B 1 342 ? 12.211 -39.438 7.672 1 50.38 342 ASP B C 1
ATOM 5788 O O . ASP B 1 342 ? 11.484 -40.094 6.906 1 50.38 342 ASP B O 1
ATOM 5792 N N . ARG B 1 343 ? 11.852 -39.844 9.023 1 41.31 343 ARG B N 1
ATOM 5793 C CA . ARG B 1 343 ? 10.727 -40.625 9.5 1 41.31 343 ARG B CA 1
ATOM 5794 C C . ARG B 1 343 ? 9.438 -39.812 9.477 1 41.31 343 ARG B C 1
ATOM 5796 O O . ARG B 1 343 ? 9.461 -38.594 9.664 1 41.31 343 ARG B O 1
ATOM 5803 N N . GLY B 1 344 ? 8.281 -40.219 8.914 1 38.22 344 GLY B N 1
ATOM 5804 C CA . GLY B 1 344 ? 6.883 -39.906 8.617 1 38.22 344 GLY B CA 1
ATOM 5805 C C . GLY B 1 344 ? 6.184 -39.156 9.727 1 38.22 344 GLY B C 1
ATOM 5806 O O . GLY B 1 344 ? 5.008 -38.812 9.602 1 38.22 344 GLY B O 1
ATOM 5807 N N . THR B 1 345 ? 6.457 -39.438 11.047 1 36 345 THR B N 1
ATOM 5808 C CA . THR B 1 345 ? 5.391 -39.219 12.016 1 36 345 THR B CA 1
ATOM 5809 C C . THR B 1 345 ? 5.348 -37.75 12.438 1 36 345 THR B C 1
ATOM 5811 O O . THR B 1 345 ? 5.055 -37.438 13.594 1 36 345 THR B O 1
ATOM 5814 N N . THR B 1 346 ? 5.973 -37 11.844 1 37.81 346 THR B N 1
ATOM 5815 C CA . THR B 1 346 ? 5.988 -35.719 12.547 1 37.81 346 THR B CA 1
ATOM 5816 C C . THR B 1 346 ? 4.656 -35 12.375 1 37.81 346 THR B C 1
ATOM 5818 O O . THR B 1 346 ? 4.25 -34.688 11.258 1 37.81 346 THR B O 1
ATOM 5821 N N . ARG B 1 347 ? 3.717 -35.312 13.328 1 33.19 347 ARG B N 1
ATOM 5822 C CA . ARG B 1 347 ? 2.467 -34.562 13.43 1 33.19 347 ARG B CA 1
ATOM 5823 C C . ARG B 1 347 ? 2.725 -33.062 13.43 1 33.19 347 ARG B C 1
ATOM 5825 O O . ARG B 1 347 ? 3.441 -32.562 14.289 1 33.19 347 ARG B O 1
ATOM 5832 N N . VAL B 1 348 ? 2.695 -32.5 12.383 1 36.25 348 VAL B N 1
ATOM 5833 C CA . VAL B 1 348 ? 2.695 -31.062 12.25 1 36.25 348 VAL B CA 1
ATOM 5834 C C . VAL B 1 348 ? 1.609 -30.469 13.141 1 36.25 348 VAL B C 1
ATOM 5836 O O . VAL B 1 348 ? 0.424 -30.75 12.969 1 36.25 348 VAL B O 1
ATOM 5839 N N . ALA B 1 349 ? 1.802 -30.297 14.391 1 28.48 349 ALA B N 1
ATOM 5840 C CA . ALA B 1 349 ? 0.794 -29.5 15.094 1 28.48 349 ALA B CA 1
ATOM 5841 C C . ALA B 1 349 ? 0.28 -28.359 14.211 1 28.48 349 ALA B C 1
ATOM 5843 O O . ALA B 1 349 ? 1 -27.875 13.344 1 28.48 349 ALA B O 1
ATOM 5844 N N . ALA B 1 350 ? -0.996 -28.281 13.992 1 30 350 ALA B N 1
ATOM 5845 C CA . ALA B 1 350 ? -1.75 -27.25 13.281 1 30 350 ALA B CA 1
ATOM 5846 C C . ALA B 1 350 ? -1.13 -25.875 13.5 1 30 350 ALA B C 1
ATOM 5848 O O . ALA B 1 350 ? -1.223 -25.312 14.586 1 30 350 ALA B O 1
ATOM 5849 N N . HIS B 1 351 ? 0.117 -25.719 13.117 1 31 351 HIS B N 1
ATOM 5850 C CA . HIS B 1 351 ? 0.671 -24.375 13.195 1 31 351 HIS B CA 1
ATOM 5851 C C . HIS B 1 351 ? -0.307 -23.344 12.641 1 31 351 HIS B C 1
ATOM 5853 O O . HIS B 1 351 ? -0.95 -23.578 11.617 1 31 351 HIS B O 1
ATOM 5859 N N . SER B 1 352 ? -0.88 -22.609 13.484 1 31.09 352 SER B N 1
ATOM 5860 C CA . SER B 1 352 ? -1.826 -21.547 13.188 1 31.09 352 SER B CA 1
ATOM 5861 C C . SER B 1 352 ? -1.39 -20.734 11.969 1 31.09 352 SER B C 1
ATOM 5863 O O . SER B 1 352 ? -0.23 -20.328 11.867 1 31.09 352 SER B O 1
ATOM 5865 N N . GLY B 1 353 ? -1.798 -21.188 10.828 1 29.28 353 GLY B N 1
ATOM 5866 C CA . GLY B 1 353 ? -1.625 -20.344 9.648 1 29.28 353 GLY B CA 1
ATOM 5867 C C . GLY B 1 353 ? -1.521 -18.875 9.961 1 29.28 353 GLY B C 1
ATOM 5868 O O . GLY B 1 353 ? -1.851 -18.453 11.07 1 29.28 353 GLY B O 1
ATOM 5869 N N . PRO B 1 354 ? -0.603 -18.266 9.367 1 31.83 354 PRO B N 1
ATOM 5870 C CA . PRO B 1 354 ? -0.499 -16.828 9.578 1 31.83 354 PRO B CA 1
ATOM 5871 C C . PRO B 1 354 ? -1.861 -16.141 9.648 1 31.83 354 PRO B C 1
ATOM 5873 O O . PRO B 1 354 ? -2.588 -16.094 8.656 1 31.83 354 PRO B O 1
ATOM 5876 N N . GLN B 1 355 ? -2.701 -16.531 10.492 1 30.78 355 GLN B N 1
ATOM 5877 C CA . GLN B 1 355 ? -3.883 -15.68 10.461 1 30.78 355 GLN B CA 1
ATOM 5878 C C . GLN B 1 355 ? -3.514 -14.25 10.086 1 30.78 355 GLN B C 1
ATOM 5880 O O . GLN B 1 355 ? -2.342 -13.867 10.125 1 30.78 355 GLN B O 1
ATOM 5885 N N . ALA B 1 356 ? -4.578 -13.242 10.203 1 29.83 356 ALA B N 1
ATOM 5886 C CA . ALA B 1 356 ? -4.91 -11.961 9.578 1 29.83 356 ALA B CA 1
ATOM 5887 C C . ALA B 1 356 ? -3.854 -10.906 9.898 1 29.83 356 ALA B C 1
ATOM 5889 O O . ALA B 1 356 ? -4.121 -9.703 9.805 1 29.83 356 ALA B O 1
ATOM 5890 N N . GLN B 1 357 ? -2.701 -11.359 10.484 1 27.86 357 GLN B N 1
ATOM 5891 C CA . GLN B 1 357 ? -1.942 -10.141 10.75 1 27.86 357 GLN B CA 1
ATOM 5892 C C . GLN B 1 357 ? -1.347 -9.57 9.469 1 27.86 357 GLN B C 1
ATOM 5894 O O . GLN B 1 357 ? -0.396 -8.789 9.516 1 27.86 357 GLN B O 1
ATOM 5899 N N . ALA B 1 358 ? -1.53 -10.305 8.414 1 28.47 358 ALA B N 1
ATOM 5900 C CA . ALA B 1 358 ? -0.845 -9.914 7.18 1 28.47 358 ALA B CA 1
ATOM 5901 C C . ALA B 1 358 ? -1.112 -8.453 6.848 1 28.47 358 ALA B C 1
ATOM 5903 O O . ALA B 1 358 ? -1.452 -8.117 5.707 1 28.47 358 ALA B O 1
ATOM 5904 N N . ARG B 1 359 ? -1.72 -7.715 7.691 1 26.73 359 ARG B N 1
ATOM 5905 C CA . ARG B 1 359 ? -2.172 -6.395 7.262 1 26.73 359 ARG B CA 1
ATOM 5906 C C . ARG B 1 359 ? -1.008 -5.562 6.734 1 26.73 359 ARG B C 1
ATOM 5908 O O . ARG B 1 359 ? -1.216 -4.559 6.055 1 26.73 359 ARG B O 1
ATOM 5915 N N . MET B 1 360 ? 0.257 -5.738 7.453 1 25.81 360 MET B N 1
ATOM 5916 C CA . MET B 1 360 ? 1.134 -4.598 7.203 1 25.81 360 MET B CA 1
ATOM 5917 C C . MET B 1 360 ? 1.931 -4.793 5.918 1 25.81 360 MET B C 1
ATOM 5919 O O . MET B 1 360 ? 3.002 -5.402 5.938 1 25.81 360 MET B O 1
ATOM 5923 N N . VAL B 1 361 ? 1.5 -5.453 4.961 1 24.59 361 VAL B N 1
ATOM 5924 C CA . VAL B 1 361 ? 2.598 -5.723 4.039 1 24.59 361 VAL B CA 1
ATOM 5925 C C . VAL B 1 361 ? 3.34 -4.43 3.725 1 24.59 361 VAL B C 1
ATOM 5927 O O . VAL B 1 361 ? 4.344 -4.438 3.006 1 24.59 361 VAL B O 1
ATOM 5930 N N . LEU B 1 362 ? 2.717 -3.332 3.867 1 25.3 362 LEU B N 1
ATOM 5931 C CA . LEU B 1 362 ? 3.729 -2.396 3.389 1 25.3 362 LEU B CA 1
ATOM 5932 C C . LEU B 1 362 ? 4.938 -2.385 4.316 1 25.3 362 LEU B C 1
ATOM 5934 O O . LEU B 1 362 ? 4.969 -1.639 5.297 1 25.3 362 LEU B O 1
ATOM 5938 N N . ARG B 1 363 ? 5.355 -3.447 5.004 1 25.94 363 ARG B N 1
ATOM 5939 C CA . ARG B 1 363 ? 6.32 -3.391 6.098 1 25.94 363 ARG B CA 1
ATOM 5940 C C . ARG B 1 363 ? 7.66 -2.844 5.621 1 25.94 363 ARG B C 1
ATOM 5942 O O . ARG B 1 363 ? 8.328 -3.461 4.785 1 25.94 363 ARG B O 1
ATOM 5949 N N . CYS B 1 364 ? 7.895 -1.559 5.559 1 22.56 364 CYS B N 1
ATOM 5950 C CA . CYS B 1 364 ? 9.305 -1.364 5.895 1 22.56 364 CYS B CA 1
ATOM 5951 C C . CYS B 1 364 ? 9.602 -1.885 7.293 1 22.56 364 CYS B C 1
ATOM 5953 O O . CYS B 1 364 ? 9.109 -1.344 8.281 1 22.56 364 CYS B O 1
ATOM 5955 N N . SER B 1 365 ? 9.602 -3.141 7.695 1 24.38 365 SER B N 1
ATOM 5956 C CA . SER B 1 365 ? 9.539 -3.951 8.906 1 24.38 365 SER B CA 1
ATOM 5957 C C . SER B 1 365 ? 10.734 -3.686 9.812 1 24.38 365 SER B C 1
ATOM 5959 O O . SER B 1 365 ? 11.602 -4.547 9.977 1 24.38 365 SER B O 1
ATOM 5961 N N . SER B 1 366 ? 11.281 -2.545 10.125 1 22.8 366 SER B N 1
ATOM 5962 C CA . SER B 1 366 ? 12.484 -2.686 10.93 1 22.8 366 SER B CA 1
ATOM 5963 C C . SER B 1 366 ? 12.141 -2.844 12.406 1 22.8 366 SER B C 1
ATOM 5965 O O . SER B 1 366 ? 11.734 -1.883 13.062 1 22.8 366 SER B O 1
ATOM 5967 N N . SER B 1 367 ? 11.5 -3.92 12.906 1 23.5 367 SER B N 1
ATOM 5968 C CA . SER B 1 367 ? 11.273 -3.977 14.344 1 23.5 367 SER B CA 1
ATOM 5969 C C . SER B 1 367 ? 12.586 -4.094 15.109 1 23.5 367 SER B C 1
ATOM 5971 O O . SER B 1 367 ? 13.406 -4.969 14.82 1 23.5 367 SER B O 1
ATOM 5973 N N . PRO B 1 368 ? 13.047 -3.125 15.914 1 23.47 368 PRO B N 1
ATOM 5974 C CA . PRO B 1 368 ? 14.281 -3.191 16.703 1 23.47 368 PRO B CA 1
ATOM 5975 C C . PRO B 1 368 ? 14.18 -4.145 17.891 1 23.47 368 PRO B C 1
ATOM 5977 O O . PRO B 1 368 ? 13.258 -4.02 18.703 1 23.47 368 PRO B O 1
ATOM 5980 N N . MET B 1 369 ? 14.398 -5.41 17.75 1 24.44 369 MET B N 1
ATOM 5981 C CA . MET B 1 369 ? 14.664 -6.176 18.969 1 24.44 369 MET B CA 1
ATOM 5982 C C . MET B 1 369 ? 15.758 -5.52 19.797 1 24.44 369 MET B C 1
ATOM 5984 O O . MET B 1 369 ? 16.656 -4.859 19.25 1 24.44 369 MET B O 1
ATOM 5988 N N . ALA B 1 370 ? 15.695 -5.406 21.141 1 25.62 370 ALA B N 1
ATOM 5989 C CA . ALA B 1 370 ? 16.594 -4.875 22.156 1 25.62 370 ALA B CA 1
ATOM 5990 C C . ALA B 1 370 ? 18.016 -5.414 21.969 1 25.62 370 ALA B C 1
ATOM 5992 O O . ALA B 1 370 ? 18.203 -6.602 21.688 1 25.62 370 ALA B O 1
ATOM 5993 N N . GLU B 1 371 ? 19.031 -4.676 21.766 1 27.66 371 GLU B N 1
ATOM 5994 C CA . GLU B 1 371 ? 20.438 -4.773 21.375 1 27.66 371 GLU B CA 1
ATOM 5995 C C . GLU B 1 371 ? 21.203 -5.707 22.312 1 27.66 371 GLU B C 1
ATOM 5997 O O . GLU B 1 371 ? 22.062 -6.465 21.859 1 27.66 371 GLU B O 1
ATOM 6002 N N . GLU B 1 372 ? 21.188 -5.547 23.688 1 30.19 372 GLU B N 1
ATOM 6003 C CA . GLU B 1 372 ? 22.234 -6.023 24.594 1 30.19 372 GLU B CA 1
ATOM 6004 C C . GLU B 1 372 ? 22.234 -7.547 24.688 1 30.19 372 GLU B C 1
ATOM 6006 O O . GLU B 1 372 ? 23.297 -8.172 24.688 1 30.19 372 GLU B O 1
ATOM 6011 N N . ASP B 1 373 ? 21.141 -8.156 25.156 1 28.16 373 ASP B N 1
ATOM 6012 C CA . ASP B 1 373 ? 21.047 -9.594 25.391 1 28.16 373 ASP B CA 1
ATOM 6013 C C . ASP B 1 373 ? 21.078 -10.367 24.078 1 28.16 373 ASP B C 1
ATOM 6015 O O . ASP B 1 373 ? 21.266 -11.586 24.062 1 28.16 373 ASP B O 1
ATOM 6019 N N . VAL B 1 374 ? 20.938 -9.711 22.906 1 30.52 374 VAL B N 1
ATOM 6020 C CA . VAL B 1 374 ? 20.906 -10.281 21.562 1 30.52 374 VAL B CA 1
ATOM 6021 C C . VAL B 1 374 ? 22.344 -10.484 21.062 1 30.52 374 VAL B C 1
ATOM 6023 O O . VAL B 1 374 ? 22.594 -11.344 20.219 1 30.52 374 VAL B O 1
ATOM 6026 N N . GLU B 1 375 ? 23.312 -9.812 21.5 1 31.33 375 GLU B N 1
ATOM 6027 C CA . GLU B 1 375 ? 24.703 -9.969 21.094 1 31.33 375 GLU B CA 1
ATOM 6028 C C . GLU B 1 375 ? 25.312 -11.242 21.672 1 31.33 375 GLU B C 1
ATOM 6030 O O . GLU B 1 375 ? 26.047 -11.961 21 1 31.33 375 GLU B O 1
ATOM 6035 N N . GLU B 1 376 ? 25.172 -11.5 23.031 1 32.91 376 GLU B N 1
ATOM 6036 C CA . GLU B 1 376 ? 25.703 -12.68 23.719 1 32.91 376 GLU B CA 1
ATOM 6037 C C . GLU B 1 376 ? 25.016 -13.953 23.25 1 32.91 376 GLU B C 1
ATOM 6039 O O . GLU B 1 376 ? 25.656 -14.977 23.031 1 32.91 376 GLU B O 1
ATOM 6044 N N . GLY B 1 377 ? 23.719 -13.938 23 1 28.83 377 GLY B N 1
ATOM 6045 C CA . GLY B 1 377 ? 22.969 -15.055 22.438 1 28.83 377 GLY B CA 1
ATOM 6046 C C . GLY B 1 377 ? 23.297 -15.305 20.969 1 28.83 377 GLY B C 1
ATOM 6047 O O . GLY B 1 377 ? 23.391 -16.453 20.547 1 28.83 377 GLY B O 1
ATOM 6048 N N . ARG B 1 378 ? 23.688 -14.344 20.188 1 31.09 378 ARG B N 1
ATOM 6049 C CA . ARG B 1 378 ? 24.156 -14.516 18.812 1 31.09 378 ARG B CA 1
ATOM 6050 C C . ARG B 1 378 ? 25.516 -15.211 18.781 1 31.09 378 ARG B C 1
ATOM 6052 O O . ARG B 1 378 ? 25.75 -16.094 17.953 1 31.09 378 ARG B O 1
ATOM 6059 N N . ARG B 1 379 ? 26.391 -14.836 19.609 1 37.19 379 ARG B N 1
ATOM 6060 C CA . ARG B 1 379 ? 27.688 -15.523 19.656 1 37.19 379 ARG B CA 1
ATOM 6061 C C . ARG B 1 379 ? 27.5 -16.984 20.062 1 37.19 379 ARG B C 1
ATOM 6063 O O . ARG B 1 379 ? 28.141 -17.875 19.484 1 37.19 379 ARG B O 1
ATOM 6070 N N . ALA B 1 380 ? 26.656 -17.219 21.062 1 32.19 380 ALA B N 1
ATOM 6071 C CA . ALA B 1 380 ? 26.406 -18.594 21.516 1 32.19 380 ALA B CA 1
ATOM 6072 C C . ALA B 1 380 ? 25.641 -19.391 20.469 1 32.19 380 ALA B C 1
ATOM 6074 O O . ALA B 1 380 ? 25.984 -20.547 20.188 1 32.19 380 ALA B O 1
ATOM 6075 N N . VAL B 1 381 ? 24.688 -18.75 19.766 1 32.62 381 VAL B N 1
ATOM 6076 C CA . VAL B 1 381 ? 23.984 -19.453 18.703 1 32.62 381 VAL B CA 1
ATOM 6077 C C . VAL B 1 381 ? 24.891 -19.609 17.484 1 32.62 381 VAL B C 1
ATOM 6079 O O . VAL B 1 381 ? 24.938 -20.672 16.859 1 32.62 381 VAL B O 1
ATOM 6082 N N . ARG B 1 382 ? 25.781 -18.734 17.188 1 34.84 382 ARG B N 1
ATOM 6083 C CA . ARG B 1 382 ? 26.781 -18.922 16.125 1 34.84 382 ARG B CA 1
ATOM 6084 C C . ARG B 1 382 ? 27.703 -20.094 16.438 1 34.84 382 ARG B C 1
ATOM 6086 O O . ARG B 1 382 ? 28 -20.891 15.562 1 34.84 382 ARG B O 1
ATOM 6093 N N . ALA B 1 383 ? 28.156 -20.141 17.688 1 36.16 383 ALA B N 1
ATOM 6094 C CA . ALA B 1 383 ? 29.016 -21.25 18.062 1 36.16 383 ALA B CA 1
ATOM 6095 C C . ALA B 1 383 ? 28.266 -22.578 18.016 1 36.16 383 ALA B C 1
ATOM 6097 O O . ALA B 1 383 ? 28.797 -23.578 17.531 1 36.16 383 ALA B O 1
ATOM 6098 N N . MET B 1 384 ? 27.031 -22.562 18.5 1 31.52 384 MET B N 1
ATOM 6099 C CA . MET B 1 384 ? 26.234 -23.781 18.516 1 31.52 384 MET B CA 1
ATOM 6100 C C . MET B 1 384 ? 25.812 -24.156 17.094 1 31.52 384 MET B C 1
ATOM 6102 O O . MET B 1 384 ? 25.859 -25.328 16.719 1 31.52 384 MET B O 1
ATOM 6106 N N . VAL B 1 385 ? 25.469 -23.156 16.359 1 33.75 385 VAL B N 1
ATOM 6107 C CA . VAL B 1 385 ? 25.109 -23.438 14.969 1 33.75 385 VAL B CA 1
ATOM 6108 C C . VAL B 1 385 ? 26.344 -23.875 14.195 1 33.75 385 VAL B C 1
ATOM 6110 O O . VAL B 1 385 ? 26.297 -24.844 13.43 1 33.75 385 VAL B O 1
ATOM 6113 N N . LYS B 1 386 ? 27.469 -23.328 14.438 1 34.56 386 LYS B N 1
ATOM 6114 C CA . LYS B 1 386 ? 28.703 -23.812 13.805 1 34.56 386 LYS B CA 1
ATOM 6115 C C . LYS B 1 386 ? 29 -25.25 14.188 1 34.56 386 LYS B C 1
ATOM 6117 O O . LYS B 1 386 ? 29.344 -26.078 13.328 1 34.56 386 LYS B O 1
ATOM 6122 N N . GLN B 1 387 ? 28.875 -25.578 15.453 1 35.56 387 GLN B N 1
ATOM 6123 C CA . GLN B 1 387 ? 29.141 -26.938 15.891 1 35.56 387 GLN B CA 1
ATOM 6124 C C . GLN B 1 387 ? 28.078 -27.906 15.359 1 35.56 387 GLN B C 1
ATOM 6126 O O . GLN B 1 387 ? 28.391 -29 14.906 1 35.56 387 GLN B O 1
ATOM 6131 N N . SER B 1 388 ? 26.828 -27.406 15.469 1 31.12 388 SER B N 1
ATOM 6132 C CA . SER B 1 388 ? 25.766 -28.266 14.945 1 31.12 388 SER B CA 1
ATOM 6133 C C . SER B 1 388 ? 25.844 -28.375 13.43 1 31.12 388 SER B C 1
ATOM 6135 O O . SER B 1 388 ? 25.641 -29.469 12.875 1 31.12 388 SER B O 1
ATOM 6137 N N . LEU B 1 389 ? 26.188 -27.281 12.773 1 31.42 389 LEU B N 1
ATOM 6138 C CA . LEU B 1 389 ? 26.391 -27.359 11.328 1 31.42 389 LEU B CA 1
ATOM 6139 C C . LEU B 1 389 ? 27.547 -28.281 10.977 1 31.42 389 LEU B C 1
ATOM 6141 O O . LEU B 1 389 ? 27.453 -29.078 10.039 1 31.42 389 LEU B O 1
ATOM 6145 N N . ASP B 1 390 ? 28.578 -28.312 11.695 1 35.88 390 ASP B N 1
ATOM 6146 C CA . ASP B 1 390 ? 29.688 -29.219 11.414 1 35.88 390 ASP B CA 1
ATOM 6147 C C . ASP B 1 390 ? 29.266 -30.672 11.578 1 35.88 390 ASP B C 1
ATOM 6149 O O . ASP B 1 390 ? 29.594 -31.516 10.734 1 35.88 390 ASP B O 1
ATOM 6153 N N . ARG B 1 391 ? 28.547 -30.953 12.594 1 32.09 391 ARG B N 1
ATOM 6154 C CA . ARG B 1 391 ? 28.125 -32.344 12.82 1 32.09 391 ARG B CA 1
ATOM 6155 C C . ARG B 1 391 ? 27.062 -32.75 11.82 1 32.09 391 ARG B C 1
ATOM 6157 O O . ARG B 1 391 ? 27.125 -33.844 11.25 1 32.09 391 ARG B O 1
ATOM 6164 N N . ASN B 1 392 ? 26.094 -31.891 11.703 1 32.81 392 ASN B N 1
ATOM 6165 C CA . ASN B 1 392 ? 25 -32.281 10.828 1 32.81 392 ASN B CA 1
ATOM 6166 C C . ASN B 1 392 ? 25.406 -32.219 9.359 1 32.81 392 ASN B C 1
ATOM 6168 O O . ASN B 1 392 ? 24.984 -33.062 8.57 1 32.81 392 ASN B O 1
ATOM 6172 N N . MET B 1 393 ? 26.266 -31.328 9.016 1 31.36 393 MET B N 1
ATOM 6173 C CA . MET B 1 393 ? 26.781 -31.359 7.648 1 31.36 393 MET B CA 1
ATOM 6174 C C . MET B 1 393 ? 27.516 -32.656 7.363 1 31.36 393 MET B C 1
ATOM 6176 O O . MET B 1 393 ? 27.453 -33.188 6.254 1 31.36 393 MET B O 1
ATOM 6180 N N . GLU B 1 394 ? 28.125 -33.281 8.336 1 36.31 394 GLU B N 1
ATOM 6181 C CA . GLU B 1 394 ? 28.766 -34.562 8.109 1 36.31 394 GLU B CA 1
ATOM 6182 C C . GLU B 1 394 ? 27.734 -35.656 7.805 1 36.31 394 GLU B C 1
ATOM 6184 O O . GLU B 1 394 ? 27.922 -36.469 6.887 1 36.31 394 GLU B O 1
ATOM 6189 N N . THR B 1 395 ? 26.672 -35.562 8.539 1 35.06 395 THR B N 1
ATOM 6190 C CA . THR B 1 395 ? 25.672 -36.594 8.328 1 35.06 395 THR B CA 1
ATOM 6191 C C . THR B 1 395 ? 24.953 -36.406 6.992 1 35.06 395 THR B C 1
ATOM 6193 O O . THR B 1 395 ? 24.75 -37.375 6.25 1 35.06 395 THR B O 1
ATOM 6196 N N . ILE B 1 396 ? 24.719 -35.156 6.719 1 33.16 396 ILE B N 1
ATOM 6197 C CA . ILE B 1 396 ? 24.047 -34.906 5.449 1 33.16 396 ILE B CA 1
ATOM 6198 C C . ILE B 1 396 ? 24.984 -35.219 4.293 1 33.16 396 ILE B C 1
ATOM 6200 O O . ILE B 1 396 ? 24.594 -35.875 3.32 1 33.16 396 ILE B O 1
ATOM 6204 N N . THR B 1 397 ? 26.219 -35 4.473 1 32.22 397 THR B N 1
ATOM 6205 C CA . THR B 1 397 ? 27.203 -35.406 3.471 1 32.22 397 THR B CA 1
ATOM 6206 C C . THR B 1 397 ? 27.328 -36.906 3.402 1 32.22 397 THR B C 1
ATOM 6208 O O . THR B 1 397 ? 27.422 -37.5 2.312 1 32.22 397 THR B O 1
ATOM 6211 N N . ARG B 1 398 ? 27.141 -37.531 4.434 1 33.97 398 ARG B N 1
ATOM 6212 C CA . ARG B 1 398 ? 27.188 -39 4.422 1 33.97 398 ARG B CA 1
ATOM 6213 C C . ARG B 1 398 ? 25.969 -39.562 3.717 1 33.97 398 ARG B C 1
ATOM 6215 O O . ARG B 1 398 ? 26.094 -40.5 2.918 1 33.97 398 ARG B O 1
ATOM 6222 N N . ARG B 1 399 ? 24.859 -39 4.066 1 30.45 399 ARG B N 1
ATOM 6223 C CA . ARG B 1 399 ? 23.656 -39.562 3.475 1 30.45 399 ARG B CA 1
ATOM 6224 C C . ARG B 1 399 ? 23.578 -39.281 1.979 1 30.45 399 ARG B C 1
ATOM 6226 O O . ARG B 1 399 ? 23.188 -40.125 1.19 1 30.45 399 ARG B O 1
ATOM 6233 N N . ALA B 1 400 ? 24 -38.094 1.604 1 29.12 400 ALA B N 1
ATOM 6234 C CA . ALA B 1 400 ? 24.094 -37.812 0.171 1 29.12 400 ALA B CA 1
ATOM 6235 C C . ALA B 1 400 ? 25.078 -38.781 -0.493 1 29.12 400 ALA B C 1
ATOM 6237 O O . ALA B 1 400 ? 24.859 -39.219 -1.62 1 29.12 400 ALA B O 1
ATOM 6238 N N . ALA B 1 401 ? 26 -39.25 0.224 1 31.45 401 ALA B N 1
ATOM 6239 C CA . ALA B 1 401 ? 26.953 -40.219 -0.298 1 31.45 401 ALA B CA 1
ATOM 6240 C C . ALA B 1 401 ? 26.297 -41.594 -0.418 1 31.45 401 ALA B C 1
ATOM 6242 O O . ALA B 1 401 ? 26.641 -42.375 -1.317 1 31.45 401 ALA B O 1
ATOM 6243 N N . GLY B 1 402 ? 25.328 -41.875 0.434 1 30.31 402 GLY B N 1
ATOM 6244 C CA . GLY B 1 402 ? 24.719 -43.188 0.352 1 30.31 402 GLY B CA 1
ATOM 6245 C C . GLY B 1 402 ? 23.828 -43.344 -0.858 1 30.31 402 GLY B C 1
ATOM 6246 O O . GLY B 1 402 ? 23.562 -44.469 -1.293 1 30.31 402 GLY B O 1
ATOM 6247 N N . VAL B 1 403 ? 23.125 -42.312 -1.258 1 32.12 403 VAL B N 1
ATOM 6248 C CA . VAL B 1 403 ? 22.203 -42.531 -2.373 1 32.12 403 VAL B CA 1
ATOM 6249 C C . VAL B 1 403 ? 23.016 -42.75 -3.66 1 32.12 403 VAL B C 1
ATOM 6251 O O . VAL B 1 403 ? 22.469 -43.188 -4.676 1 32.12 403 VAL B O 1
ATOM 6254 N N . VAL B 1 404 ? 24.297 -42.406 -3.701 1 29.25 404 VAL B N 1
ATOM 6255 C CA . VAL B 1 404 ? 25.062 -42.656 -4.914 1 29.25 404 VAL B CA 1
ATOM 6256 C C . VAL B 1 404 ? 25.234 -44.156 -5.133 1 29.25 404 VAL B C 1
ATOM 6258 O O . VAL B 1 404 ? 25.547 -44.594 -6.242 1 29.25 404 VAL B O 1
ATOM 6261 N N . GLU B 1 405 ? 25.109 -45 -4.094 1 29.5 405 GLU B N 1
ATOM 6262 C CA . GLU B 1 405 ? 25.547 -46.375 -4.379 1 29.5 405 GLU B CA 1
ATOM 6263 C C . GLU B 1 405 ? 24.5 -47.125 -5.176 1 29.5 405 GLU B C 1
ATOM 6265 O O . GLU B 1 405 ? 24.656 -48.344 -5.441 1 29.5 405 GLU B O 1
ATOM 6270 N N . GLY B 1 406 ? 23.312 -46.656 -5.391 1 27.88 406 GLY B N 1
ATOM 6271 C CA . GLY B 1 406 ? 22.656 -47.688 -6.16 1 27.88 406 GLY B CA 1
ATOM 6272 C C . GLY B 1 406 ? 23.297 -47.938 -7.512 1 27.88 406 GLY B C 1
ATOM 6273 O O . GLY B 1 406 ? 24.188 -47.219 -7.922 1 27.88 406 GLY B O 1
ATOM 6274 N N . PRO B 1 407 ? 23.047 -49 -8.367 1 25.86 407 PRO B N 1
ATOM 6275 C CA . PRO B 1 407 ? 23.766 -49.594 -9.508 1 25.86 407 PRO B CA 1
ATOM 6276 C C . PRO B 1 407 ? 24.188 -48.562 -10.539 1 25.86 407 PRO B C 1
ATOM 6278 O O . PRO B 1 407 ? 24.844 -48.906 -11.531 1 25.86 407 PRO B O 1
ATOM 6281 N N . LEU B 1 408 ? 23.609 -47.438 -10.742 1 25.22 408 LEU B N 1
ATOM 6282 C CA . LEU B 1 408 ? 24.281 -46.688 -11.797 1 25.22 408 LEU B CA 1
ATOM 6283 C C . LEU B 1 408 ? 25.625 -46.125 -11.305 1 25.22 408 LEU B C 1
ATOM 6285 O O . LEU B 1 408 ? 25.766 -45.75 -10.141 1 25.22 408 LEU B O 1
ATOM 6289 N N . GLY B 1 409 ? 26.984 -46.438 -11.859 1 21.39 409 GLY B N 1
ATOM 6290 C CA . GLY B 1 409 ? 28.438 -46.531 -11.867 1 21.39 409 GLY B CA 1
ATOM 6291 C C . GLY B 1 409 ? 29.109 -45.281 -11.352 1 21.39 409 GLY B C 1
ATOM 6292 O O . GLY B 1 409 ? 30.312 -45.094 -11.586 1 21.39 409 GLY B O 1
ATOM 6293 N N . ILE B 1 410 ? 28.547 -44.156 -10.828 1 21.19 410 ILE B N 1
ATOM 6294 C CA . ILE B 1 410 ? 29.516 -43.062 -10.773 1 21.19 410 ILE B CA 1
ATOM 6295 C C . ILE B 1 410 ? 30.609 -43.375 -9.758 1 21.19 410 ILE B C 1
ATOM 6297 O O . ILE B 1 410 ? 30.312 -43.625 -8.578 1 21.19 410 ILE B O 1
ATOM 6301 N N . LYS B 1 411 ? 31.797 -43.906 -10.273 1 22.84 411 LYS B N 1
ATOM 6302 C CA . LYS B 1 411 ? 33.125 -44.312 -9.852 1 22.84 411 LYS B CA 1
ATOM 6303 C C . LYS B 1 411 ? 33.688 -43.375 -8.789 1 22.84 411 LYS B C 1
ATOM 6305 O O . LYS B 1 411 ? 33.312 -42.219 -8.742 1 22.84 411 LYS B O 1
ATOM 6310 N N . SER B 1 412 ? 34.219 -43.906 -7.758 1 22.19 412 SER B N 1
ATOM 6311 C CA . SER B 1 412 ? 34.906 -43.5 -6.52 1 22.19 412 SER B CA 1
ATOM 6312 C C . SER B 1 412 ? 36.125 -42.656 -6.801 1 22.19 412 SER B C 1
ATOM 6314 O O . SER B 1 412 ? 37.094 -43.094 -7.414 1 22.19 412 SER B O 1
ATOM 6316 N N . LEU B 1 413 ? 36.094 -41.5 -7.418 1 19.3 413 LEU B N 1
ATOM 6317 C CA . LEU B 1 413 ? 37.312 -40.812 -7.812 1 19.3 413 LEU B CA 1
ATOM 6318 C C . LEU B 1 413 ? 38.25 -40.656 -6.629 1 19.3 413 LEU B C 1
ATOM 6320 O O . LEU B 1 413 ? 38.125 -39.719 -5.84 1 19.3 413 LEU B O 1
ATOM 6324 N N . VAL B 1 414 ? 38.406 -41.812 -5.871 1 20.05 414 VAL B N 1
ATOM 6325 C CA . VAL B 1 414 ? 39.344 -41.844 -4.746 1 20.05 414 VAL B CA 1
ATOM 6326 C C . VAL B 1 414 ? 40.781 -41.781 -5.266 1 20.05 414 VAL B C 1
ATOM 6328 O O . VAL B 1 414 ? 41.219 -42.656 -6.016 1 20.05 414 VAL B O 1
ATOM 6331 N N . ALA B 1 415 ? 41.375 -40.594 -5.75 1 20.25 415 ALA B N 1
ATOM 6332 C CA . ALA B 1 415 ? 42.781 -40.531 -6.168 1 20.25 415 ALA B CA 1
ATOM 6333 C C . ALA B 1 415 ? 43.688 -41.094 -5.082 1 20.25 415 ALA B C 1
ATOM 6335 O O . ALA B 1 415 ? 43.531 -40.75 -3.902 1 20.25 415 ALA B O 1
ATOM 6336 N N . THR B 1 416 ? 44.156 -42.312 -5.242 1 19.12 416 THR B N 1
ATOM 6337 C CA . THR B 1 416 ? 45.219 -43.062 -4.605 1 19.12 416 THR B CA 1
ATOM 6338 C C . THR B 1 416 ? 46.531 -42.281 -4.57 1 19.12 416 THR B C 1
ATOM 6340 O O . THR B 1 416 ? 47.125 -42.031 -5.613 1 19.12 416 THR B O 1
ATOM 6343 N N . SER B 1 417 ? 46.719 -41.062 -3.871 1 19.91 417 SER B N 1
ATOM 6344 C CA . SER B 1 417 ? 48 -40.375 -3.727 1 19.91 417 SER B CA 1
ATOM 6345 C C . SER B 1 417 ? 49.062 -41.281 -3.115 1 19.91 417 SER B C 1
ATOM 6347 O O . SER B 1 417 ? 48.875 -41.812 -2.016 1 19.91 417 SER B O 1
ATOM 6349 N N . SER B 1 418 ? 49.719 -42.125 -3.953 1 18.84 418 SER B N 1
ATOM 6350 C CA . SER B 1 418 ? 51 -42.781 -3.672 1 18.84 418 SER B CA 1
ATOM 6351 C C . SER B 1 418 ? 52.031 -41.812 -3.18 1 18.84 418 SER B C 1
ATOM 6353 O O . SER B 1 418 ? 52.125 -40.688 -3.707 1 18.84 418 SER B O 1
ATOM 6355 N N . SER B 1 419 ? 52.531 -41.75 -1.893 1 20.22 419 SER B N 1
ATOM 6356 C CA . SER B 1 419 ? 53.5 -41.125 -1.005 1 20.22 419 SER B CA 1
ATOM 6357 C C . SER B 1 419 ? 54.906 -41.188 -1.572 1 20.22 419 SER B C 1
ATOM 6359 O O . SER B 1 419 ? 55.875 -41.219 -0.821 1 20.22 419 SER B O 1
ATOM 6361 N N . LYS B 1 420 ? 55.125 -41.094 -3.035 1 20.61 420 LYS B N 1
ATOM 6362 C CA . LYS B 1 420 ? 56.562 -41.25 -3.312 1 20.61 420 LYS B CA 1
ATOM 6363 C C . LYS B 1 420 ? 57.375 -40.156 -2.646 1 20.61 420 LYS B C 1
ATOM 6365 O O . LYS B 1 420 ? 56.938 -39 -2.617 1 20.61 420 LYS B O 1
ATOM 6370 N N . SER B 1 421 ? 58.406 -40.5 -1.844 1 19.27 421 SER B N 1
ATOM 6371 C CA . SER B 1 421 ? 59.5 -40.062 -0.953 1 19.27 421 SER B CA 1
ATOM 6372 C C . SER B 1 421 ? 60.438 -39.094 -1.648 1 19.27 421 SER B C 1
ATOM 6374 O O . SER B 1 421 ? 61 -39.438 -2.693 1 19.27 421 SER B O 1
ATOM 6376 N N . LEU B 1 422 ? 60.094 -37.75 -1.977 1 18.5 422 LEU B N 1
ATOM 6377 C CA . LEU B 1 422 ? 61.188 -36.969 -2.545 1 18.5 422 LEU B CA 1
ATOM 6378 C C . LEU B 1 422 ? 62.438 -37.125 -1.715 1 18.5 422 LEU B C 1
ATOM 6380 O O . LEU B 1 422 ? 62.375 -37.188 -0.484 1 18.5 422 LEU B O 1
ATOM 6384 N N . PRO B 1 423 ? 63.5 -37.844 -2.322 1 19.72 423 PRO B N 1
ATOM 6385 C CA . PRO B 1 423 ? 64.875 -37.875 -1.802 1 19.72 423 PRO B CA 1
ATOM 6386 C C . PRO B 1 423 ? 65.375 -36.469 -1.399 1 19.72 423 PRO B C 1
ATOM 6388 O O . PRO B 1 423 ? 64.812 -35.469 -1.872 1 19.72 423 PRO B O 1
ATOM 6391 N N . TYR B 1 424 ? 66.312 -36.25 -0.237 1 19.64 424 TYR B N 1
ATOM 6392 C CA . TYR B 1 424 ? 67.125 -35.094 -0.024 1 19.64 424 TYR B CA 1
ATOM 6393 C C . TYR B 1 424 ? 68 -34.812 -1.243 1 19.64 424 TYR B C 1
ATOM 6395 O O . TYR B 1 424 ? 68.5 -35.75 -1.886 1 19.64 424 TYR B O 1
#

Sequence (848 aa):
MSDSSPPTPNNNITTATNNKTHSPSLIICPCQTKLEETPTLVETMKAENVDSNYDAAAMKRSVKEINFGGHDEKAAAAAEIKRLAKADGRTKRLLAELGIVPPLVAMMVEHKELRCRRLAVDALVELASGSFRNKKLIVEAGLLSKLPQLMRSKALARDRQLALLLCSVSSLAKTQFPLDPRRFLLPFLVEILDDEDACEEVKRTCVATLYNLSAKLDNARPIVASGAVRSLLKLVSTSTSASEGALATLGNLAASATGKDAIGNEPSVVEALAEILAWDDKPRCQELAAYLLMVVAHRSAAQREMMSRSAGVVPRLLEVALLGSPLARKRALKLLQWFKDDRGTTRVAAHSGPQAQARMVLRCSSSPMAEEDVEEGRRAVRAMVKQSLDRNMETITRRAAGVVEGPLGIKSLVATSSSKSLPYMSDSSPPTPNNNITTATNNKTHSPSLIICPCQTKLEETPTLVETMKAENVDSNYDAAAMKRSVKEINFGGHDEKAAAAAEIKRLAKADGRTKRLLAELGIVPPLVAMMVEHKELRCRRLAVDALVELASGSFRNKKLIVEAGLLSKLPQLMRSKALARDRQLALLLCSVSSLAKTQFPLDPRRFLLPFLVEILDDEDACEEVKRTCVATLYNLSAKLDNARPIVASGAVRSLLKLVSTSTSASEGALATLGNLAASATGKDAIGNEPSVVEALAEILAWDDKPRCQELAAYLLMVVAHRSAAQREMMSRSAGVVPRLLEVALLGSPLARKRALKLLQWFKDDRGTTRVAAHSGPQAQARMVLRCSSSPMAEEDVEEGRRAVRAMVKQSLDRNMETITRRAAGVVEGPLGIKSLVATSSSKSLPY

InterPro domains:
  IPR000225 Armadillo [PS50176] (184-228)
  IPR000225 Armadillo [SM00185] (87-129)
  IPR000225 Armadillo [SM00185] (130-215)
  IPR000225 Armadillo [SM00185] (216-255)
  IPR011989 Armadillo-like helical [G3DSA:1.25.10.10] (38-178)
  IPR011989 Armadillo-like helical [G3DSA:1.25.10.10] (181-343)
  IPR016024 Armadillo-type fold [SSF48371] (72-340)
  IPR058678 U-box domain-containing protein-like, ARM repeat region [PF25598] (72-341)

Secondary structure (DSSP, 8-state):
----------------------------------------TTSTTSHHHHHHHHHHHHHHHHHHHHHH--HHHHHHHHHHHHHHHHH-HHHHHHHHHTT-HHHHHHHHHH-S-HHHHHHHHHHHHHHHTT-HHHHHHHHHTTTGGGHHHHTTSHHHHT-HHHHHHHHHHHTHHHHT-----TTTHHHHHHHHHT-TTS-HHHHHHHHHHHHHHHTSGGGHHHHHHTTHHHHHHHHHHH-HHHHHHHHHHHHHHTTSHHHHHHHHT-TTHHHHHHHHHT-TT-HHHHHHHHHHHHHHHHH-HHHHHHHHHSTTHHHHHHHHHHHS-HHHHHHHHHHHHHHH--SS----------------B---------SHHHHHHHHHHHHHHHHHHHHHHHHHHHHHHHHTTSSS----------------/----------------------------------------TTTTTSHHHHHHHHHHHHHHHHHHHHHH--HHHHHHHHHHHHHHHHH-HHHHHHHHHTT-HHHHHHHHHH-S-HHHHHHHHHHHHHHHTT-HHHHHHHHHTTTGGGHHHHTTSHHHHT-HHHHHHHHHHHGGGTTT-----TTTHHHHHHHHHT-TTS-HHHHHHHHHHHHHHHTSGGGHHHHHHTTHHHHHHHHHHH-HHHHHHHHHHHHHHTTSHHHHHHHHT-TTHHHHHHHHHT-TT-HHHHHHHHHHHHHHHHH-HHHHHHHHHSTTHHHHHHHHHHHS-HHHHHHHHHHHHHHH--SS-----------S-TTB-S--------SHHHHHHHHHHHHHHHHHHHHHHHHHHHHHHHHTTSSS----------------

Foldseek 3Di:
DDDDDDDDDDDDDDDPDDDDPDDDDPPPPPPPPPPPPPPDPPPVCVVVCVVVVVLVVLLVLLLVCLVDNDDVSLLVSLQSLLVQLQPDVVSLVVSVVVVSQLSLLCQLQPPPDPSSNVSSLSSLLSSLPPDLVSLVVNVVSPNQVRQVSQVVDVPSLLDLSNLSSLLSSLLCLPPDDPPDCQPGNLLSLQCLLPDPPRDLSSNLSSLSSLLSNLLDVVCLVSNLVSVVLVSLLVCLQVPPSNNLSSLNSLLSSLLDPSSLVSLLPDPCNLVSLLVQLQPQQQQSSLLSSLVNLVSNLLPDVVSLQVSVPDPRNLVSLVVCLQRGDPNSVVSSVVSVVSSVPSDPPDPPPPPPRPNCPVDPVVDSPDDDDDPDVCVVVSVVCVVVCVVVCVVVVVVVVVVVVVVCPDPPDPDDPPPDPDDDDPDD/DDDYYDDDDDDDDDDDDDCPDDPPPPDPPPPPPPPPPPPDPVPVCVVVCVVVVVLVVLLVLLLVCLVDNDDVSLLVSLQSLLVQLQPDVVSLVVSVVVVSQLSLLCQLQPPPDPSSNVSSLSSLLSSLPPDLVSLQVNVVSPNQVRQVSQVVDVPSLLDLSNLSSLLSSLLVLPPDDPDDCQPGNLLSLLCLLPDPPRDLSSNLSSLSSLLSNLLDVVCLVSNLVSVVLVSLLVCLQVPVSNNLSSLNSLLSSLLDPSSLVSLLPDPCNLVSLLVQLQPLQQQSSLLSSLVNLVSNLLPDVVSLQVSVPDPRNLVSLVVCLQRGDPNSVVSSVVSVVSSVPSDNPDPPPPPPRPRPPSPPNVPSPPDDDDPDVVVVVSVVVVVVCVVVCVVVVVVVVVVVVVVVPDPPDPDDPPPPPDPPDPDD

pLDDT: mean 70.76, std 30.88, range [15.66, 98.31]

Nearest PDB structures (foldseek):
  7n6g-assembly1_0A  TM=7.385E-01  e=9.243E-06  Chlamydomonas reinhardtii
  7sqc-assembly1_N0  TM=7.112E-01  e=5.952E-06  Chlamydomonas reinhardtii
  7n6g-assembly1_1G  TM=5.761E-01  e=3.399E-06  Chlamydomonas reinhardtii
  5wbl-assembly1_A  TM=6.275E-01  e=8.318E-03  Arabidopsis thaliana
  5wbj-assembly1_A  TM=5.485E-01  e=1.642E-02  Arabidopsis thaliana

Solvent-accessible surface area (backbone atoms only — not comparable to full-atom values): 46700 Å² total; per-residue (Å²): 135,86,87,89,82,89,92,80,91,85,86,92,84,92,85,86,82,78,88,74,88,76,78,82,80,79,75,77,76,73,81,36,59,25,75,40,83,50,81,67,78,63,62,85,49,38,78,70,32,49,66,49,43,47,48,48,52,52,48,53,52,27,51,48,21,58,75,68,43,54,71,67,46,26,39,53,20,27,50,48,49,24,53,46,25,53,72,31,71,66,50,29,52,50,45,53,71,71,55,44,54,51,58,35,55,46,36,40,68,65,46,87,47,66,70,45,15,50,35,24,35,48,23,49,35,34,46,29,59,45,28,59,66,43,27,50,51,42,52,72,56,41,53,52,83,42,41,71,66,40,52,72,38,62,70,58,58,56,26,57,53,48,36,49,36,53,30,57,45,28,42,39,41,47,76,70,50,85,69,71,44,67,83,38,48,45,54,52,45,43,51,48,61,68,34,84,82,46,51,68,69,40,39,34,35,44,34,48,23,48,30,30,40,28,70,30,71,83,39,28,58,54,45,53,72,62,48,40,59,63,51,35,55,53,36,44,57,70,28,78,87,31,18,46,42,28,44,46,28,50,51,42,24,47,70,35,71,64,26,38,50,55,54,54,67,39,87,59,45,64,63,44,33,40,57,40,39,62,22,71,57,36,49,64,42,23,32,44,30,39,48,52,50,45,56,37,36,69,71,35,71,66,48,29,53,52,49,63,66,36,88,59,36,56,64,32,34,52,48,25,45,72,69,42,44,74,66,24,16,53,43,24,47,50,48,56,47,56,63,64,51,78,73,84,75,71,75,70,67,82,65,71,53,69,78,64,70,58,42,8,67,71,46,62,57,61,69,77,72,78,66,75,76,50,54,65,50,45,55,52,45,49,52,48,46,49,52,47,44,55,54,47,48,47,48,51,49,44,48,61,51,53,68,35,63,50,90,65,75,73,76,78,86,69,85,81,78,55,44,35,65,79,80,136,139,88,89,88,83,93,84,91,84,89,90,81,88,89,84,91,84,80,85,76,82,82,79,81,78,79,30,61,22,78,77,75,74,80,75,67,83,64,81,65,76,63,61,84,56,39,74,72,36,50,64,50,44,48,47,46,53,53,46,53,50,28,51,48,22,58,74,67,43,54,72,68,46,27,38,52,20,27,51,48,49,24,53,45,25,55,73,30,71,66,51,29,51,49,46,53,71,72,56,45,54,48,58,35,52,46,35,40,66,66,44,86,47,66,70,44,15,50,35,23,36,50,22,50,34,35,46,30,60,45,27,60,65,44,27,49,49,42,52,71,56,40,54,52,82,42,42,71,65,41,53,72,38,62,70,58,58,55,26,56,54,49,36,49,36,53,29,57,45,29,39,40,46,49,76,73,45,90,68,71,47,67,84,38,49,45,54,52,44,42,51,48,60,66,33,85,81,45,54,69,68,40,38,34,36,42,34,48,24,48,31,29,40,29,70,29,73,82,40,29,58,55,46,52,74,60,48,40,61,63,52,35,54,53,34,43,56,70,28,79,87,30,17,43,43,28,44,45,28,51,44,40,24,46,68,37,72,64,28,38,50,56,52,54,66,39,88,59,44,64,63,43,35,39,55,40,39,61,22,72,58,33,52,66,44,22,31,44,29,38,50,52,50,46,54,38,37,66,70,36,71,65,48,31,53,52,48,62,66,37,87,59,34,54,64,31,34,52,49,26,45,73,68,44,44,74,66,24,16,54,42,24,47,51,48,55,46,55,65,66,50,78,70,84,75,71,74,70,66,81,65,75,52,77,60,81,68,68,31,18,58,61,41,68,67,55,76,76,73,76,65,73,74,49,54,62,50,44,54,52,46,48,53,48,46,49,52,47,46,55,53,47,48,49,50,50,52,47,51,61,54,55,68,53,65,53,88,72,73,85,71,78,67,68,28,74,22,73,65,81,73,81,77,136